Protein AF-0000000077098752 (afdb_homodimer)

Secondary structure (DSSP, 8-state):
----GGG--TTGGGGGGG-----------PPP-EEEESS--SEEEEETT-EEE--EEEESTT-SS--EEEEES-TTTEEE-TT-EEEE-SSEEEEEEEEETTEEEEEEEEEEEEEPPPP-EEE-S-S-EEEETT-EEE---EEESTT-S---EEEEES-TTTEEE-TT-EEEE-SSEEEEEEEEETTSS--EEEEEEEEEPPP-GGGTEEEEETTTTTTS-TTSHHHHHHHHHHT-SEEEEEEEE-TTS-EEE--SSSBHHHHSB---GGGS-HHHHHT-----STTHHHHTT-TTTSSPPBHHHHHHHHHHHTPEEEEEE-----BTTB---GGG----HHHHHHHHHHHHHHHTT--EEEEESSHHHHHHHHHHTTT-TTEEEEEEESS--GGGHHHHHHHTEEEEEETTTS-HHHHHHHHTSSS-EEEE----HHHHHHHHHTT-SEEEESS---/-----TT-GGGGGGGGGG-----------PPP-EEEESS--SEEEEETT-EEE--EEEESTT-SS--EEEEES-TTTEEE-TT-EEEE-SSEEEEEEEEETTEEEEEEEEEEEEEPPPP-EEE-SSS-EEEETT-EEE---EEESTT-S---EEEEES-TTTEEE-TT-EEEE-SSEEEEEEEEETTSS--EEEEEEEEEPPP-GGGTEEEEETTTTTTS-TTSHHHHHHHHHHT-SEEEEEEEE-TTS-EEE--SSSBHHHHSB---GGGS-HHHHHT-----STTHHHHTT-TTTSSPPBHHHHHHHHHHHTPEEEEEE-----BTTB---GGG----HHHHHHHHHHHHHHHTT--EEEEESSHHHHHHHHHHTTT-TTEEEEEEESS--GGGHHHHHHHTEEEEEETTTS-HHHHHHHHTSSS-EEEE----HHHHHHHHHTT-SEEEESS---

Sequence (916 aa):
MKKLKFLLRTASLCMAFILMGTNSVSAKTPKVKKIKFSNVSSKKTMYRGTTKKFTVKITPSKAKKRKIQWYSSNKKVATVNSKGVVTAKKNGKAYITARIKSQKSKKVRCRVTVKTKKVSKVSFNTSKAVLQQGKYYTRKPSVSPSYAYNKKVTYKSSNTKVATVNSSGKIYAKGQGTATITATAADGSKKKASYPVRVIGKIKSSDANFVAHRGLSSEAPESTVKAFELAGDAGFWGAETDIRMTKDGKFVAVHDTTLKRTCGVDKRPEDMTEAEIRKLKIISGNGYSKYKNDPKANKVAFLDEYLDVCKEKGMVPVIEIKMEYTTNGRVADSRMQGVKEGDLQKLSETVEKKMDGEQYMFIAYDFDTMVEMRKIVKDMPNVKLQHVTNNADAGMINYYYKRGIALDCNYETISDATLKKFLDSKVLVNLWTVDNEEKVWDFIGKKVDYITTNRKFWMKKLKFLLRTASLCMAFILMGTNSVSAKTPKVKKIKFSNVSSKKTMYRGTTKKFTVKITPSKAKKRKIQWYSSNKKVATVNSKGVVTAKKNGKAYITARIKSQKSKKVRCRVTVKTKKVSKVSFNTSKAVLQQGKYYTRKPSVSPSYAYNKKVTYKSSNTKVATVNSSGKIYAKGQGTATITATAADGSKKKASYPVRVIGKIKSSDANFVAHRGLSSEAPESTVKAFELAGDAGFWGAETDIRMTKDGKFVAVHDTTLKRTCGVDKRPEDMTEAEIRKLKIISGNGYSKYKNDPKANKVAFLDEYLDVCKEKGMVPVIEIKMEYTTNGRVADSRMQGVKEGDLQKLSETVEKKMDGEQYMFIAYDFDTMVEMRKIVKDMPNVKLQHVTNNADAGMINYYYKRGIALDCNYETISDATLKKFLDSKVLVNLWTVDNEEKVWDFIGKKVDYITTNRKFW

pLDDT: mean 90.5, std 18.33, range [18.77, 98.94]

Foldseek 3Di:
DDDDDDPDDPPPDPPDPPPPPPPPPVPPQDAWDAKDWDPDDQEEEAEAFDKDAIDMDTPPPRHPQQQKDKDKPDVCQWDADSRRIIHGHDADWIKIKIARPVHRVHMGIHIYGYHADAWDAKEFPDAEAEEEAFDKDAGDIDTPDPRHPQAQKAKDKPDVCQWDADRRRMIHGHDADKIKMKIAGPPPPRHMYIHMYGYFHADDLPLAQEEAEQALQQAAPGQFLVSNLVCLVLPHQAYEFEWEAACVGFIWTDDDQACCQFFNDGDGRNDHDPVVQLPTFGDDGHNCVVCVPPSRRTGHDTPVSSLVSCVVSVHAYEYEYQYADDDPPPRPPSQPGDDDLVSLLVVVVVSCVSCVLAAYEYEYQNVVSQVSNLVNCVPRPSYAYEYEYAADDLVCQVVCVVSRYAYEYAPVRDDPVSVVSNLVGPHAYEYPDDADPVVVSVVSVSVHHYYYYSHDRD/DDDPDDPDDDPDPPDDPPPPPPPPPVPPQDAWDAKDWDPDDQEEEAEAADKDAIDMDTPPPRHPQQQKDKDKPDVCQWDADSRRIIHGHDADWIKIKIARPVHRVHMGIHIYGYHADAWDAKAFPDAEAEEEAFDKDAGDIDTPDPRHPQAQKAKDKQDVCQWDADRRRMIHGHDADKIKMKIAGPPPPRHMDIHMYGYFHADDLPLAQEEAEQALQQAAPGQFLVSNLVCLVLPHQAYEFEWEAACVGFIWTDDDQACCQFFNDGDGRNDHDPVVQLPTFGDDGHNCVVCVPPSRRTGHDTPVSSLVSCVVSVHAYEYEYQYADDDPPPRPPSQPGDDDLVSLLVVVVVNCVSCVLAAYEYEYQNVVSQVSNLVNCVPRPSYAYEYEYAADDLVCQVVCVVSRYAYEYAPVRDDPVSVVSNLVGPHAYEYPDDADPVVVSVVSVSVHHYYYYSHDRD

Organism: Anaerostipes caccae (strain DSM 14662 / CCUG 47493 / JCM 13470 / NCIMB 13811 / L1-92) (NCBI:txid411490)

Radius of gyration: 46.58 Å; Cα contacts (8 Å, |Δi|>4): 2101; chains: 2; bounding box: 102×128×172 Å

InterPro domains:
  IPR003343 Bacterial Ig-like domain, group 2 [PF02368] (40-107)
  IPR003343 Bacterial Ig-like domain, group 2 [PF02368] (119-192)
  IPR003343 Bacterial Ig-like domain, group 2 [SM00635] (31-109)
  IPR003343 Bacterial Ig-like domain, group 2 [SM00635] (118-195)
  IPR007110 Immunoglobulin-like domain [PS50835] (30-120)
  IPR008964 Invasin/intimin cell-adhesion fragments [SSF49373] (41-114)
  IPR008964 Invasin/intimin cell-adhesion fragments [SSF49373] (116-199)
  IPR017946 PLC-like phosphodiesterase, TIM beta/alpha-barrel domain superfamily [G3DSA:3.20.20.190] (202-456)
  IPR017946 PLC-like phosphodiesterase, TIM beta/alpha-barrel domain superfamily [SSF51695] (211-455)
  IPR030395 Glycerophosphodiester phosphodiesterase domain [PF03009] (213-455)
  IPR030395 Glycerophosphodiester phosphodiesterase domain [PS51704] (208-458)

Solvent-accessible surface area (backbone atoms only — not comparable to full-atom values): 47860 Å² total; per-residue (Å²): 131,92,85,81,73,90,80,67,81,85,69,72,82,70,68,76,70,67,74,65,76,73,72,73,72,73,71,76,69,53,64,73,74,45,49,38,61,68,77,56,59,65,59,41,80,44,35,22,77,40,72,47,75,53,45,70,46,53,34,54,80,80,30,55,76,68,51,70,42,60,45,48,75,29,64,71,21,26,38,53,40,88,80,32,42,31,36,24,61,27,71,44,66,23,40,39,31,43,24,25,66,80,42,68,86,42,47,34,63,26,42,36,36,23,38,77,41,65,47,73,42,38,40,63,94,62,74,63,46,77,39,38,43,74,40,69,51,70,59,74,66,50,61,29,55,83,63,25,56,52,75,51,58,44,58,46,49,74,31,63,68,19,27,39,54,43,85,78,30,41,32,38,22,61,26,70,43,70,20,39,41,34,40,30,43,66,67,72,60,70,29,48,30,69,32,44,36,37,19,39,66,74,52,52,58,81,66,39,43,31,23,19,43,24,9,25,22,62,60,21,19,58,30,10,46,42,6,40,45,50,22,32,74,70,48,36,44,20,38,29,40,31,33,27,38,23,54,75,72,44,50,31,35,46,81,58,75,39,35,33,78,47,44,68,40,86,45,37,53,49,76,30,40,63,72,60,56,71,70,44,44,48,74,41,59,38,36,29,87,82,31,59,85,38,78,46,38,21,29,70,24,37,49,69,56,48,51,50,45,23,63,75,49,66,23,32,46,33,39,28,59,56,44,59,43,66,60,92,80,46,68,48,62,78,65,60,25,64,64,56,67,68,56,52,51,51,51,52,50,55,50,44,66,72,49,66,73,50,59,34,33,46,29,18,45,31,43,45,55,45,56,54,48,49,66,74,47,67,88,37,87,44,54,46,40,30,45,34,38,67,36,72,48,69,34,42,49,60,40,25,48,80,65,60,32,22,45,27,27,31,58,88,60,42,48,71,68,51,49,48,54,42,66,74,45,88,36,50,40,30,34,36,73,52,71,48,66,70,56,46,53,52,39,44,72,70,61,45,52,28,41,27,14,36,62,81,78,98,140,72,96,74,82,84,80,72,78,86,68,74,82,67,71,79,68,66,74,64,76,73,73,74,68,73,72,75,70,52,63,72,75,44,48,39,61,68,76,56,59,63,60,42,80,43,36,22,76,41,71,48,75,53,45,71,45,53,33,54,80,79,30,54,78,70,52,70,41,61,45,48,74,28,65,71,20,27,38,54,40,89,79,32,42,32,36,25,60,26,70,44,67,24,41,40,32,44,24,25,68,81,42,69,85,44,48,35,64,25,41,35,36,23,39,77,43,65,48,73,40,38,39,62,96,62,75,61,48,76,40,39,42,76,41,69,52,71,59,74,67,49,61,29,56,83,64,26,55,55,75,52,57,43,60,47,50,75,31,63,68,21,26,39,56,42,83,78,30,39,33,38,24,60,26,69,43,71,22,39,41,34,40,30,42,65,67,73,61,70,29,50,30,70,32,44,36,37,18,38,68,73,54,52,59,81,65,39,42,30,24,18,43,23,8,25,25,62,60,19,19,57,31,9,46,41,6,40,45,51,21,31,75,69,48,36,43,22,35,30,41,32,34,26,38,23,55,74,70,44,52,33,37,45,80,59,76,40,35,34,80,47,43,67,38,85,46,37,55,50,77,29,40,64,74,60,56,72,70,43,45,49,73,40,59,37,38,30,86,82,31,59,85,36,78,46,38,21,30,72,23,37,48,70,57,49,51,49,45,24,61,74,49,65,23,32,45,32,40,28,59,58,42,60,44,66,62,91,79,46,64,48,62,79,66,60,28,63,65,56,69,67,59,52,51,49,50,52,50,53,51,44,67,72,48,66,73,50,59,35,31,48,29,20,44,33,42,42,56,46,57,54,48,48,64,73,46,68,90,38,88,43,55,45,38,28,46,35,39,69,38,74,47,71,33,41,48,60,39,26,49,79,65,60,32,23,43,27,28,32,58,88,60,44,48,70,68,51,48,48,54,42,67,74,45,87,37,48,40,29,35,34,74,52,72,48,66,70,57,46,53,51,38,44,74,69,59,45,52,29,41,26,15,36,62,82,79,100

Nearest PDB structures (foldseek):
  5t9b-assembly1_G  TM=8.184E-01  e=1.481E-15  Bacillus subtilis subsp. subtilis str. 168
  5t91-assembly1_A  TM=8.289E-01  e=3.378E-15  Bacillus subtilis subsp. subtilis str. 168
  5t9c-assembly1_E  TM=8.121E-01  e=2.073E-14  Bacillus subtilis subsp. subtilis str. 168
  1zcc-assembly1_C  TM=8.073E-01  e=9.267E-12  Agrobacterium fabrum str. C58
  7quz-assembly2_DDD  TM=9.258E-01  e=1.742E-07  Paenibacillus illinoisensis

Structure (mmCIF, N/CA/C/O backbone):
data_AF-0000000077098752-model_v1
#
loop_
_entity.id
_entity.type
_entity.pdbx_description
1 polymer 'Bacterial group 2 Ig-like protein'
#
loop_
_atom_site.group_PDB
_atom_site.id
_atom_site.type_symbol
_atom_site.label_atom_id
_atom_site.label_alt_id
_atom_site.label_comp_id
_atom_site.label_asym_id
_atom_site.label_entity_id
_atom_site.label_seq_id
_atom_site.pdbx_PDB_ins_code
_atom_site.Cartn_x
_atom_site.Cartn_y
_atom_site.Cartn_z
_atom_site.occupancy
_atom_site.B_iso_or_equiv
_atom_site.auth_seq_id
_atom_site.auth_comp_id
_atom_site.auth_asym_id
_atom_site.auth_atom_id
_atom_site.pdbx_PDB_model_num
ATOM 1 N N . MET A 1 1 ? 56.281 76.312 -70.875 1 19.67 1 MET A N 1
ATOM 2 C CA . MET A 1 1 ? 57.188 76.562 -69.75 1 19.67 1 MET A CA 1
ATOM 3 C C . MET A 1 1 ? 56.562 77.438 -68.688 1 19.67 1 MET A C 1
ATOM 5 O O . MET A 1 1 ? 57.219 77.812 -67.688 1 19.67 1 MET A O 1
ATOM 9 N N . LYS A 1 2 ? 55.562 78.188 -69 1 23.31 2 LYS A N 1
ATOM 10 C CA . LYS A 1 2 ? 55.188 79.438 -68.375 1 23.31 2 LYS A CA 1
ATOM 11 C C . LYS A 1 2 ? 54.625 79.188 -67 1 23.31 2 LYS A C 1
ATOM 13 O O . LYS A 1 2 ? 53.625 78.5 -66.812 1 23.31 2 LYS A O 1
ATOM 18 N N . LYS A 1 3 ? 55.438 79.5 -65.75 1 20.34 3 LYS A N 1
ATOM 19 C CA . LYS A 1 3 ? 55.906 79.312 -64.438 1 20.34 3 LYS A CA 1
ATOM 20 C C . LYS A 1 3 ? 54.812 79.625 -63.406 1 20.34 3 LYS A C 1
ATOM 22 O O . LYS A 1 3 ? 53.812 80.25 -63.781 1 20.34 3 LYS A O 1
ATOM 27 N N . LEU A 1 4 ? 55.188 80.5 -62.156 1 19.48 4 LEU A N 1
ATOM 28 C CA . LEU A 1 4 ? 55.594 80.688 -60.781 1 19.48 4 LEU A CA 1
ATOM 29 C C . LEU A 1 4 ? 54.625 81.562 -60.031 1 19.48 4 LEU A C 1
ATOM 31 O O . LEU A 1 4 ? 54.344 81.375 -58.844 1 19.48 4 LEU A O 1
ATOM 35 N N . LYS A 1 5 ? 54.156 82.688 -60.656 1 19.09 5 LYS A N 1
ATOM 36 C CA . LYS A 1 5 ? 54.156 83.938 -59.938 1 19.09 5 LYS A CA 1
ATOM 37 C C . LYS A 1 5 ? 53.062 84 -58.875 1 19.09 5 LYS A C 1
ATOM 39 O O . LYS A 1 5 ? 53.312 84.438 -57.75 1 19.09 5 LYS A O 1
ATOM 44 N N . PHE A 1 6 ? 51.812 83.875 -59.219 1 21.66 6 PHE A N 1
ATOM 45 C CA . PHE A 1 6 ? 50.812 84.812 -58.656 1 21.66 6 PHE A CA 1
ATOM 46 C C . PHE A 1 6 ? 50.438 84.375 -57.25 1 21.66 6 PHE A C 1
ATOM 48 O O . PHE A 1 6 ? 49.438 84.875 -56.688 1 21.66 6 PHE A O 1
ATOM 55 N N . LEU A 1 7 ? 51.188 83.375 -56.5 1 21.23 7 LEU A N 1
ATOM 56 C CA . LEU A 1 7 ? 50.781 82.688 -55.312 1 21.23 7 LEU A CA 1
ATOM 57 C C . LEU A 1 7 ? 50.781 83.562 -54.094 1 21.23 7 LEU A C 1
ATOM 59 O O . LEU A 1 7 ? 50.594 83.125 -52.969 1 21.23 7 LEU A O 1
ATOM 63 N N . LEU A 1 8 ? 51.188 84.938 -54.25 1 20.23 8 LEU A N 1
ATOM 64 C CA . LEU A 1 8 ? 51.844 85.688 -53.156 1 20.23 8 LEU A CA 1
ATOM 65 C C . LEU A 1 8 ? 50.875 85.875 -52 1 20.23 8 LEU A C 1
ATOM 67 O O . LEU A 1 8 ? 51.219 85.625 -50.844 1 20.23 8 LEU A O 1
ATOM 71 N N . ARG A 1 9 ? 50.031 87 -52 1 20.84 9 ARG A N 1
ATOM 72 C CA . ARG A 1 9 ? 50.062 88.125 -51 1 20.84 9 ARG A CA 1
ATOM 73 C C . ARG A 1 9 ? 49.094 87.812 -49.844 1 20.84 9 ARG A C 1
ATOM 75 O O . ARG A 1 9 ? 48.844 88.625 -49 1 20.84 9 ARG A O 1
ATOM 82 N N . THR A 1 10 ? 48.281 86.688 -49.844 1 23.61 10 THR A N 1
ATOM 83 C CA . THR A 1 10 ? 47.094 86.688 -49 1 23.61 10 THR A CA 1
ATOM 84 C C . THR A 1 10 ? 47.438 86.625 -47.531 1 23.61 10 THR A C 1
ATOM 86 O O . THR A 1 10 ? 46.562 86.375 -46.688 1 23.61 10 THR A O 1
ATOM 89 N N . ALA A 1 11 ? 48.688 87.062 -47.094 1 22.8 11 ALA A N 1
ATOM 90 C CA . ALA A 1 11 ? 49.25 86.688 -45.812 1 22.8 11 ALA A CA 1
ATOM 91 C C . ALA A 1 11 ? 48.531 87.375 -44.656 1 22.8 11 ALA A C 1
ATOM 93 O O . ALA A 1 11 ? 48.562 86.875 -43.531 1 22.8 11 ALA A O 1
ATOM 94 N N . SER A 1 12 ? 48.062 88.625 -44.875 1 22.59 12 SER A N 1
ATOM 95 C CA . SER A 1 12 ? 48.281 89.562 -43.719 1 22.59 12 SER A CA 1
ATOM 96 C C . SER A 1 12 ? 47.281 89.25 -42.594 1 22.59 12 SER A C 1
ATOM 98 O O . SER A 1 12 ? 47.5 89.688 -41.469 1 22.59 12 SER A O 1
ATOM 100 N N . LEU A 1 13 ? 46.031 89 -42.938 1 25.55 13 LEU A N 1
ATOM 101 C CA . LEU A 1 13 ? 45 89.562 -42.062 1 25.55 13 LEU A CA 1
ATOM 102 C C . LEU A 1 13 ? 44.906 88.75 -40.75 1 25.55 13 LEU A C 1
ATOM 104 O O . LEU A 1 13 ? 43.938 88.875 -40 1 25.55 13 LEU A O 1
ATOM 108 N N . CYS A 1 14 ? 45.875 87.812 -40.469 1 23.23 14 CYS A N 1
ATOM 109 C CA . CYS A 1 14 ? 45.562 86.75 -39.5 1 23.23 14 CYS A CA 1
ATOM 110 C C . CYS A 1 14 ? 45.438 87.312 -38.094 1 23.23 14 CYS A C 1
ATOM 112 O O . CYS A 1 14 ? 44.906 86.625 -37.219 1 23.23 14 CYS A O 1
ATOM 114 N N . MET A 1 15 ? 46.125 88.5 -37.844 1 24.12 15 MET A N 1
ATOM 115 C CA . MET A 1 15 ? 46.656 88.438 -36.469 1 24.12 15 MET A CA 1
ATOM 116 C C . MET A 1 15 ? 45.562 88.75 -35.438 1 24.12 15 MET A C 1
ATOM 118 O O . MET A 1 15 ? 45.781 88.562 -34.25 1 24.12 15 MET A O 1
ATOM 122 N N . ALA A 1 16 ? 44.625 89.562 -35.844 1 28.75 16 ALA A N 1
ATOM 123 C CA . ALA A 1 16 ? 44.188 90.438 -34.719 1 28.75 16 ALA A CA 1
ATOM 124 C C . ALA A 1 16 ? 43.312 89.625 -33.75 1 28.75 16 ALA A C 1
ATOM 126 O O . ALA A 1 16 ? 42.781 90.188 -32.781 1 28.75 16 ALA A O 1
ATOM 127 N N . PHE A 1 17 ? 42.875 88.375 -34.156 1 27.52 17 PHE A N 1
ATOM 128 C CA . PHE A 1 17 ? 41.656 88 -33.469 1 27.52 17 PHE A CA 1
ATOM 129 C C . PHE A 1 17 ? 41.906 87.75 -31.984 1 27.52 17 PHE A C 1
ATOM 131 O O . PHE A 1 17 ? 41 87.375 -31.25 1 27.52 17 PHE A O 1
ATOM 138 N N . ILE A 1 18 ? 43.188 87.5 -31.609 1 27.22 18 ILE A N 1
ATOM 139 C CA . ILE A 1 18 ? 43.188 86.5 -30.562 1 27.22 18 ILE A CA 1
ATOM 140 C C . ILE A 1 18 ? 42.719 87.125 -29.234 1 27.22 18 ILE A C 1
ATOM 142 O O . ILE A 1 18 ? 42.469 86.375 -28.266 1 27.22 18 ILE A O 1
ATOM 146 N N . LEU A 1 19 ? 42.844 88.438 -29.094 1 29.45 19 LEU A N 1
ATOM 147 C CA . LEU A 1 19 ? 43 88.688 -27.672 1 29.45 19 LEU A CA 1
ATOM 148 C C . LEU A 1 19 ? 41.656 88.625 -26.953 1 29.45 19 LEU A C 1
ATOM 150 O O . LEU A 1 19 ? 40.969 89.625 -26.766 1 29.45 19 LEU A O 1
ATOM 154 N N . MET A 1 20 ? 40.625 88 -27.641 1 30.11 20 MET A N 1
ATOM 155 C CA . MET A 1 20 ? 39.438 88.125 -26.812 1 30.11 20 MET A CA 1
ATOM 156 C C . MET A 1 20 ? 39.688 87.562 -25.406 1 30.11 20 MET A C 1
ATOM 158 O O . MET A 1 20 ? 40.219 86.5 -25.25 1 30.11 20 MET A O 1
ATOM 162 N N . GLY A 1 21 ? 39.969 88.438 -24.453 1 31.2 21 GLY A N 1
ATOM 163 C CA . GLY A 1 21 ? 40.094 88.188 -23.031 1 31.2 21 GLY A CA 1
ATOM 164 C C . GLY A 1 21 ? 39 87.25 -22.5 1 31.2 21 GLY A C 1
ATOM 165 O O . GLY A 1 21 ? 37.812 87.562 -22.672 1 31.2 21 GLY A O 1
ATOM 166 N N . THR A 1 22 ? 39.094 85.875 -22.766 1 32.94 22 THR A N 1
ATOM 167 C CA . THR A 1 22 ? 38.25 84.875 -22.094 1 32.94 22 THR A CA 1
ATOM 168 C C . THR A 1 22 ? 38.062 85.25 -20.625 1 32.94 22 THR A C 1
ATOM 170 O O . THR A 1 22 ? 39.031 85.375 -19.875 1 32.94 22 THR A O 1
ATOM 173 N N . ASN A 1 23 ? 37.25 86.188 -20.375 1 34.03 23 ASN A N 1
ATOM 174 C CA . ASN A 1 23 ? 36.812 86.25 -18.984 1 34.03 23 ASN A CA 1
ATOM 175 C C . ASN A 1 23 ? 36.5 84.875 -18.422 1 34.03 23 ASN A C 1
ATOM 177 O O . ASN A 1 23 ? 35.594 84.188 -18.922 1 34.03 23 ASN A O 1
ATOM 181 N N . SER A 1 24 ? 37.469 84 -18.172 1 35.19 24 SER A N 1
ATOM 182 C CA . SER A 1 24 ? 37.25 82.812 -17.391 1 35.19 24 SER A CA 1
ATOM 183 C C . SER A 1 24 ? 36.281 83 -16.25 1 35.19 24 SER A C 1
ATOM 185 O O . SER A 1 24 ? 36.625 83.75 -15.289 1 35.19 24 SER A O 1
ATOM 187 N N . VAL A 1 25 ? 35.031 83.312 -16.516 1 39.38 25 VAL A N 1
ATOM 188 C CA . VAL A 1 25 ? 34.094 83.188 -15.414 1 39.38 25 VAL A CA 1
ATOM 189 C C . VAL A 1 25 ? 34.5 81.938 -14.578 1 39.38 25 VAL A C 1
ATOM 191 O O . VAL A 1 25 ? 34.562 80.812 -15.102 1 39.38 25 VAL A O 1
ATOM 194 N N . SER A 1 26 ? 35.312 82 -13.648 1 41.03 26 SER A N 1
ATOM 195 C CA . SER A 1 26 ? 35.5 80.938 -12.648 1 41.03 26 SER A CA 1
ATOM 196 C C . SER A 1 26 ? 34.219 80.188 -12.359 1 41.03 26 SER A C 1
ATOM 198 O O . SER A 1 26 ? 33.25 80.812 -11.883 1 41.03 26 SER A O 1
ATOM 200 N N . ALA A 1 27 ? 33.719 79.375 -13.203 1 47.38 27 ALA A N 1
ATOM 201 C CA . ALA A 1 27 ? 32.594 78.5 -12.883 1 47.38 27 ALA A CA 1
ATOM 202 C C . ALA A 1 27 ? 32.594 78.125 -11.406 1 47.38 27 ALA A C 1
ATOM 204 O O . ALA A 1 27 ? 33.531 77.562 -10.891 1 47.38 27 ALA A O 1
ATOM 205 N N . LYS A 1 28 ? 32 78.875 -10.578 1 53.75 28 LYS A N 1
ATOM 206 C CA . LYS A 1 28 ? 31.766 78.562 -9.188 1 53.75 28 LYS A CA 1
ATOM 207 C C . LYS A 1 28 ? 31.453 77.062 -9.055 1 53.75 28 LYS A C 1
ATOM 209 O O . LYS A 1 28 ? 30.562 76.562 -9.727 1 53.75 28 LYS A O 1
ATOM 214 N N . THR A 1 29 ? 32.312 76.062 -8.906 1 60.47 29 THR A N 1
ATOM 215 C CA . THR A 1 29 ? 32.156 74.625 -8.641 1 60.47 29 THR A CA 1
ATOM 216 C C . THR A 1 29 ? 30.984 74.375 -7.695 1 60.47 29 THR A C 1
ATOM 218 O O . THR A 1 29 ? 30.953 74.938 -6.594 1 60.47 29 THR A O 1
ATOM 221 N N . PRO A 1 30 ? 29.859 73.812 -8.25 1 74.19 30 PRO A N 1
ATOM 222 C CA . PRO A 1 30 ? 28.672 73.688 -7.391 1 74.19 30 PRO A CA 1
ATOM 223 C C . PRO A 1 30 ? 28.969 73 -6.055 1 74.19 30 PRO A C 1
ATOM 225 O O . PRO A 1 30 ? 29.641 72 -6.016 1 74.19 30 PRO A O 1
ATOM 228 N N . LYS A 1 31 ? 28.766 73.688 -5.008 1 84.94 31 LYS A N 1
ATOM 229 C CA . LYS A 1 31 ? 28.844 73.188 -3.641 1 84.94 31 LYS A CA 1
ATOM 230 C C . LYS A 1 31 ? 27.75 72.188 -3.361 1 84.94 31 LYS A C 1
ATOM 232 O O . LYS A 1 31 ? 26.734 72.125 -4.059 1 84.94 31 LYS A O 1
ATOM 237 N N . VAL A 1 32 ? 28.078 71.125 -2.518 1 91.31 32 VAL A N 1
ATOM 238 C CA . VAL A 1 32 ? 27.078 70.125 -2.096 1 91.31 32 VAL A CA 1
ATOM 239 C C . VAL A 1 32 ? 25.906 70.875 -1.44 1 91.31 32 VAL A C 1
ATOM 241 O O . VAL A 1 32 ? 26.094 71.688 -0.544 1 91.31 32 VAL A O 1
ATOM 244 N N . LYS A 1 33 ? 24.75 70.5 -1.899 1 92.5 33 LYS A N 1
ATOM 245 C CA . LYS A 1 33 ? 23.547 71.125 -1.328 1 92.5 33 LYS A CA 1
ATOM 246 C C . LYS A 1 33 ? 22.922 70.188 -0.29 1 92.5 33 LYS A C 1
ATOM 248 O O . LYS A 1 33 ? 22.484 70.625 0.766 1 92.5 33 LYS A O 1
ATOM 253 N N . LYS A 1 34 ? 22.906 68.938 -0.625 1 93.19 34 LYS A N 1
ATOM 254 C CA . LYS A 1 34 ? 22.25 67.938 0.26 1 93.19 34 LYS A CA 1
ATOM 255 C C . LYS A 1 34 ? 22.953 66.625 0.223 1 93.19 34 LYS A C 1
ATOM 257 O O . LYS A 1 34 ? 23.453 66.188 -0.823 1 93.19 34 LYS A O 1
ATOM 262 N N . ILE A 1 35 ? 22.984 65.938 1.349 1 94.94 35 ILE A N 1
ATOM 263 C CA . ILE A 1 35 ? 23.453 64.562 1.495 1 94.94 35 ILE A CA 1
ATOM 264 C C . ILE A 1 35 ? 22.406 63.75 2.252 1 94.94 35 ILE A C 1
ATOM 266 O O . ILE A 1 35 ? 21.875 64.188 3.262 1 94.94 35 ILE A O 1
ATOM 270 N N . LYS A 1 36 ? 22.062 62.625 1.647 1 94.94 36 LYS A N 1
ATOM 271 C CA . LYS A 1 36 ? 21.109 61.719 2.279 1 94.94 36 LYS A CA 1
ATOM 272 C C . LYS A 1 36 ? 21.547 60.281 2.131 1 94.94 36 LYS A C 1
ATOM 274 O O . LYS A 1 36 ? 22.281 59.938 1.208 1 94.94 36 LYS A O 1
ATOM 279 N N . PHE A 1 37 ? 21.156 59.406 3.109 1 95.38 37 PHE A N 1
ATOM 280 C CA . PHE A 1 37 ? 21.391 57.969 2.932 1 95.38 37 PHE A CA 1
ATOM 281 C C . PHE A 1 37 ? 20.547 57.438 1.792 1 95.38 37 PHE A C 1
ATOM 283 O O . PHE A 1 37 ? 19.375 57.812 1.641 1 95.38 37 PHE A O 1
ATOM 290 N N . SER A 1 38 ? 21 56.5 1.01 1 93.62 38 SER A N 1
ATOM 291 C CA . SER A 1 38 ? 20.281 55.938 -0.125 1 93.62 38 SER A CA 1
ATOM 292 C C . SER A 1 38 ? 19.734 54.562 0.196 1 93.62 38 SER A C 1
ATOM 294 O O . SER A 1 38 ? 18.766 54.125 -0.429 1 93.62 38 SER A O 1
ATOM 296 N N . ASN A 1 39 ? 20.312 53.844 1.105 1 92.44 39 ASN A N 1
ATOM 297 C CA . ASN A 1 39 ? 19.922 52.469 1.303 1 92.44 39 ASN A CA 1
ATOM 298 C C . ASN A 1 39 ? 19.531 52.188 2.752 1 92.44 39 ASN A C 1
ATOM 300 O O . ASN A 1 39 ? 19.297 51.031 3.133 1 92.44 39 ASN A O 1
ATOM 304 N N . VAL A 1 40 ? 19.578 53.188 3.598 1 94.25 40 VAL A N 1
ATOM 305 C CA . VAL A 1 40 ? 19.109 53.031 4.969 1 94.25 40 VAL A CA 1
ATOM 306 C C . VAL A 1 40 ? 18.234 54.219 5.371 1 94.25 40 VAL A C 1
ATOM 308 O O . VAL A 1 40 ? 18.344 55.281 4.789 1 94.25 40 VAL A O 1
ATOM 311 N N . SER A 1 41 ? 17.375 53.969 6.367 1 93.12 41 SER A N 1
ATOM 312 C CA . SER A 1 41 ? 16.547 55.031 6.934 1 93.12 41 SER A CA 1
ATOM 313 C C . SER A 1 41 ? 17.25 55.719 8.102 1 93.12 41 SER A C 1
ATOM 315 O O . SER A 1 41 ? 18.438 55.5 8.344 1 93.12 41 SER A O 1
ATOM 317 N N . SER A 1 42 ? 16.469 56.688 8.711 1 94.62 42 SER A N 1
ATOM 318 C CA . SER A 1 42 ? 17.031 57.469 9.82 1 94.62 42 SER A CA 1
ATOM 319 C C . SER A 1 42 ? 17.297 56.562 11.031 1 94.62 42 SER A C 1
ATOM 321 O O . SER A 1 42 ? 18.031 56.938 11.945 1 94.62 42 SER A O 1
ATOM 323 N N . LYS A 1 43 ? 16.656 55.438 11.094 1 96 43 LYS A N 1
ATOM 324 C CA . LYS A 1 43 ? 16.875 54.406 12.117 1 96 43 LYS A CA 1
ATOM 325 C C . LYS A 1 43 ? 17.078 53.031 11.484 1 96 43 LYS A C 1
ATOM 327 O O . LYS A 1 43 ? 16.406 52.688 10.516 1 96 43 LYS A O 1
ATOM 332 N N . LYS A 1 44 ? 18.031 52.312 11.969 1 95.75 44 LYS A N 1
ATOM 333 C CA . LYS A 1 44 ? 18.312 50.969 11.484 1 95.75 44 LYS A CA 1
ATOM 334 C C . LYS A 1 44 ? 18.688 50.031 12.633 1 95.75 44 LYS A C 1
ATOM 336 O O . LYS A 1 44 ? 19.531 50.375 13.469 1 95.75 44 LYS A O 1
ATOM 341 N N . THR A 1 45 ? 17.953 48.906 12.648 1 96.44 45 THR A N 1
ATOM 342 C CA . THR A 1 45 ? 18.375 47.844 13.57 1 96.44 45 THR A CA 1
ATOM 343 C C . THR A 1 45 ? 19.359 46.906 12.906 1 96.44 45 THR A C 1
ATOM 345 O O . THR A 1 45 ? 19.125 46.438 11.781 1 96.44 45 THR A O 1
ATOM 348 N N . MET A 1 46 ? 20.469 46.656 13.445 1 95.56 46 MET A N 1
ATOM 349 C CA . MET A 1 46 ? 21.453 45.656 13.031 1 95.56 46 MET A CA 1
ATOM 350 C C . MET A 1 46 ? 21.703 44.656 14.148 1 95.56 46 MET A C 1
ATOM 352 O O . MET A 1 46 ? 21.344 44.875 15.305 1 95.56 46 MET A O 1
ATOM 356 N N . TYR A 1 47 ? 22.312 43.531 13.703 1 95.94 47 TYR A N 1
ATOM 357 C CA . TYR A 1 47 ? 22.562 42.469 14.68 1 95.94 47 TYR A CA 1
ATOM 358 C C . TYR A 1 47 ? 24.062 42.281 14.891 1 95.94 47 TYR A C 1
ATOM 360 O O . TYR A 1 47 ? 24.828 42.312 13.938 1 95.94 47 TYR A O 1
ATOM 368 N N . ARG A 1 48 ? 24.312 42.125 16.125 1 95.81 48 ARG A N 1
ATOM 369 C CA . ARG A 1 48 ? 25.703 41.969 16.516 1 95.81 48 ARG A CA 1
ATOM 370 C C . ARG A 1 48 ? 26.422 40.969 15.633 1 95.81 48 ARG A C 1
ATOM 372 O O . ARG A 1 48 ? 25.938 39.875 15.414 1 95.81 48 ARG A O 1
ATOM 379 N N . GLY A 1 49 ? 27.594 41.344 15.094 1 93.31 49 GLY A N 1
ATOM 380 C CA . GLY A 1 49 ? 28.406 40.469 14.266 1 93.31 49 GLY A CA 1
ATOM 381 C C . GLY A 1 49 ? 28.141 40.625 12.781 1 93.31 49 GLY A C 1
ATOM 382 O O . GLY A 1 49 ? 28.859 40.062 11.945 1 93.31 49 GLY A O 1
ATOM 383 N N . THR A 1 50 ? 27.219 41.438 12.406 1 94.94 50 THR A N 1
ATOM 384 C CA . THR A 1 50 ? 26.906 41.656 11 1 94.94 50 THR A CA 1
ATOM 385 C C . THR A 1 50 ? 27.5 42.938 10.484 1 94.94 50 THR A C 1
ATOM 387 O O . THR A 1 50 ? 27.969 43.781 11.266 1 94.94 50 THR A O 1
ATOM 390 N N . THR A 1 51 ? 27.484 43.062 9.242 1 96.06 51 THR A N 1
ATOM 391 C CA . THR A 1 51 ? 27.938 44.281 8.562 1 96.06 51 THR A CA 1
ATOM 392 C C . THR A 1 51 ? 26.953 44.688 7.469 1 96.06 51 THR A C 1
ATOM 394 O O . THR A 1 51 ? 26.203 43.844 6.961 1 96.06 51 THR A O 1
ATOM 397 N N . LYS A 1 52 ? 26.984 45.938 7.309 1 95.69 52 LYS A N 1
ATOM 398 C CA . LYS A 1 52 ? 26.188 46.469 6.207 1 95.69 52 LYS A CA 1
ATOM 399 C C . LYS A 1 52 ? 26.828 47.719 5.617 1 95.69 52 LYS A C 1
ATOM 401 O O . LYS A 1 52 ? 27.297 48.594 6.352 1 95.69 52 LYS A O 1
ATOM 406 N N . LYS A 1 53 ? 26.781 47.812 4.359 1 96 53 LYS A N 1
ATOM 407 C CA . LYS A 1 53 ? 27.281 49 3.674 1 96 53 LYS A CA 1
ATOM 408 C C . LYS A 1 53 ? 26.203 50.094 3.6 1 96 53 LYS A C 1
ATOM 410 O O . LYS A 1 53 ? 25.109 49.844 3.092 1 96 53 LYS A O 1
ATOM 415 N N . PHE A 1 54 ? 26.578 51.188 4.164 1 96.12 54 PHE A N 1
ATOM 416 C CA . PHE A 1 54 ? 25.75 52.375 4.02 1 96.12 54 PHE A CA 1
ATOM 417 C C . PHE A 1 54 ? 26.172 53.219 2.809 1 96.12 54 PHE A C 1
ATOM 419 O O . PHE A 1 54 ? 27.359 53.438 2.598 1 96.12 54 PHE A O 1
ATOM 426 N N . THR A 1 55 ? 25.172 53.594 2.07 1 95.5 55 THR A N 1
ATOM 427 C CA . THR A 1 55 ? 25.453 54.438 0.896 1 95.5 55 THR A CA 1
ATOM 428 C C . THR A 1 55 ? 24.719 55.75 0.978 1 95.5 55 THR A C 1
ATOM 430 O O . THR A 1 55 ? 23.656 55.844 1.585 1 95.5 55 THR A O 1
ATOM 433 N N . VAL A 1 56 ? 25.312 56.844 0.352 1 95.25 56 VAL A N 1
ATOM 434 C CA . VAL A 1 56 ? 24.719 58.156 0.383 1 95.25 56 VAL A CA 1
ATOM 435 C C . VAL A 1 56 ? 24.516 58.688 -1.042 1 95.25 56 VAL A C 1
ATOM 437 O O . VAL A 1 56 ? 25.234 58.25 -1.961 1 95.25 56 VAL A O 1
ATOM 440 N N . LYS A 1 57 ? 23.578 59.531 -1.175 1 93.94 57 LYS A N 1
ATOM 441 C CA . LYS A 1 57 ? 23.328 60.312 -2.381 1 93.94 57 LYS A CA 1
ATOM 442 C C . LYS A 1 57 ? 23.594 61.781 -2.137 1 93.94 57 LYS A C 1
ATOM 444 O O . LYS A 1 57 ? 23.062 62.375 -1.192 1 93.94 57 LYS A O 1
ATOM 449 N N . ILE A 1 58 ? 24.469 62.312 -2.906 1 93.62 58 ILE A N 1
ATOM 450 C CA . ILE A 1 58 ? 24.828 63.719 -2.811 1 93.62 58 ILE A CA 1
ATOM 451 C C . ILE A 1 58 ? 24.156 64.5 -3.932 1 93.62 58 ILE A C 1
ATOM 453 O O . ILE A 1 58 ? 24.141 64.062 -5.086 1 93.62 58 ILE A O 1
ATOM 457 N N . THR A 1 59 ? 23.578 65.562 -3.588 1 91.25 59 THR A N 1
ATOM 458 C CA . THR A 1 59 ? 22.984 66.438 -4.57 1 91.25 59 THR A CA 1
ATOM 459 C C . THR A 1 59 ? 23.672 67.812 -4.57 1 91.25 59 THR A C 1
ATOM 461 O O . THR A 1 59 ? 23.812 68.438 -3.52 1 91.25 59 THR A O 1
ATOM 464 N N . PRO A 1 60 ? 23.938 68.312 -5.699 1 88.69 60 PRO A N 1
ATOM 465 C CA . PRO A 1 60 ? 23.891 67.625 -6.996 1 88.69 60 PRO A CA 1
ATOM 466 C C . PRO A 1 60 ? 24.969 66.562 -7.145 1 88.69 60 PRO A C 1
ATOM 468 O O . PRO A 1 60 ? 26.016 66.625 -6.48 1 88.69 60 PRO A O 1
ATOM 471 N N . SER A 1 61 ? 24.75 65.688 -7.988 1 86.06 61 SER A N 1
ATOM 472 C CA . SER A 1 61 ? 25.625 64.562 -8.18 1 86.06 61 SER A CA 1
ATOM 473 C C . SER A 1 61 ? 26.984 64.938 -8.719 1 86.06 61 SER A C 1
ATOM 475 O O . SER A 1 61 ? 27.984 64.25 -8.5 1 86.06 61 SER A O 1
ATOM 477 N N . LYS A 1 62 ? 27.094 66.125 -9.383 1 83.25 62 LYS A N 1
ATOM 478 C CA . LYS A 1 62 ? 28.328 66.562 -10.016 1 83.25 62 LYS A CA 1
ATOM 479 C C . LYS A 1 62 ? 29.094 67.562 -9.117 1 83.25 62 LYS A C 1
ATOM 481 O O . LYS A 1 62 ? 30 68.25 -9.57 1 83.25 62 LYS A O 1
ATOM 486 N N . ALA A 1 63 ? 28.609 67.688 -7.914 1 83.62 63 ALA A N 1
ATOM 487 C CA . ALA A 1 63 ? 29.297 68.562 -7 1 83.62 63 ALA A CA 1
ATOM 488 C C . ALA A 1 63 ? 30.781 68.25 -6.922 1 83.62 63 ALA A C 1
ATOM 490 O O . ALA A 1 63 ? 31.156 67.062 -6.938 1 83.62 63 ALA A O 1
ATOM 491 N N . LYS A 1 64 ? 31.656 69.188 -6.949 1 77.38 64 LYS A N 1
ATOM 492 C CA . LYS A 1 64 ? 33.094 69 -6.746 1 77.38 64 LYS A CA 1
ATOM 493 C C . LYS A 1 64 ? 33.438 68.875 -5.262 1 77.38 64 LYS A C 1
ATOM 495 O O . LYS A 1 64 ? 32.594 69.188 -4.402 1 77.38 64 LYS A O 1
ATOM 500 N N . LYS A 1 65 ? 34.594 68.188 -4.789 1 80.94 65 LYS A N 1
ATOM 501 C CA . LYS A 1 65 ? 35.094 68 -3.424 1 80.94 65 LYS A CA 1
ATOM 502 C C . LYS A 1 65 ? 34.031 67.25 -2.578 1 80.94 65 LYS A C 1
ATOM 504 O O . LYS A 1 65 ? 33.656 67.75 -1.518 1 80.94 65 LYS A O 1
ATOM 509 N N . ARG A 1 66 ? 33.406 66.188 -3.059 1 88.25 66 ARG A N 1
ATOM 510 C CA . ARG A 1 66 ? 32.281 65.5 -2.439 1 88.25 66 ARG A CA 1
ATOM 511 C C . ARG A 1 66 ? 32.812 64.312 -1.644 1 88.25 66 ARG A C 1
ATOM 513 O O . ARG A 1 66 ? 32.062 63.312 -1.416 1 88.25 66 ARG A O 1
ATOM 520 N N . LYS A 1 67 ? 34.062 64.375 -1.279 1 91.75 67 LYS A N 1
ATOM 521 C CA . LYS A 1 67 ? 34.594 63.312 -0.465 1 91.75 67 LYS A CA 1
ATOM 522 C C . LYS A 1 67 ? 33.844 63.188 0.852 1 91.75 67 LYS A C 1
ATOM 524 O O . LYS A 1 67 ? 33.594 64.188 1.532 1 91.75 67 LYS A O 1
ATOM 529 N N . ILE A 1 68 ? 33.531 61.906 1.191 1 94.62 68 ILE A N 1
ATOM 530 C CA . ILE A 1 68 ? 32.719 61.625 2.379 1 94.62 68 ILE A CA 1
ATOM 531 C C . ILE A 1 68 ? 33.625 61.188 3.529 1 94.62 68 ILE A C 1
ATOM 533 O O . ILE A 1 68 ? 34.562 60.406 3.33 1 94.62 68 ILE A O 1
ATOM 537 N N . GLN A 1 69 ? 33.344 61.75 4.68 1 95.5 69 GLN A N 1
ATOM 538 C CA . GLN A 1 69 ? 33.938 61.312 5.93 1 95.5 69 GLN A CA 1
ATOM 539 C C . GLN A 1 69 ? 32.906 60.594 6.801 1 95.5 69 GLN A C 1
ATOM 541 O O . GLN A 1 69 ? 31.812 61.094 7.031 1 95.5 69 GLN A O 1
ATOM 546 N N . TRP A 1 70 ? 33.344 59.438 7.309 1 97.06 70 TRP A N 1
ATOM 547 C CA . TRP A 1 70 ? 32.438 58.594 8.133 1 97.06 70 TRP A CA 1
ATOM 548 C C . TRP A 1 70 ? 32.844 58.688 9.602 1 97.06 70 TRP A C 1
ATOM 550 O O . TRP A 1 70 ? 34.031 58.688 9.922 1 97.06 70 TRP A O 1
ATOM 560 N N . TYR A 1 71 ? 31.719 58.781 10.422 1 95.75 71 TYR A N 1
ATOM 561 C CA . TYR A 1 71 ? 31.938 58.812 11.867 1 95.75 71 TYR A CA 1
ATOM 562 C C . TYR A 1 71 ? 30.906 57.938 12.594 1 95.75 71 TYR A C 1
ATOM 564 O O . TYR A 1 71 ? 29.781 57.812 12.125 1 95.75 71 TYR A O 1
ATOM 572 N N . SER A 1 72 ? 31.422 57.344 13.727 1 97.88 72 SER A N 1
ATOM 573 C CA . SER A 1 72 ? 30.531 56.719 14.68 1 97.88 72 SER A CA 1
ATOM 574 C C . SER A 1 72 ? 30.516 57.469 16.016 1 97.88 72 SER A C 1
ATOM 576 O O . SER A 1 72 ? 31.578 57.812 16.531 1 97.88 72 SER A O 1
ATOM 578 N N . SER A 1 73 ? 29.344 57.625 16.516 1 97.62 73 SER A N 1
ATOM 579 C CA . SER A 1 73 ? 29.25 58.312 17.797 1 97.62 73 SER A CA 1
ATOM 580 C C . SER A 1 73 ? 29.703 57.406 18.953 1 97.62 73 SER A C 1
ATOM 582 O O . SER A 1 73 ? 30.016 57.906 20.031 1 97.62 73 SER A O 1
ATOM 584 N N . ASN A 1 74 ? 29.656 56.125 18.828 1 97.69 74 ASN A N 1
ATOM 585 C CA . ASN A 1 74 ? 30.031 55.094 19.812 1 97.69 74 ASN A CA 1
ATOM 586 C C . ASN A 1 74 ? 30.672 53.875 19.156 1 97.69 74 ASN A C 1
ATOM 588 O O . ASN A 1 74 ? 29.969 52.938 18.75 1 97.69 74 ASN A O 1
ATOM 592 N N . LYS A 1 75 ? 31.953 53.812 19.062 1 96.88 75 LYS A N 1
ATOM 593 C CA . LYS A 1 75 ? 32.688 52.812 18.312 1 96.88 75 LYS A CA 1
ATOM 594 C C . LYS A 1 75 ? 32.625 51.469 19.031 1 96.88 75 LYS A C 1
ATOM 596 O O . LYS A 1 75 ? 32.938 50.406 18.438 1 96.88 75 LYS A O 1
ATOM 601 N N . LYS A 1 76 ? 32.312 51.469 20.281 1 97.19 76 LYS A N 1
ATOM 602 C CA . LYS A 1 76 ? 32.125 50.219 21 1 97.19 76 LYS A CA 1
ATOM 603 C C . LYS A 1 76 ? 30.875 49.469 20.531 1 97.19 76 LYS A C 1
ATOM 605 O O . LYS A 1 76 ? 30.797 48.25 20.609 1 97.19 76 LYS A O 1
ATOM 610 N N . VAL A 1 77 ? 29.891 50.219 20.078 1 98.06 77 VAL A N 1
ATOM 611 C CA . VAL A 1 77 ? 28.594 49.688 19.656 1 98.06 77 VAL A CA 1
ATOM 612 C C . VAL A 1 77 ? 28.609 49.406 18.156 1 98.06 77 VAL A C 1
ATOM 614 O O . VAL A 1 77 ? 28.25 48.312 17.719 1 98.06 77 VAL A O 1
ATOM 617 N N . ALA A 1 78 ? 29.078 50.344 17.328 1 98.12 78 ALA A N 1
ATOM 618 C CA . ALA A 1 78 ? 29.156 50.188 15.875 1 98.12 78 ALA A CA 1
ATOM 619 C C . ALA A 1 78 ? 30.297 51.031 15.305 1 98.12 78 ALA A C 1
ATOM 621 O O . ALA A 1 78 ? 30.531 52.156 15.719 1 98.12 78 ALA A O 1
ATOM 622 N N . THR A 1 79 ? 30.953 50.406 14.43 1 97.88 79 THR A N 1
ATOM 623 C CA . THR A 1 79 ? 32 51.125 13.719 1 97.88 79 THR A CA 1
ATOM 624 C C . THR A 1 79 ? 31.641 51.312 12.25 1 97.88 79 THR A C 1
ATOM 626 O O . THR A 1 79 ? 30.734 50.656 11.742 1 97.88 79 THR A O 1
ATOM 629 N N . VAL A 1 80 ? 32.281 52.188 11.625 1 97.88 80 VAL A N 1
ATOM 630 C CA . VAL A 1 80 ? 32.156 52.438 10.195 1 97.88 80 VAL A CA 1
ATOM 631 C C . VAL A 1 80 ? 33.5 52.719 9.578 1 97.88 80 VAL A C 1
ATOM 633 O O . VAL A 1 80 ? 34.312 53.469 10.156 1 97.88 80 VAL A O 1
ATOM 636 N N . ASN A 1 81 ? 33.781 52.188 8.469 1 96.12 81 ASN A N 1
ATOM 637 C CA . ASN A 1 81 ? 35.062 52.438 7.828 1 96.12 81 ASN A CA 1
ATOM 638 C C . ASN A 1 81 ? 34.906 53.469 6.715 1 96.12 81 ASN A C 1
ATOM 640 O O . ASN A 1 81 ? 33.844 54.062 6.527 1 96.12 81 ASN A O 1
ATOM 644 N N . SER A 1 82 ? 36 53.688 6.031 1 94.81 82 SER A N 1
ATOM 645 C CA . SER A 1 82 ? 36.062 54.781 5.062 1 94.81 82 SER A CA 1
ATOM 646 C C . SER A 1 82 ? 35.156 54.5 3.859 1 94.81 82 SER A C 1
ATOM 648 O O . SER A 1 82 ? 34.844 55.406 3.092 1 94.81 82 SER A O 1
ATOM 650 N N . LYS A 1 83 ? 34.781 53.188 3.732 1 94.81 83 LYS A N 1
ATOM 651 C CA . LYS A 1 83 ? 33.938 52.812 2.605 1 94.81 83 LYS A CA 1
ATOM 652 C C . LYS A 1 83 ? 32.469 52.812 3 1 94.81 83 LYS A C 1
ATOM 654 O O . LYS A 1 83 ? 31.609 52.469 2.195 1 94.81 83 LYS A O 1
ATOM 659 N N . GLY A 1 84 ? 32.188 53.156 4.281 1 96.56 84 GLY A N 1
ATOM 660 C CA . GLY A 1 84 ? 30.828 53.219 4.754 1 96.56 84 GLY A CA 1
ATOM 661 C C . GLY A 1 84 ? 30.297 51.875 5.262 1 96.56 84 GLY A C 1
ATOM 662 O O . GLY A 1 84 ? 29.094 51.719 5.426 1 96.56 84 GLY A O 1
ATOM 663 N N . VAL A 1 85 ? 31.188 50.938 5.41 1 97.5 85 VAL A N 1
ATOM 664 C CA . VAL A 1 85 ? 30.766 49.656 5.938 1 97.5 85 VAL A CA 1
ATOM 665 C C . VAL A 1 85 ? 30.609 49.719 7.453 1 97.5 85 VAL A C 1
ATOM 667 O O . VAL A 1 85 ? 31.578 49.969 8.18 1 97.5 85 VAL A O 1
ATOM 670 N N . VAL A 1 86 ? 29.375 49.594 7.824 1 97.62 86 VAL A N 1
ATOM 671 C CA . VAL A 1 86 ? 29.047 49.656 9.242 1 97.62 86 VAL A CA 1
ATOM 672 C C . VAL A 1 86 ? 29.125 48.25 9.852 1 97.62 86 VAL A C 1
ATOM 674 O O . VAL A 1 86 ? 28.562 47.312 9.305 1 97.62 86 VAL A O 1
ATOM 677 N N . THR A 1 87 ? 29.812 48.094 10.922 1 97.44 87 THR A N 1
ATOM 678 C CA . THR A 1 87 ? 29.938 46.844 11.648 1 97.44 87 THR A CA 1
ATOM 679 C C . THR A 1 87 ? 29.266 46.938 13.016 1 97.44 87 THR A C 1
ATOM 681 O O . THR A 1 87 ? 29.594 47.781 13.82 1 97.44 87 THR A O 1
ATOM 684 N N . ALA A 1 88 ? 28.328 46 13.195 1 96.81 88 ALA A N 1
ATOM 685 C CA . ALA A 1 88 ? 27.672 45.906 14.492 1 96.81 88 ALA A CA 1
ATOM 686 C C . ALA A 1 88 ? 28.516 45.125 15.5 1 96.81 88 ALA A C 1
ATOM 688 O O . ALA A 1 88 ? 28.734 43.938 15.344 1 96.81 88 ALA A O 1
ATOM 689 N N . LYS A 1 89 ? 28.859 45.812 16.578 1 96.19 89 LYS A N 1
ATOM 690 C CA . LYS A 1 89 ? 29.844 45.219 17.469 1 96.19 89 LYS A CA 1
ATOM 691 C C . LYS A 1 89 ? 29.219 44.781 18.797 1 96.19 89 LYS A C 1
ATOM 693 O O . LYS A 1 89 ? 29.453 43.688 19.266 1 96.19 89 LYS A O 1
ATOM 698 N N . LYS A 1 90 ? 28.5 45.688 19.453 1 96.81 90 LYS A N 1
ATOM 699 C CA . LYS A 1 90 ? 27.938 45.438 20.781 1 96.81 90 LYS A CA 1
ATOM 700 C C . LYS A 1 90 ? 26.531 46.031 20.891 1 96.81 90 LYS A C 1
ATOM 702 O O . LYS A 1 90 ? 26.219 47.031 20.266 1 96.81 90 LYS A O 1
ATOM 707 N N . ASN A 1 91 ? 25.797 45.375 21.75 1 96.81 91 ASN A N 1
ATOM 708 C CA . ASN A 1 91 ? 24.453 45.906 21.984 1 96.81 91 ASN A CA 1
ATOM 709 C C . ASN A 1 91 ? 24.5 47.344 22.406 1 96.81 91 ASN A C 1
ATOM 711 O O . ASN A 1 91 ? 25.328 47.75 23.234 1 96.81 91 ASN A O 1
ATOM 715 N N . GLY A 1 92 ? 23.656 48.125 21.906 1 97.06 92 GLY A N 1
ATOM 716 C CA . GLY A 1 92 ? 23.578 49.531 22.203 1 97.06 92 GLY A CA 1
ATOM 717 C C . GLY A 1 92 ? 23.141 50.375 21.016 1 97.06 92 GLY A C 1
ATOM 718 O O . GLY A 1 92 ? 22.594 49.844 20.047 1 97.06 92 GLY A O 1
ATOM 719 N N . LYS A 1 93 ? 23.312 51.719 21.125 1 97.56 93 LYS A N 1
ATOM 720 C CA . LYS A 1 93 ? 22.953 52.656 20.062 1 97.56 93 LYS A CA 1
ATOM 721 C C . LYS A 1 93 ? 24.141 53.531 19.672 1 97.56 93 LYS A C 1
ATOM 723 O O . LYS A 1 93 ? 24.922 53.938 20.547 1 97.56 93 LYS A O 1
ATOM 728 N N . ALA A 1 94 ? 24.266 53.75 18.438 1 97.75 94 ALA A N 1
ATOM 729 C CA . ALA A 1 94 ? 25.281 54.656 17.906 1 97.75 94 ALA A CA 1
ATOM 730 C C . ALA A 1 94 ? 24.766 55.375 16.672 1 97.75 94 ALA A C 1
ATOM 732 O O . ALA A 1 94 ? 24.016 54.812 15.875 1 97.75 94 ALA A O 1
ATOM 733 N N . TYR A 1 95 ? 25.109 56.594 16.562 1 97.69 95 TYR A N 1
ATOM 734 C CA . TYR A 1 95 ? 24.844 57.312 15.328 1 97.69 95 TYR A CA 1
ATOM 735 C C . TYR A 1 95 ? 25.984 57.156 14.336 1 97.69 95 TYR A C 1
ATOM 737 O O . TYR A 1 95 ? 27.141 57.406 14.664 1 97.69 95 TYR A O 1
ATOM 745 N N . ILE A 1 96 ? 25.625 56.75 13.195 1 97.75 96 ILE A N 1
ATOM 746 C CA . ILE A 1 96 ? 26.562 56.75 12.07 1 97.75 96 ILE A CA 1
ATOM 747 C C . ILE A 1 96 ? 26.344 58 11.211 1 97.75 96 ILE A C 1
ATOM 749 O O . ILE A 1 96 ? 25.234 58.219 10.719 1 97.75 96 ILE A O 1
ATOM 753 N N . THR A 1 97 ? 27.406 58.719 11.016 1 97.19 97 THR A N 1
ATOM 754 C CA . THR A 1 97 ? 27.312 60 10.32 1 97.19 97 THR A CA 1
ATOM 755 C C . THR A 1 97 ? 28.203 60 9.078 1 97.19 97 THR A C 1
ATOM 757 O O . THR A 1 97 ? 29.359 59.562 9.125 1 97.19 97 THR A O 1
ATOM 760 N N . ALA A 1 98 ? 27.609 60.406 8.055 1 96.56 98 ALA A N 1
ATOM 761 C CA . ALA A 1 98 ? 28.344 60.75 6.832 1 96.56 98 ALA A CA 1
ATOM 762 C C . ALA A 1 98 ? 28.344 62.281 6.609 1 96.56 98 ALA A C 1
ATOM 764 O O . ALA A 1 98 ? 27.281 62.906 6.555 1 96.56 98 ALA A O 1
ATOM 765 N N . ARG A 1 99 ? 29.5 62.781 6.441 1 95.75 99 ARG A N 1
ATOM 766 C CA . ARG A 1 99 ? 29.609 64.188 6.215 1 95.75 99 ARG A CA 1
ATOM 767 C C . ARG A 1 99 ? 30.562 64.5 5.062 1 95.75 99 ARG A C 1
ATOM 769 O O . ARG A 1 99 ? 31.484 63.75 4.793 1 95.75 99 ARG A O 1
ATOM 776 N N . ILE A 1 100 ? 30.266 65.625 4.457 1 94.06 100 ILE A N 1
ATOM 777 C CA . ILE A 1 100 ? 31.172 66.062 3.412 1 94.06 100 ILE A CA 1
ATOM 778 C C . ILE A 1 100 ? 32.406 66.688 4.047 1 94.06 100 ILE A C 1
ATOM 780 O O . ILE A 1 100 ? 32.281 67.688 4.816 1 94.06 100 ILE A O 1
ATOM 784 N N . LYS A 1 101 ? 33.531 66.25 3.709 1 92.81 101 LYS A N 1
ATOM 785 C CA . LYS A 1 101 ? 34.75 66.688 4.336 1 92.81 101 LYS A CA 1
ATOM 786 C C . LYS A 1 101 ? 34.938 68.188 4.195 1 92.81 101 LYS A C 1
ATOM 788 O O . LYS A 1 101 ? 35.344 68.875 5.148 1 92.81 101 LYS A O 1
ATOM 793 N N . SER A 1 102 ? 34.562 68.688 3.018 1 90.94 102 SER A N 1
ATOM 794 C CA . SER A 1 102 ? 34.812 70.125 2.707 1 90.94 102 SER A CA 1
ATOM 795 C C . SER A 1 102 ? 33.656 71 3.191 1 90.94 102 SER A C 1
ATOM 797 O O . SER A 1 102 ? 33.781 72.25 3.242 1 90.94 102 SER A O 1
ATOM 799 N N . GLN A 1 103 ? 32.562 70.438 3.43 1 92 103 GLN A N 1
ATOM 800 C CA . GLN A 1 103 ? 31.359 71.125 3.914 1 92 103 GLN A CA 1
ATOM 801 C C . GLN A 1 103 ? 30.766 70.438 5.125 1 92 103 GLN A C 1
ATOM 803 O O . GLN A 1 103 ? 29.719 69.812 5.023 1 92 103 GLN A O 1
ATOM 808 N N . LYS A 1 104 ? 31.297 70.625 6.25 1 88.62 104 LYS A N 1
ATOM 809 C CA . LYS A 1 104 ? 31.016 69.812 7.445 1 88.62 104 LYS A CA 1
ATOM 810 C C . LYS A 1 104 ? 29.562 70 7.867 1 88.62 104 LYS A C 1
ATOM 812 O O . LYS A 1 104 ? 29.016 69.125 8.562 1 88.62 104 LYS A O 1
ATOM 817 N N . SER A 1 105 ? 28.938 71.062 7.461 1 91.69 105 SER A N 1
ATOM 818 C CA . SER A 1 105 ? 27.531 71.312 7.801 1 91.69 105 SER A CA 1
ATOM 819 C C . SER A 1 105 ? 26.625 70.375 7.016 1 91.69 105 SER A C 1
ATOM 821 O O . SER A 1 105 ? 25.469 70.188 7.387 1 91.69 105 SER A O 1
ATOM 823 N N . LYS A 1 106 ? 27.109 69.812 5.91 1 94.06 106 LYS A N 1
ATOM 824 C CA . LYS A 1 106 ? 26.344 68.875 5.105 1 94.06 106 LYS A CA 1
ATOM 825 C C . LYS A 1 106 ? 26.578 67.438 5.562 1 94.06 106 LYS A C 1
ATOM 827 O O . LYS A 1 106 ? 27.594 66.875 5.195 1 94.06 106 LYS A O 1
ATOM 832 N N . LYS A 1 107 ? 25.734 67.062 6.41 1 96.06 107 LYS A N 1
ATOM 833 C CA . LYS A 1 107 ? 25.875 65.688 6.977 1 96.06 107 LYS A CA 1
ATOM 834 C C . LYS A 1 107 ? 24.531 65 7.094 1 96.06 107 LYS A C 1
ATOM 836 O O . LYS A 1 107 ? 23.484 65.625 7.035 1 96.06 107 LYS A O 1
ATOM 841 N N . VAL A 1 108 ? 24.547 63.719 7.133 1 96.06 108 VAL A N 1
ATOM 842 C CA . VAL A 1 108 ? 23.391 62.875 7.398 1 96.06 108 VAL A CA 1
ATOM 843 C C . VAL A 1 108 ? 23.75 61.844 8.445 1 96.06 108 VAL A C 1
ATOM 845 O O . VAL A 1 108 ? 24.906 61.375 8.516 1 96.06 108 VAL A O 1
ATOM 848 N N . ARG A 1 109 ? 22.828 61.531 9.336 1 96.5 109 ARG A N 1
ATOM 849 C CA . ARG A 1 109 ? 23.094 60.562 10.391 1 96.5 109 ARG A CA 1
ATOM 850 C C . ARG A 1 109 ? 22.016 59.5 10.438 1 96.5 109 ARG A C 1
ATOM 852 O O . ARG A 1 109 ? 20.859 59.75 10.102 1 96.5 109 ARG A O 1
ATOM 859 N N . CYS A 1 110 ? 22.453 58.312 10.781 1 97.12 110 CYS A N 1
ATOM 860 C CA . CYS A 1 110 ? 21.578 57.156 11.023 1 97.12 110 CYS A CA 1
ATOM 861 C C . CYS A 1 110 ? 21.781 56.594 12.422 1 97.12 110 CYS A C 1
ATOM 863 O O . CYS A 1 110 ? 22.906 56.312 12.812 1 97.12 110 CYS A O 1
ATOM 865 N N . ARG A 1 111 ? 20.656 56.562 13.148 1 97.75 111 ARG A N 1
ATOM 866 C CA . ARG A 1 111 ? 20.75 55.875 14.438 1 97.75 111 ARG A CA 1
ATOM 867 C C . ARG A 1 111 ? 20.734 54.375 14.273 1 97.75 111 ARG A C 1
ATOM 869 O O . ARG A 1 111 ? 19.719 53.781 13.906 1 97.75 111 ARG A O 1
ATOM 876 N N . VAL A 1 112 ? 21.797 53.75 14.57 1 97.56 112 VAL A N 1
ATOM 877 C CA . VAL A 1 112 ? 21.938 52.312 14.492 1 97.56 112 VAL A CA 1
ATOM 878 C C . VAL A 1 112 ? 21.734 51.688 15.875 1 97.56 112 VAL A C 1
ATOM 880 O O . VAL A 1 112 ? 22.438 52.031 16.828 1 97.56 112 VAL A O 1
ATOM 883 N N . THR A 1 113 ? 20.688 50.844 15.914 1 97.81 113 THR A N 1
ATOM 884 C CA . THR A 1 113 ? 20.484 50.031 17.109 1 97.81 113 THR A CA 1
ATOM 885 C C . THR A 1 113 ? 21.016 48.625 16.906 1 97.81 113 THR A C 1
ATOM 887 O O . THR A 1 113 ? 20.547 47.906 16.047 1 97.81 113 THR A O 1
ATOM 890 N N . VAL A 1 114 ? 22.047 48.25 17.672 1 96.81 114 VAL A N 1
ATOM 891 C CA . VAL A 1 114 ? 22.625 46.906 17.578 1 96.81 114 VAL A CA 1
ATOM 892 C C . VAL A 1 114 ? 21.984 46.031 18.641 1 96.81 114 VAL A C 1
ATOM 894 O O . VAL A 1 114 ? 21.984 46.344 19.828 1 96.81 114 VAL A O 1
ATOM 897 N N . LYS A 1 115 ? 21.406 44.875 18.156 1 96.69 115 LYS A N 1
ATOM 898 C CA . LYS A 1 115 ? 20.844 43.844 19.031 1 96.69 115 LYS A CA 1
ATOM 899 C C . LYS A 1 115 ? 21.531 42.5 18.812 1 96.69 115 LYS A C 1
ATOM 901 O O . LYS A 1 115 ? 22.141 42.281 17.766 1 96.69 115 LYS A O 1
ATOM 906 N N . THR A 1 116 ? 21.562 41.75 19.828 1 95.94 116 THR A N 1
ATOM 907 C CA . THR A 1 116 ? 22.062 40.375 19.688 1 95.94 116 THR A CA 1
ATOM 908 C C . THR A 1 116 ? 20.906 39.406 19.406 1 95.94 116 THR A C 1
ATOM 910 O O . THR A 1 116 ? 19.953 39.312 20.188 1 95.94 116 THR A O 1
ATOM 913 N N . LYS A 1 117 ? 21 38.781 18.25 1 95.56 117 LYS A N 1
ATOM 914 C CA . LYS A 1 117 ? 20 37.75 17.922 1 95.56 117 LYS A CA 1
ATOM 915 C C . LYS A 1 117 ? 20.453 36.375 18.391 1 95.56 117 LYS A C 1
ATOM 917 O O . LYS A 1 117 ? 21.562 35.938 18.094 1 95.56 117 LYS A O 1
ATOM 922 N N . LYS A 1 118 ? 19.562 35.719 19.078 1 96 118 LYS A N 1
ATOM 923 C CA . LYS A 1 118 ? 19.797 34.312 19.484 1 96 118 LYS A CA 1
ATOM 924 C C . LYS A 1 118 ? 19.297 33.344 18.422 1 96 118 LYS A C 1
ATOM 926 O O . LYS A 1 118 ? 18.5 33.719 17.547 1 96 118 LYS A O 1
ATOM 931 N N . VAL A 1 119 ? 19.875 32.125 18.5 1 97.25 119 VAL A N 1
ATOM 932 C CA . VAL A 1 119 ? 19.422 31.062 17.641 1 97.25 119 VAL A CA 1
ATOM 933 C C . VAL A 1 119 ? 17.938 30.797 17.875 1 97.25 119 VAL A C 1
ATOM 935 O O . VAL A 1 119 ? 17.5 30.703 19.031 1 97.25 119 VAL A O 1
ATOM 938 N N . SER A 1 120 ? 17.219 30.688 16.781 1 97.38 120 SER A N 1
ATOM 939 C CA . SER A 1 120 ? 15.781 30.422 16.891 1 97.38 120 SER A CA 1
ATOM 940 C C . SER A 1 120 ? 15.453 28.984 16.516 1 97.38 120 SER A C 1
ATOM 942 O O . SER A 1 120 ? 14.398 28.469 16.891 1 97.38 120 SER A O 1
ATOM 944 N N . LYS A 1 121 ? 16.359 28.359 15.766 1 97.5 121 LYS A N 1
ATOM 945 C CA . LYS A 1 121 ? 16.094 26.984 15.328 1 97.5 121 LYS A CA 1
ATOM 946 C C . LYS A 1 121 ? 17.391 26.25 15.023 1 97.5 121 LYS A C 1
ATOM 948 O O . LYS A 1 121 ? 18.312 26.812 14.43 1 97.5 121 LYS A O 1
ATOM 953 N N . VAL A 1 122 ? 17.547 25.109 15.406 1 97.62 122 VAL A N 1
ATOM 954 C CA . VAL A 1 122 ? 18.547 24.125 15 1 97.62 122 VAL A CA 1
ATOM 955 C C . VAL A 1 122 ? 17.859 22.984 14.266 1 97.62 122 VAL A C 1
ATOM 957 O O . VAL A 1 122 ? 16.797 22.5 14.688 1 97.62 122 VAL A O 1
ATOM 960 N N . SER A 1 123 ? 18.375 22.562 13.125 1 97.31 123 SER A N 1
ATOM 961 C CA . SER A 1 123 ? 17.703 21.484 12.391 1 97.31 123 SER A CA 1
ATOM 962 C C . SER A 1 123 ? 18.719 20.594 11.688 1 97.31 123 SER A C 1
ATOM 964 O O . SER A 1 123 ? 19.844 21.016 11.391 1 97.31 123 SER A O 1
ATOM 966 N N . PHE A 1 124 ? 18.312 19.375 11.477 1 96.12 124 PHE A N 1
ATOM 967 C CA . PHE A 1 124 ? 19.062 18.422 10.648 1 96.12 124 PHE A CA 1
ATOM 968 C C . PHE A 1 124 ? 18.312 18.141 9.352 1 96.12 124 PHE A C 1
ATOM 970 O O . PHE A 1 124 ? 17.078 18.188 9.32 1 96.12 124 PHE A O 1
ATOM 977 N N . ASN A 1 125 ? 18.938 17.859 8.289 1 89.38 125 ASN A N 1
ATOM 978 C CA . ASN A 1 125 ? 18.359 17.594 6.977 1 89.38 125 ASN A CA 1
ATOM 979 C C . ASN A 1 125 ? 17.766 16.188 6.91 1 89.38 125 ASN A C 1
ATOM 981 O O . ASN A 1 125 ? 16.906 15.906 6.059 1 89.38 125 ASN A O 1
ATOM 985 N N . THR A 1 126 ? 18.234 15.305 7.66 1 82.44 126 THR A N 1
ATOM 986 C CA . THR A 1 126 ? 17.734 13.938 7.582 1 82.44 126 THR A CA 1
ATOM 987 C C . THR A 1 126 ? 17.141 13.5 8.922 1 82.44 126 THR A C 1
ATOM 989 O O . THR A 1 126 ? 17.547 14.008 9.977 1 82.44 126 THR A O 1
ATOM 992 N N . SER A 1 127 ? 16.328 12.508 8.859 1 88 127 SER A N 1
ATOM 993 C CA . SER A 1 127 ? 15.555 12.102 10.023 1 88 127 SER A CA 1
ATOM 994 C C . SER A 1 127 ? 16.25 10.969 10.781 1 88 127 SER A C 1
ATOM 996 O O . SER A 1 127 ? 15.969 10.742 11.961 1 88 127 SER A O 1
ATOM 998 N N . LYS A 1 128 ? 17.141 10.258 10.195 1 94.75 128 LYS A N 1
ATOM 999 C CA . LYS A 1 128 ? 17.828 9.156 10.883 1 94.75 128 LYS A CA 1
ATOM 1000 C C . LYS A 1 128 ? 19.125 8.789 10.172 1 94.75 128 LYS A C 1
ATOM 1002 O O . LYS A 1 128 ? 19.375 9.258 9.055 1 94.75 128 LYS A O 1
ATOM 1007 N N . ALA A 1 129 ? 19.969 8.055 10.828 1 95.81 129 ALA A N 1
ATOM 1008 C CA . ALA A 1 129 ? 21.203 7.496 10.25 1 95.81 129 ALA A CA 1
ATOM 1009 C C . ALA A 1 129 ? 21.391 6.043 10.664 1 95.81 129 ALA A C 1
ATOM 1011 O O . ALA A 1 129 ? 20.938 5.633 11.734 1 95.81 129 ALA A O 1
ATOM 1012 N N . VAL A 1 130 ? 22.016 5.316 9.75 1 97.06 130 VAL A N 1
ATOM 1013 C CA . VAL A 1 130 ? 22.375 3.924 10 1 97.06 130 VAL A CA 1
ATOM 1014 C C . VAL A 1 130 ? 23.844 3.705 9.672 1 97.06 130 VAL A C 1
ATOM 1016 O O . VAL A 1 130 ? 24.312 4.113 8.602 1 97.06 130 VAL A O 1
ATOM 1019 N N . LEU A 1 131 ? 24.531 3.115 10.617 1 97.38 131 LEU A N 1
ATOM 1020 C CA . LEU A 1 131 ? 25.953 2.846 10.43 1 97.38 131 LEU A CA 1
ATOM 1021 C C . LEU A 1 131 ? 26.297 1.43 10.875 1 97.38 131 LEU A C 1
ATOM 1023 O O . LEU A 1 131 ? 25.781 0.95 11.891 1 97.38 131 LEU A O 1
ATOM 1027 N N . GLN A 1 132 ? 27.203 0.76 10.172 1 98.06 132 GLN A N 1
ATOM 1028 C CA . GLN A 1 132 ? 27.797 -0.471 10.672 1 98.06 132 GLN A CA 1
ATOM 1029 C C . GLN A 1 132 ? 28.797 -0.18 11.805 1 98.06 132 GLN A C 1
ATOM 1031 O O . GLN A 1 132 ? 29.484 0.84 11.781 1 98.06 132 GLN A O 1
ATOM 1036 N N . GLN A 1 133 ? 28.844 -1.085 12.711 1 98 133 GLN A N 1
ATOM 1037 C CA . GLN A 1 133 ? 29.797 -0.971 13.805 1 98 133 GLN A CA 1
ATOM 1038 C C . GLN A 1 133 ? 31.219 -0.733 13.281 1 98 133 GLN A C 1
ATOM 1040 O O . GLN A 1 133 ? 31.656 -1.401 12.344 1 98 133 GLN A O 1
ATOM 1045 N N . GLY A 1 134 ? 31.891 0.305 13.852 1 97.56 134 GLY A N 1
ATOM 1046 C CA . GLY A 1 134 ? 33.25 0.617 13.461 1 97.56 134 GLY A CA 1
ATOM 1047 C C . GLY A 1 134 ? 33.344 1.726 12.43 1 97.56 134 GLY A C 1
ATOM 1048 O O . GLY A 1 134 ? 34.438 2.266 12.188 1 97.56 134 GLY A O 1
ATOM 1049 N N . LYS A 1 135 ? 32.25 2.049 11.812 1 97.69 135 LYS A N 1
ATOM 1050 C CA . LYS A 1 135 ? 32.219 3.119 10.82 1 97.69 135 LYS A CA 1
ATOM 1051 C C . LYS A 1 135 ? 31.906 4.465 11.461 1 97.69 135 LYS A C 1
ATOM 1053 O O . LYS A 1 135 ? 31.656 4.539 12.664 1 97.69 135 LYS A O 1
ATOM 1058 N N . TYR A 1 136 ? 32.094 5.555 10.695 1 97.38 136 TYR A N 1
ATOM 1059 C CA . TYR A 1 136 ? 31.781 6.895 1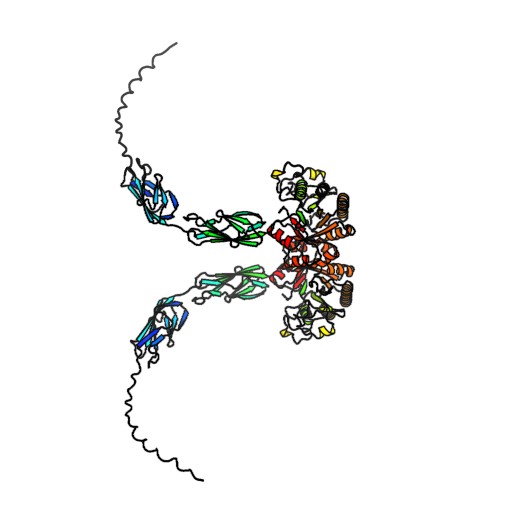1.18 1 97.38 136 TYR A CA 1
ATOM 1060 C C . TYR A 1 136 ? 31.25 7.773 10.055 1 97.38 136 TYR A C 1
ATOM 1062 O O . TYR A 1 136 ? 31.359 7.426 8.875 1 97.38 136 TYR A O 1
ATOM 1070 N N . TYR A 1 137 ? 30.578 8.797 10.445 1 95.44 137 TYR A N 1
ATOM 1071 C CA . TYR A 1 137 ? 30.172 9.82 9.492 1 95.44 137 TYR A CA 1
ATOM 1072 C C . TYR A 1 137 ? 30 11.172 10.18 1 95.44 137 TYR A C 1
ATOM 1074 O O . TYR A 1 137 ? 29.906 11.234 11.406 1 95.44 137 TYR A O 1
ATOM 1082 N N . THR A 1 138 ? 30.109 12.203 9.43 1 96.56 138 THR A N 1
ATOM 1083 C CA . THR A 1 138 ? 29.953 13.547 9.969 1 96.56 138 THR A CA 1
ATOM 1084 C C . THR A 1 138 ? 28.656 14.18 9.492 1 96.56 138 THR A C 1
ATOM 1086 O O . THR A 1 138 ? 28.297 14.07 8.32 1 96.56 138 THR A O 1
ATOM 1089 N N . ARG A 1 139 ? 27.938 14.742 10.43 1 95.69 139 ARG A N 1
ATOM 1090 C CA . ARG A 1 139 ? 26.719 15.484 10.117 1 95.69 139 ARG A CA 1
ATOM 1091 C C . ARG A 1 139 ? 26.625 16.766 10.945 1 95.69 139 ARG A C 1
ATOM 1093 O O . ARG A 1 139 ? 26.547 16.703 12.18 1 95.69 139 ARG A O 1
ATOM 1100 N N . LYS A 1 140 ? 26.5 17.891 10.289 1 94.94 140 LYS A N 1
ATOM 1101 C CA . LYS A 1 140 ? 26.359 19.172 10.953 1 94.94 140 LYS A CA 1
ATOM 1102 C C . LYS A 1 140 ? 24.922 19.703 10.812 1 94.94 140 LYS A C 1
ATOM 1104 O O . LYS A 1 140 ? 24.297 19.547 9.758 1 94.94 140 LYS A O 1
ATOM 1109 N N . PRO A 1 141 ? 24.391 20.359 11.789 1 96.25 141 PRO A N 1
ATOM 1110 C CA . PRO A 1 141 ? 23.047 20.938 11.688 1 96.25 141 PRO A CA 1
ATOM 1111 C C . PRO A 1 141 ? 23.047 22.281 10.961 1 96.25 141 PRO A C 1
ATOM 1113 O O . PRO A 1 141 ? 24.109 22.891 10.766 1 96.25 141 PRO A O 1
ATOM 1116 N N . SER A 1 142 ? 21.875 22.688 10.609 1 96.38 142 SER A N 1
ATOM 1117 C CA . SER A 1 142 ? 21.625 24.062 10.203 1 96.38 142 SER A CA 1
ATOM 1118 C C . SER A 1 142 ? 21.141 24.906 11.375 1 96.38 142 SER A C 1
ATOM 1120 O O . SER A 1 142 ? 20.344 24.438 12.195 1 96.38 142 SER A O 1
ATOM 1122 N N . VAL A 1 143 ? 21.609 26.109 11.406 1 96.56 143 VAL A N 1
ATOM 1123 C CA . VAL A 1 143 ? 21.203 27.031 12.469 1 96.56 143 VAL A CA 1
ATOM 1124 C C . VAL A 1 143 ? 20.547 28.266 11.867 1 96.56 143 VAL A C 1
ATOM 1126 O O . VAL A 1 143 ? 21.047 28.812 10.875 1 96.56 143 VAL A O 1
ATOM 1129 N N . SER A 1 144 ? 19.453 28.609 12.453 1 96.38 144 SER A N 1
ATOM 1130 C CA . SER A 1 144 ? 18.734 29.812 12.016 1 96.38 144 SER A CA 1
ATOM 1131 C C . SER A 1 144 ? 18.5 30.766 13.18 1 96.38 144 SER A C 1
ATOM 1133 O O . SER A 1 144 ? 18.281 30.328 14.312 1 96.38 144 SER A O 1
ATOM 1135 N N . PRO A 1 145 ? 18.344 32 12.812 1 95.5 145 PRO A N 1
ATOM 1136 C CA . PRO A 1 145 ? 18.703 32.594 11.523 1 95.5 145 PRO A CA 1
ATOM 1137 C C . PRO A 1 145 ? 20.203 32.625 11.273 1 95.5 145 PRO A C 1
ATOM 1139 O O . PRO A 1 145 ? 21 32.406 12.203 1 95.5 145 PRO A O 1
ATOM 1142 N N . SER A 1 146 ? 20.594 32.969 10.117 1 93.56 146 SER A N 1
ATOM 1143 C CA . SER A 1 146 ? 22 33 9.734 1 93.56 146 SER A CA 1
ATOM 1144 C C . SER A 1 146 ? 22.734 34.156 10.391 1 93.56 146 SER A C 1
ATOM 1146 O O . SER A 1 146 ? 23.969 34.125 10.477 1 93.56 146 SER A O 1
ATOM 1148 N N . TYR A 1 147 ? 22.078 35.156 10.883 1 93.38 147 TYR A N 1
ATOM 1149 C CA . TYR A 1 147 ? 22.719 36.312 11.484 1 93.38 147 TYR A CA 1
ATOM 1150 C C . TYR A 1 147 ? 22.734 36.188 13.008 1 93.38 147 TYR A C 1
ATOM 1152 O O . TYR A 1 147 ? 23.016 37.188 13.703 1 93.38 147 TYR A O 1
ATOM 1160 N N . ALA A 1 148 ? 22.453 35 13.414 1 94.69 148 ALA A N 1
ATOM 1161 C CA . ALA A 1 148 ? 22.688 34.781 14.844 1 94.69 148 ALA A CA 1
ATOM 1162 C C . ALA A 1 148 ? 24.156 35 15.203 1 94.69 148 ALA A C 1
ATOM 1164 O O . ALA A 1 148 ? 25.047 34.594 14.461 1 94.69 148 ALA A O 1
ATOM 1165 N N . TYR A 1 149 ? 24.297 35.594 16.375 1 95.31 149 TYR A N 1
ATOM 1166 C CA . TYR A 1 149 ? 25.656 35.969 16.75 1 95.31 149 TYR A CA 1
ATOM 1167 C C . TYR A 1 149 ? 26.5 34.75 17.047 1 95.31 149 TYR A C 1
ATOM 1169 O O . TYR A 1 149 ? 27.625 34.625 16.578 1 95.31 149 TYR A O 1
ATOM 1177 N N . ASN A 1 150 ? 26.109 33.875 17.891 1 95.31 150 ASN A N 1
ATOM 1178 C CA . ASN A 1 150 ? 26.75 32.625 18.203 1 95.31 150 ASN A CA 1
ATOM 1179 C C . ASN A 1 150 ? 26 31.438 17.609 1 95.31 150 ASN A C 1
ATOM 1181 O O . ASN A 1 150 ? 24.984 31 18.156 1 95.31 150 ASN A O 1
ATOM 1185 N N . LYS A 1 151 ? 26.578 30.875 16.594 1 96 151 LYS A N 1
ATOM 1186 C CA . LYS A 1 151 ? 25.922 29.781 15.891 1 96 151 LYS A CA 1
ATOM 1187 C C . LYS A 1 151 ? 26.547 28.438 16.234 1 96 151 LYS A C 1
ATOM 1189 O O . LYS A 1 151 ? 26.25 27.422 15.594 1 96 151 LYS A O 1
ATOM 1194 N N . LYS A 1 152 ? 27.438 28.469 17.094 1 96.38 152 LYS A N 1
ATOM 1195 C CA . LYS A 1 152 ? 28.062 27.219 17.516 1 96.38 152 LYS A CA 1
ATOM 1196 C C . LYS A 1 152 ? 27.047 26.281 18.156 1 96.38 152 LYS A C 1
ATOM 1198 O O . LYS A 1 152 ? 26.078 26.734 18.766 1 96.38 152 LYS A O 1
ATOM 1203 N N . VAL A 1 153 ? 27.328 25 17.984 1 97.88 153 VAL A N 1
ATOM 1204 C CA . VAL A 1 153 ? 26.484 24 18.625 1 97.88 153 VAL A CA 1
ATOM 1205 C C . VAL A 1 153 ? 27.344 23.016 19.406 1 97.88 153 VAL A C 1
ATOM 1207 O O . VAL A 1 153 ? 28.531 22.875 19.125 1 97.88 153 VAL A O 1
ATOM 1210 N N . THR A 1 154 ? 26.766 22.438 20.375 1 97.88 154 THR A N 1
ATOM 1211 C CA . THR A 1 154 ? 27.344 21.312 21.094 1 97.88 154 THR A CA 1
ATOM 1212 C C . THR A 1 154 ? 26.578 20.031 20.797 1 97.88 154 THR A C 1
ATOM 1214 O O . THR A 1 154 ? 25.375 20.062 20.531 1 97.88 154 THR A O 1
ATOM 1217 N N . TYR A 1 155 ? 27.312 18.906 20.875 1 98.06 155 TYR A N 1
ATOM 1218 C CA . TYR A 1 155 ? 26.703 17.625 20.547 1 98.06 155 TYR A CA 1
ATOM 1219 C C . TYR A 1 155 ? 26.672 16.703 21.75 1 98.06 155 TYR A C 1
ATOM 1221 O O . TYR A 1 155 ? 27.578 16.766 22.594 1 98.06 155 TYR A O 1
ATOM 1229 N N . LYS A 1 156 ? 25.609 15.945 21.781 1 98.06 156 LYS A N 1
ATOM 1230 C CA . LYS A 1 156 ? 25.484 14.914 22.812 1 98.06 156 LYS A CA 1
ATOM 1231 C C . LYS A 1 156 ? 24.875 13.641 22.234 1 98.06 156 LYS A C 1
ATOM 1233 O O . LYS A 1 156 ? 23.984 13.703 21.375 1 98.06 156 LYS A O 1
ATOM 1238 N N . SER A 1 157 ? 25.406 12.5 22.766 1 98.56 157 SER A N 1
ATOM 1239 C CA . SER A 1 157 ? 24.812 11.203 22.469 1 98.56 157 SER A CA 1
ATOM 1240 C C . SER A 1 157 ? 24 10.688 23.656 1 98.56 157 SER A C 1
ATOM 1242 O O . SER A 1 157 ? 24.422 10.789 24.797 1 98.56 157 SER A O 1
ATOM 1244 N N . SER A 1 158 ? 22.844 10.109 23.344 1 98.44 158 SER A N 1
ATOM 1245 C CA . SER A 1 158 ? 22.016 9.562 24.406 1 98.44 158 SER A CA 1
ATOM 1246 C C . SER A 1 158 ? 22.609 8.266 24.953 1 98.44 158 SER A C 1
ATOM 1248 O O . SER A 1 158 ? 22.234 7.836 26.047 1 98.44 158 SER A O 1
ATOM 1250 N N . ASN A 1 159 ? 23.391 7.566 24.203 1 98.56 159 ASN A N 1
ATOM 1251 C CA . ASN A 1 159 ? 24.016 6.297 24.562 1 98.56 159 ASN A CA 1
ATOM 1252 C C . ASN A 1 159 ? 25.406 6.145 23.938 1 98.56 159 ASN A C 1
ATOM 1254 O O . ASN A 1 159 ? 25.516 5.699 22.797 1 98.56 159 ASN A O 1
ATOM 1258 N N . THR A 1 160 ? 26.438 6.41 24.672 1 98.38 160 THR A N 1
ATOM 1259 C CA . THR A 1 160 ? 27.797 6.473 24.141 1 98.38 160 THR A CA 1
ATOM 1260 C C . THR A 1 160 ? 28.344 5.07 23.891 1 98.38 160 THR A C 1
ATOM 1262 O O . THR A 1 160 ? 29.375 4.906 23.234 1 98.38 160 THR A O 1
ATOM 1265 N N . LYS A 1 161 ? 27.703 4.008 24.406 1 98.5 161 LYS A N 1
ATOM 1266 C CA . LYS A 1 161 ? 28.094 2.637 24.094 1 98.5 161 LYS A CA 1
ATOM 1267 C C . LYS A 1 161 ? 27.688 2.258 22.672 1 98.5 161 LYS A C 1
ATOM 1269 O O . LYS A 1 161 ? 28.25 1.334 22.094 1 98.5 161 LYS A O 1
ATOM 1274 N N . VAL A 1 162 ? 26.719 2.953 22.203 1 98.62 162 VAL A N 1
ATOM 1275 C CA . VAL A 1 162 ? 26.203 2.684 20.875 1 98.62 162 VAL A CA 1
ATOM 1276 C C . VAL A 1 162 ? 26.859 3.627 19.859 1 98.62 162 VAL A C 1
ATOM 1278 O O . VAL A 1 162 ? 27.406 3.182 18.844 1 98.62 162 VAL A O 1
ATOM 1281 N N . ALA A 1 163 ? 26.828 4.922 20.109 1 98.62 163 ALA A N 1
ATOM 1282 C CA . ALA A 1 163 ? 27.422 5.926 19.234 1 98.62 163 ALA A CA 1
ATOM 1283 C C . ALA A 1 163 ? 27.953 7.113 20.031 1 98.62 163 ALA A C 1
ATOM 1285 O O . ALA A 1 163 ? 27.297 7.566 20.984 1 98.62 163 ALA A O 1
ATOM 1286 N N . THR A 1 164 ? 29.078 7.555 19.672 1 98.62 164 THR A N 1
ATOM 1287 C CA . THR A 1 164 ? 29.625 8.797 20.203 1 98.62 164 THR A CA 1
ATOM 1288 C C . THR A 1 164 ? 29.641 9.883 19.141 1 98.62 164 THR A C 1
ATOM 1290 O O . THR A 1 164 ? 29.531 9.594 17.938 1 98.62 164 THR A O 1
ATOM 1293 N N . VAL A 1 165 ? 29.734 11.055 19.562 1 98.56 165 VAL A N 1
ATOM 1294 C CA . VAL A 1 165 ? 29.828 12.188 18.656 1 98.56 165 VAL A CA 1
ATOM 1295 C C . VAL A 1 165 ? 30.828 13.211 19.203 1 98.56 165 VAL A C 1
ATOM 1297 O O . VAL A 1 165 ? 30.859 13.477 20.406 1 98.56 165 VAL A O 1
ATOM 1300 N N . ASN A 1 166 ? 31.609 13.773 18.312 1 97.69 166 ASN A N 1
ATOM 1301 C CA . ASN A 1 166 ? 32.562 14.773 18.781 1 97.69 166 ASN A CA 1
ATOM 1302 C C . ASN A 1 166 ? 32.125 16.188 18.438 1 97.69 166 ASN A C 1
ATOM 1304 O O . ASN A 1 166 ? 30.969 16.391 18 1 97.69 166 ASN A O 1
ATOM 1308 N N . SER A 1 167 ? 32.969 17.141 18.594 1 96.44 167 SER A N 1
ATOM 1309 C CA . SER A 1 167 ? 32.594 18.547 18.531 1 96.44 167 SER A CA 1
ATOM 1310 C C . SER A 1 167 ? 32.375 18.984 17.078 1 96.44 167 SER A C 1
ATOM 1312 O O . SER A 1 167 ? 31.797 20.047 16.828 1 96.44 167 SER A O 1
ATOM 1314 N N . SER A 1 168 ? 32.875 18.188 16.156 1 96 168 SER A N 1
ATOM 1315 C CA . SER A 1 168 ? 32.688 18.516 14.75 1 96 168 SER A CA 1
ATOM 1316 C C . SER A 1 168 ? 31.453 17.844 14.18 1 96 168 SER A C 1
ATOM 1318 O O . SER A 1 168 ? 31.172 17.953 12.984 1 96 168 SER A O 1
ATOM 1320 N N . GLY A 1 169 ? 30.828 17.109 15.047 1 96.81 169 GLY A N 1
ATOM 1321 C CA . GLY A 1 169 ? 29.641 16.406 14.586 1 96.81 169 GLY A CA 1
ATOM 1322 C C . GLY A 1 169 ? 29.953 15.07 13.945 1 96.81 169 GLY A C 1
ATOM 1323 O O . GLY A 1 169 ? 29.141 14.516 13.211 1 96.81 169 GLY A O 1
ATOM 1324 N N . LYS A 1 170 ? 31.156 14.578 14.141 1 97.44 170 LYS A N 1
ATOM 1325 C CA . LYS A 1 170 ? 31.547 13.258 13.656 1 97.44 170 LYS A CA 1
ATOM 1326 C C . LYS A 1 170 ? 31.031 12.164 14.586 1 97.44 170 LYS A C 1
ATOM 1328 O O . LYS A 1 170 ? 31.359 12.133 15.766 1 97.44 170 LYS A O 1
ATOM 1333 N N . ILE A 1 171 ? 30.25 11.281 14.086 1 98.25 171 ILE A N 1
ATOM 1334 C CA . ILE A 1 171 ? 29.609 10.211 14.852 1 98.25 171 ILE A CA 1
ATOM 1335 C C . ILE A 1 171 ? 30.391 8.906 14.656 1 98.25 171 ILE A C 1
ATOM 1337 O O . ILE A 1 171 ? 30.688 8.516 13.531 1 98.25 171 ILE A O 1
ATOM 1341 N N . TYR A 1 172 ? 30.703 8.266 15.672 1 98.5 172 TYR A N 1
ATOM 1342 C CA . TYR A 1 172 ? 31.406 6.984 15.656 1 98.5 172 TYR A CA 1
ATOM 1343 C C . TYR A 1 172 ? 30.484 5.859 16.109 1 98.5 172 TYR A C 1
ATOM 1345 O O . TYR A 1 172 ? 29.938 5.902 17.219 1 98.5 172 TYR A O 1
ATOM 1353 N N . ALA A 1 173 ? 30.344 4.871 15.289 1 98.5 173 ALA A N 1
ATOM 1354 C CA . ALA A 1 173 ? 29.531 3.705 15.617 1 98.5 173 ALA A CA 1
ATOM 1355 C C . ALA A 1 173 ? 30.297 2.723 16.5 1 98.5 173 ALA A C 1
ATOM 1357 O O . ALA A 1 173 ? 31.234 2.062 16.016 1 98.5 173 ALA A O 1
ATOM 1358 N N . LYS A 1 174 ? 29.859 2.576 17.688 1 98.19 174 LYS A N 1
ATOM 1359 C CA . LYS A 1 174 ? 30.641 1.811 18.672 1 98.19 174 LYS A CA 1
ATOM 1360 C C . LYS A 1 174 ? 30.031 0.427 18.891 1 98.19 174 LYS A C 1
ATOM 1362 O O . LYS A 1 174 ? 30.703 -0.588 18.719 1 98.19 174 LYS A O 1
ATOM 1367 N N . GLY A 1 175 ? 28.828 0.361 19.297 1 98.31 175 GLY A N 1
ATOM 1368 C CA . GLY A 1 175 ? 28.125 -0.883 19.562 1 98.31 175 GLY A CA 1
ATOM 1369 C C . GLY A 1 175 ? 26.734 -0.919 18.953 1 98.31 175 GLY A C 1
ATOM 1370 O O . GLY A 1 175 ? 26.141 0.128 18.688 1 98.31 175 GLY A O 1
ATOM 1371 N N . GLN A 1 176 ? 26.266 -2.131 18.766 1 98.06 176 GLN A N 1
ATOM 1372 C CA . GLN A 1 176 ? 24.953 -2.291 18.141 1 98.06 176 GLN A CA 1
ATOM 1373 C C . GLN A 1 176 ? 23.859 -1.685 19.016 1 98.06 176 GLN A C 1
ATOM 1375 O O . GLN A 1 176 ? 23.891 -1.819 20.25 1 98.06 176 GLN A O 1
ATOM 1380 N N . GLY A 1 177 ? 22.906 -1.044 18.422 1 98.06 177 GLY A N 1
ATOM 1381 C CA . GLY A 1 177 ? 21.797 -0.4 19.125 1 98.06 177 GLY A CA 1
ATOM 1382 C C . GLY A 1 177 ? 21.375 0.911 18.484 1 98.06 177 GLY A C 1
ATOM 1383 O O . GLY A 1 177 ? 21.656 1.155 17.312 1 98.06 177 GLY A O 1
ATOM 1384 N N . THR A 1 178 ? 20.594 1.699 19.25 1 98.38 178 THR A N 1
ATOM 1385 C CA . THR A 1 178 ? 20.156 3.01 18.781 1 98.38 178 THR A CA 1
ATOM 1386 C C . THR A 1 178 ? 20.516 4.094 19.797 1 98.38 178 THR A C 1
ATOM 1388 O O . THR A 1 178 ? 20.359 3.9 21 1 98.38 178 THR A O 1
ATOM 1391 N N . ALA A 1 179 ? 21.047 5.113 19.312 1 98.5 179 ALA A N 1
ATOM 1392 C CA . ALA A 1 179 ? 21.328 6.305 20.109 1 98.5 179 ALA A CA 1
ATOM 1393 C C . ALA A 1 179 ? 20.766 7.559 19.438 1 98.5 179 ALA A C 1
ATOM 1395 O O . ALA A 1 179 ? 20.609 7.605 18.219 1 98.5 179 ALA A O 1
ATOM 1396 N N . THR A 1 180 ? 20.422 8.477 20.203 1 98.44 180 THR A N 1
ATOM 1397 C CA . THR A 1 180 ? 19.984 9.773 19.688 1 98.44 180 THR A CA 1
ATOM 1398 C C . THR A 1 180 ? 21.109 10.789 19.766 1 98.44 180 THR A C 1
ATOM 1400 O O . THR A 1 180 ? 21.734 10.961 20.828 1 98.44 180 THR A O 1
ATOM 1403 N N . ILE A 1 181 ? 21.375 11.438 18.656 1 98.31 181 ILE A N 1
ATOM 1404 C CA . ILE A 1 181 ? 22.344 12.531 18.625 1 98.31 181 ILE A CA 1
ATOM 1405 C C . ILE A 1 181 ? 21.609 13.875 18.688 1 98.31 181 ILE A C 1
ATOM 1407 O O . ILE A 1 181 ? 20.703 14.125 17.891 1 98.31 181 ILE A O 1
ATOM 1411 N N . THR A 1 182 ? 22.031 14.648 19.609 1 98.25 182 THR A N 1
ATOM 1412 C CA . THR A 1 182 ? 21.391 15.953 19.797 1 98.25 182 THR A CA 1
ATOM 1413 C C . THR A 1 182 ? 22.391 17.078 19.625 1 98.25 182 THR A C 1
ATOM 1415 O O . THR A 1 182 ? 23.484 17.047 20.188 1 98.25 182 THR A O 1
ATOM 1418 N N . ALA A 1 183 ? 22.062 18.016 18.828 1 98.19 183 ALA A N 1
ATOM 1419 C CA . ALA A 1 183 ? 22.781 19.266 18.719 1 98.19 183 ALA A CA 1
ATOM 1420 C C . ALA A 1 183 ? 22.031 20.391 19.438 1 98.19 183 ALA A C 1
ATOM 1422 O O . ALA A 1 183 ? 20.844 20.609 19.188 1 98.19 183 ALA A O 1
ATOM 1423 N N . THR A 1 184 ? 22.703 21.062 20.234 1 98.19 184 THR A N 1
ATOM 1424 C CA . THR A 1 184 ? 22.125 22.156 21 1 98.19 184 THR A CA 1
ATOM 1425 C C . THR A 1 184 ? 22.891 23.453 20.75 1 98.19 184 THR A C 1
ATOM 1427 O O . THR A 1 184 ? 24.125 23.469 20.781 1 98.19 184 THR A O 1
ATOM 1430 N N . ALA A 1 185 ? 22.156 24.516 20.562 1 97.88 185 ALA A N 1
ATOM 1431 C CA . ALA A 1 185 ? 22.781 25.828 20.406 1 97.88 185 ALA A CA 1
ATOM 1432 C C . ALA A 1 185 ? 23.562 26.219 21.656 1 97.88 185 ALA A C 1
ATOM 1434 O O . ALA A 1 185 ? 23.078 26.047 22.781 1 97.88 185 ALA A O 1
ATOM 1435 N N . ALA A 1 186 ? 24.703 26.766 21.469 1 96.75 186 ALA A N 1
ATOM 1436 C CA . ALA A 1 186 ? 25.578 27.109 22.594 1 96.75 186 ALA A CA 1
ATOM 1437 C C . ALA A 1 186 ? 25.266 28.5 23.125 1 96.75 186 ALA A C 1
ATOM 1439 O O . ALA A 1 186 ? 25.859 28.938 24.125 1 96.75 186 ALA A O 1
ATOM 1440 N N . ASP A 1 187 ? 24.328 29.266 22.531 1 96.06 187 ASP A N 1
ATOM 1441 C CA . ASP A 1 187 ? 24.094 30.656 22.859 1 96.06 187 ASP A CA 1
ATOM 1442 C C . ASP A 1 187 ? 23.094 30.797 24 1 96.06 187 ASP A C 1
ATOM 1444 O O . ASP A 1 187 ? 22.609 31.906 24.281 1 96.06 187 ASP A O 1
ATOM 1448 N N . GLY A 1 188 ? 22.688 29.75 24.547 1 95.19 188 GLY A N 1
ATOM 1449 C CA . GLY A 1 188 ? 21.766 29.781 25.672 1 95.19 188 GLY A CA 1
ATOM 1450 C C . GLY A 1 188 ? 20.312 29.75 25.266 1 95.19 188 GLY A C 1
ATOM 1451 O O . GLY A 1 188 ? 19.422 29.734 26.125 1 95.19 188 GLY A O 1
ATOM 1452 N N . SER A 1 189 ? 20.016 29.734 24.047 1 95.81 189 SER A N 1
ATOM 1453 C CA . SER A 1 189 ? 18.641 29.719 23.562 1 95.81 189 SER A CA 1
ATOM 1454 C C . SER A 1 189 ? 17.953 28.391 23.875 1 95.81 189 SER A C 1
ATOM 1456 O O . SER A 1 189 ? 16.734 28.297 23.812 1 95.81 189 SER A O 1
ATOM 1458 N N . LYS A 1 190 ? 18.672 27.359 24.031 1 96.06 190 LYS A N 1
ATOM 1459 C CA . LYS A 1 190 ? 18.203 26.016 24.328 1 96.06 190 LYS A CA 1
ATOM 1460 C C . LYS A 1 190 ? 17.562 25.375 23.109 1 96.06 190 LYS A C 1
ATOM 1462 O O . LYS A 1 190 ? 16.859 24.359 23.234 1 96.06 190 LYS A O 1
ATOM 1467 N N . LYS A 1 191 ? 17.75 26.016 22.016 1 97.88 191 LYS A N 1
ATOM 1468 C CA . LYS A 1 191 ? 17.281 25.391 20.781 1 97.88 191 LYS A CA 1
ATOM 1469 C C . LYS A 1 191 ? 18.125 24.172 20.422 1 97.88 191 LYS A C 1
ATOM 1471 O O . LYS A 1 191 ? 19.344 24.188 20.547 1 97.88 191 LYS A O 1
ATOM 1476 N N . LYS A 1 192 ? 17.453 23.109 20.062 1 97.94 192 LYS A N 1
ATOM 1477 C CA . LYS A 1 192 ? 18.172 21.875 19.781 1 97.94 192 LYS A CA 1
ATOM 1478 C C . LYS A 1 192 ? 17.453 21.062 18.688 1 97.94 192 LYS A C 1
ATOM 1480 O O . LYS A 1 192 ? 16.312 21.344 18.359 1 97.94 192 LYS A O 1
ATOM 1485 N N . ALA A 1 193 ? 18.141 20.203 18.094 1 98.06 193 ALA A N 1
ATOM 1486 C CA . ALA A 1 193 ? 17.641 19.203 17.156 1 98.06 193 ALA A CA 1
ATOM 1487 C C . ALA A 1 193 ? 18.297 17.844 17.406 1 98.06 193 ALA A C 1
ATOM 1489 O O . ALA A 1 193 ? 19.422 17.766 17.891 1 98.06 193 ALA A O 1
ATOM 1490 N N . SER A 1 194 ? 17.562 16.844 17.172 1 97.69 194 SER A N 1
ATOM 1491 C CA . SER A 1 194 ? 18.094 15.5 17.422 1 97.69 194 SER A CA 1
ATOM 1492 C C . SER A 1 194 ? 17.672 14.539 16.312 1 97.69 194 SER A C 1
ATOM 1494 O O . SER A 1 194 ? 16.719 14.812 15.57 1 97.69 194 SER A O 1
ATOM 1496 N N . TYR A 1 195 ? 18.344 13.492 16.125 1 96.88 195 TYR A N 1
ATOM 1497 C CA . TYR A 1 195 ? 17.984 12.383 15.242 1 96.88 195 TYR A CA 1
ATOM 1498 C C . TYR A 1 195 ? 18.562 11.07 15.758 1 96.88 195 TYR A C 1
ATOM 1500 O O . TYR A 1 195 ? 19.594 11.062 16.438 1 96.88 195 TYR A O 1
ATOM 1508 N N . PRO A 1 196 ? 17.844 10.047 15.547 1 97.88 196 PRO A N 1
ATOM 1509 C CA . PRO A 1 196 ? 18.344 8.742 15.969 1 97.88 196 PRO A CA 1
ATOM 1510 C C . PRO A 1 196 ? 19.438 8.203 15.047 1 97.88 196 PRO A C 1
ATOM 1512 O O . PRO A 1 196 ? 19.391 8.422 13.828 1 97.88 196 PRO A O 1
ATOM 1515 N N . VAL A 1 197 ? 20.391 7.516 15.594 1 97.88 197 VAL A N 1
ATOM 1516 C CA . VAL A 1 197 ? 21.422 6.762 14.891 1 97.88 197 VAL A CA 1
ATOM 1517 C C . VAL A 1 197 ? 21.328 5.285 15.273 1 97.88 197 VAL A C 1
ATOM 1519 O O . VAL A 1 197 ? 21.5 4.93 16.438 1 97.88 197 VAL A O 1
ATOM 1522 N N . ARG A 1 198 ? 21.047 4.488 14.328 1 97.88 198 ARG A N 1
ATOM 1523 C CA . ARG A 1 198 ? 21.078 3.045 14.547 1 97.88 198 ARG A CA 1
ATOM 1524 C C . ARG A 1 198 ? 22.422 2.461 14.133 1 97.88 198 ARG A C 1
ATOM 1526 O O . ARG A 1 198 ? 22.844 2.617 12.984 1 97.88 198 ARG A O 1
ATOM 1533 N N . VAL A 1 199 ? 23.047 1.854 15.016 1 98.56 199 VAL A N 1
ATOM 1534 C CA . VAL A 1 199 ? 24.281 1.131 14.727 1 98.56 199 VAL A CA 1
ATOM 1535 C C . VAL A 1 199 ? 23.984 -0.355 14.547 1 98.56 199 VAL A C 1
ATOM 1537 O O . VAL A 1 199 ? 23.5 -1.009 15.469 1 98.56 199 VAL A O 1
ATOM 1540 N N . ILE A 1 200 ? 24.344 -0.893 13.383 1 98.38 200 ILE A N 1
ATOM 1541 C CA . ILE A 1 200 ? 24.141 -2.307 13.078 1 98.38 200 ILE A CA 1
ATOM 1542 C C . ILE A 1 200 ? 25.484 -3.031 13.102 1 98.38 200 ILE A C 1
ATOM 1544 O O . ILE A 1 200 ? 26.531 -2.4 13.234 1 98.38 200 ILE A O 1
ATOM 1548 N N . GLY A 1 201 ? 25.422 -4.355 13.062 1 97.88 201 GLY A N 1
ATOM 1549 C CA . GLY A 1 201 ? 26.656 -5.125 13.023 1 97.88 201 GLY A CA 1
ATOM 1550 C C . GLY A 1 201 ? 27.359 -5.047 11.68 1 97.88 201 GLY A C 1
ATOM 1551 O O . GLY A 1 201 ? 26.797 -4.535 10.711 1 97.88 201 GLY A O 1
ATOM 1552 N N . LYS A 1 202 ? 28.562 -5.543 11.648 1 97.44 202 LYS A N 1
ATOM 1553 C CA . LYS A 1 202 ? 29.281 -5.664 10.383 1 97.44 202 LYS A CA 1
ATOM 1554 C C . LYS A 1 202 ? 28.672 -6.746 9.5 1 97.44 202 LYS A C 1
ATOM 1556 O O . LYS A 1 202 ? 28.5 -7.887 9.938 1 97.44 202 LYS A O 1
ATOM 1561 N N . ILE A 1 203 ? 28.359 -6.363 8.328 1 98.06 203 ILE A N 1
ATOM 1562 C CA . ILE A 1 203 ? 27.781 -7.316 7.387 1 98.06 203 ILE A CA 1
ATOM 1563 C C . ILE A 1 203 ? 28.906 -8.07 6.668 1 98.06 203 ILE A C 1
ATOM 1565 O O . ILE A 1 203 ? 29.828 -7.453 6.141 1 98.06 203 ILE A O 1
ATOM 1569 N N . LYS A 1 204 ? 28.828 -9.352 6.676 1 98.06 204 LYS A N 1
ATOM 1570 C CA . LYS A 1 204 ? 29.781 -10.219 5.988 1 98.06 204 LYS A CA 1
ATOM 1571 C C . LYS A 1 204 ? 29.125 -10.93 4.809 1 98.06 204 LYS A C 1
ATOM 1573 O O . LYS A 1 204 ? 27.906 -11.141 4.797 1 98.06 204 LYS A O 1
ATOM 1578 N N . SER A 1 205 ? 29.938 -11.312 3.852 1 97.88 205 SER A N 1
ATOM 1579 C CA . SER A 1 205 ? 29.422 -12.016 2.676 1 97.88 205 SER A CA 1
ATOM 1580 C C . SER A 1 205 ? 28.797 -13.352 3.057 1 97.88 205 SER A C 1
ATOM 1582 O O . SER A 1 205 ? 27.938 -13.867 2.34 1 97.88 205 SER A O 1
ATOM 1584 N N . SER A 1 206 ? 29.188 -13.883 4.242 1 97.56 206 SER A N 1
ATOM 1585 C CA . SER A 1 206 ? 28.734 -15.203 4.66 1 97.56 206 SER A CA 1
ATOM 1586 C C . SER A 1 206 ? 27.453 -15.117 5.477 1 97.56 206 SER A C 1
ATOM 1588 O O . SER A 1 206 ? 26.859 -16.141 5.836 1 97.56 206 SER A O 1
ATOM 1590 N N . ASP A 1 207 ? 27 -13.914 5.77 1 97.94 207 ASP A N 1
ATOM 1591 C CA . ASP A 1 207 ? 25.844 -13.734 6.656 1 97.94 207 ASP A CA 1
ATOM 1592 C C . ASP A 1 207 ? 24.547 -14.172 5.977 1 97.94 207 ASP A C 1
ATOM 1594 O O . ASP A 1 207 ? 23.547 -14.414 6.645 1 97.94 207 ASP A O 1
ATOM 1598 N N . ALA A 1 208 ? 24.547 -14.234 4.652 1 97.81 208 ALA A N 1
ATOM 1599 C CA . ALA A 1 208 ? 23.438 -14.68 3.814 1 97.81 208 ALA A CA 1
ATOM 1600 C C . ALA A 1 208 ? 23.922 -15.133 2.443 1 97.81 208 ALA A C 1
ATOM 1602 O O . ALA A 1 208 ? 25.094 -14.945 2.102 1 97.81 208 ALA A O 1
ATOM 1603 N N . ASN A 1 209 ? 23.078 -15.891 1.74 1 98.75 209 ASN A N 1
ATOM 1604 C CA . ASN A 1 209 ? 23.359 -16.094 0.322 1 98.75 209 ASN A CA 1
ATOM 1605 C C . ASN A 1 209 ? 23.094 -14.828 -0.486 1 98.75 209 ASN A C 1
ATOM 1607 O O . ASN A 1 209 ? 21.984 -14.641 -1.002 1 98.75 209 ASN A O 1
ATOM 1611 N N . PHE A 1 210 ? 24.062 -13.953 -0.538 1 98.94 210 PHE A N 1
ATOM 1612 C CA . PHE A 1 210 ? 23.922 -12.703 -1.28 1 98.94 210 PHE A CA 1
ATOM 1613 C C . PHE A 1 210 ? 24 -12.953 -2.781 1 98.94 210 PHE A C 1
ATOM 1615 O O . PHE A 1 210 ? 24.938 -13.586 -3.262 1 98.94 210 PHE A O 1
ATOM 1622 N N . VAL A 1 211 ? 23.031 -12.484 -3.494 1 98.94 211 VAL A N 1
ATOM 1623 C CA . VAL A 1 211 ? 22.953 -12.609 -4.945 1 98.94 211 VAL A CA 1
ATOM 1624 C C . VAL A 1 211 ? 23.188 -11.25 -5.594 1 98.94 211 VAL A C 1
ATOM 1626 O O . VAL A 1 211 ? 22.438 -10.297 -5.344 1 98.94 211 VAL A O 1
ATOM 1629 N N . ALA A 1 212 ? 24.203 -11.172 -6.422 1 98.94 212 ALA A N 1
ATOM 1630 C CA . ALA A 1 212 ? 24.484 -9.922 -7.129 1 98.94 212 ALA A CA 1
ATOM 1631 C C . ALA A 1 212 ? 23.5 -9.703 -8.266 1 98.94 212 ALA A C 1
ATOM 1633 O O . ALA A 1 212 ? 23.453 -10.469 -9.227 1 98.94 212 ALA A O 1
ATOM 1634 N N . HIS A 1 213 ? 22.672 -8.672 -8.156 1 98.94 213 HIS A N 1
ATOM 1635 C CA . HIS A 1 213 ? 21.609 -8.359 -9.109 1 98.94 213 HIS A CA 1
ATOM 1636 C C . HIS A 1 213 ? 22.203 -7.855 -10.43 1 98.94 213 HIS A C 1
ATOM 1638 O O . HIS A 1 213 ? 22.672 -6.719 -10.5 1 98.94 213 HIS A O 1
ATOM 1644 N N . ARG A 1 214 ? 22.203 -8.75 -11.438 1 98.69 214 ARG A N 1
ATOM 1645 C CA . ARG A 1 214 ? 22.766 -8.477 -12.758 1 98.69 214 ARG A CA 1
ATOM 1646 C C . ARG A 1 214 ? 24.25 -8.172 -12.664 1 98.69 214 ARG A C 1
ATOM 1648 O O . ARG A 1 214 ? 24.766 -7.309 -13.375 1 98.69 214 ARG A O 1
ATOM 1655 N N . GLY A 1 215 ? 24.891 -8.859 -11.797 1 98.62 215 GLY A N 1
ATOM 1656 C CA . GLY A 1 215 ? 26.266 -8.562 -11.414 1 98.62 215 GLY A CA 1
ATOM 1657 C C . GLY A 1 215 ? 26.375 -7.496 -10.344 1 98.62 215 GLY A C 1
ATOM 1658 O O . GLY A 1 215 ? 25.359 -7.121 -9.734 1 98.62 215 GLY A O 1
ATOM 1659 N N . LEU A 1 216 ? 27.656 -7.18 -10.031 1 98.69 216 LEU A N 1
ATOM 1660 C CA . LEU A 1 216 ? 27.828 -6.047 -9.133 1 98.69 216 LEU A CA 1
ATOM 1661 C C . LEU A 1 216 ? 27.5 -4.734 -9.844 1 98.69 216 LEU A C 1
ATOM 1663 O O . LEU A 1 216 ? 28.406 -3.926 -10.094 1 98.69 216 LEU A O 1
ATOM 1667 N N . SER A 1 217 ? 26.203 -4.496 -10 1 98.44 217 SER A N 1
ATOM 1668 C CA . SER A 1 217 ? 25.703 -3.486 -10.922 1 98.44 217 SER A CA 1
ATOM 1669 C C . SER A 1 217 ? 25.828 -2.086 -10.336 1 98.44 217 SER A C 1
ATOM 1671 O O . SER A 1 217 ? 25.672 -1.092 -11.047 1 98.44 217 SER A O 1
ATOM 1673 N N . SER A 1 218 ? 26.156 -1.957 -9.086 1 98 218 SER A N 1
ATOM 1674 C CA . SER A 1 218 ? 26.453 -0.65 -8.508 1 98 218 SER A CA 1
ATOM 1675 C C . SER A 1 218 ? 27.812 -0.132 -8.969 1 98 218 SER A C 1
ATOM 1677 O O . SER A 1 218 ? 28.094 1.063 -8.859 1 98 218 SER A O 1
ATOM 1679 N N . GLU A 1 219 ? 28.641 -1.002 -9.469 1 97.69 219 GLU A N 1
ATOM 1680 C CA . GLU A 1 219 ? 30.016 -0.619 -9.742 1 97.69 219 GLU A CA 1
ATOM 1681 C C . GLU A 1 219 ? 30.328 -0.677 -11.234 1 97.69 219 GLU A C 1
ATOM 1683 O O . GLU A 1 219 ? 31.234 0.002 -11.719 1 97.69 219 GLU A O 1
ATOM 1688 N N . ALA A 1 220 ? 29.688 -1.528 -11.914 1 98.06 220 ALA A N 1
ATOM 1689 C CA . ALA A 1 220 ? 29.875 -1.683 -13.359 1 98.06 220 ALA A CA 1
ATOM 1690 C C . ALA A 1 220 ? 28.531 -1.849 -14.07 1 98.06 220 ALA A C 1
ATOM 1692 O O . ALA A 1 220 ? 27.531 -2.186 -13.438 1 98.06 220 ALA A O 1
ATOM 1693 N N . PRO A 1 221 ? 28.5 -1.613 -15.406 1 98 221 PRO A N 1
ATOM 1694 C CA . PRO A 1 221 ? 27.234 -1.761 -16.125 1 98 221 PRO A CA 1
ATOM 1695 C C . PRO A 1 221 ? 26.625 -3.154 -15.969 1 98 221 PRO A C 1
ATOM 1697 O O . PRO A 1 221 ? 27.344 -4.156 -16.031 1 98 221 PRO A O 1
ATOM 1700 N N . GLU A 1 222 ? 25.391 -3.188 -15.672 1 98.31 222 GLU A N 1
ATOM 1701 C CA . GLU A 1 222 ? 24.656 -4.426 -15.414 1 98.31 222 GLU A CA 1
ATOM 1702 C C . GLU A 1 222 ? 24.828 -5.414 -16.562 1 98.31 222 GLU A C 1
ATOM 1704 O O . GLU A 1 222 ? 25 -5.012 -17.719 1 98.31 222 GLU A O 1
ATOM 1709 N N . SER A 1 223 ? 24.781 -6.719 -16.25 1 98.12 223 SER A N 1
ATOM 1710 C CA . SER A 1 223 ? 24.703 -7.816 -17.203 1 98.12 223 SER A CA 1
ATOM 1711 C C . SER A 1 223 ? 25.891 -7.805 -18.156 1 98.12 223 SER A C 1
ATOM 1713 O O . SER A 1 223 ? 25.75 -8.055 -19.344 1 98.12 223 SER A O 1
ATOM 1715 N N . THR A 1 224 ? 27.016 -7.43 -17.625 1 98.44 224 THR A N 1
ATOM 1716 C CA . THR A 1 224 ? 28.281 -7.527 -18.344 1 98.44 224 THR A CA 1
ATOM 1717 C C . THR A 1 224 ? 29.203 -8.539 -17.672 1 98.44 224 THR A C 1
ATOM 1719 O O . THR A 1 224 ? 29.047 -8.852 -16.484 1 98.44 224 THR A O 1
ATOM 1722 N N . VAL A 1 225 ? 30.141 -9 -18.438 1 98.69 225 VAL A N 1
ATOM 1723 C CA . VAL A 1 225 ? 31.141 -9.914 -17.891 1 98.69 225 VAL A CA 1
ATOM 1724 C C . VAL A 1 225 ? 31.859 -9.25 -16.719 1 98.69 225 VAL A C 1
ATOM 1726 O O . VAL A 1 225 ? 32.031 -9.867 -15.664 1 98.69 225 VAL A O 1
ATOM 1729 N N . LYS A 1 226 ? 32.188 -7.996 -16.859 1 98.62 226 LYS A N 1
ATOM 1730 C CA . LYS A 1 226 ? 32.906 -7.258 -15.812 1 98.62 226 LYS A CA 1
ATOM 1731 C C . LYS A 1 226 ? 32.094 -7.199 -14.523 1 98.62 226 LYS A C 1
ATOM 1733 O O . LYS A 1 226 ? 32.594 -7.438 -13.438 1 98.62 226 LYS A O 1
ATOM 1738 N N . ALA A 1 227 ? 30.844 -6.848 -14.672 1 98.81 227 ALA A N 1
ATOM 1739 C CA . ALA A 1 227 ? 29.984 -6.77 -13.492 1 98.81 227 ALA A CA 1
ATOM 1740 C C . ALA A 1 227 ? 29.922 -8.117 -12.773 1 98.81 227 ALA A C 1
ATOM 1742 O O . ALA A 1 227 ? 29.938 -8.164 -11.539 1 98.81 227 ALA A O 1
ATOM 1743 N N . PHE A 1 228 ? 29.844 -9.203 -13.516 1 98.94 228 PHE A N 1
ATOM 1744 C CA . PHE A 1 228 ? 29.812 -10.531 -12.922 1 98.94 228 PHE A CA 1
ATOM 1745 C C . PHE A 1 228 ? 31.156 -10.867 -12.266 1 98.94 228 PHE A C 1
ATOM 1747 O O . PHE A 1 228 ? 31.188 -11.445 -11.18 1 98.94 228 PHE A O 1
ATOM 1754 N N . GLU A 1 229 ? 32.219 -10.523 -12.914 1 98.88 229 GLU A N 1
ATOM 1755 C CA . GLU A 1 229 ? 33.531 -10.758 -12.336 1 98.88 229 GLU A CA 1
ATOM 1756 C C . GLU A 1 229 ? 33.688 -10.016 -11.008 1 98.88 229 GLU A C 1
ATOM 1758 O O . GLU A 1 229 ? 34.188 -10.586 -10.039 1 98.88 229 GLU A O 1
ATOM 1763 N N . LEU A 1 230 ? 33.281 -8.781 -11.016 1 98.75 230 LEU A N 1
ATOM 1764 C CA . LEU A 1 230 ? 33.375 -7.977 -9.797 1 98.75 230 LEU A CA 1
ATOM 1765 C C . LEU A 1 230 ? 32.594 -8.609 -8.664 1 98.75 230 LEU A C 1
ATOM 1767 O O . LEU A 1 230 ? 33.031 -8.586 -7.512 1 98.75 230 LEU A O 1
ATOM 1771 N N . ALA A 1 231 ? 31.438 -9.156 -8.977 1 98.88 231 ALA A N 1
ATOM 1772 C CA . ALA A 1 231 ? 30.625 -9.828 -7.969 1 98.88 231 ALA A CA 1
ATOM 1773 C C . ALA A 1 231 ? 31.359 -11.039 -7.387 1 98.88 231 ALA A C 1
ATOM 1775 O O . ALA A 1 231 ? 31.422 -11.211 -6.168 1 98.88 231 ALA A O 1
ATOM 1776 N N . GLY A 1 232 ? 31.891 -11.836 -8.258 1 98.81 232 GLY A N 1
ATOM 1777 C CA . GLY A 1 232 ? 32.656 -12.984 -7.805 1 98.81 232 GLY A CA 1
ATOM 1778 C C . GLY A 1 232 ? 33.844 -12.594 -6.945 1 98.81 232 GLY A C 1
ATOM 1779 O O . GLY A 1 232 ? 34.094 -13.203 -5.895 1 98.81 232 GLY A O 1
ATOM 1780 N N . ASP A 1 233 ? 34.531 -11.555 -7.406 1 98.69 233 ASP A N 1
ATOM 1781 C CA . ASP A 1 233 ? 35.719 -11.07 -6.672 1 98.69 233 ASP A CA 1
ATOM 1782 C C . ASP A 1 233 ? 35.312 -10.562 -5.289 1 98.69 233 ASP A C 1
ATOM 1784 O O . ASP A 1 233 ? 36.094 -10.664 -4.336 1 98.69 233 ASP A O 1
ATOM 1788 N N . ALA A 1 234 ? 34.156 -10.086 -5.211 1 98.56 234 ALA A N 1
ATOM 1789 C CA . ALA A 1 234 ? 33.688 -9.516 -3.957 1 98.56 234 ALA A CA 1
ATOM 1790 C C . ALA A 1 234 ? 33.156 -10.602 -3.018 1 98.56 234 ALA A C 1
ATOM 1792 O O . ALA A 1 234 ? 32.844 -10.328 -1.855 1 98.56 234 ALA A O 1
ATOM 1793 N N . GLY A 1 235 ? 32.969 -11.781 -3.535 1 98.56 235 GLY A N 1
ATOM 1794 C CA . GLY A 1 235 ? 32.594 -12.883 -2.666 1 98.56 235 GLY A CA 1
ATOM 1795 C C . GLY A 1 235 ? 31.109 -13.117 -2.619 1 98.56 235 GLY A C 1
ATOM 1796 O O . GLY A 1 235 ? 30.594 -13.711 -1.666 1 98.56 235 GLY A O 1
ATOM 1797 N N . PHE A 1 236 ? 30.359 -12.672 -3.576 1 98.88 236 PHE A N 1
ATOM 1798 C CA . PHE A 1 236 ? 28.922 -12.969 -3.633 1 98.88 236 PHE A CA 1
ATOM 1799 C C . PHE A 1 236 ? 28.688 -14.461 -3.779 1 98.88 236 PHE A C 1
ATOM 1801 O O . PHE A 1 236 ? 29.438 -15.156 -4.473 1 98.88 236 PHE A O 1
ATOM 1808 N N . TRP A 1 237 ? 27.625 -14.922 -3.111 1 98.88 237 TRP A N 1
ATOM 1809 C CA . TRP A 1 237 ? 27.219 -16.328 -3.189 1 98.88 237 TRP A CA 1
ATOM 1810 C C . TRP A 1 237 ? 26.781 -16.688 -4.602 1 98.88 237 TRP A C 1
ATOM 1812 O O . TRP A 1 237 ? 27.141 -17.75 -5.121 1 98.88 237 TRP A O 1
ATOM 1822 N N . GLY A 1 238 ? 26.047 -15.852 -5.223 1 98.94 238 GLY A N 1
ATOM 1823 C CA . GLY A 1 238 ? 25.547 -16.047 -6.574 1 98.94 238 GLY A CA 1
ATOM 1824 C C . GLY A 1 238 ? 25.422 -14.758 -7.359 1 98.94 238 GLY A C 1
ATOM 1825 O O . GLY A 1 238 ? 25.609 -13.672 -6.812 1 98.94 238 GLY A O 1
ATOM 1826 N N . ALA A 1 239 ? 25.109 -14.867 -8.656 1 98.94 239 ALA A N 1
ATOM 1827 C CA . ALA A 1 239 ? 24.844 -13.734 -9.539 1 98.94 239 ALA A CA 1
ATOM 1828 C C . ALA A 1 239 ? 23.562 -13.938 -10.344 1 98.94 239 ALA A C 1
ATOM 1830 O O . ALA A 1 239 ? 23.375 -14.992 -10.961 1 98.94 239 ALA A O 1
ATOM 1831 N N . GLU A 1 240 ? 22.703 -12.961 -10.227 1 98.94 240 GLU A N 1
ATOM 1832 C CA . GLU A 1 240 ? 21.453 -13 -10.977 1 98.94 240 GLU A CA 1
ATOM 1833 C C . GLU A 1 240 ? 21.609 -12.367 -12.352 1 98.94 240 GLU A C 1
ATOM 1835 O O . GLU A 1 240 ? 22.312 -11.367 -12.5 1 98.94 240 GLU A O 1
ATOM 1840 N N . THR A 1 241 ? 20.953 -12.898 -13.328 1 98.38 241 THR A N 1
ATOM 1841 C CA . THR A 1 241 ? 20.891 -12.297 -14.656 1 98.38 241 THR A CA 1
ATOM 1842 C C . THR A 1 241 ? 19.531 -12.539 -15.305 1 98.38 241 THR A C 1
ATOM 1844 O O . THR A 1 241 ? 18.781 -13.43 -14.883 1 98.38 241 THR A O 1
ATOM 1847 N N . ASP A 1 242 ? 19.219 -11.727 -16.297 1 97.56 242 ASP A N 1
ATOM 1848 C CA . ASP A 1 242 ? 18.031 -11.867 -17.141 1 97.56 242 ASP A CA 1
ATOM 1849 C C . ASP A 1 242 ? 18.391 -12.445 -18.5 1 97.56 242 ASP A C 1
ATOM 1851 O O . ASP A 1 242 ? 19.281 -11.945 -19.188 1 97.56 242 ASP A O 1
ATOM 1855 N N . ILE A 1 243 ? 17.688 -13.477 -18.844 1 96.88 243 ILE A N 1
ATOM 1856 C CA . ILE A 1 243 ? 18.062 -14.125 -20.109 1 96.88 243 ILE A CA 1
ATOM 1857 C C . ILE A 1 243 ? 16.906 -14.023 -21.109 1 96.88 243 ILE A C 1
ATOM 1859 O O . ILE A 1 243 ? 15.773 -14.391 -20.797 1 96.88 243 ILE A O 1
ATOM 1863 N N . ARG A 1 244 ? 17.188 -13.523 -22.234 1 95.06 244 ARG A N 1
ATOM 1864 C CA . ARG A 1 244 ? 16.344 -13.508 -23.422 1 95.06 244 ARG A CA 1
ATOM 1865 C C . ARG A 1 244 ? 16.953 -14.312 -24.547 1 95.06 244 ARG A C 1
ATOM 1867 O O . ARG A 1 244 ? 18.016 -14.922 -24.375 1 95.06 244 ARG A O 1
ATOM 1874 N N . MET A 1 245 ? 16.234 -14.477 -25.609 1 94.31 245 MET A N 1
ATOM 1875 C CA . MET A 1 245 ? 16.734 -15.273 -26.734 1 94.31 245 MET A CA 1
ATOM 1876 C C . MET A 1 245 ? 16.797 -14.438 -28.016 1 94.31 245 MET A C 1
ATOM 1878 O O . MET A 1 245 ? 15.828 -13.742 -28.344 1 94.31 245 MET A O 1
ATOM 1882 N N . THR A 1 246 ? 17.922 -14.508 -28.672 1 95.5 246 THR A N 1
ATOM 1883 C CA . THR A 1 246 ? 18.078 -13.797 -29.938 1 95.5 246 THR A CA 1
ATOM 1884 C C . THR A 1 246 ? 17.266 -14.461 -31.047 1 95.5 246 THR A C 1
ATOM 1886 O O . THR A 1 246 ? 16.781 -15.578 -30.875 1 95.5 246 THR A O 1
ATOM 1889 N N . LYS A 1 247 ? 17.141 -13.711 -32.125 1 93.38 247 LYS A N 1
ATOM 1890 C CA . LYS A 1 247 ? 16.406 -14.188 -33.281 1 93.38 247 LYS A CA 1
ATOM 1891 C C . LYS A 1 247 ? 16.938 -15.531 -33.781 1 93.38 247 LYS A C 1
ATOM 1893 O O . LYS A 1 247 ? 16.172 -16.375 -34.25 1 93.38 247 LYS A O 1
ATOM 1898 N N . ASP A 1 248 ? 18.219 -15.773 -33.625 1 96.06 248 ASP A N 1
ATOM 1899 C CA . ASP A 1 248 ? 18.875 -16.984 -34.125 1 96.06 248 ASP A CA 1
ATOM 1900 C C . ASP A 1 248 ? 19.094 -17.984 -33 1 96.06 248 ASP A C 1
ATOM 1902 O O . ASP A 1 248 ? 19.906 -18.891 -33.094 1 96.06 248 ASP A O 1
ATOM 1906 N N . GLY A 1 249 ? 18.484 -17.812 -31.812 1 94.31 249 GLY A N 1
ATOM 1907 C CA . GLY A 1 249 ? 18.359 -18.844 -30.797 1 94.31 249 GLY A CA 1
ATOM 1908 C C . GLY A 1 249 ? 19.484 -18.844 -29.797 1 94.31 249 GLY A C 1
ATOM 1909 O O . GLY A 1 249 ? 19.797 -19.891 -29.203 1 94.31 249 GLY A O 1
ATOM 1910 N N . LYS A 1 250 ? 20.156 -17.734 -29.703 1 97 250 LYS A N 1
ATOM 1911 C CA . LYS A 1 250 ? 21.203 -17.625 -28.688 1 97 250 LYS A CA 1
ATOM 1912 C C . LYS A 1 250 ? 20.672 -16.875 -27.453 1 97 250 LYS A C 1
ATOM 1914 O O . LYS A 1 250 ? 19.812 -16 -27.578 1 97 250 LYS A O 1
ATOM 1919 N N . PHE A 1 251 ? 21.234 -17.266 -26.266 1 98.06 251 PHE A N 1
ATOM 1920 C CA . PHE A 1 251 ? 20.781 -16.656 -25.031 1 98.06 251 PHE A CA 1
ATOM 1921 C C . PHE A 1 251 ? 21.641 -15.453 -24.672 1 98.06 251 PHE A C 1
ATOM 1923 O O . PHE A 1 251 ? 22.875 -15.531 -24.703 1 98.06 251 PHE A O 1
ATOM 1930 N N . VAL A 1 252 ? 20.969 -14.336 -24.344 1 98.12 252 VAL A N 1
ATOM 1931 C CA . VAL A 1 252 ? 21.672 -13.078 -24.078 1 98.12 252 VAL A CA 1
ATOM 1932 C C . VAL A 1 252 ? 21.109 -12.438 -22.812 1 98.12 252 VAL A C 1
ATOM 1934 O O . VAL A 1 252 ? 19.906 -12.516 -22.547 1 98.12 252 VAL A O 1
ATOM 1937 N N . ALA A 1 253 ? 22 -11.836 -22.047 1 98.25 253 ALA A N 1
ATOM 1938 C CA . ALA A 1 253 ? 21.641 -11.211 -20.781 1 98.25 253 ALA A CA 1
ATOM 1939 C C . ALA A 1 253 ? 21.125 -9.797 -20.984 1 98.25 253 ALA A C 1
ATOM 1941 O O . ALA A 1 253 ? 21.906 -8.844 -21.016 1 98.25 253 ALA A O 1
ATOM 1942 N N . VAL A 1 254 ? 19.797 -9.672 -21.078 1 96.44 254 VAL A N 1
ATOM 1943 C CA . VAL A 1 254 ? 19.141 -8.383 -21.266 1 96.44 254 VAL A CA 1
ATOM 1944 C C . VAL A 1 254 ? 17.859 -8.328 -20.422 1 96.44 254 VAL A C 1
ATOM 1946 O O . VAL A 1 254 ? 17 -9.211 -20.531 1 96.44 254 VAL A O 1
ATOM 1949 N N . HIS A 1 255 ? 17.812 -7.297 -19.609 1 95.94 255 HIS A N 1
ATOM 1950 C CA . HIS A 1 255 ? 16.672 -7.145 -18.703 1 95.94 255 HIS A CA 1
ATOM 1951 C C . HIS A 1 255 ? 15.484 -6.535 -19.422 1 95.94 255 HIS A C 1
ATOM 1953 O O . HIS A 1 255 ? 14.352 -7.016 -19.281 1 95.94 255 HIS A O 1
ATOM 1959 N N . ASP A 1 256 ? 15.742 -5.484 -20.234 1 93.81 256 ASP A N 1
ATOM 1960 C CA . ASP A 1 256 ? 14.68 -4.672 -20.828 1 93.81 256 ASP A CA 1
ATOM 1961 C C . ASP A 1 256 ? 14.094 -5.355 -22.047 1 93.81 256 ASP A C 1
ATOM 1963 O O . ASP A 1 256 ? 14.711 -6.258 -22.625 1 93.81 256 ASP A O 1
ATOM 1967 N N . THR A 1 257 ? 12.992 -4.828 -22.453 1 91.62 257 THR A N 1
ATOM 1968 C CA . THR A 1 257 ? 12.328 -5.344 -23.656 1 91.62 257 THR A CA 1
ATOM 1969 C C . THR A 1 257 ? 13.148 -5.027 -24.891 1 91.62 257 THR A C 1
ATOM 1971 O O . THR A 1 257 ? 13.141 -5.801 -25.859 1 91.62 257 THR A O 1
ATOM 1974 N N . THR A 1 258 ? 13.812 -3.9 -24.75 1 94.5 258 THR A N 1
ATOM 1975 C CA . THR A 1 258 ? 14.672 -3.496 -25.859 1 94.5 258 THR A CA 1
ATOM 1976 C C . THR A 1 258 ? 16.062 -3.109 -25.359 1 94.5 258 THR A C 1
ATOM 1978 O O . THR A 1 258 ? 16.281 -3.039 -24.141 1 94.5 258 THR A O 1
ATOM 1981 N N . LEU A 1 259 ? 16.953 -2.893 -26.312 1 96.94 259 LEU A N 1
ATOM 1982 C CA . LEU A 1 259 ? 18.312 -2.504 -25.984 1 96.94 259 LEU A CA 1
ATOM 1983 C C . LEU A 1 259 ? 18.469 -0.986 -25.984 1 96.94 259 LEU A C 1
ATOM 1985 O O . LEU A 1 259 ? 19.594 -0.469 -26.031 1 96.94 259 LEU A O 1
ATOM 1989 N N . LYS A 1 260 ? 17.359 -0.278 -25.891 1 97.5 260 LYS A N 1
ATOM 1990 C CA . LYS A 1 260 ? 17.375 1.179 -25.984 1 97.5 260 LYS A CA 1
ATOM 1991 C C . LYS A 1 260 ? 18.125 1.793 -24.812 1 97.5 260 LYS A C 1
ATOM 1993 O O . LYS A 1 260 ? 19.031 2.613 -25 1 97.5 260 LYS A O 1
ATOM 1998 N N . ARG A 1 261 ? 17.812 1.389 -23.609 1 96.88 261 ARG A N 1
ATOM 1999 C CA . ARG A 1 261 ? 18.391 1.993 -22.422 1 96.88 261 ARG A CA 1
ATOM 2000 C C . ARG A 1 261 ? 19.875 1.679 -22.312 1 96.88 261 ARG A C 1
ATOM 2002 O O . ARG A 1 261 ? 20.688 2.568 -22.047 1 96.88 261 ARG A O 1
ATOM 2009 N N . THR A 1 262 ? 20.297 0.447 -22.562 1 97.06 262 THR A N 1
ATOM 2010 C CA . THR A 1 262 ? 21.656 -0.004 -22.297 1 97.06 262 THR A CA 1
ATOM 2011 C C . THR A 1 262 ? 22.562 0.278 -23.5 1 97.06 262 THR A C 1
ATOM 2013 O O . THR A 1 262 ? 23.734 0.616 -23.328 1 97.06 262 THR A O 1
ATOM 2016 N N . CYS A 1 263 ? 22 0.251 -24.766 1 97.38 263 CYS A N 1
ATOM 2017 C CA . CYS A 1 263 ? 22.859 0.304 -25.938 1 97.38 263 CYS A CA 1
ATOM 2018 C C . CYS A 1 263 ? 22.375 1.367 -26.922 1 97.38 263 CYS A C 1
ATOM 2020 O O . CYS A 1 263 ? 22.953 1.533 -28 1 97.38 263 CYS A O 1
ATOM 2022 N N . GLY A 1 264 ? 21.266 1.945 -26.672 1 97.38 264 GLY A N 1
ATOM 2023 C CA . GLY A 1 264 ? 20.766 3.016 -27.516 1 97.38 264 GLY A CA 1
ATOM 2024 C C . GLY A 1 264 ? 19.984 2.512 -28.719 1 97.38 264 GLY A C 1
ATOM 2025 O O . GLY A 1 264 ? 19.594 3.295 -29.594 1 97.38 264 GLY A O 1
ATOM 2026 N N . VAL A 1 265 ? 19.734 1.214 -28.781 1 97.62 265 VAL A N 1
ATOM 2027 C CA . VAL A 1 265 ? 19.047 0.621 -29.922 1 97.62 265 VAL A CA 1
ATOM 2028 C C . VAL A 1 265 ? 17.672 0.136 -29.5 1 97.62 265 VAL A C 1
ATOM 2030 O O . VAL A 1 265 ? 17.547 -0.741 -28.641 1 97.62 265 VAL A O 1
ATOM 2033 N N . ASP A 1 266 ? 16.672 0.702 -30.125 1 96.44 266 ASP A N 1
ATOM 2034 C CA . ASP A 1 266 ? 15.297 0.377 -29.781 1 96.44 266 ASP A CA 1
ATOM 2035 C C . ASP A 1 266 ? 14.812 -0.857 -30.531 1 96.44 266 ASP A C 1
ATOM 2037 O O . ASP A 1 266 ? 13.875 -0.774 -31.328 1 96.44 266 ASP A O 1
ATOM 2041 N N . LYS A 1 267 ? 15.461 -1.988 -30.281 1 95.12 267 LYS A N 1
ATOM 2042 C CA . LYS A 1 267 ? 15.109 -3.295 -30.844 1 95.12 267 LYS A CA 1
ATOM 2043 C C . LYS A 1 267 ? 15.141 -4.375 -29.766 1 95.12 267 LYS A C 1
ATOM 2045 O O . LYS A 1 267 ? 15.961 -4.316 -28.844 1 95.12 267 LYS A O 1
ATOM 2050 N N . ARG A 1 268 ? 14.25 -5.293 -29.938 1 93.12 268 ARG A N 1
ATOM 2051 C CA . ARG A 1 268 ? 14.219 -6.441 -29.047 1 93.12 268 ARG A CA 1
ATOM 2052 C C . ARG A 1 268 ? 15.352 -7.414 -29.344 1 93.12 268 ARG A C 1
ATOM 2054 O O . ARG A 1 268 ? 15.711 -7.613 -30.5 1 93.12 268 ARG A O 1
ATOM 2061 N N . PRO A 1 269 ? 15.906 -8.062 -28.234 1 94.75 269 PRO A N 1
ATOM 2062 C CA . PRO A 1 269 ? 16.859 -9.133 -28.5 1 94.75 269 PRO A CA 1
ATOM 2063 C C . PRO A 1 269 ? 16.297 -10.219 -29.406 1 94.75 269 PRO A C 1
ATOM 2065 O O . PRO A 1 269 ? 17.031 -10.766 -30.25 1 94.75 269 PRO A O 1
ATOM 2068 N N . GLU A 1 270 ? 15.023 -10.508 -29.281 1 91.94 270 GLU A N 1
ATOM 2069 C CA . GLU A 1 270 ? 14.344 -11.562 -30.031 1 91.94 270 GLU A CA 1
ATOM 2070 C C . GLU A 1 270 ? 14.266 -11.211 -31.516 1 91.94 270 GLU A C 1
ATOM 2072 O O . GLU A 1 270 ? 13.961 -12.07 -32.344 1 91.94 270 GLU A O 1
ATOM 2077 N N . ASP A 1 271 ? 14.508 -9.953 -31.875 1 92.88 271 ASP A N 1
ATOM 2078 C CA . ASP A 1 271 ? 14.422 -9.484 -33.25 1 92.88 271 ASP A CA 1
ATOM 2079 C C . ASP A 1 271 ? 15.812 -9.273 -33.844 1 92.88 271 ASP A C 1
ATOM 2081 O O . ASP A 1 271 ? 15.945 -8.758 -34.969 1 92.88 271 ASP A O 1
ATOM 2085 N N . MET A 1 272 ? 16.828 -9.602 -33.094 1 96.19 272 MET A N 1
ATOM 2086 C CA . MET A 1 272 ? 18.203 -9.406 -33.531 1 96.19 272 MET A CA 1
ATOM 2087 C C . MET A 1 272 ? 19 -10.719 -33.438 1 96.19 272 MET A C 1
ATOM 2089 O O . MET A 1 272 ? 18.672 -11.586 -32.625 1 96.19 272 MET A O 1
ATOM 2093 N N . THR A 1 273 ? 19.984 -10.812 -34.344 1 97.94 273 THR A N 1
ATOM 2094 C CA . THR A 1 273 ? 20.891 -11.953 -34.25 1 97.94 273 THR A CA 1
ATOM 2095 C C . THR A 1 273 ? 21.984 -11.711 -33.219 1 97.94 273 THR A C 1
ATOM 2097 O O . THR A 1 273 ? 22.203 -10.578 -32.812 1 97.94 273 THR A O 1
ATOM 2100 N N . GLU A 1 274 ? 22.656 -12.789 -32.875 1 98.06 274 GLU A N 1
ATOM 2101 C CA . GLU A 1 274 ? 23.812 -12.672 -31.984 1 98.06 274 GLU A CA 1
ATOM 2102 C C . GLU A 1 274 ? 24.844 -11.711 -32.562 1 98.06 274 GLU A C 1
ATOM 2104 O O . GLU A 1 274 ? 25.375 -10.852 -31.828 1 98.06 274 GLU A O 1
ATOM 2109 N N . ALA A 1 275 ? 25.125 -11.875 -33.812 1 98.25 275 ALA A N 1
ATOM 2110 C CA . ALA A 1 275 ? 26.141 -11.055 -34.469 1 98.25 275 ALA A CA 1
ATOM 2111 C C . ALA A 1 275 ? 25.797 -9.57 -34.375 1 98.25 275 ALA A C 1
ATOM 2113 O O . ALA A 1 275 ? 26.672 -8.734 -34.156 1 98.25 275 ALA A O 1
ATOM 2114 N N . GLU A 1 276 ? 24.562 -9.258 -34.562 1 98.38 276 GLU A N 1
ATOM 2115 C CA . GLU A 1 276 ? 24.109 -7.871 -34.469 1 98.38 276 GLU A CA 1
ATOM 2116 C C . GLU A 1 276 ? 24.281 -7.328 -33.062 1 98.38 276 GLU A C 1
ATOM 2118 O O . GLU A 1 276 ? 24.75 -6.207 -32.875 1 98.38 276 GLU A O 1
ATOM 2123 N N . ILE A 1 277 ? 23.922 -8.094 -32.062 1 98.44 277 ILE A N 1
ATOM 2124 C CA . ILE A 1 277 ? 23.969 -7.648 -30.656 1 98.44 277 ILE A CA 1
ATOM 2125 C C . ILE A 1 277 ? 25.422 -7.484 -30.219 1 98.44 277 ILE A C 1
ATOM 2127 O O . ILE A 1 277 ? 25.75 -6.539 -29.5 1 98.44 277 ILE A O 1
ATOM 2131 N N . ARG A 1 278 ? 26.312 -8.359 -30.641 1 97.31 278 ARG A N 1
ATOM 2132 C CA . ARG A 1 278 ? 27.703 -8.32 -30.25 1 97.31 278 ARG A CA 1
ATOM 2133 C C . ARG A 1 278 ? 28.391 -7.055 -30.781 1 97.31 278 ARG A C 1
ATOM 2135 O O . ARG A 1 278 ? 29.438 -6.652 -30.266 1 97.31 278 ARG A O 1
ATOM 2142 N N . LYS A 1 279 ? 27.797 -6.387 -31.75 1 97.06 279 LYS A N 1
ATOM 2143 C CA . LYS A 1 279 ? 28.359 -5.16 -32.312 1 97.06 279 LYS A CA 1
ATOM 2144 C C . LYS A 1 279 ? 27.953 -3.945 -31.469 1 97.06 279 LYS A C 1
ATOM 2146 O O . LYS A 1 279 ? 28.531 -2.865 -31.625 1 97.06 279 LYS A O 1
ATOM 2151 N N . LEU A 1 280 ? 26.938 -4.137 -30.719 1 97.62 280 LEU A N 1
ATOM 2152 C CA . LEU A 1 280 ? 26.453 -3.014 -29.922 1 97.62 280 LEU A CA 1
ATOM 2153 C C . LEU A 1 280 ? 27.375 -2.719 -28.75 1 97.62 280 LEU A C 1
ATOM 2155 O O . LEU A 1 280 ? 28.031 -3.627 -28.219 1 97.62 280 LEU A O 1
ATOM 2159 N N . LYS A 1 281 ? 27.406 -1.464 -28.344 1 96.94 281 LYS A N 1
ATOM 2160 C CA . LYS A 1 281 ? 28.156 -1.02 -27.188 1 96.94 281 LYS A CA 1
ATOM 2161 C C . LYS A 1 281 ? 27.234 -0.483 -26.094 1 96.94 281 LYS A C 1
ATOM 2163 O O . LYS A 1 281 ? 26.25 0.199 -26.391 1 96.94 281 LYS A O 1
ATOM 2168 N N . ILE A 1 282 ? 27.562 -0.805 -24.938 1 97.38 282 ILE A N 1
ATOM 2169 C CA . ILE A 1 282 ? 26.844 -0.247 -23.797 1 97.38 282 ILE A CA 1
ATOM 2170 C C . ILE A 1 282 ? 27.141 1.248 -23.688 1 97.38 282 ILE A C 1
ATOM 2172 O O . ILE A 1 282 ? 28.281 1.678 -23.812 1 97.38 282 ILE A O 1
ATOM 2176 N N . ILE A 1 283 ? 26.094 2.029 -23.375 1 96.31 283 ILE A N 1
ATOM 2177 C CA . ILE A 1 283 ? 26.25 3.479 -23.406 1 96.31 283 ILE A CA 1
ATOM 2178 C C . ILE A 1 283 ? 25.828 4.07 -22.062 1 96.31 283 ILE A C 1
ATOM 2180 O O . ILE A 1 283 ? 25.75 5.293 -21.906 1 96.31 283 ILE A O 1
ATOM 2184 N N . SER A 1 284 ? 25.438 3.275 -21.219 1 95.19 284 SER A N 1
ATOM 2185 C CA . SER A 1 284 ? 24.906 3.781 -19.953 1 95.19 284 SER A CA 1
ATOM 2186 C C . SER A 1 284 ? 25.109 2.766 -18.828 1 95.19 284 SER A C 1
ATOM 2188 O O . SER A 1 284 ? 25.625 1.674 -19.047 1 95.19 284 SER A O 1
ATOM 2190 N N . GLY A 1 285 ? 24.656 3.211 -17.578 1 95.38 285 GLY A N 1
ATOM 2191 C CA . GLY A 1 285 ? 24.75 2.357 -16.406 1 95.38 285 GLY A CA 1
ATOM 2192 C C . GLY A 1 285 ? 25.781 2.838 -15.398 1 95.38 285 GLY A C 1
ATOM 2193 O O . GLY A 1 285 ? 26.609 3.695 -15.711 1 95.38 285 GLY A O 1
ATOM 2194 N N . ASN A 1 286 ? 25.672 2.227 -14.289 1 95.06 286 ASN A N 1
ATOM 2195 C CA . ASN A 1 286 ? 26.656 2.549 -13.266 1 95.06 28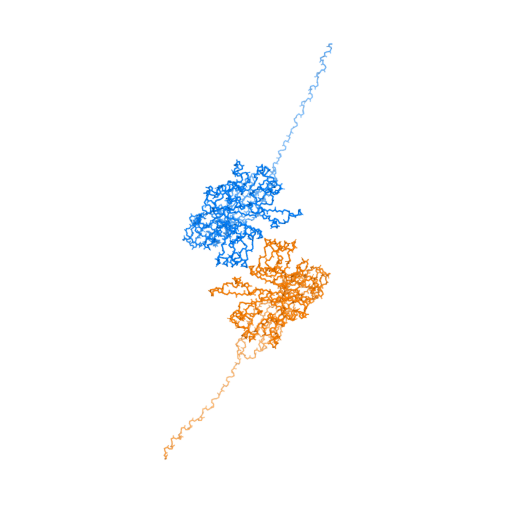6 ASN A CA 1
ATOM 2196 C C . ASN A 1 286 ? 28.062 2.105 -13.672 1 95.06 286 ASN A C 1
ATOM 2198 O O . ASN A 1 286 ? 28.234 1.038 -14.266 1 95.06 286 ASN A O 1
ATOM 2202 N N . GLY A 1 287 ? 29.062 3.01 -13.359 1 94.5 287 GLY A N 1
ATOM 2203 C CA . GLY A 1 287 ? 30.438 2.691 -13.664 1 94.5 287 GLY A CA 1
ATOM 2204 C C . GLY A 1 287 ? 30.781 2.828 -15.141 1 94.5 287 GLY A C 1
ATOM 2205 O O . GLY A 1 287 ? 31.891 2.514 -15.555 1 94.5 287 GLY A O 1
ATOM 2206 N N . TYR A 1 288 ? 29.828 3.268 -15.891 1 94.31 288 TYR A N 1
ATOM 2207 C CA . TYR A 1 288 ? 30.031 3.348 -17.344 1 94.31 288 TYR A CA 1
ATOM 2208 C C . TYR A 1 288 ? 31.281 4.164 -17.672 1 94.31 288 TYR A C 1
ATOM 2210 O O . TYR A 1 288 ? 32.094 3.75 -18.484 1 94.31 288 TYR A O 1
ATOM 2218 N N . SER A 1 289 ? 31.453 5.32 -17.094 1 94.62 289 SER A N 1
ATOM 2219 C CA . SER A 1 289 ? 32.594 6.199 -17.391 1 94.62 289 SER A CA 1
ATOM 2220 C C . SER A 1 289 ? 33.906 5.512 -17.078 1 94.62 289 SER A C 1
ATOM 2222 O O . SER A 1 289 ? 34.875 5.664 -17.828 1 94.62 289 SER A O 1
ATOM 2224 N N . LYS A 1 290 ? 33.906 4.742 -16.047 1 96 290 LYS A N 1
ATOM 2225 C CA . LYS A 1 290 ? 35.125 4.07 -15.594 1 96 290 LYS A CA 1
ATOM 2226 C C . LYS A 1 290 ? 35.5 2.922 -16.531 1 96 290 LYS A C 1
ATOM 2228 O O . LYS A 1 290 ? 36.688 2.646 -16.734 1 96 290 LYS A O 1
ATOM 2233 N N . TYR A 1 291 ? 34.438 2.25 -17.078 1 95.31 291 TYR A N 1
ATOM 2234 C CA . TYR A 1 291 ? 34.719 0.991 -17.766 1 95.31 291 TYR A CA 1
ATOM 2235 C C . TYR A 1 291 ? 34.406 1.095 -19.25 1 95.31 291 TYR A C 1
ATOM 2237 O O . TYR A 1 291 ? 34.406 0.087 -19.953 1 95.31 291 TYR A O 1
ATOM 2245 N N . LYS A 1 292 ? 34.156 2.205 -19.703 1 91.69 292 LYS A N 1
ATOM 2246 C CA . LYS A 1 292 ? 33.656 2.414 -21.062 1 91.69 292 LYS A CA 1
ATOM 2247 C C . LYS A 1 292 ? 34.594 1.806 -22.094 1 91.69 292 LYS A C 1
ATOM 2249 O O . LYS A 1 292 ? 34.188 1.406 -23.172 1 91.69 292 LYS A O 1
ATOM 2254 N N . ASN A 1 293 ? 35.875 1.695 -21.781 1 93.44 293 ASN A N 1
ATOM 2255 C CA . ASN A 1 293 ? 36.844 1.175 -22.734 1 93.44 293 ASN A CA 1
ATOM 2256 C C . ASN A 1 293 ? 37.25 -0.259 -22.406 1 93.44 293 ASN A C 1
ATOM 2258 O O . ASN A 1 293 ? 38.125 -0.832 -23.047 1 93.44 293 ASN A O 1
ATOM 2262 N N . ASP A 1 294 ? 36.688 -0.835 -21.375 1 95.81 294 ASP A N 1
ATOM 2263 C CA . ASP A 1 294 ? 36.906 -2.236 -21.016 1 95.81 294 ASP A CA 1
ATOM 2264 C C . ASP A 1 294 ? 36 -3.15 -21.844 1 95.81 294 ASP A C 1
ATOM 2266 O O . ASP A 1 294 ? 34.781 -3.104 -21.734 1 95.81 294 ASP A O 1
ATOM 2270 N N . PRO A 1 295 ? 36.531 -3.973 -22.641 1 94.94 295 PRO A N 1
ATOM 2271 C CA . PRO A 1 295 ? 35.719 -4.832 -23.516 1 94.94 295 PRO A CA 1
ATOM 2272 C C . PRO A 1 295 ? 34.812 -5.781 -22.734 1 94.94 295 PRO A C 1
ATOM 2274 O O . PRO A 1 295 ? 33.781 -6.254 -23.25 1 94.94 295 PRO A O 1
ATOM 2277 N N . LYS A 1 296 ? 35.125 -6.004 -21.516 1 97.12 296 LYS A N 1
ATOM 2278 C CA . LYS A 1 296 ? 34.312 -6.895 -20.688 1 97.12 296 LYS A CA 1
ATOM 2279 C C . LYS A 1 296 ? 33.156 -6.148 -20.047 1 97.12 296 LYS A C 1
ATOM 2281 O O . LYS A 1 296 ? 32.25 -6.762 -19.469 1 97.12 296 LYS A O 1
ATOM 2286 N N . ALA A 1 297 ? 33.188 -4.793 -20.172 1 97.12 297 ALA A N 1
ATOM 2287 C CA . ALA A 1 297 ? 32.125 -3.998 -19.531 1 97.12 297 ALA A CA 1
ATOM 2288 C C . ALA A 1 297 ? 31.312 -3.219 -20.562 1 97.12 297 ALA A C 1
ATOM 2290 O O . ALA A 1 297 ? 30.297 -2.607 -20.219 1 97.12 297 ALA A O 1
ATOM 2291 N N . ASN A 1 298 ? 31.703 -3.291 -21.781 1 96 298 ASN A N 1
ATOM 2292 C CA . ASN A 1 298 ? 31.078 -2.406 -22.766 1 96 298 ASN A CA 1
ATOM 2293 C C . ASN A 1 298 ? 30.172 -3.178 -23.719 1 96 298 ASN A C 1
ATOM 2295 O O . ASN A 1 298 ? 29.734 -2.639 -24.734 1 96 298 ASN A O 1
ATOM 2299 N N . LYS A 1 299 ? 29.938 -4.434 -23.406 1 96.88 299 LYS A N 1
ATOM 2300 C CA . LYS A 1 299 ? 29 -5.262 -24.141 1 96.88 299 LYS A CA 1
ATOM 2301 C C . LYS A 1 299 ? 28.109 -6.066 -23.203 1 96.88 299 LYS A C 1
ATOM 2303 O O . LYS A 1 299 ? 28.516 -6.43 -22.109 1 96.88 299 LYS A O 1
ATOM 2308 N N . VAL A 1 300 ? 26.906 -6.359 -23.703 1 96.94 300 VAL A N 1
ATOM 2309 C CA . VAL A 1 300 ? 26.047 -7.258 -22.938 1 96.94 300 VAL A CA 1
ATOM 2310 C C . VAL A 1 300 ? 26.625 -8.672 -22.969 1 96.94 300 VAL A C 1
ATOM 2312 O O . VAL A 1 300 ? 27.172 -9.102 -23.984 1 96.94 300 VAL A O 1
ATOM 2315 N N . ALA A 1 301 ? 26.531 -9.344 -21.875 1 98.56 301 ALA A N 1
ATOM 2316 C CA . ALA A 1 301 ? 27.062 -10.703 -21.797 1 98.56 301 ALA A CA 1
ATOM 2317 C C . ALA A 1 301 ? 26.094 -11.703 -22.422 1 98.56 301 ALA A C 1
ATOM 2319 O O . ALA A 1 301 ? 24.875 -11.531 -22.328 1 98.56 301 ALA A O 1
ATOM 2320 N N . PHE A 1 302 ? 26.594 -12.672 -23.047 1 98.62 302 PHE A N 1
ATOM 2321 C CA . PHE A 1 302 ? 25.828 -13.836 -23.453 1 98.62 302 PHE A CA 1
ATOM 2322 C C . PHE A 1 302 ? 25.875 -14.914 -22.375 1 98.62 302 PHE A C 1
ATOM 2324 O O . PHE A 1 302 ? 26.719 -14.859 -21.469 1 98.62 302 PHE A O 1
ATOM 2331 N N . LEU A 1 303 ? 24.938 -15.844 -22.453 1 98.69 303 LEU A N 1
ATOM 2332 C CA . LEU A 1 303 ? 24.75 -16.844 -21.406 1 98.69 303 LEU A CA 1
ATOM 2333 C C . LEU A 1 303 ? 26.062 -17.609 -21.156 1 98.69 303 LEU A C 1
ATOM 2335 O O . LEU A 1 303 ? 26.453 -17.797 -20 1 98.69 303 LEU A O 1
ATOM 2339 N N . ASP A 1 304 ? 26.75 -18 -22.203 1 98.12 304 ASP A N 1
ATOM 2340 C CA . ASP A 1 304 ? 27.969 -18.781 -22.062 1 98.12 304 ASP A CA 1
ATOM 2341 C C . ASP A 1 304 ? 29.031 -18 -21.281 1 98.12 304 ASP A C 1
ATOM 2343 O O . ASP A 1 304 ? 29.734 -18.562 -20.438 1 98.12 304 ASP A O 1
ATOM 2347 N N . GLU A 1 305 ? 29.188 -16.75 -21.547 1 98.62 305 GLU A N 1
ATOM 2348 C CA . GLU A 1 305 ? 30.156 -15.891 -20.875 1 98.62 305 GLU A CA 1
ATOM 2349 C C . GLU A 1 305 ? 29.797 -15.719 -19.391 1 98.62 305 GLU A C 1
ATOM 2351 O O . GLU A 1 305 ? 30.688 -15.773 -18.531 1 98.62 305 GLU A O 1
ATOM 2356 N N . TYR A 1 306 ? 28.547 -15.469 -19.172 1 98.69 306 TYR A N 1
ATOM 2357 C CA . TYR A 1 306 ? 28.031 -15.359 -17.812 1 98.69 306 TYR A CA 1
ATOM 2358 C C . TYR A 1 306 ? 28.312 -16.625 -17.016 1 98.69 306 TYR A C 1
ATOM 2360 O O . TYR A 1 306 ? 28.844 -16.562 -15.898 1 98.69 306 TYR A O 1
ATOM 2368 N N . LEU A 1 307 ? 28.031 -17.797 -17.578 1 98.88 307 LEU A N 1
ATOM 2369 C CA . LEU A 1 307 ? 28.234 -19.078 -16.906 1 98.88 307 LEU A CA 1
ATOM 2370 C C . LEU A 1 307 ? 29.719 -19.344 -16.672 1 98.88 307 LEU A C 1
ATOM 2372 O O . LEU A 1 307 ? 30.094 -19.891 -15.641 1 98.88 307 LEU A O 1
ATOM 2376 N N . ASP A 1 308 ? 30.547 -18.938 -17.609 1 98.62 308 ASP A N 1
ATOM 2377 C CA . ASP A 1 308 ? 31.984 -19.078 -17.453 1 98.62 308 ASP A CA 1
ATOM 2378 C C . ASP A 1 308 ? 32.469 -18.328 -16.219 1 98.62 308 ASP A C 1
ATOM 2380 O O . ASP A 1 308 ? 33.25 -18.859 -15.422 1 98.62 308 ASP A O 1
ATOM 2384 N N . VAL A 1 309 ? 31.984 -17.109 -16.078 1 98.75 309 VAL A N 1
ATOM 2385 C CA . VAL A 1 309 ? 32.406 -16.297 -14.938 1 98.75 309 VAL A CA 1
ATOM 2386 C C . VAL A 1 309 ? 31.922 -16.953 -13.648 1 98.75 309 VAL A C 1
ATOM 2388 O O . VAL A 1 309 ? 32.656 -17.047 -12.672 1 98.75 309 VAL A O 1
ATOM 2391 N N . CYS A 1 310 ? 30.672 -17.406 -13.617 1 98.81 310 CYS A N 1
ATOM 2392 C CA . CYS A 1 310 ? 30.125 -18.031 -12.422 1 98.81 310 CYS A CA 1
ATOM 2393 C C . CYS A 1 310 ? 30.953 -19.25 -12.023 1 98.81 310 CYS A C 1
ATOM 2395 O O . CYS A 1 310 ? 31.281 -19.422 -10.852 1 98.81 310 CYS A O 1
ATOM 2397 N N . LYS A 1 311 ? 31.281 -20.031 -12.984 1 98.12 311 LYS A N 1
ATOM 2398 C CA . LYS A 1 311 ? 32.062 -21.219 -12.719 1 98.12 311 LYS A CA 1
ATOM 2399 C C . LYS A 1 311 ? 33.469 -20.859 -12.227 1 98.12 311 LYS A C 1
ATOM 2401 O O . LYS A 1 311 ? 33.938 -21.406 -11.234 1 98.12 311 LYS A O 1
ATOM 2406 N N . GLU A 1 312 ? 34.062 -19.969 -12.898 1 98.12 312 GLU A N 1
ATOM 2407 C CA . GLU A 1 312 ? 35.406 -19.547 -12.555 1 98.12 312 GLU A CA 1
ATOM 2408 C C . GLU A 1 312 ? 35.469 -18.969 -11.148 1 98.12 312 GLU A C 1
ATOM 2410 O O . GLU A 1 312 ? 36.438 -19.203 -10.406 1 98.12 312 GLU A O 1
ATOM 2415 N N . LYS A 1 313 ? 34.469 -18.219 -10.789 1 98.44 313 LYS A N 1
ATOM 2416 C CA . LYS A 1 313 ? 34.469 -17.469 -9.539 1 98.44 313 LYS A CA 1
ATOM 2417 C C . LYS A 1 313 ? 33.75 -18.219 -8.438 1 98.44 313 LYS A C 1
ATOM 2419 O O . LYS A 1 313 ? 33.656 -17.75 -7.305 1 98.44 313 LYS A O 1
ATOM 2424 N N . GLY A 1 314 ? 33.219 -19.344 -8.758 1 97.81 314 GLY A N 1
ATOM 2425 C CA . GLY A 1 314 ? 32.531 -20.172 -7.773 1 97.81 314 GLY A CA 1
ATOM 2426 C C . GLY A 1 314 ? 31.188 -19.594 -7.352 1 97.81 314 GLY A C 1
ATOM 2427 O O . GLY A 1 314 ? 30.781 -19.719 -6.191 1 97.81 314 GLY A O 1
ATOM 2428 N N . MET A 1 315 ? 30.5 -18.891 -8.195 1 98.75 315 MET A N 1
ATOM 2429 C CA . MET A 1 315 ? 29.188 -18.328 -7.902 1 98.75 315 MET A CA 1
ATOM 2430 C C . MET A 1 315 ? 28.078 -19.219 -8.422 1 98.75 315 MET A C 1
ATOM 2432 O O . MET A 1 315 ? 28.234 -19.875 -9.453 1 98.75 315 MET A O 1
ATOM 2436 N N . VAL A 1 316 ? 26.969 -19.25 -7.77 1 98.88 316 VAL A N 1
ATOM 2437 C CA . VAL A 1 316 ? 25.781 -19.938 -8.242 1 98.88 316 VAL A CA 1
ATOM 2438 C C . VAL A 1 316 ? 25.062 -19.078 -9.289 1 98.88 316 VAL A C 1
ATOM 2440 O O . VAL A 1 316 ? 24.703 -17.938 -9.023 1 98.88 316 VAL A O 1
ATOM 2443 N N . PRO A 1 317 ? 24.859 -19.625 -10.523 1 98.94 317 PRO A N 1
ATOM 2444 C CA . PRO A 1 317 ? 24.047 -18.906 -11.5 1 98.94 317 PRO A CA 1
ATOM 2445 C C . PRO A 1 317 ? 22.578 -18.812 -11.086 1 98.94 317 PRO A C 1
ATOM 2447 O O . PRO A 1 317 ? 21.969 -19.828 -10.711 1 98.94 317 PRO A O 1
ATOM 2450 N N . VAL A 1 318 ? 22.047 -17.609 -11.031 1 98.94 318 VAL A N 1
ATOM 2451 C CA . VAL A 1 318 ? 20.625 -17.344 -10.836 1 98.94 318 VAL A CA 1
ATOM 2452 C C . VAL A 1 318 ? 20.031 -16.734 -12.109 1 98.94 318 VAL A C 1
ATOM 2454 O O . VAL A 1 318 ? 20.203 -15.547 -12.375 1 98.94 318 VAL A O 1
ATOM 2457 N N . ILE A 1 319 ? 19.281 -17.531 -12.875 1 98.75 319 ILE A N 1
ATOM 2458 C CA . ILE A 1 319 ? 18.922 -17.172 -14.242 1 98.75 319 ILE A CA 1
ATOM 2459 C C . ILE A 1 319 ? 17.422 -16.875 -14.328 1 98.75 319 ILE A C 1
ATOM 2461 O O . ILE A 1 319 ? 16.594 -17.797 -14.242 1 98.75 319 ILE A O 1
ATOM 2465 N N . GLU A 1 320 ? 17.094 -15.617 -14.453 1 97.88 320 GLU A N 1
ATOM 2466 C CA . GLU A 1 320 ? 15.688 -15.258 -14.672 1 97.88 320 GLU A CA 1
ATOM 2467 C C . GLU A 1 320 ? 15.289 -15.445 -16.125 1 97.88 320 GLU A C 1
ATOM 2469 O O . GLU A 1 320 ? 15.914 -14.875 -17.031 1 97.88 320 GLU A O 1
ATOM 2474 N N . ILE A 1 321 ? 14.297 -16.188 -16.359 1 96 321 ILE A N 1
ATOM 2475 C CA . ILE A 1 321 ? 13.797 -16.469 -17.703 1 96 321 ILE A CA 1
ATOM 2476 C C . ILE A 1 321 ? 12.891 -15.336 -18.172 1 96 321 ILE A C 1
ATOM 2478 O O . ILE A 1 321 ? 11.797 -15.148 -17.625 1 96 321 ILE A O 1
ATOM 2482 N N . LYS A 1 322 ? 13.305 -14.578 -19.188 1 92 322 LYS A N 1
ATOM 2483 C CA . LYS A 1 322 ? 12.547 -13.438 -19.688 1 92 322 LYS A CA 1
ATOM 2484 C C . LYS A 1 322 ? 12.289 -13.578 -21.188 1 92 322 LYS A C 1
ATOM 2486 O O . LYS A 1 322 ? 11.898 -12.609 -21.844 1 92 322 LYS A O 1
ATOM 2491 N N . MET A 1 323 ? 12.516 -14.703 -21.672 1 86.12 323 MET A N 1
ATOM 2492 C CA . MET A 1 323 ? 12.25 -14.938 -23.094 1 86.12 323 MET A CA 1
ATOM 2493 C C . MET A 1 323 ? 10.805 -14.594 -23.438 1 86.12 323 MET A C 1
ATOM 2495 O O . MET A 1 323 ? 9.891 -14.898 -22.656 1 86.12 323 MET A O 1
ATOM 2499 N N . GLU A 1 324 ? 10.641 -13.75 -24.516 1 76.44 324 GLU A N 1
ATOM 2500 C CA . GLU A 1 324 ? 9.297 -13.328 -24.891 1 76.44 324 GLU A CA 1
ATOM 2501 C C . GLU A 1 324 ? 9.016 -13.625 -26.359 1 76.44 324 GLU A C 1
ATOM 2503 O O . GLU A 1 324 ? 9.914 -13.531 -27.203 1 76.44 324 GLU A O 1
ATOM 2508 N N . TYR A 1 325 ? 7.852 -14.234 -26.516 1 65.5 325 TYR A N 1
ATOM 2509 C CA . TYR A 1 325 ? 7.41 -14.406 -27.891 1 65.5 325 TYR A CA 1
ATOM 2510 C C . TYR A 1 325 ? 6.207 -13.516 -28.203 1 65.5 325 TYR A C 1
ATOM 2512 O O . TYR A 1 325 ? 5.441 -13.172 -27.297 1 65.5 325 TYR A O 1
ATOM 2520 N N . THR A 1 326 ? 6.398 -12.68 -29.203 1 55.66 326 THR A N 1
ATOM 2521 C CA . THR A 1 326 ? 5.25 -11.891 -29.625 1 55.66 326 THR A CA 1
ATOM 2522 C C . THR A 1 326 ? 4.215 -12.773 -30.312 1 55.66 326 THR A C 1
ATOM 2524 O O . THR A 1 326 ? 4.566 -13.719 -31.031 1 55.66 326 THR A O 1
ATOM 2527 N N . THR A 1 327 ? 3.096 -12.977 -29.594 1 49.91 327 THR A N 1
ATOM 2528 C CA . THR A 1 327 ? 2.01 -13.547 -30.391 1 49.91 327 THR A CA 1
ATOM 2529 C C . THR A 1 327 ? 1.176 -12.445 -31.031 1 49.91 327 THR A C 1
ATOM 2531 O O . THR A 1 327 ? 0.668 -11.555 -30.344 1 49.91 327 THR A O 1
ATOM 2534 N N . ASN A 1 328 ? 0.852 -12.648 -32.406 1 45.41 328 ASN A N 1
ATOM 2535 C CA . ASN A 1 328 ? 0.015 -11.844 -33.281 1 45.41 328 ASN A CA 1
ATOM 2536 C C . ASN A 1 328 ? 0.414 -10.367 -33.25 1 45.41 328 ASN A C 1
ATOM 2538 O O . ASN A 1 328 ? -0.447 -9.492 -33.219 1 45.41 328 ASN A O 1
ATOM 2542 N N . GLY A 1 329 ? 1.586 -9.891 -33.188 1 43.69 329 GLY A N 1
ATOM 2543 C CA . GLY A 1 329 ? 2.102 -8.547 -33.375 1 43.69 329 GLY A CA 1
ATOM 2544 C C . GLY A 1 329 ? 2.062 -7.715 -32.094 1 43.69 329 GLY A C 1
ATOM 2545 O O . GLY A 1 329 ? 2.543 -6.582 -32.062 1 43.69 329 GLY A O 1
ATOM 2546 N N . ARG A 1 330 ? 1.088 -7.871 -31.328 1 43.38 330 ARG A N 1
ATOM 2547 C CA . ARG A 1 330 ? 1.09 -7.016 -30.141 1 43.38 330 ARG A CA 1
ATOM 2548 C C . ARG A 1 330 ? 1.922 -7.629 -29.031 1 43.38 330 ARG A C 1
ATOM 2550 O O . ARG A 1 330 ? 1.831 -8.828 -28.766 1 43.38 330 ARG A O 1
ATOM 2557 N N . VAL A 1 331 ? 3.078 -7.004 -28.969 1 44.66 331 VAL A N 1
ATOM 2558 C CA . VAL A 1 331 ? 3.875 -7.352 -27.797 1 44.66 331 VAL A CA 1
ATOM 2559 C C . VAL A 1 331 ? 2.975 -7.441 -26.562 1 44.66 331 VAL A C 1
ATOM 2561 O O . VAL A 1 331 ? 2.352 -6.453 -26.172 1 44.66 331 VAL A O 1
ATOM 2564 N N . ALA A 1 332 ? 2.283 -8.531 -26.438 1 43.59 332 ALA A N 1
ATOM 2565 C CA . ALA A 1 332 ? 1.6 -8.594 -25.156 1 43.59 332 ALA A CA 1
ATOM 2566 C C . ALA A 1 332 ? 2.457 -7.984 -24.047 1 43.59 332 ALA A C 1
ATOM 2568 O O . ALA A 1 332 ? 3.686 -7.949 -24.156 1 43.59 332 ALA A O 1
ATOM 2569 N N . ASP A 1 333 ? 2.045 -7.164 -23.188 1 45.25 333 ASP A N 1
ATOM 2570 C CA . ASP A 1 333 ? 2.877 -6.766 -22.062 1 45.25 333 ASP A CA 1
ATOM 2571 C C . ASP A 1 333 ? 3.893 -7.852 -21.719 1 45.25 333 ASP A C 1
ATOM 2573 O O . ASP A 1 333 ? 3.578 -9.039 -21.766 1 45.25 333 ASP A O 1
ATOM 2577 N N . SER A 1 334 ? 5.215 -7.449 -21.859 1 43.84 334 SER A N 1
ATOM 2578 C CA . SER A 1 334 ? 6.41 -8.258 -21.625 1 43.84 334 SER A CA 1
ATOM 2579 C C . SER A 1 334 ? 6.109 -9.453 -20.734 1 43.84 334 SER A C 1
ATOM 2581 O O . SER A 1 334 ? 6.773 -10.484 -20.812 1 43.84 334 SER A O 1
ATOM 2583 N N . ARG A 1 335 ? 5.34 -9.227 -19.688 1 44.5 335 ARG A N 1
ATOM 2584 C CA . ARG A 1 335 ? 5.199 -10.25 -18.672 1 44.5 335 ARG A CA 1
ATOM 2585 C C . ARG A 1 335 ? 4.328 -11.398 -19.156 1 44.5 335 ARG A C 1
ATOM 2587 O O . ARG A 1 335 ? 4.203 -12.43 -18.484 1 44.5 335 ARG A O 1
ATOM 2594 N N . MET A 1 336 ? 3.559 -11.148 -20.453 1 48.31 336 MET A N 1
ATOM 2595 C CA . MET A 1 336 ? 2.58 -12.156 -20.844 1 48.31 336 MET A CA 1
ATOM 2596 C C . MET A 1 336 ? 3.107 -13.008 -21.984 1 48.31 336 MET A C 1
ATOM 2598 O O . MET A 1 336 ? 2.326 -13.562 -22.766 1 48.31 336 MET A O 1
ATOM 2602 N N . GLN A 1 337 ? 4.414 -12.914 -22.219 1 52.78 337 GLN A N 1
ATOM 2603 C CA . GLN A 1 337 ? 4.961 -13.656 -23.344 1 52.78 337 GLN A CA 1
ATOM 2604 C C . GLN A 1 337 ? 5.105 -15.141 -23.016 1 52.78 337 GLN A C 1
ATOM 2606 O O . GLN A 1 337 ? 5.605 -15.5 -21.953 1 52.78 337 GLN A O 1
ATOM 2611 N N . GLY A 1 338 ? 4.242 -15.961 -23.562 1 62.62 338 GLY A N 1
ATOM 2612 C CA . GLY A 1 338 ? 4.41 -17.391 -23.391 1 62.62 338 GLY A CA 1
ATOM 2613 C C . GLY A 1 338 ? 5.727 -17.922 -23.938 1 62.62 338 GLY A C 1
ATOM 2614 O O . GLY A 1 338 ? 6.203 -17.438 -24.969 1 62.62 338 GLY A O 1
ATOM 2615 N N . VAL A 1 339 ? 6.605 -18.453 -23.031 1 78.62 339 VAL A N 1
ATOM 2616 C CA . VAL A 1 339 ? 7.836 -19.141 -23.422 1 78.62 339 VAL A CA 1
ATOM 2617 C C . VAL A 1 339 ? 7.5 -20.5 -24.016 1 78.62 339 VAL A C 1
ATOM 2619 O O . VAL A 1 339 ? 6.59 -21.188 -23.547 1 78.62 339 VAL A O 1
ATOM 2622 N N . LYS A 1 340 ? 8.18 -20.781 -25.156 1 84.25 340 LYS A N 1
ATOM 2623 C CA . LYS A 1 340 ? 7.992 -22.109 -25.75 1 84.25 340 LYS A CA 1
ATOM 2624 C C . LYS A 1 340 ? 8.734 -23.172 -24.953 1 84.25 340 LYS A C 1
ATOM 2626 O O . LYS A 1 340 ? 9.875 -22.969 -24.531 1 84.25 340 LYS A O 1
ATOM 2631 N N . GLU A 1 341 ? 8.086 -24.281 -24.812 1 88.94 341 GLU A N 1
ATOM 2632 C CA . GLU A 1 341 ? 8.648 -25.391 -24.062 1 88.94 341 GLU A CA 1
ATOM 2633 C C . GLU A 1 341 ? 10.016 -25.797 -24.594 1 88.94 341 GLU A C 1
ATOM 2635 O O . GLU A 1 341 ? 10.938 -26.078 -23.828 1 88.94 341 GLU A O 1
ATOM 2640 N N . GLY A 1 342 ? 10.156 -25.812 -25.938 1 92.56 342 GLY A N 1
ATOM 2641 C CA . GLY A 1 342 ? 11.422 -26.188 -26.562 1 92.56 342 GLY A CA 1
ATOM 2642 C C . GLY A 1 342 ? 12.562 -25.25 -26.172 1 92.56 342 GLY A C 1
ATOM 2643 O O . GLY A 1 342 ? 13.695 -25.688 -26 1 92.56 342 GLY A O 1
ATOM 2644 N N . ASP A 1 343 ? 12.234 -24 -26.062 1 93.12 343 ASP A N 1
ATOM 2645 C CA . ASP A 1 343 ? 13.25 -23.031 -25.703 1 93.12 343 ASP A CA 1
ATOM 2646 C C . ASP A 1 343 ? 13.672 -23.188 -24.234 1 93.12 343 ASP A C 1
ATOM 2648 O O . ASP A 1 343 ? 14.844 -23.016 -23.906 1 93.12 343 ASP A O 1
ATOM 2652 N N . LEU A 1 344 ? 12.742 -23.562 -23.391 1 95.94 344 LEU A N 1
ATOM 2653 C CA . LEU A 1 344 ? 13.055 -23.844 -21.984 1 95.94 344 LEU A CA 1
ATOM 2654 C C . LEU A 1 344 ? 13.953 -25.062 -21.859 1 95.94 344 LEU A C 1
ATOM 2656 O O . LEU A 1 344 ? 14.906 -25.062 -21.078 1 95.94 344 LEU A O 1
ATOM 2660 N N . GLN A 1 345 ? 13.641 -26.078 -22.656 1 96.94 345 GLN A N 1
ATOM 2661 C CA . GLN A 1 345 ? 14.469 -27.281 -22.672 1 96.94 345 GLN A CA 1
ATOM 2662 C C . GLN A 1 345 ? 15.891 -26.953 -23.141 1 96.94 345 GLN A C 1
ATOM 2664 O O . GLN A 1 345 ? 16.859 -27.406 -22.516 1 96.94 345 GLN A O 1
ATOM 2669 N N . LYS A 1 346 ? 15.93 -26.188 -24.172 1 96.75 346 LYS A N 1
ATOM 2670 C CA . LYS A 1 346 ? 17.234 -25.781 -24.688 1 96.75 346 LYS A CA 1
ATOM 2671 C C . LYS A 1 346 ? 18.031 -25.016 -23.641 1 96.75 346 LYS A C 1
ATOM 2673 O O . LYS A 1 346 ? 19.234 -25.25 -23.469 1 96.75 346 LYS A O 1
ATOM 2678 N N . LEU A 1 347 ? 17.391 -24.109 -22.969 1 97.69 347 LEU A N 1
ATOM 2679 C CA . LEU A 1 347 ? 18.047 -23.344 -21.906 1 97.69 347 LEU A CA 1
ATOM 2680 C C . LEU A 1 347 ? 18.562 -24.266 -20.797 1 97.69 347 LEU A C 1
ATOM 2682 O O . LEU A 1 347 ? 19.719 -24.172 -20.406 1 97.69 347 LEU A O 1
ATOM 2686 N N . SER A 1 348 ? 17.719 -25.156 -20.312 1 98.06 348 SER A N 1
ATOM 2687 C CA . SER A 1 348 ? 18.078 -26.094 -19.25 1 98.06 348 SER A CA 1
ATOM 2688 C C . SER A 1 348 ? 19.281 -26.953 -19.656 1 98.06 348 SER A C 1
ATOM 2690 O O . SER A 1 348 ? 20.234 -27.094 -18.891 1 98.06 348 SER A O 1
ATOM 2692 N N . GLU A 1 349 ? 19.25 -27.422 -20.859 1 97.75 349 GLU A N 1
ATOM 2693 C CA . GLU A 1 349 ? 20.312 -28.266 -21.359 1 97.75 349 GLU A CA 1
ATOM 2694 C C . GLU A 1 349 ? 21.625 -27.5 -21.484 1 97.75 349 GLU A C 1
ATOM 2696 O O . GLU A 1 349 ? 22.688 -28.016 -21.125 1 97.75 349 GLU A O 1
ATOM 2701 N N . THR A 1 350 ? 21.5 -26.297 -21.984 1 97.88 350 THR A N 1
ATOM 2702 C CA . THR A 1 350 ? 22.688 -25.469 -22.156 1 97.88 350 THR A CA 1
ATOM 2703 C C . THR A 1 350 ? 23.344 -25.188 -20.797 1 97.88 350 THR A C 1
ATOM 2705 O O . THR A 1 350 ? 24.562 -25.328 -20.656 1 97.88 350 THR A O 1
ATOM 2708 N N . VAL A 1 351 ? 22.578 -24.812 -19.797 1 98.69 351 VAL A N 1
ATOM 2709 C CA . VAL A 1 351 ? 23.109 -24.484 -18.469 1 98.69 351 VAL A CA 1
ATOM 2710 C C . VAL A 1 351 ? 23.688 -25.734 -17.828 1 98.69 351 VAL A C 1
ATOM 2712 O O . VAL A 1 351 ? 24.797 -25.703 -17.281 1 98.69 351 VAL A O 1
ATOM 2715 N N . GLU A 1 352 ? 22.953 -26.859 -17.922 1 98.19 352 GLU A N 1
ATOM 2716 C CA . GLU A 1 352 ? 23.406 -28.094 -17.297 1 98.19 352 GLU A CA 1
ATOM 2717 C C . GLU A 1 352 ? 24.719 -28.578 -17.922 1 98.19 352 GLU A C 1
ATOM 2719 O O . GLU A 1 352 ? 25.609 -29.062 -17.203 1 98.19 352 GLU A O 1
ATOM 2724 N N . LYS A 1 353 ? 24.797 -28.453 -19.219 1 97.81 353 LYS A N 1
ATOM 2725 C CA . LYS A 1 353 ? 26.016 -28.844 -19.891 1 97.81 353 LYS A CA 1
ATOM 2726 C C . LYS A 1 353 ? 27.219 -28.078 -19.344 1 97.81 353 LYS A C 1
ATOM 2728 O O . LYS A 1 353 ? 28.297 -28.641 -19.141 1 97.81 353 LYS A O 1
ATOM 2733 N N . LYS A 1 354 ? 27.047 -26.828 -19.094 1 97.69 354 LYS A N 1
ATOM 2734 C CA . LYS A 1 354 ? 28.125 -25.984 -18.594 1 97.69 354 LYS A CA 1
ATOM 2735 C C . LYS A 1 354 ? 28.375 -26.219 -17.109 1 97.69 354 LYS A C 1
ATOM 2737 O O . LYS A 1 354 ? 29.531 -26.328 -16.672 1 97.69 354 LYS A O 1
ATOM 2742 N N . MET A 1 355 ? 27.375 -26.312 -16.328 1 97.19 355 MET A N 1
ATOM 2743 C CA . MET A 1 355 ? 27.5 -26.391 -14.875 1 97.19 355 MET A CA 1
ATOM 2744 C C . MET A 1 355 ? 27.844 -27.797 -14.438 1 97.19 355 MET A C 1
ATOM 2746 O O . MET A 1 355 ? 28.453 -28 -13.375 1 97.19 355 MET A O 1
ATOM 2750 N N . ASP A 1 356 ? 27.5 -28.797 -15.18 1 95.88 356 ASP A N 1
ATOM 2751 C CA . ASP A 1 356 ? 27.922 -30.188 -15.008 1 95.88 356 ASP A CA 1
ATOM 2752 C C . ASP A 1 356 ? 27.641 -30.672 -13.578 1 95.88 356 ASP A C 1
ATOM 2754 O O . ASP A 1 356 ? 28.547 -31.141 -12.891 1 95.88 356 ASP A O 1
ATOM 2758 N N . GLY A 1 357 ? 26.438 -30.453 -13.117 1 95.88 357 GLY A N 1
ATOM 2759 C CA . GLY A 1 357 ? 26.031 -30.984 -11.828 1 95.88 357 GLY A CA 1
ATOM 2760 C C . GLY A 1 357 ? 26.125 -29.984 -10.703 1 95.88 357 GLY A C 1
ATOM 2761 O O . GLY A 1 357 ? 25.562 -30.188 -9.625 1 95.88 357 GLY A O 1
ATOM 2762 N N . GLU A 1 358 ? 26.812 -28.891 -10.898 1 97.88 358 GLU A N 1
ATOM 2763 C CA . GLU A 1 358 ? 26.875 -27.844 -9.891 1 97.88 358 GLU A CA 1
ATOM 2764 C C . GLU A 1 358 ? 25.531 -27.141 -9.75 1 97.88 358 GLU A C 1
ATOM 2766 O O . GLU A 1 358 ? 24.688 -27.203 -10.648 1 97.88 358 GLU A O 1
ATOM 2771 N N . GLN A 1 359 ? 25.406 -26.484 -8.672 1 98.12 359 GLN A N 1
ATOM 2772 C CA . GLN A 1 359 ? 24.125 -25.859 -8.359 1 98.12 359 GLN A CA 1
ATOM 2773 C C . GLN A 1 359 ? 23.875 -24.641 -9.242 1 98.12 359 GLN A C 1
ATOM 2775 O O . GLN A 1 359 ? 24.797 -23.859 -9.508 1 98.12 359 GLN A O 1
ATOM 2780 N N . TYR A 1 360 ? 22.719 -24.469 -9.719 1 98.69 360 TYR A N 1
ATOM 2781 C CA . TYR A 1 360 ? 22.219 -23.266 -10.359 1 98.69 360 TYR A CA 1
ATOM 2782 C C . TYR A 1 360 ? 20.719 -23.125 -10.172 1 98.69 360 TYR A C 1
ATOM 2784 O O . TYR A 1 360 ? 20.062 -24.047 -9.656 1 98.69 360 TYR A O 1
ATOM 2792 N N . MET A 1 361 ? 20.203 -21.953 -10.523 1 98.62 361 MET A N 1
ATOM 2793 C CA . MET A 1 361 ? 18.797 -21.656 -10.281 1 98.62 361 MET A CA 1
ATOM 2794 C C . MET A 1 361 ? 18.156 -21.031 -11.516 1 98.62 361 MET A C 1
ATOM 2796 O O . MET A 1 361 ? 18.766 -20.203 -12.188 1 98.62 361 MET A O 1
ATOM 2800 N N . PHE A 1 362 ? 16.906 -21.484 -11.773 1 98.62 362 PHE A N 1
ATOM 2801 C CA . PHE A 1 362 ? 16.047 -20.75 -12.68 1 98.62 362 PHE A CA 1
ATOM 2802 C C . PHE A 1 362 ? 14.977 -19.984 -11.898 1 98.62 362 PHE A C 1
ATOM 2804 O O . PHE A 1 362 ? 14.383 -20.516 -10.961 1 98.62 362 PHE A O 1
ATOM 2811 N N . ILE A 1 363 ? 14.789 -18.719 -12.211 1 98.31 363 ILE A N 1
ATOM 2812 C CA . ILE A 1 363 ? 13.711 -17.922 -11.633 1 98.31 363 ILE A CA 1
ATOM 2813 C C . ILE A 1 363 ? 12.883 -17.297 -12.75 1 98.31 363 ILE A C 1
ATOM 2815 O O . ILE A 1 363 ? 13.336 -17.188 -13.891 1 98.31 363 ILE A O 1
ATOM 2819 N N . ALA A 1 364 ? 11.625 -16.969 -12.477 1 96.12 364 ALA A N 1
ATOM 2820 C CA . ALA A 1 364 ? 10.758 -16.375 -13.492 1 96.12 364 ALA A CA 1
ATOM 2821 C C . ALA A 1 364 ? 9.602 -15.602 -12.852 1 96.12 364 ALA A C 1
ATOM 2823 O O . ALA A 1 364 ? 9.047 -16.031 -11.836 1 96.12 364 ALA A O 1
ATOM 2824 N N . TYR A 1 365 ? 9.297 -14.57 -13.469 1 94.5 365 TYR A N 1
ATOM 2825 C CA . TYR A 1 365 ? 8.125 -13.797 -13.078 1 94.5 365 TYR A CA 1
ATOM 2826 C C . TYR A 1 365 ? 6.848 -14.438 -13.602 1 94.5 365 TYR A C 1
ATOM 2828 O O . TYR A 1 365 ? 5.852 -14.531 -12.875 1 94.5 365 TYR A O 1
ATOM 2836 N N . ASP A 1 366 ? 6.867 -14.82 -14.867 1 92.75 366 ASP A N 1
ATOM 2837 C CA . ASP A 1 366 ? 5.73 -15.555 -15.43 1 92.75 366 ASP A CA 1
ATOM 2838 C C . ASP A 1 366 ? 5.574 -16.922 -14.758 1 92.75 366 ASP A C 1
ATOM 2840 O O . ASP A 1 366 ? 6.43 -17.797 -14.914 1 92.75 366 ASP A O 1
ATOM 2844 N N . PHE A 1 367 ? 4.516 -17.078 -14.094 1 94.44 367 PHE A N 1
ATOM 2845 C CA . PHE A 1 367 ? 4.336 -18.266 -13.266 1 94.44 367 PHE A CA 1
ATOM 2846 C C . PHE A 1 367 ? 4.18 -19.516 -14.125 1 94.44 367 PHE A C 1
ATOM 2848 O O . PHE A 1 367 ? 4.637 -20.594 -13.75 1 94.44 367 PHE A O 1
ATOM 2855 N N . ASP A 1 368 ? 3.521 -19.391 -15.266 1 93.12 368 ASP A N 1
ATOM 2856 C CA . ASP A 1 368 ? 3.385 -20.531 -16.172 1 93.12 368 ASP A CA 1
ATOM 2857 C C . ASP A 1 368 ? 4.75 -21.047 -16.609 1 93.12 368 ASP A C 1
ATOM 2859 O O . ASP A 1 368 ? 4.961 -22.25 -16.719 1 93.12 368 ASP A O 1
ATOM 2863 N N . THR A 1 369 ? 5.68 -20.141 -16.844 1 93.38 369 THR A N 1
ATOM 2864 C CA . THR A 1 369 ? 7.055 -20.484 -17.172 1 93.38 369 THR A CA 1
ATOM 2865 C C . THR A 1 369 ? 7.695 -21.297 -16.047 1 93.38 369 THR A C 1
ATOM 2867 O O . THR A 1 369 ? 8.367 -22.297 -16.297 1 93.38 369 THR A O 1
ATOM 2870 N N . MET A 1 370 ? 7.465 -20.891 -14.828 1 94.38 370 MET A N 1
ATOM 2871 C CA . MET A 1 370 ? 7.996 -21.594 -13.672 1 94.38 370 MET A CA 1
ATOM 2872 C C . MET A 1 370 ? 7.441 -23 -13.586 1 94.38 370 MET A C 1
ATOM 2874 O O . MET A 1 370 ? 8.18 -23.953 -13.312 1 94.38 370 MET A O 1
ATOM 2878 N N . VAL A 1 371 ? 6.148 -23.141 -13.844 1 94.38 371 VAL A N 1
ATOM 2879 C CA . VAL A 1 371 ? 5.484 -24.438 -13.797 1 94.38 371 VAL A CA 1
ATOM 2880 C C . VAL A 1 371 ? 6.051 -25.359 -14.883 1 94.38 371 VAL A C 1
ATOM 2882 O O . VAL A 1 371 ? 6.363 -26.516 -14.625 1 94.38 371 VAL A O 1
ATOM 2885 N N . GLU A 1 372 ? 6.258 -24.844 -16.078 1 94.12 372 GLU A N 1
ATOM 2886 C CA . GLU A 1 372 ? 6.82 -25.625 -17.172 1 94.12 372 GLU A CA 1
ATOM 2887 C C . GLU A 1 372 ? 8.273 -26.016 -16.891 1 94.12 372 GLU A C 1
ATOM 2889 O O . GLU A 1 372 ? 8.68 -27.141 -17.172 1 94.12 372 GLU A O 1
ATOM 2894 N N . MET A 1 373 ? 9.039 -25.062 -16.359 1 96.69 373 MET A N 1
ATOM 2895 C CA . MET A 1 373 ? 10.43 -25.359 -16.047 1 96.69 373 MET A CA 1
ATOM 2896 C C . MET A 1 373 ? 10.531 -26.422 -14.961 1 96.69 373 MET A C 1
ATOM 2898 O O . MET A 1 373 ? 11.43 -27.266 -15 1 96.69 373 MET A O 1
ATOM 2902 N N . ARG A 1 374 ? 9.648 -26.422 -13.984 1 97.38 374 ARG A N 1
ATOM 2903 C CA . ARG A 1 374 ? 9.633 -27.438 -12.945 1 97.38 374 ARG A CA 1
ATOM 2904 C C . ARG A 1 374 ? 9.492 -28.828 -13.539 1 97.38 374 ARG A C 1
ATOM 2906 O O . ARG A 1 374 ? 10.141 -29.781 -13.086 1 97.38 374 ARG A O 1
ATOM 2913 N N . LYS A 1 375 ? 8.672 -28.953 -14.57 1 96.69 375 LYS A N 1
ATOM 2914 C CA . LYS A 1 375 ? 8.516 -30.234 -15.242 1 96.69 375 LYS A CA 1
ATOM 2915 C C . LYS A 1 375 ? 9.82 -30.688 -15.906 1 96.69 375 LYS A C 1
ATOM 2917 O O . LYS A 1 375 ? 10.195 -31.859 -15.836 1 96.69 375 LYS A O 1
ATOM 2922 N N . ILE A 1 376 ? 10.477 -29.75 -16.469 1 97.44 376 ILE A N 1
ATOM 2923 C CA . ILE A 1 376 ? 11.688 -30.031 -17.234 1 97.44 376 ILE A CA 1
ATOM 2924 C C . ILE A 1 376 ? 12.805 -30.484 -16.297 1 97.44 376 ILE A C 1
ATOM 2926 O O . ILE A 1 376 ? 13.562 -31.391 -16.625 1 97.44 376 ILE A O 1
ATOM 2930 N N . VAL A 1 377 ? 12.875 -29.875 -15.109 1 97.94 377 VAL A N 1
ATOM 2931 C CA . VAL A 1 377 ? 14.031 -30.109 -14.258 1 97.94 377 VAL A CA 1
ATOM 2932 C C . VAL A 1 377 ? 13.648 -31.047 -13.117 1 97.94 377 VAL A C 1
ATOM 2934 O O . VAL A 1 377 ? 14.344 -31.109 -12.102 1 97.94 377 VAL A O 1
ATOM 2937 N N . LYS A 1 378 ? 12.562 -31.75 -13.18 1 96.31 378 LYS A N 1
ATOM 2938 C CA . LYS A 1 378 ? 11.961 -32.531 -12.102 1 96.31 378 LYS A CA 1
ATOM 2939 C C . LYS A 1 378 ? 12.953 -33.562 -11.547 1 96.31 378 LYS A C 1
ATOM 2941 O O . LYS A 1 378 ? 12.945 -33.844 -10.352 1 96.31 378 LYS A O 1
ATOM 2946 N N . ASP A 1 379 ? 13.906 -34.031 -12.32 1 95.69 379 ASP A N 1
ATOM 2947 C CA . ASP A 1 379 ? 14.828 -35.062 -11.891 1 95.69 379 ASP A CA 1
ATOM 2948 C C . ASP A 1 379 ? 16.25 -34.531 -11.727 1 95.69 379 ASP A C 1
ATOM 2950 O O . ASP A 1 379 ? 17.219 -35.281 -11.742 1 95.69 379 ASP A O 1
ATOM 2954 N N . MET A 1 380 ? 16.375 -33.219 -11.578 1 97.12 380 MET A N 1
ATOM 2955 C CA . MET A 1 380 ? 17.672 -32.562 -11.43 1 97.12 380 MET A CA 1
ATOM 2956 C C . MET A 1 380 ? 17.797 -31.906 -10.055 1 97.12 380 MET A C 1
ATOM 2958 O O . MET A 1 380 ? 17.516 -30.719 -9.898 1 97.12 380 MET A O 1
ATOM 2962 N N . PRO A 1 381 ? 18.344 -32.594 -9.086 1 95.75 381 PRO A N 1
ATOM 2963 C CA . PRO A 1 381 ? 18.344 -32.094 -7.707 1 95.75 381 PRO A CA 1
ATOM 2964 C C . PRO A 1 381 ? 19.25 -30.875 -7.523 1 95.75 381 PRO A C 1
ATOM 2966 O O . PRO A 1 381 ? 19.125 -30.156 -6.527 1 95.75 381 PRO A O 1
ATOM 2969 N N . ASN A 1 382 ? 20.219 -30.703 -8.461 1 97.5 382 ASN A N 1
ATOM 2970 C CA . ASN A 1 382 ? 21.141 -29.578 -8.359 1 97.5 382 ASN A CA 1
ATOM 2971 C C . ASN A 1 382 ? 20.484 -28.281 -8.828 1 97.5 382 ASN A C 1
ATOM 2973 O O . ASN A 1 382 ? 21.047 -27.203 -8.672 1 97.5 382 ASN A O 1
ATOM 2977 N N . VAL A 1 383 ? 19.266 -28.359 -9.398 1 98.56 383 VAL A N 1
ATOM 2978 C CA . VAL A 1 383 ? 18.594 -27.203 -9.945 1 98.56 383 VAL A CA 1
ATOM 2979 C C . VAL A 1 383 ? 17.547 -26.703 -8.953 1 98.56 383 VAL A C 1
ATOM 2981 O O . VAL A 1 383 ? 16.703 -27.469 -8.477 1 98.56 383 VAL A O 1
ATOM 2984 N N . LYS A 1 384 ? 17.609 -25.469 -8.602 1 98.38 384 LYS A N 1
ATOM 2985 C CA . LYS A 1 384 ? 16.609 -24.828 -7.746 1 98.38 384 LYS A CA 1
ATOM 2986 C C . LYS A 1 384 ? 15.719 -23.891 -8.555 1 98.38 384 LYS A C 1
ATOM 2988 O O . LYS A 1 384 ? 16.109 -23.406 -9.617 1 98.38 384 LYS A O 1
ATOM 2993 N N . LEU A 1 385 ? 14.492 -23.672 -8.055 1 98.69 385 LEU A N 1
ATOM 2994 C CA . LEU A 1 385 ? 13.508 -22.812 -8.711 1 98.69 385 LEU A CA 1
ATOM 2995 C C . LEU A 1 385 ? 12.977 -21.75 -7.75 1 98.69 385 LEU A C 1
ATOM 2997 O O . LEU A 1 385 ? 12.734 -22.047 -6.578 1 98.69 385 LEU A O 1
ATOM 3001 N N . GLN A 1 386 ? 12.852 -20.531 -8.227 1 98.69 386 GLN A N 1
ATOM 3002 C CA . GLN A 1 386 ? 12.172 -19.484 -7.469 1 98.69 386 GLN A CA 1
ATOM 3003 C C . GLN A 1 386 ? 11.148 -18.75 -8.336 1 98.69 386 GLN A C 1
ATOM 3005 O O . GLN A 1 386 ? 11.406 -18.469 -9.508 1 98.69 386 GLN A O 1
ATOM 3010 N N . HIS A 1 387 ? 9.977 -18.5 -7.805 1 98 387 HIS A N 1
ATOM 3011 C CA . HIS A 1 387 ? 8.969 -17.672 -8.461 1 98 387 HIS A CA 1
ATOM 3012 C C . HIS A 1 387 ? 9.141 -16.203 -8.117 1 98 387 HIS A C 1
ATOM 3014 O O . HIS A 1 387 ? 8.961 -15.805 -6.961 1 98 387 HIS A O 1
ATOM 3020 N N . VAL A 1 388 ? 9.477 -15.383 -9.102 1 97.75 388 VAL A N 1
ATOM 3021 C CA . VAL A 1 388 ? 9.641 -13.938 -8.922 1 97.75 388 VAL A CA 1
ATOM 3022 C C . VAL A 1 388 ? 8.273 -13.266 -8.891 1 97.75 388 VAL A C 1
ATOM 3024 O O . VAL A 1 388 ? 7.449 -13.469 -9.781 1 97.75 388 VAL A O 1
ATOM 3027 N N . THR A 1 389 ? 8.047 -12.477 -7.879 1 96 389 THR A N 1
ATOM 3028 C CA . THR A 1 389 ? 6.742 -11.828 -7.801 1 96 389 THR A CA 1
ATOM 3029 C C . THR A 1 389 ? 6.848 -10.492 -7.07 1 96 389 THR A C 1
ATOM 3031 O O . THR A 1 389 ? 7.719 -10.312 -6.219 1 96 389 THR A O 1
ATOM 3034 N N . ASN A 1 390 ? 5.984 -9.562 -7.453 1 93.81 390 ASN A N 1
ATOM 3035 C CA . ASN A 1 390 ? 5.844 -8.297 -6.734 1 93.81 390 ASN A CA 1
ATOM 3036 C C . ASN A 1 390 ? 4.82 -8.406 -5.605 1 93.81 390 ASN A C 1
ATOM 3038 O O . ASN A 1 390 ? 4.715 -7.508 -4.773 1 93.81 390 ASN A O 1
ATOM 3042 N N . ASN A 1 391 ? 4.055 -9.492 -5.59 1 92.44 391 ASN A N 1
ATOM 3043 C CA . ASN A 1 391 ? 2.912 -9.609 -4.688 1 92.44 391 ASN A CA 1
ATOM 3044 C C . ASN A 1 391 ? 2.836 -10.992 -4.055 1 92.44 391 ASN A C 1
ATOM 3046 O O . ASN A 1 391 ? 1.957 -11.789 -4.395 1 92.44 391 ASN A O 1
ATOM 3050 N N . ALA A 1 392 ? 3.705 -11.156 -3.086 1 95.06 392 ALA A N 1
ATOM 3051 C CA . ALA A 1 392 ? 3.721 -12.445 -2.387 1 95.06 392 ALA A CA 1
ATOM 3052 C C . ALA A 1 392 ? 2.381 -12.711 -1.711 1 95.06 392 ALA A C 1
ATOM 3054 O O . ALA A 1 392 ? 1.774 -11.812 -1.132 1 95.06 392 ALA A O 1
ATOM 3055 N N . ASP A 1 393 ? 1.907 -13.867 -1.911 1 93.94 393 ASP A N 1
ATOM 3056 C CA . ASP A 1 393 ? 0.634 -14.305 -1.352 1 93.94 393 ASP A CA 1
ATOM 3057 C C . ASP A 1 393 ? 0.802 -15.602 -0.557 1 93.94 393 ASP A C 1
ATOM 3059 O O . ASP A 1 393 ? 1.276 -16.609 -1.09 1 93.94 393 ASP A O 1
ATOM 3063 N N . ALA A 1 394 ? 0.368 -15.586 0.704 1 93.31 394 ALA A N 1
ATOM 3064 C CA . ALA A 1 394 ? 0.506 -16.75 1.568 1 93.31 394 ALA A CA 1
ATOM 3065 C C . ALA A 1 394 ? -0.291 -17.938 1.024 1 93.31 394 ALA A C 1
ATOM 3067 O O . ALA A 1 394 ? -0.003 -19.094 1.352 1 93.31 394 ALA A O 1
ATOM 3068 N N . GLY A 1 395 ? -1.293 -17.719 0.175 1 93.06 395 GLY A N 1
ATOM 3069 C CA . GLY A 1 395 ? -2.074 -18.766 -0.452 1 93.06 395 GLY A CA 1
ATOM 3070 C C . GLY A 1 395 ? -1.258 -19.641 -1.387 1 93.06 395 GLY A C 1
ATOM 3071 O O . GLY A 1 395 ? -1.702 -20.719 -1.783 1 93.06 395 GLY A O 1
ATOM 3072 N N . MET A 1 396 ? -0.012 -19.234 -1.639 1 94.69 396 MET A N 1
ATOM 3073 C CA . MET A 1 396 ? 0.849 -19.969 -2.561 1 94.69 396 MET A CA 1
ATOM 3074 C C . MET A 1 396 ? 1.77 -20.922 -1.803 1 94.69 396 MET A C 1
ATOM 3076 O O . MET A 1 396 ? 2.447 -21.75 -2.41 1 94.69 396 MET A O 1
ATOM 3080 N N . ILE A 1 397 ? 1.827 -20.906 -0.502 1 93.75 397 ILE A N 1
ATOM 3081 C CA . ILE A 1 397 ? 2.826 -21.594 0.315 1 93.75 397 ILE A CA 1
ATOM 3082 C C . ILE A 1 397 ? 2.754 -23.094 0.074 1 93.75 397 ILE A C 1
ATOM 3084 O O . ILE A 1 397 ? 3.775 -23.734 -0.182 1 93.75 397 ILE A O 1
ATOM 3088 N N . ASN A 1 398 ? 1.545 -23.688 0.099 1 91.62 398 ASN A N 1
ATOM 3089 C CA . ASN A 1 398 ? 1.42 -25.125 -0.096 1 91.62 398 ASN A CA 1
ATOM 3090 C C . ASN A 1 398 ? 1.885 -25.547 -1.487 1 91.62 398 ASN A C 1
ATOM 3092 O O . ASN A 1 398 ? 2.564 -26.562 -1.639 1 91.62 398 ASN A O 1
ATOM 3096 N N . TYR A 1 399 ? 1.514 -24.766 -2.422 1 94.31 399 TYR A N 1
ATOM 3097 C CA . TYR A 1 399 ? 1.934 -25.078 -3.785 1 94.31 399 TYR A CA 1
ATOM 3098 C C . TYR A 1 399 ? 3.453 -25.047 -3.908 1 94.31 399 TYR A C 1
ATOM 3100 O O . TYR A 1 399 ? 4.059 -25.969 -4.453 1 94.31 399 TYR A O 1
ATOM 3108 N N . TYR A 1 400 ? 4.102 -23.984 -3.396 1 96.31 400 TYR A N 1
ATOM 3109 C CA . TYR A 1 400 ? 5.551 -23.828 -3.447 1 96.31 400 TYR A CA 1
ATOM 3110 C C . TYR A 1 400 ? 6.246 -24.984 -2.732 1 96.31 400 TYR A C 1
ATOM 3112 O O . TYR A 1 400 ? 7.152 -25.609 -3.289 1 96.31 400 TYR A O 1
ATOM 3120 N N . TYR A 1 401 ? 5.793 -25.266 -1.604 1 93.44 401 TYR A N 1
ATOM 3121 C CA . TYR A 1 401 ? 6.422 -26.281 -0.778 1 93.44 401 TYR A CA 1
ATOM 3122 C C . TYR A 1 401 ? 6.371 -27.656 -1.463 1 93.44 401 TYR A C 1
ATOM 3124 O O . TYR A 1 401 ? 7.395 -28.328 -1.598 1 93.44 401 TYR A O 1
ATOM 3132 N N . LYS A 1 402 ? 5.207 -28.031 -1.986 1 92.38 402 LYS A N 1
ATOM 3133 C CA . LYS A 1 402 ? 4.996 -29.344 -2.564 1 92.38 402 LYS A CA 1
ATOM 3134 C C . LYS A 1 402 ? 5.801 -29.531 -3.848 1 92.38 402 LYS A C 1
ATOM 3136 O O . LYS A 1 402 ? 6.117 -30.656 -4.242 1 92.38 402 LYS A O 1
ATOM 3141 N N . ARG A 1 403 ? 6.199 -28.422 -4.418 1 95.56 403 ARG A N 1
ATOM 3142 C CA . ARG A 1 403 ? 6.848 -28.531 -5.723 1 95.56 403 ARG A CA 1
ATOM 3143 C C . ARG A 1 403 ? 8.281 -28.016 -5.664 1 95.56 403 ARG A C 1
ATOM 3145 O O . ARG A 1 403 ? 8.953 -27.922 -6.691 1 95.56 403 ARG A O 1
ATOM 3152 N N . GLY A 1 404 ? 8.75 -27.625 -4.512 1 96 404 GLY A N 1
ATOM 3153 C CA . GLY A 1 404 ? 10.125 -27.188 -4.336 1 96 404 GLY A CA 1
ATOM 3154 C C . GLY A 1 404 ? 10.422 -25.875 -5.047 1 96 404 GLY A C 1
ATOM 3155 O O . GLY A 1 404 ? 11.469 -25.734 -5.672 1 96 404 GLY A O 1
ATOM 3156 N N . ILE A 1 405 ? 9.477 -25 -5.043 1 97.81 405 ILE A N 1
ATOM 3157 C CA . ILE A 1 405 ? 9.648 -23.656 -5.613 1 97.81 405 ILE A CA 1
ATOM 3158 C C . ILE A 1 405 ? 9.789 -22.641 -4.492 1 97.81 405 ILE A C 1
ATOM 3160 O O . ILE A 1 405 ? 8.961 -22.594 -3.58 1 97.81 405 ILE A O 1
ATOM 3164 N N . ALA A 1 406 ? 10.836 -21.844 -4.492 1 98.38 406 ALA A N 1
ATOM 3165 C CA . ALA A 1 406 ? 11.055 -20.797 -3.49 1 98.38 406 ALA A CA 1
ATOM 3166 C C . ALA A 1 406 ? 10.352 -19.516 -3.887 1 98.38 406 ALA A C 1
ATOM 3168 O O . ALA A 1 406 ? 9.961 -19.328 -5.043 1 98.38 406 ALA A O 1
ATOM 3169 N N . LEU A 1 407 ? 10.141 -18.656 -2.881 1 98.38 407 LEU A N 1
ATOM 3170 C CA . LEU A 1 407 ? 9.602 -17.328 -3.105 1 98.38 407 LEU A CA 1
ATOM 3171 C C . LEU A 1 407 ? 10.719 -16.328 -3.408 1 98.38 407 LEU A C 1
ATOM 3173 O O . LEU A 1 407 ? 11.695 -16.25 -2.664 1 98.38 407 LEU A O 1
ATOM 3177 N N . ASP A 1 408 ? 10.68 -15.672 -4.48 1 98.69 408 ASP A N 1
ATOM 3178 C CA . ASP A 1 408 ? 11.539 -14.547 -4.84 1 98.69 408 ASP A CA 1
ATOM 3179 C C . ASP A 1 408 ? 10.727 -13.25 -4.949 1 98.69 408 ASP A C 1
ATOM 3181 O O . ASP A 1 408 ? 10.117 -12.984 -5.988 1 98.69 408 ASP A O 1
ATOM 3185 N N . CYS A 1 409 ? 10.766 -12.422 -3.912 1 97.75 409 CYS A N 1
ATOM 3186 C CA . CYS A 1 409 ? 9.734 -11.391 -3.873 1 97.75 409 CYS A CA 1
ATOM 3187 C C . CYS A 1 409 ? 10.344 -10.016 -3.611 1 97.75 409 CYS A C 1
ATOM 3189 O O . CYS A 1 409 ? 11.398 -9.906 -2.988 1 97.75 409 CYS A O 1
ATOM 3191 N N . ASN A 1 410 ? 9.625 -9.016 -4.109 1 97.19 410 ASN A N 1
ATOM 3192 C CA . ASN A 1 410 ? 9.938 -7.617 -3.838 1 97.19 410 ASN A CA 1
ATOM 3193 C C . ASN A 1 410 ? 9.805 -7.293 -2.352 1 97.19 410 ASN A C 1
ATOM 3195 O O . ASN A 1 410 ? 8.719 -7.379 -1.788 1 97.19 410 ASN A O 1
ATOM 3199 N N . TYR A 1 411 ? 10.898 -6.895 -1.734 1 97.69 411 TYR A N 1
ATOM 3200 C CA . TYR A 1 411 ? 10.891 -6.703 -0.288 1 97.69 411 TYR A CA 1
ATOM 3201 C C . TYR A 1 411 ? 10.031 -5.504 0.1 1 97.69 411 TYR A C 1
ATOM 3203 O O . TYR A 1 411 ? 9.594 -5.395 1.247 1 97.69 411 TYR A O 1
ATOM 3211 N N . GLU A 1 412 ? 9.797 -4.594 -0.802 1 96.88 412 GLU A N 1
ATOM 3212 C CA . GLU A 1 412 ? 9.062 -3.363 -0.511 1 96.88 412 GLU A CA 1
ATOM 3213 C C . GLU A 1 412 ? 7.559 -3.611 -0.466 1 96.88 412 GLU A C 1
ATOM 3215 O O . GLU A 1 412 ? 6.812 -2.828 0.126 1 96.88 412 GLU A O 1
ATOM 3220 N N . THR A 1 413 ? 7.141 -4.637 -1.134 1 94.94 413 THR A N 1
ATOM 3221 C CA . THR A 1 413 ? 5.699 -4.824 -1.267 1 94.94 413 THR A CA 1
ATOM 3222 C C . THR A 1 413 ? 5.219 -5.961 -0.367 1 94.94 413 THR A C 1
ATOM 3224 O O . THR A 1 413 ? 4.023 -6.07 -0.084 1 94.94 413 THR A O 1
ATOM 3227 N N . ILE A 1 414 ? 6.07 -6.797 0.118 1 95.38 414 ILE A N 1
ATOM 3228 C CA . ILE A 1 414 ? 5.641 -7.891 0.982 1 95.38 414 ILE A CA 1
ATOM 3229 C C . ILE A 1 414 ? 5.391 -7.363 2.395 1 95.38 414 ILE A C 1
ATOM 3231 O O . ILE A 1 414 ? 6.238 -6.664 2.961 1 95.38 414 ILE A O 1
ATOM 3235 N N . SER A 1 415 ? 4.27 -7.66 2.949 1 94.19 415 SER A N 1
ATOM 3236 C CA . SER A 1 415 ? 3.99 -7.266 4.328 1 94.19 415 SER A CA 1
ATOM 3237 C C . SER A 1 415 ? 4.793 -8.102 5.316 1 94.19 415 SER A C 1
ATOM 3239 O O . SER A 1 415 ? 5.168 -9.242 5.016 1 94.19 415 SER A O 1
ATOM 3241 N N . ASP A 1 416 ? 4.98 -7.531 6.496 1 95.44 416 ASP A N 1
ATOM 3242 C CA . ASP A 1 416 ? 5.668 -8.266 7.559 1 95.44 416 ASP A CA 1
ATOM 3243 C C . ASP A 1 416 ? 4.918 -9.547 7.91 1 95.44 416 ASP A C 1
ATOM 3245 O O . ASP A 1 416 ? 5.539 -10.586 8.164 1 95.44 416 ASP A O 1
ATOM 3249 N N . ALA A 1 417 ? 3.648 -9.469 7.906 1 94.38 417 ALA A N 1
ATOM 3250 C CA . ALA A 1 417 ? 2.832 -10.633 8.242 1 94.38 417 ALA A CA 1
ATOM 3251 C C . ALA A 1 417 ? 3.006 -11.742 7.211 1 94.38 417 ALA A C 1
ATOM 3253 O O . ALA A 1 417 ? 3.182 -12.906 7.57 1 94.38 417 ALA A O 1
ATOM 3254 N N . THR A 1 418 ? 2.947 -11.406 5.922 1 94.62 418 THR A N 1
ATOM 3255 C CA . THR A 1 418 ? 3.115 -12.383 4.859 1 94.62 418 THR A CA 1
ATOM 3256 C C . THR A 1 418 ? 4.527 -12.969 4.879 1 94.62 418 THR A C 1
ATOM 3258 O O . THR A 1 418 ? 4.707 -14.18 4.742 1 94.62 418 THR A O 1
ATOM 3261 N N . LEU A 1 419 ? 5.496 -12.078 5.082 1 96.94 419 LEU A N 1
ATOM 3262 C CA . LEU A 1 419 ? 6.875 -12.547 5.16 1 96.94 419 LEU A CA 1
ATOM 3263 C C . LEU A 1 419 ? 7.043 -13.547 6.297 1 96.94 419 LEU A C 1
ATOM 3265 O O . LEU A 1 419 ? 7.676 -14.594 6.121 1 96.94 419 LEU A O 1
ATOM 3269 N N . LYS A 1 420 ? 6.508 -13.227 7.43 1 96.06 420 LYS A N 1
ATOM 3270 C CA . LYS A 1 420 ? 6.594 -14.117 8.578 1 96.06 420 LYS A CA 1
ATOM 3271 C C . LYS A 1 420 ? 5.992 -15.484 8.266 1 96.06 420 LYS A C 1
ATOM 3273 O O . LYS A 1 420 ? 6.551 -16.516 8.641 1 96.06 420 LYS A O 1
ATOM 3278 N N . LYS A 1 421 ? 4.871 -15.523 7.562 1 93.75 421 LYS A N 1
ATOM 3279 C CA . LYS A 1 421 ? 4.234 -16.781 7.188 1 93.75 421 LYS A CA 1
ATOM 3280 C C . LYS A 1 421 ? 5.152 -17.625 6.309 1 93.75 421 LYS A C 1
ATOM 3282 O O . LYS A 1 421 ? 5.254 -18.828 6.488 1 93.75 421 LYS A O 1
ATOM 3287 N N . PHE A 1 422 ? 5.77 -17.016 5.367 1 95.75 422 PHE A N 1
ATOM 3288 C CA . PHE A 1 422 ? 6.695 -17.734 4.5 1 95.75 422 PHE A CA 1
ATOM 3289 C C . PHE A 1 422 ? 7.898 -18.234 5.293 1 95.75 422 PHE A C 1
ATOM 3291 O O . PHE A 1 422 ? 8.297 -19.391 5.16 1 95.75 422 PHE A O 1
ATOM 3298 N N . LEU A 1 423 ? 8.469 -17.375 6.133 1 95.69 423 LEU A N 1
ATOM 3299 C CA . LEU A 1 423 ? 9.648 -17.734 6.898 1 95.69 423 LEU A CA 1
ATOM 3300 C C . LEU A 1 423 ? 9.328 -18.844 7.895 1 95.69 423 LEU A C 1
ATOM 3302 O O . LEU A 1 423 ? 10.203 -19.656 8.234 1 95.69 423 LEU A O 1
ATOM 3306 N N . ASP A 1 424 ? 8.133 -18.922 8.359 1 93.62 424 ASP A N 1
ATOM 3307 C CA . ASP A 1 424 ? 7.691 -19.953 9.289 1 93.62 424 ASP A CA 1
ATOM 3308 C C . ASP A 1 424 ? 7.367 -21.25 8.547 1 93.62 424 ASP A C 1
ATOM 3310 O O . ASP A 1 424 ? 7.121 -22.281 9.172 1 93.62 424 ASP A O 1
ATOM 3314 N N . SER A 1 425 ? 7.344 -21.141 7.277 1 91.56 425 SER A N 1
ATOM 3315 C CA . SER A 1 425 ? 7.102 -22.312 6.453 1 91.56 425 SER A CA 1
ATOM 3316 C C . SER A 1 425 ? 8.406 -22.969 6.031 1 91.56 425 SER A C 1
ATOM 3318 O O . SER A 1 425 ? 9.477 -22.641 6.551 1 91.56 425 SER A O 1
ATOM 3320 N N . LYS A 1 426 ? 8.312 -23.922 5.109 1 91.12 426 LYS A N 1
ATOM 3321 C CA . LYS A 1 426 ? 9.492 -24.594 4.586 1 91.12 426 LYS A CA 1
ATOM 3322 C C . LYS A 1 426 ? 9.867 -24.062 3.211 1 91.12 426 LYS A C 1
ATOM 3324 O O . LYS A 1 426 ? 10.766 -24.594 2.555 1 91.12 426 LYS A O 1
ATOM 3329 N N . VAL A 1 427 ? 9.148 -23.047 2.842 1 96.25 427 VAL A N 1
ATOM 3330 C CA . VAL A 1 427 ? 9.453 -22.422 1.562 1 96.25 427 VAL A CA 1
ATOM 3331 C C . VAL A 1 427 ? 10.633 -21.469 1.727 1 96.25 427 VAL A C 1
ATOM 3333 O O . VAL A 1 427 ? 10.633 -20.625 2.623 1 96.25 427 VAL A O 1
ATOM 3336 N N . LEU A 1 428 ? 11.664 -21.625 0.949 1 98 428 LEU A N 1
ATOM 3337 C CA . LEU A 1 428 ? 12.797 -20.719 0.994 1 98 428 LEU A CA 1
ATOM 3338 C C . LEU A 1 428 ? 12.406 -19.344 0.45 1 98 428 LEU A C 1
ATOM 3340 O O . LEU A 1 428 ? 11.523 -19.234 -0.403 1 98 428 LEU A O 1
ATOM 3344 N N . VAL A 1 429 ? 13.062 -18.281 0.955 1 98.62 429 VAL A N 1
ATOM 3345 C CA . VAL A 1 429 ? 12.672 -16.922 0.624 1 98.62 429 VAL A CA 1
ATOM 3346 C C . VAL A 1 429 ? 13.875 -16.141 0.108 1 98.62 429 VAL A C 1
ATOM 3348 O O . VAL A 1 429 ? 14.938 -16.156 0.735 1 98.62 429 VAL A O 1
ATOM 3351 N N . ASN A 1 430 ? 13.727 -15.562 -1.042 1 98.88 430 ASN A N 1
ATOM 3352 C CA . ASN A 1 430 ? 14.609 -14.531 -1.576 1 98.88 430 ASN A CA 1
ATOM 3353 C C . ASN A 1 430 ? 13.938 -13.164 -1.604 1 98.88 430 ASN A C 1
ATOM 3355 O O . ASN A 1 430 ? 12.781 -13.047 -2 1 98.88 430 ASN A O 1
ATOM 3359 N N . LEU A 1 431 ? 14.625 -12.156 -1.166 1 98.81 431 LEU A N 1
ATOM 3360 C CA . LEU A 1 431 ? 14.109 -10.789 -1.232 1 98.81 431 LEU A CA 1
ATOM 3361 C C . LEU A 1 431 ? 14.961 -9.938 -2.168 1 98.81 431 LEU A C 1
ATOM 3363 O O . LEU A 1 431 ? 16.188 -9.945 -2.08 1 98.81 431 LEU A O 1
ATOM 3367 N N . TRP A 1 432 ? 14.32 -9.305 -3.182 1 98.5 432 TRP A N 1
ATOM 3368 C CA . TRP A 1 432 ? 15.008 -8.422 -4.121 1 98.5 432 TRP A CA 1
ATOM 3369 C C . TRP A 1 432 ? 14.352 -7.051 -4.164 1 98.5 432 TRP A C 1
ATOM 3371 O O . TRP A 1 432 ? 13.188 -6.902 -3.797 1 98.5 432 TRP A O 1
ATOM 3381 N N . THR A 1 433 ? 15.008 -5.992 -4.648 1 97.94 433 THR A N 1
ATOM 3382 C CA . THR A 1 433 ? 16.438 -5.754 -4.598 1 97.94 433 THR A CA 1
ATOM 3383 C C . THR A 1 433 ? 16.812 -4.941 -3.361 1 97.94 433 THR A C 1
ATOM 3385 O O . THR A 1 433 ? 16.422 -3.785 -3.229 1 97.94 433 THR A O 1
ATOM 3388 N N . VAL A 1 434 ? 17.453 -5.438 -2.498 1 98.69 434 VAL A N 1
ATOM 3389 C CA . VAL A 1 434 ? 17.672 -4.836 -1.185 1 98.69 434 VAL A CA 1
ATOM 3390 C C . VAL A 1 434 ? 19 -4.082 -1.168 1 98.69 434 VAL A C 1
ATOM 3392 O O . VAL A 1 434 ? 20.031 -4.652 -0.849 1 98.69 434 VAL A O 1
ATOM 3395 N N . ASP A 1 435 ? 18.906 -2.795 -1.349 1 98.31 435 ASP A N 1
ATOM 3396 C CA . ASP A 1 435 ? 20.125 -1.978 -1.392 1 98.31 435 ASP A CA 1
ATOM 3397 C C . ASP A 1 435 ? 20.266 -1.156 -0.113 1 98.31 435 ASP A C 1
ATOM 3399 O O . ASP A 1 435 ? 21.297 -0.488 0.084 1 98.31 435 ASP A O 1
ATOM 3403 N N . ASN A 1 436 ? 19.234 -1.229 0.723 1 97.19 436 ASN A N 1
ATOM 3404 C CA . ASN A 1 436 ? 19.25 -0.526 2.002 1 97.19 436 ASN A CA 1
ATOM 3405 C C . ASN A 1 436 ? 19.953 -1.35 3.084 1 97.19 436 ASN A C 1
ATOM 3407 O O . ASN A 1 436 ? 19.469 -2.42 3.459 1 97.19 436 ASN A O 1
ATOM 3411 N N . GLU A 1 437 ? 20.953 -0.812 3.545 1 96.81 437 GLU A N 1
ATOM 3412 C CA . GLU A 1 437 ? 21.828 -1.54 4.465 1 96.81 437 GLU A CA 1
ATOM 3413 C C . GLU A 1 437 ? 21.078 -1.941 5.73 1 96.81 437 GLU A C 1
ATOM 3415 O O . GLU A 1 437 ? 21.297 -3.023 6.277 1 96.81 437 GLU A O 1
ATOM 3420 N N . GLU A 1 438 ? 20.25 -1.049 6.211 1 97.12 438 GLU A N 1
ATOM 3421 C CA . GLU A 1 438 ? 19.453 -1.341 7.402 1 97.12 438 GLU A CA 1
ATOM 3422 C C . GLU A 1 438 ? 18.547 -2.539 7.172 1 97.12 438 GLU A C 1
ATOM 3424 O O . GLU A 1 438 ? 18.453 -3.434 8.016 1 97.12 438 GLU A O 1
ATOM 3429 N N . LYS A 1 439 ? 17.938 -2.584 6.012 1 98.19 439 LYS A N 1
ATOM 3430 C CA . LYS A 1 439 ? 17.047 -3.686 5.66 1 98.19 439 LYS A CA 1
ATOM 3431 C C . LYS A 1 439 ? 17.812 -4.984 5.477 1 98.19 439 LYS A C 1
ATOM 3433 O O . LYS A 1 439 ? 17.359 -6.055 5.887 1 98.19 439 LYS A O 1
ATOM 3438 N N . VAL A 1 440 ? 18.953 -4.863 4.863 1 98.56 440 VAL A N 1
ATOM 3439 C CA . VAL A 1 440 ? 19.812 -6.039 4.711 1 98.56 440 VAL A CA 1
ATOM 3440 C C . VAL A 1 440 ? 20.078 -6.664 6.078 1 98.56 440 VAL A C 1
ATOM 3442 O O . VAL A 1 440 ? 19.891 -7.871 6.262 1 98.56 440 VAL A O 1
ATOM 3445 N N . TRP A 1 441 ? 20.484 -5.836 7.02 1 98.44 441 TRP A N 1
ATOM 3446 C CA . TRP A 1 441 ? 20.797 -6.316 8.359 1 98.44 441 TRP A CA 1
ATOM 3447 C C . TRP A 1 441 ? 19.578 -6.961 9.008 1 98.44 441 TRP A C 1
ATOM 3449 O O . TRP A 1 441 ? 19.688 -8.031 9.617 1 98.44 441 TRP A O 1
ATOM 3459 N N . ASP A 1 442 ? 18.469 -6.328 8.844 1 98.12 442 ASP A N 1
ATOM 3460 C CA . ASP A 1 442 ? 17.234 -6.859 9.414 1 98.12 442 ASP A CA 1
ATOM 3461 C C . ASP A 1 442 ? 16.891 -8.227 8.82 1 98.12 442 ASP A C 1
ATOM 3463 O O . ASP A 1 442 ? 16.469 -9.133 9.531 1 98.12 442 ASP A O 1
ATOM 3467 N N . PHE A 1 443 ? 17.062 -8.391 7.535 1 98.62 443 PHE A N 1
ATOM 3468 C CA . PHE A 1 443 ? 16.703 -9.633 6.855 1 98.62 443 PHE A CA 1
ATOM 3469 C C . PHE A 1 443 ? 17.688 -10.742 7.199 1 98.62 443 PHE A C 1
ATOM 3471 O O . PHE A 1 443 ? 17.312 -11.914 7.281 1 98.62 443 PHE A O 1
ATOM 3478 N N . ILE A 1 444 ? 18.969 -10.391 7.379 1 98.44 444 ILE A N 1
ATOM 3479 C CA . ILE A 1 444 ? 19.922 -11.352 7.91 1 98.44 444 ILE A CA 1
ATOM 3480 C C . ILE A 1 444 ? 19.438 -11.875 9.258 1 98.44 444 ILE A C 1
ATOM 3482 O O . ILE A 1 444 ? 19.438 -13.086 9.492 1 98.44 444 ILE A O 1
ATOM 3486 N N . GLY A 1 445 ? 19.016 -10.961 10.086 1 98 445 GLY A N 1
ATOM 3487 C CA . GLY A 1 445 ? 18.516 -11.328 11.398 1 98 445 GLY A CA 1
ATOM 3488 C C . GLY A 1 445 ? 17.297 -12.234 11.336 1 98 445 GLY A C 1
ATOM 3489 O O . GLY A 1 445 ? 17.125 -13.102 12.195 1 98 445 GLY A O 1
ATOM 3490 N N . LYS A 1 446 ? 16.484 -12.008 10.336 1 97.75 446 LYS A N 1
ATOM 3491 C CA . LYS A 1 446 ? 15.281 -12.812 10.156 1 97.75 446 LYS A CA 1
ATOM 3492 C C . LYS A 1 446 ? 15.602 -14.148 9.492 1 97.75 446 LYS A C 1
ATOM 3494 O O . LYS A 1 446 ? 14.711 -14.969 9.273 1 97.75 446 LYS A O 1
ATOM 3499 N N . LYS A 1 447 ? 16.828 -14.305 9.062 1 97.5 447 LYS A N 1
ATOM 3500 C CA . LYS A 1 447 ? 17.344 -15.523 8.445 1 97.5 447 LYS A CA 1
ATOM 3501 C C . LYS A 1 447 ? 16.688 -15.766 7.086 1 97.5 447 LYS A C 1
ATOM 3503 O O . LYS A 1 447 ? 16.281 -16.875 6.773 1 97.5 447 LYS A O 1
ATOM 3508 N N . VAL A 1 448 ? 16.5 -14.719 6.395 1 98.19 448 VAL A N 1
ATOM 3509 C CA . VAL A 1 448 ? 16.094 -14.836 4.996 1 98.19 448 VAL A CA 1
ATOM 3510 C C . VAL A 1 448 ? 17.125 -15.641 4.223 1 98.19 448 VAL A C 1
ATOM 3512 O O . VAL A 1 448 ? 18.328 -15.484 4.438 1 98.19 448 VAL A O 1
ATOM 3515 N N . ASP A 1 449 ? 16.656 -16.453 3.312 1 98.56 449 ASP A N 1
ATOM 3516 C CA . ASP A 1 449 ? 17.562 -17.422 2.689 1 98.56 449 ASP A CA 1
ATOM 3517 C C . ASP A 1 449 ? 18.469 -16.75 1.671 1 98.56 449 ASP A C 1
ATOM 3519 O O . ASP A 1 449 ? 19.672 -17.062 1.593 1 98.56 449 ASP A O 1
ATOM 3523 N N . TYR A 1 450 ? 17.938 -15.898 0.863 1 98.81 450 TYR A N 1
ATOM 3524 C CA . TYR A 1 450 ? 18.688 -15.188 -0.171 1 98.81 450 TYR A CA 1
ATOM 3525 C C . TYR A 1 450 ? 18.375 -13.695 -0.132 1 98.81 450 TYR A C 1
ATOM 3527 O O . TYR A 1 450 ? 17.234 -13.297 0.12 1 98.81 450 TYR A O 1
ATOM 3535 N N . ILE A 1 451 ? 19.359 -12.859 -0.383 1 98.88 451 ILE A N 1
ATOM 3536 C CA . ILE A 1 451 ? 19.203 -11.414 -0.524 1 98.88 451 ILE A CA 1
ATOM 3537 C C . ILE A 1 451 ? 19.828 -10.961 -1.84 1 98.88 451 ILE A C 1
ATOM 3539 O O . ILE A 1 451 ? 21.047 -11.055 -2.023 1 98.88 451 ILE A O 1
ATOM 3543 N N . THR A 1 452 ? 19.016 -10.539 -2.746 1 98.94 452 THR A N 1
ATOM 3544 C CA . THR A 1 452 ? 19.484 -9.984 -4.008 1 98.94 452 THR A CA 1
ATOM 3545 C C . THR A 1 452 ? 19.719 -8.484 -3.893 1 98.94 452 THR A C 1
ATOM 3547 O O . THR A 1 452 ? 18.859 -7.75 -3.416 1 98.94 452 THR A O 1
ATOM 3550 N N . THR A 1 453 ? 20.859 -8.023 -4.277 1 98.88 453 THR A N 1
ATOM 3551 C CA . THR A 1 453 ? 21.25 -6.625 -4.094 1 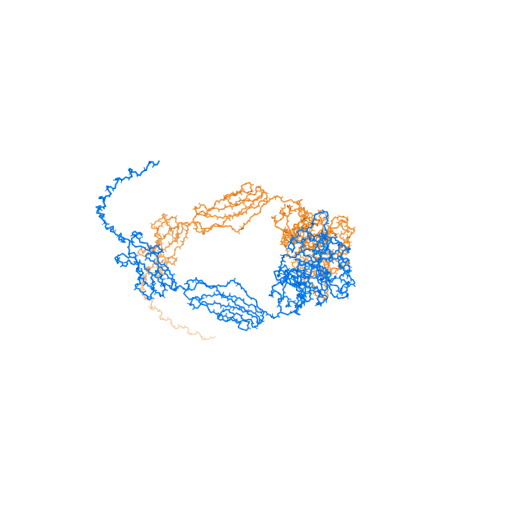98.88 453 THR A CA 1
ATOM 3552 C C . THR A 1 453 ? 22.156 -6.164 -5.227 1 98.88 453 THR A C 1
ATOM 3554 O O . THR A 1 453 ? 22.797 -6.984 -5.883 1 98.88 453 THR A O 1
ATOM 3557 N N . ASN A 1 454 ? 22.203 -4.867 -5.418 1 98.69 454 ASN A N 1
ATOM 3558 C CA . ASN A 1 454 ? 23.078 -4.266 -6.41 1 98.69 454 ASN A CA 1
ATOM 3559 C C . ASN A 1 454 ? 24.453 -3.951 -5.828 1 98.69 454 ASN A C 1
ATOM 3561 O O . ASN A 1 454 ? 25.406 -3.652 -6.566 1 98.69 454 ASN A O 1
ATOM 3565 N N . ARG A 1 455 ? 24.562 -4.062 -4.504 1 97.62 455 ARG A N 1
ATOM 3566 C CA . ARG A 1 455 ? 25.719 -3.457 -3.852 1 97.62 455 ARG A CA 1
ATOM 3567 C C . ARG A 1 455 ? 26.359 -4.434 -2.881 1 97.62 455 ARG A C 1
ATOM 3569 O O . ARG A 1 455 ? 25.719 -5.379 -2.416 1 97.62 455 ARG A O 1
ATOM 3576 N N . LYS A 1 456 ? 27.609 -4.199 -2.682 1 98.25 456 LYS A N 1
ATOM 3577 C CA . LYS A 1 456 ? 28.359 -4.898 -1.638 1 98.25 456 LYS A CA 1
ATOM 3578 C C . LYS A 1 456 ? 28.266 -4.16 -0.306 1 98.25 456 LYS A C 1
ATOM 3580 O O . LYS A 1 456 ? 28.375 -2.934 -0.263 1 98.25 456 LYS A O 1
ATOM 3585 N N . PHE A 1 457 ? 28.078 -4.887 0.765 1 97.69 457 PHE A N 1
ATOM 3586 C CA . PHE A 1 457 ? 27.922 -4.242 2.064 1 97.69 457 PHE A CA 1
ATOM 3587 C C . PHE A 1 457 ? 29.109 -4.547 2.967 1 97.69 457 PHE A C 1
ATOM 3589 O O . PHE A 1 457 ? 29.188 -4.031 4.086 1 97.69 457 PHE A O 1
ATOM 3596 N N . TRP A 1 458 ? 29.984 -5.395 2.564 1 97 458 TRP A N 1
ATOM 3597 C CA . TRP A 1 458 ? 31.156 -5.789 3.34 1 97 458 TRP A CA 1
ATOM 3598 C C . TRP A 1 458 ? 32.438 -5.293 2.678 1 97 458 TRP A C 1
ATOM 3600 O O . TRP A 1 458 ? 32.438 -4.934 1.498 1 97 458 TRP A O 1
ATOM 3610 N N . MET B 1 1 ? -44.469 -6.73 99.938 1 18.77 1 MET B N 1
ATOM 3611 C CA . MET B 1 1 ? -44.281 -5.891 101.125 1 18.77 1 MET B CA 1
ATOM 3612 C C . MET B 1 1 ? -43.875 -4.473 100.688 1 18.77 1 MET B C 1
ATOM 3614 O O . MET B 1 1 ? -43.531 -4.215 99.562 1 18.77 1 MET B O 1
ATOM 3618 N N . LYS B 1 2 ? -42.844 -3.814 101.438 1 20.38 2 LYS B N 1
ATOM 3619 C CA . LYS B 1 2 ? -42.844 -2.551 102.125 1 20.38 2 LYS B CA 1
ATOM 3620 C C . LYS B 1 2 ? -42.438 -1.391 101.25 1 20.38 2 LYS B C 1
ATOM 3622 O O . LYS B 1 2 ? -43 -0.299 101.312 1 20.38 2 LYS B O 1
ATOM 3627 N N . LYS B 1 3 ? -41.219 -1.444 100.812 1 23.95 3 LYS B N 1
ATOM 3628 C CA . LYS B 1 3 ? -40.406 -0.237 100.938 1 23.95 3 LYS B CA 1
ATOM 3629 C C . LYS B 1 3 ? -40.844 0.797 99.875 1 23.95 3 LYS B C 1
ATOM 3631 O O . LYS B 1 3 ? -40.562 0.64 98.688 1 23.95 3 LYS B O 1
ATOM 3636 N N . LEU B 1 4 ? -42.062 1.431 100 1 21.55 4 LEU B N 1
ATOM 3637 C CA . LEU B 1 4 ? -42.969 2.334 99.312 1 21.55 4 LEU B CA 1
ATOM 3638 C C . LEU B 1 4 ? -42.281 3.682 99.062 1 21.55 4 LEU B C 1
ATOM 3640 O O . LEU B 1 4 ? -42.406 4.254 98 1 21.55 4 LEU B O 1
ATOM 3644 N N . LYS B 1 5 ? -41.719 4.312 100.188 1 21.39 5 LYS B N 1
ATOM 3645 C CA . LYS B 1 5 ? -42.062 5.621 100.75 1 21.39 5 LYS B CA 1
ATOM 3646 C C . LYS B 1 5 ? -41.281 6.734 100.062 1 21.39 5 LYS B C 1
ATOM 3648 O O . LYS B 1 5 ? -41.312 7.887 100.5 1 21.39 5 LYS B O 1
ATOM 3653 N N . PHE B 1 6 ? -40.344 6.469 99.188 1 22.06 6 PHE B N 1
ATOM 3654 C CA . PHE B 1 6 ? -39.125 7.254 99 1 22.06 6 PHE B CA 1
ATOM 3655 C C . PHE B 1 6 ? -39.469 8.586 98.312 1 22.06 6 PHE B C 1
ATOM 3657 O O . PHE B 1 6 ? -38.594 9.422 98.125 1 22.06 6 PHE B O 1
ATOM 3664 N N . LEU B 1 7 ? -40.781 8.852 97.688 1 20.84 7 LEU B N 1
ATOM 3665 C CA . LEU B 1 7 ? -40.969 9.594 96.5 1 20.84 7 LEU B CA 1
ATOM 3666 C C . LEU B 1 7 ? -41.094 11.086 96.75 1 20.84 7 LEU B C 1
ATOM 3668 O O . LEU B 1 7 ? -41.156 11.891 95.812 1 20.84 7 LEU B O 1
ATOM 3672 N N . LEU B 1 8 ? -41.312 11.586 98.062 1 20.88 8 LEU B N 1
ATOM 3673 C CA . LEU B 1 8 ? -42.25 12.695 98.188 1 20.88 8 LEU B CA 1
ATOM 3674 C C . LEU B 1 8 ? -41.594 14.023 97.875 1 20.88 8 LEU B C 1
ATOM 3676 O O . LEU B 1 8 ? -42.25 14.961 97.438 1 20.88 8 LEU B O 1
ATOM 3680 N N . ARG B 1 9 ? -40.375 14.297 98.375 1 20.72 9 ARG B N 1
ATOM 3681 C CA . ARG B 1 9 ? -40.219 15.578 99.062 1 20.72 9 ARG B CA 1
ATOM 3682 C C . ARG B 1 9 ? -40.125 16.734 98.062 1 20.72 9 ARG B C 1
ATOM 3684 O O . ARG B 1 9 ? -40.531 17.844 98.375 1 20.72 9 ARG B O 1
ATOM 3691 N N . THR B 1 10 ? -39.312 16.625 96.938 1 24.44 10 THR B N 1
ATOM 3692 C CA . THR B 1 10 ? -38.438 17.75 96.625 1 24.44 10 THR B CA 1
ATOM 3693 C C . THR B 1 10 ? -39.219 18.797 95.812 1 24.44 10 THR B C 1
ATOM 3695 O O . THR B 1 10 ? -38.625 19.688 95.188 1 24.44 10 THR B O 1
ATOM 3698 N N . ALA B 1 11 ? -40.531 19.016 96 1 22.61 11 ALA B N 1
ATOM 3699 C CA . ALA B 1 11 ? -41.375 19.672 95 1 22.61 11 ALA B CA 1
ATOM 3700 C C . ALA B 1 11 ? -41.125 21.172 94.938 1 22.61 11 ALA B C 1
ATOM 3702 O O . ALA B 1 11 ? -41.5 21.859 94 1 22.61 11 ALA B O 1
ATOM 3703 N N . SER B 1 12 ? -40.688 21.75 96.125 1 23.69 12 SER B N 1
ATOM 3704 C CA . SER B 1 12 ? -41.344 23.031 96.312 1 23.69 12 SER B CA 1
ATOM 3705 C C . SER B 1 12 ? -40.75 24.094 95.375 1 23.69 12 SER B C 1
ATOM 3707 O O . SER B 1 12 ? -41.25 25.219 95.312 1 23.69 12 SER B O 1
ATOM 3709 N N . LEU B 1 13 ? -39.438 23.984 95 1 26.28 13 LEU B N 1
ATOM 3710 C CA . LEU B 1 13 ? -38.688 25.219 94.812 1 26.28 13 LEU B CA 1
ATOM 3711 C C . LEU B 1 13 ? -39.125 25.891 93.5 1 26.28 13 LEU B C 1
ATOM 3713 O O . LEU B 1 13 ? -38.438 26.797 93 1 26.28 13 LEU B O 1
ATOM 3717 N N . CYS B 1 14 ? -40.219 25.5 92.812 1 23.16 14 CYS B N 1
ATOM 3718 C CA . CYS B 1 14 ? -40.312 25.719 91.375 1 23.16 14 CYS B CA 1
ATOM 3719 C C . CYS B 1 14 ? -40.562 27.188 91.062 1 23.16 14 CYS B C 1
ATOM 3721 O O . CYS B 1 14 ? -40.438 27.609 89.938 1 23.16 14 CYS B O 1
ATOM 3723 N N . MET B 1 15 ? -41.219 27.906 92.062 1 24.41 15 MET B N 1
ATOM 3724 C CA . MET B 1 15 ? -42.156 28.766 91.375 1 24.41 15 MET B CA 1
ATOM 3725 C C . MET B 1 15 ? -41.469 29.984 90.75 1 24.41 15 MET B C 1
ATOM 3727 O O . MET B 1 15 ? -42.031 30.641 89.875 1 24.41 15 MET B O 1
ATOM 3731 N N . ALA B 1 16 ? -40.5 30.531 91.5 1 29.52 16 ALA B N 1
ATOM 3732 C CA . ALA B 1 16 ? -40.5 32 91.438 1 29.52 16 ALA B CA 1
ATOM 3733 C C . ALA B 1 16 ? -39.938 32.469 90.062 1 29.52 16 ALA B C 1
ATOM 3735 O O . ALA B 1 16 ? -39.781 33.688 89.875 1 29.52 16 ALA B O 1
ATOM 3736 N N . PHE B 1 17 ? -39.375 31.578 89.25 1 27.39 17 PHE B N 1
ATOM 3737 C CA . PHE B 1 17 ? -38.375 32.125 88.375 1 27.39 17 PHE B CA 1
ATOM 3738 C C . PHE B 1 17 ? -39 33.031 87.312 1 27.39 17 PHE B C 1
ATOM 3740 O O . PHE B 1 17 ? -38.281 33.594 86.5 1 27.39 17 PHE B O 1
ATOM 3747 N N . ILE B 1 18 ? -40.281 32.938 87.125 1 27.73 18 ILE B N 1
ATOM 3748 C CA . ILE B 1 18 ? -40.5 33 85.688 1 27.73 18 ILE B CA 1
ATOM 3749 C C . ILE B 1 18 ? -40.375 34.438 85.188 1 27.73 18 ILE B C 1
ATOM 3751 O O . ILE B 1 18 ? -40.406 34.719 84 1 27.73 18 ILE B O 1
ATOM 3755 N N . LEU B 1 19 ? -40.594 35.406 86.188 1 30.14 19 LEU B N 1
ATOM 3756 C CA . LEU B 1 19 ? -41.094 36.594 85.438 1 30.14 19 LEU B CA 1
ATOM 3757 C C . LEU B 1 19 ? -39.969 37.281 84.688 1 30.14 19 LEU B C 1
ATOM 3759 O O . LEU B 1 19 ? -39.406 38.25 85.125 1 30.14 19 LEU B O 1
ATOM 3763 N N . MET B 1 20 ? -38.781 36.562 84.562 1 30.02 20 MET B N 1
ATOM 3764 C CA . MET B 1 20 ? -37.812 37.469 83.938 1 30.02 20 MET B CA 1
ATOM 3765 C C . MET B 1 20 ? -38.344 38.094 82.688 1 30.02 20 MET B C 1
ATOM 3767 O O . MET B 1 20 ? -38.844 37.375 81.812 1 30.02 20 MET B O 1
ATOM 3771 N N . GLY B 1 21 ? -38.844 39.344 82.75 1 31.17 21 GLY B N 1
ATOM 3772 C CA . GLY B 1 21 ? -39.219 40.156 81.625 1 31.17 21 GLY B CA 1
ATOM 3773 C C . GLY B 1 21 ? -38.25 40.062 80.438 1 31.17 21 GLY B C 1
ATOM 3774 O O . GLY B 1 21 ? -37.031 40.219 80.625 1 31.17 21 GLY B O 1
ATOM 3775 N N . THR B 1 22 ? -38.375 39 79.625 1 32.75 22 THR B N 1
ATOM 3776 C CA . THR B 1 22 ? -37.656 38.875 78.312 1 32.75 22 THR B CA 1
ATOM 3777 C C . THR B 1 22 ? -37.656 40.219 77.625 1 32.75 22 THR B C 1
ATOM 3779 O O . THR B 1 22 ? -38.688 40.781 77.312 1 32.75 22 THR B O 1
ATOM 3782 N N . ASN B 1 23 ? -36.875 41.188 78.125 1 34.44 23 ASN B N 1
ATOM 3783 C CA . ASN B 1 23 ? -36.625 42.312 77.188 1 34.44 23 ASN B CA 1
ATOM 3784 C C . ASN B 1 23 ? -36.375 41.844 75.75 1 34.44 23 ASN B C 1
ATOM 3786 O O . ASN B 1 23 ? -35.438 41.062 75.5 1 34.44 23 ASN B O 1
ATOM 3790 N N . SER B 1 24 ? -37.406 41.438 75.062 1 35.75 24 SER B N 1
ATOM 3791 C CA . SER B 1 24 ? -37.312 41.219 73.625 1 35.75 24 SER B CA 1
ATOM 3792 C C . SER B 1 24 ? -36.406 42.281 72.938 1 35.75 24 SER B C 1
ATOM 3794 O O . SER B 1 24 ? -36.781 43.469 72.875 1 35.75 24 SER B O 1
ATOM 3796 N N . VAL B 1 25 ? -35.125 42.344 73.312 1 39.34 25 VAL B N 1
ATOM 3797 C CA . VAL B 1 25 ? -34.281 43.094 72.375 1 39.34 25 VAL B CA 1
ATOM 3798 C C . VAL B 1 25 ? -34.75 42.906 70.938 1 39.34 25 VAL B C 1
ATOM 3800 O O . VAL B 1 25 ? -34.812 41.75 70.438 1 39.34 25 VAL B O 1
ATOM 3803 N N . SER B 1 26 ? -35.594 43.625 70.438 1 40.91 26 SER B N 1
ATOM 3804 C CA . SER B 1 26 ? -35.844 43.656 69 1 40.91 26 SER B CA 1
ATOM 3805 C C . SER B 1 26 ? -34.594 43.406 68.188 1 40.91 26 SER B C 1
ATOM 3807 O O . SER B 1 26 ? -33.625 44.188 68.312 1 40.91 26 SER B O 1
ATOM 3809 N N . ALA B 1 27 ? -34.062 42.25 68.125 1 46.44 27 ALA B N 1
ATOM 3810 C CA . ALA B 1 27 ? -32.969 41.938 67.188 1 46.44 27 ALA B CA 1
ATOM 3811 C C . ALA B 1 27 ? -33 42.812 65.938 1 46.44 27 ALA B C 1
ATOM 3813 O O . ALA B 1 27 ? -34 42.781 65.188 1 46.44 27 ALA B O 1
ATOM 3814 N N . LYS B 1 28 ? -32.5 43.969 66 1 53.34 28 LYS B N 1
ATOM 3815 C CA . LYS B 1 28 ? -32.312 44.75 64.75 1 53.34 28 LYS B CA 1
ATOM 3816 C C . LYS B 1 28 ? -31.984 43.875 63.562 1 53.34 28 LYS B C 1
ATOM 3818 O O . LYS B 1 28 ? -31.062 43.062 63.625 1 53.34 28 LYS B O 1
ATOM 3823 N N . THR B 1 29 ? -32.875 43.344 62.75 1 60.16 29 THR B N 1
ATOM 3824 C CA . THR B 1 29 ? -32.688 42.594 61.5 1 60.16 29 THR B CA 1
ATOM 3825 C C . THR B 1 29 ? -31.547 43.188 60.688 1 60.16 29 THR B C 1
ATOM 3827 O O . THR B 1 29 ? -31.531 44.375 60.344 1 60.16 29 THR B O 1
ATOM 3830 N N . PRO B 1 30 ? -30.406 42.406 60.562 1 74 30 PRO B N 1
ATOM 3831 C CA . PRO B 1 30 ? -29.234 43.031 59.906 1 74 30 PRO B CA 1
ATOM 3832 C C . PRO B 1 30 ? -29.547 43.562 58.531 1 74 30 PRO B C 1
ATOM 3834 O O . PRO B 1 30 ? -30.203 42.906 57.719 1 74 30 PRO B O 1
ATOM 3837 N N . LYS B 1 31 ? -29.391 44.812 58.312 1 85.25 31 LYS B N 1
ATOM 3838 C CA . LYS B 1 31 ? -29.484 45.5 57.031 1 85.25 31 LYS B CA 1
ATOM 3839 C C . LYS B 1 31 ? -28.375 45.031 56.062 1 85.25 31 LYS B C 1
ATOM 3841 O O . LYS B 1 31 ? -27.359 44.5 56.531 1 85.25 31 LYS B O 1
ATOM 3846 N N . VAL B 1 32 ? -28.703 45 54.75 1 91.31 32 VAL B N 1
ATOM 3847 C CA . VAL B 1 32 ? -27.703 44.656 53.719 1 91.31 32 VAL B CA 1
ATOM 3848 C C . VAL B 1 32 ? -26.531 45.656 53.844 1 91.31 32 VAL B C 1
ATOM 3850 O O . VAL B 1 32 ? -26.734 46.875 53.844 1 91.31 32 VAL B O 1
ATOM 3853 N N . LYS B 1 33 ? -25.375 45.125 53.906 1 92.5 33 LYS B N 1
ATOM 3854 C CA . LYS B 1 33 ? -24.172 45.969 53.969 1 92.5 33 LYS B CA 1
ATOM 3855 C C . LYS B 1 33 ? -23.547 46.125 52.594 1 92.5 33 LYS B C 1
ATOM 3857 O O . LYS B 1 33 ? -23.109 47.219 52.25 1 92.5 33 LYS B O 1
ATOM 3862 N N . LYS B 1 34 ? -23.516 45 51.875 1 93.44 34 LYS B N 1
ATOM 3863 C CA . LYS B 1 34 ? -22.859 45.031 50.562 1 93.44 34 LYS B CA 1
ATOM 3864 C C . LYS B 1 34 ? -23.547 44.094 49.594 1 93.44 34 LYS B C 1
ATOM 3866 O O . LYS B 1 34 ? -24.031 43.031 49.969 1 93.44 34 LYS B O 1
ATOM 3871 N N . ILE B 1 35 ? -23.562 44.5 48.344 1 94.94 35 ILE B N 1
ATOM 3872 C CA . ILE B 1 35 ? -24.016 43.719 47.219 1 94.94 35 ILE B CA 1
ATOM 3873 C C . ILE B 1 35 ? -22.969 43.75 46.094 1 94.94 35 ILE B C 1
ATOM 3875 O O . ILE B 1 35 ? -22.438 44.812 45.781 1 94.94 35 ILE B O 1
ATOM 3879 N N . LYS B 1 36 ? -22.594 42.562 45.656 1 95.19 36 LYS B N 1
ATOM 3880 C CA . LYS B 1 36 ? -21.625 42.438 44.562 1 95.19 36 LYS B CA 1
ATOM 3881 C C . LYS B 1 36 ? -22.047 41.344 43.562 1 95.19 36 LYS B C 1
ATOM 3883 O O . LYS B 1 36 ? -22.781 40.406 43.938 1 95.19 36 LYS B O 1
ATOM 3888 N N . PHE B 1 37 ? -21.656 41.5 42.281 1 95.44 37 PHE B N 1
ATOM 3889 C CA . PHE B 1 37 ? -21.859 40.406 41.344 1 95.44 37 PHE B CA 1
ATOM 3890 C C . PHE B 1 37 ? -21 39.219 41.719 1 95.44 37 PHE B C 1
ATOM 3892 O O . PHE B 1 37 ? -19.844 39.375 42.094 1 95.44 37 PHE B O 1
ATOM 3899 N N . SER B 1 38 ? -21.453 38 41.531 1 93.62 38 SER B N 1
ATOM 3900 C CA . SER B 1 38 ? -20.719 36.781 41.875 1 93.62 38 SER B CA 1
ATOM 3901 C C . SER B 1 38 ? -20.156 36.125 40.625 1 93.62 38 SER B C 1
ATOM 3903 O O . SER B 1 38 ? -19.188 35.344 40.688 1 93.62 38 SER B O 1
ATOM 3905 N N . ASN B 1 39 ? -20.734 36.312 39.5 1 92.56 39 ASN B N 1
ATOM 3906 C CA . ASN B 1 39 ? -20.328 35.531 38.312 1 92.56 39 ASN B CA 1
ATOM 3907 C C . ASN B 1 39 ? -19.938 36.438 37.156 1 92.56 39 ASN B C 1
ATOM 3909 O O . ASN B 1 39 ? -19.703 35.969 36.031 1 92.56 39 ASN B O 1
ATOM 3913 N N . VAL B 1 40 ? -20 37.75 37.344 1 94.25 40 VAL B N 1
ATOM 3914 C CA . VAL B 1 40 ? -19.547 38.688 36.312 1 94.25 40 VAL B CA 1
ATOM 3915 C C . VAL B 1 40 ? -18.688 39.781 36.906 1 94.25 40 VAL B C 1
ATOM 3917 O O . VAL B 1 40 ? -18.797 40.062 38.125 1 94.25 40 VAL B O 1
ATOM 3920 N N . SER B 1 41 ? -17.828 40.375 36.094 1 93.31 41 SER B N 1
ATOM 3921 C CA . SER B 1 41 ? -17.031 41.531 36.5 1 93.31 41 SER B CA 1
ATOM 3922 C C . SER B 1 41 ? -17.75 42.844 36.219 1 93.31 41 SER B C 1
ATOM 3924 O O . SER B 1 41 ? -18.938 42.844 35.875 1 93.31 41 SER B O 1
ATOM 3926 N N . SER B 1 42 ? -17.016 43.938 36.531 1 94.56 42 SER B N 1
ATOM 3927 C CA . SER B 1 42 ? -17.594 45.281 36.375 1 94.56 42 SER B CA 1
ATOM 3928 C C . SER B 1 42 ? -17.844 45.594 34.875 1 94.56 42 SER B C 1
ATOM 3930 O O . SER B 1 42 ? -18.594 46.5 34.562 1 94.56 42 SER B O 1
ATOM 3932 N N . LYS B 1 43 ? -17.188 44.906 34 1 96.06 43 LYS B N 1
ATOM 3933 C CA . LYS B 1 43 ? -17.391 44.969 32.562 1 96.06 43 LYS B CA 1
ATOM 3934 C C . LYS B 1 43 ? -17.562 43.594 31.953 1 96.06 43 LYS B C 1
ATOM 3936 O O . LYS B 1 43 ? -16.891 42.656 32.344 1 96.06 43 LYS B O 1
ATOM 3941 N N . LYS B 1 44 ? -18.531 43.438 31.078 1 95.75 44 LYS B N 1
ATOM 3942 C CA . LYS B 1 44 ? -18.781 42.188 30.391 1 95.75 44 LYS B CA 1
ATOM 3943 C C . LYS B 1 44 ? -19.156 42.406 28.938 1 95.75 44 LYS B C 1
ATOM 3945 O O . LYS B 1 44 ? -20 43.25 28.625 1 95.75 44 LYS B O 1
ATOM 3950 N N . THR B 1 45 ? -18.422 41.688 28.094 1 96.38 45 THR B N 1
ATOM 3951 C CA . THR B 1 45 ? -18.828 41.688 26.688 1 96.38 45 THR B CA 1
ATOM 3952 C C . THR B 1 45 ? -19.797 40.531 26.422 1 96.38 45 THR B C 1
ATOM 3954 O O . THR B 1 45 ? -19.562 39.406 26.828 1 96.38 45 THR B O 1
ATOM 3957 N N . MET B 1 46 ? -20.906 40.75 25.859 1 95.56 46 MET B N 1
ATOM 3958 C CA . MET B 1 46 ? -21.875 39.781 25.391 1 95.56 46 MET B CA 1
ATOM 3959 C C . MET B 1 46 ? -22.125 39.938 23.891 1 95.56 46 MET B C 1
ATOM 3961 O O . MET B 1 46 ? -21.781 40.938 23.312 1 95.56 46 MET B O 1
ATOM 3965 N N . TYR B 1 47 ? -22.688 38.844 23.344 1 96 47 TYR B N 1
ATOM 3966 C CA . TYR B 1 47 ? -22.938 38.875 21.906 1 96 47 TYR B CA 1
ATOM 3967 C C . TYR B 1 47 ? -24.438 38.875 21.609 1 96 47 TYR B C 1
ATOM 3969 O O . TYR B 1 47 ? -25.203 38.188 22.266 1 96 47 TYR B O 1
ATOM 3977 N N . ARG B 1 48 ? -24.703 39.688 20.672 1 95.81 48 ARG B N 1
ATOM 3978 C CA . ARG B 1 48 ? -26.094 39.875 20.297 1 95.81 48 ARG B CA 1
ATOM 3979 C C . ARG B 1 48 ? -26.797 38.531 20.125 1 95.81 48 ARG B C 1
ATOM 3981 O O . ARG B 1 48 ? -26.281 37.625 19.453 1 95.81 48 ARG B O 1
ATOM 3988 N N . GLY B 1 49 ? -27.969 38.344 20.75 1 93.38 49 GLY B N 1
ATOM 3989 C CA . GLY B 1 49 ? -28.75 37.125 20.641 1 93.38 49 GLY B CA 1
ATOM 3990 C C . GLY B 1 49 ? -28.484 36.156 21.766 1 93.38 49 GLY B C 1
ATOM 3991 O O . GLY B 1 49 ? -29.188 35.125 21.891 1 93.38 49 GLY B O 1
ATOM 3992 N N . THR B 1 50 ? -27.562 36.406 22.641 1 94.94 50 THR B N 1
ATOM 3993 C CA . THR B 1 50 ? -27.234 35.5 23.719 1 94.94 50 THR B CA 1
ATOM 3994 C C . THR B 1 50 ? -27.859 35.969 25.031 1 94.94 50 THR B C 1
ATOM 3996 O O . THR B 1 50 ? -28.328 37.125 25.125 1 94.94 50 THR B O 1
ATOM 3999 N N . THR B 1 51 ? -27.844 35.125 25.969 1 96.19 51 THR B N 1
ATOM 4000 C CA . THR B 1 51 ? -28.297 35.406 27.312 1 96.19 51 THR B CA 1
ATOM 4001 C C . THR B 1 51 ? -27.312 34.875 28.344 1 96.19 51 THR B C 1
ATOM 4003 O O . THR B 1 51 ? -26.547 33.969 28.062 1 96.19 51 THR B O 1
ATOM 4006 N N . LYS B 1 52 ? -27.359 35.594 29.391 1 95.69 52 LYS B N 1
ATOM 4007 C CA . LYS B 1 52 ? -26.562 35.156 30.531 1 95.69 52 LYS B CA 1
ATOM 4008 C C . LYS B 1 52 ? -27.203 35.531 31.859 1 95.69 52 LYS B C 1
ATOM 4010 O O . LYS B 1 52 ? -27.703 36.656 32 1 95.69 52 LYS B O 1
ATOM 4015 N N . LYS B 1 53 ? -27.141 34.656 32.781 1 96.06 53 LYS B N 1
ATOM 4016 C CA . LYS B 1 53 ? -27.656 34.906 34.125 1 96.06 53 LYS B CA 1
ATOM 4017 C C . LYS B 1 53 ? -26.594 35.594 34.969 1 96.06 53 LYS B C 1
ATOM 4019 O O . LYS B 1 53 ? -25.484 35.094 35.125 1 96.06 53 LYS B O 1
ATOM 4024 N N . PHE B 1 54 ? -27 36.75 35.438 1 96.25 54 PHE B N 1
ATOM 4025 C CA . PHE B 1 54 ? -26.172 37.438 36.438 1 96.25 54 PHE B CA 1
ATOM 4026 C C . PHE B 1 54 ? -26.594 37.094 37.844 1 96.25 54 PHE B C 1
ATOM 4028 O O . PHE B 1 54 ? -27.797 37.062 38.156 1 96.25 54 PHE B O 1
ATOM 4035 N N . THR B 1 55 ? -25.594 36.812 38.625 1 95.5 55 THR B N 1
ATOM 4036 C CA . THR B 1 55 ? -25.875 36.469 40.031 1 95.5 55 THR B CA 1
ATOM 4037 C C . THR B 1 55 ? -25.156 37.438 40.969 1 95.5 55 THR B C 1
ATOM 4039 O O . THR B 1 55 ? -24.094 37.969 40.656 1 95.5 55 THR B O 1
ATOM 4042 N N . VAL B 1 56 ? -25.766 37.656 42.188 1 95.31 56 VAL B N 1
ATOM 4043 C CA . VAL B 1 56 ? -25.188 38.594 43.188 1 95.31 56 VAL B CA 1
ATOM 4044 C C . VAL B 1 56 ? -25 37.875 44.5 1 95.31 56 VAL B C 1
ATOM 4046 O O . VAL B 1 56 ? -25.688 36.906 44.812 1 95.31 56 VAL B O 1
ATOM 4049 N N . LYS B 1 57 ? -24.047 38.344 45.219 1 94 57 LYS B N 1
ATOM 4050 C CA . LYS B 1 57 ? -23.797 37.969 46.625 1 94 57 LYS B CA 1
ATOM 4051 C C . LYS B 1 57 ? -24.094 39.156 47.562 1 94 57 LYS B C 1
ATOM 4053 O O . LYS B 1 57 ? -23.578 40.25 47.375 1 94 57 LYS B O 1
ATOM 4058 N N . ILE B 1 58 ? -24.969 38.875 48.469 1 93.62 58 ILE B N 1
ATOM 4059 C CA . ILE B 1 58 ? -25.359 39.875 49.438 1 93.62 58 ILE B CA 1
ATOM 4060 C C . ILE B 1 58 ? -24.672 39.594 50.781 1 93.62 58 ILE B C 1
ATOM 4062 O O . ILE B 1 58 ? -24.656 38.438 51.219 1 93.62 58 ILE B O 1
ATOM 4066 N N . THR B 1 59 ? -24.141 40.531 51.344 1 91.19 59 THR B N 1
ATOM 4067 C CA .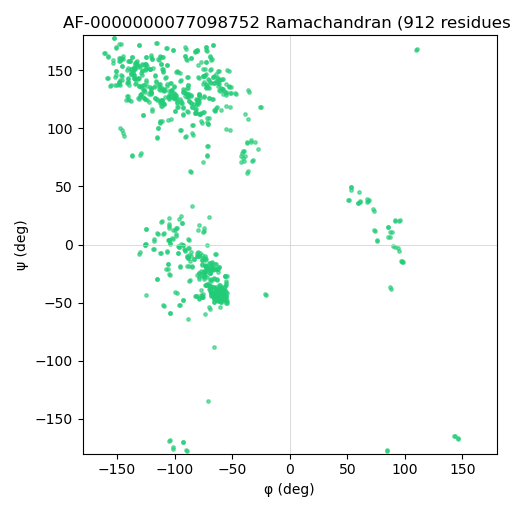 THR B 1 59 ? -23.531 40.406 52.656 1 91.19 59 THR B CA 1
ATOM 4068 C C . THR B 1 59 ? -24.25 41.312 53.656 1 91.19 59 THR B C 1
ATOM 4070 O O . THR B 1 59 ? -24.406 42.5 53.438 1 91.19 59 THR B O 1
ATOM 4073 N N . PRO B 1 60 ? -24.516 40.812 54.781 1 88.56 60 PRO B N 1
ATOM 4074 C CA . PRO B 1 60 ? -24.453 39.375 55.156 1 88.56 60 PRO B CA 1
ATOM 4075 C C . PRO B 1 60 ? -25.516 38.531 54.438 1 88.56 60 PRO B C 1
ATOM 4077 O O . PRO B 1 60 ? -26.547 39.062 54.031 1 88.56 60 PRO B O 1
ATOM 4080 N N . SER B 1 61 ? -25.297 37.312 54.375 1 86.06 61 SER B N 1
ATOM 4081 C CA . SER B 1 61 ? -26.156 36.406 53.656 1 86.06 61 SER B CA 1
ATOM 4082 C C . SER B 1 61 ? -27.531 36.25 54.312 1 86.06 61 SER B C 1
ATOM 4084 O O . SER B 1 61 ? -28.516 35.969 53.656 1 86.06 61 SER B O 1
ATOM 4086 N N . LYS B 1 62 ? -27.625 36.562 55.625 1 83.56 62 LYS B N 1
ATOM 4087 C CA . LYS B 1 62 ? -28.859 36.375 56.375 1 83.56 62 LYS B CA 1
ATOM 4088 C C . LYS B 1 62 ? -29.641 37.656 56.5 1 83.56 62 LYS B C 1
ATOM 4090 O O . LYS B 1 62 ? -30.547 37.781 57.312 1 83.56 62 LYS B O 1
ATOM 4095 N N . ALA B 1 63 ? -29.141 38.656 55.781 1 83.88 63 ALA B N 1
ATOM 4096 C CA . ALA B 1 63 ? -29.859 39.938 55.844 1 83.88 63 ALA B CA 1
ATOM 4097 C C . ALA B 1 63 ? -31.344 39.75 55.531 1 83.88 63 ALA B C 1
ATOM 4099 O O . ALA B 1 63 ? -31.703 38.938 54.688 1 83.88 63 ALA B O 1
ATOM 4100 N N . LYS B 1 64 ? -32.188 40.344 56.25 1 77.44 64 LYS B N 1
ATOM 4101 C CA . LYS B 1 64 ? -33.625 40.375 55.969 1 77.44 64 LYS B CA 1
ATOM 4102 C C . LYS B 1 64 ? -33.969 41.375 54.844 1 77.44 64 LYS B C 1
ATOM 4104 O O . LYS B 1 64 ? -33.156 42.25 54.531 1 77.44 64 LYS B O 1
ATOM 4109 N N . LYS B 1 65 ? -35.156 41.281 54.062 1 81.06 65 LYS B N 1
ATOM 4110 C CA . LYS B 1 65 ? -35.656 42.125 52.969 1 81.06 65 LYS B CA 1
ATOM 4111 C C . LYS B 1 65 ? -34.594 42.281 51.875 1 81.06 65 LYS B C 1
ATOM 4113 O O . LYS B 1 65 ? -34.219 43.406 51.531 1 81.06 65 LYS B O 1
ATOM 4118 N N . ARG B 1 66 ? -33.938 41.25 51.406 1 88.62 66 ARG B N 1
ATOM 4119 C CA . ARG B 1 66 ? -32.844 41.25 50.438 1 88.62 66 ARG B CA 1
ATOM 4120 C C . ARG B 1 66 ? -33.344 41.031 49.031 1 88.62 66 ARG B C 1
ATOM 4122 O O . ARG B 1 66 ? -32.594 40.562 48.156 1 88.62 66 ARG B O 1
ATOM 4129 N N . LYS B 1 67 ? -34.594 41.375 48.844 1 91.94 67 LYS B N 1
ATOM 4130 C CA . LYS B 1 67 ? -35.125 41.25 47.5 1 91.94 67 LYS B CA 1
ATOM 4131 C C . LYS B 1 67 ? -34.375 42.156 46.531 1 91.94 67 LYS B C 1
ATOM 4133 O O . LYS B 1 67 ? -34.125 43.344 46.812 1 91.94 67 LYS B O 1
ATOM 4138 N N . ILE B 1 68 ? -34.062 41.562 45.344 1 94.81 68 ILE B N 1
ATOM 4139 C CA . ILE B 1 68 ? -33.281 42.281 44.344 1 94.81 68 ILE B CA 1
ATOM 4140 C C . ILE B 1 68 ? -34.188 42.844 43.25 1 94.81 68 ILE B C 1
ATOM 4142 O O . ILE B 1 68 ? -35.094 42.188 42.812 1 94.81 68 ILE B O 1
ATOM 4146 N N . GLN B 1 69 ? -33.875 44.094 42.906 1 95.56 69 GLN B N 1
ATOM 4147 C CA . GLN B 1 69 ? -34.469 44.719 41.719 1 95.56 69 GLN B CA 1
ATOM 4148 C C . GLN B 1 69 ? -33.438 44.906 40.625 1 95.56 69 GLN B C 1
ATOM 4150 O O . GLN B 1 69 ? -32.375 45.406 40.844 1 95.56 69 GLN B O 1
ATOM 4155 N N . TRP B 1 70 ? -33.875 44.5 39.406 1 97.12 70 TRP B N 1
ATOM 4156 C CA . TRP B 1 70 ? -32.969 44.562 38.25 1 97.12 70 TRP B CA 1
ATOM 4157 C C . TRP B 1 70 ? -33.375 45.719 37.312 1 97.12 70 TRP B C 1
ATOM 4159 O O . TRP B 1 70 ? -34.594 45.938 37.094 1 97.12 70 TRP B O 1
ATOM 4169 N N . TYR B 1 71 ? -32.25 46.438 36.875 1 95.75 71 TYR B N 1
ATOM 4170 C CA . TYR B 1 71 ? -32.469 47.531 35.938 1 95.75 71 TYR B CA 1
ATOM 4171 C C . TYR B 1 71 ? -31.453 47.5 34.812 1 95.75 71 TYR B C 1
ATOM 4173 O O . TYR B 1 71 ? -30.312 47.062 35 1 95.75 71 TYR B O 1
ATOM 4181 N N . SER B 1 72 ? -31.984 47.938 33.594 1 97.88 72 SER B N 1
ATOM 4182 C CA . SER B 1 72 ? -31.094 48.219 32.469 1 97.88 72 SER B CA 1
ATOM 4183 C C . SER B 1 72 ? -31.109 49.719 32.156 1 97.88 72 SER B C 1
ATOM 4185 O O . SER B 1 72 ? -32.156 50.344 32.062 1 97.88 72 SER B O 1
ATOM 4187 N N . SER B 1 73 ? -29.938 50.219 31.953 1 97.62 73 SER B N 1
ATOM 4188 C CA . SER B 1 73 ? -29.859 51.656 31.609 1 97.62 73 SER B CA 1
ATOM 4189 C C . SER B 1 73 ? -30.297 51.906 30.172 1 97.62 73 SER B C 1
ATOM 4191 O O . SER B 1 73 ? -30.625 53.031 29.812 1 97.62 73 SER B O 1
ATOM 4193 N N . ASN B 1 74 ? -30.234 50.938 29.281 1 97.69 74 ASN B N 1
ATOM 4194 C CA . ASN B 1 74 ? -30.609 51 27.875 1 97.69 74 ASN B CA 1
ATOM 4195 C C . ASN B 1 74 ? -31.219 49.688 27.406 1 97.69 74 ASN B C 1
ATOM 4197 O O . ASN B 1 74 ? -30.516 48.781 26.969 1 97.69 74 ASN B O 1
ATOM 4201 N N . LYS B 1 75 ? -32.5 49.562 27.391 1 96.88 75 LYS B N 1
ATOM 4202 C CA . LYS B 1 75 ? -33.25 48.312 27.125 1 96.88 75 LYS B CA 1
ATOM 4203 C C . LYS B 1 75 ? -33.156 47.969 25.641 1 96.88 75 LYS B C 1
ATOM 4205 O O . LYS B 1 75 ? -33.469 46.812 25.266 1 96.88 75 LYS B O 1
ATOM 4210 N N . LYS B 1 76 ? -32.812 48.906 24.812 1 97.25 76 LYS B N 1
ATOM 4211 C CA . LYS B 1 76 ? -32.625 48.594 23.391 1 97.25 76 LYS B CA 1
ATOM 4212 C C . LYS B 1 76 ? -31.359 47.781 23.172 1 97.25 76 LYS B C 1
ATOM 4214 O O . LYS B 1 76 ? -31.266 47.031 22.203 1 97.25 76 LYS B O 1
ATOM 4219 N N . VAL B 1 77 ? -30.391 47.969 24.047 1 98.12 77 VAL B N 1
ATOM 4220 C CA . VAL B 1 77 ? -29.094 47.312 23.938 1 98.12 77 VAL B CA 1
ATOM 4221 C C . VAL B 1 77 ? -29.094 46 24.734 1 98.12 77 VAL B C 1
ATOM 4223 O O . VAL B 1 77 ? -28.719 44.938 24.219 1 98.12 77 VAL B O 1
ATOM 4226 N N . ALA B 1 78 ? -29.562 45.969 25.984 1 98.12 78 ALA B N 1
ATOM 4227 C CA . ALA B 1 78 ? -29.625 44.812 26.844 1 98.12 78 ALA B CA 1
ATOM 4228 C C . ALA B 1 78 ? -30.797 44.906 27.828 1 98.12 78 ALA B C 1
ATOM 4230 O O . ALA B 1 78 ? -31.047 45.969 28.391 1 98.12 78 ALA B O 1
ATOM 4231 N N . THR B 1 79 ? -31.422 43.844 27.969 1 97.81 79 THR B N 1
ATOM 4232 C CA . THR B 1 79 ? -32.5 43.75 28.953 1 97.81 79 THR B CA 1
ATOM 4233 C C . THR B 1 79 ? -32.125 42.812 30.078 1 97.81 79 THR B C 1
ATOM 4235 O O . THR B 1 79 ? -31.203 42 29.938 1 97.81 79 THR B O 1
ATOM 4238 N N . VAL B 1 80 ? -32.781 42.906 31.156 1 97.88 80 VAL B N 1
ATOM 4239 C CA . VAL B 1 80 ? -32.625 42 32.281 1 97.88 80 VAL B CA 1
ATOM 4240 C C . VAL B 1 80 ? -34 41.719 32.906 1 97.88 80 VAL B C 1
ATOM 4242 O O . VAL B 1 80 ? -34.812 42.656 33.062 1 97.88 80 VAL B O 1
ATOM 4245 N N . ASN B 1 81 ? -34.219 40.531 33.25 1 96.19 81 ASN B N 1
ATOM 4246 C CA . ASN B 1 81 ? -35.5 40.188 33.875 1 96.19 81 ASN B CA 1
ATOM 4247 C C . ASN B 1 81 ? -35.375 40.062 35.375 1 96.19 81 ASN B C 1
ATOM 4249 O O . ASN B 1 81 ? -34.312 40.344 35.938 1 96.19 81 ASN B O 1
ATOM 4253 N N . SER B 1 82 ? -36.438 39.656 35.969 1 94.88 82 SER B N 1
ATOM 4254 C CA . SER B 1 82 ? -36.531 39.656 37.438 1 94.88 82 SER B CA 1
ATOM 4255 C C . SER B 1 82 ? -35.625 38.594 38.031 1 94.88 82 SER B C 1
ATOM 4257 O O . SER B 1 82 ? -35.312 38.625 39.25 1 94.88 82 SER B O 1
ATOM 4259 N N . LYS B 1 83 ? -35.188 37.656 37.156 1 94.88 83 LYS B N 1
ATOM 4260 C CA . LYS B 1 83 ? -34.344 36.562 37.625 1 94.88 83 LYS B CA 1
ATOM 4261 C C . LYS B 1 83 ? -32.875 36.875 37.375 1 94.88 83 LYS B C 1
ATOM 4263 O O . LYS B 1 83 ? -32 36.062 37.656 1 94.88 83 LYS B O 1
ATOM 4268 N N . GLY B 1 84 ? -32.625 38.062 36.75 1 96.56 84 GLY B N 1
ATOM 4269 C CA . GLY B 1 84 ? -31.25 38.5 36.5 1 96.56 84 GLY B CA 1
ATOM 4270 C C . GLY B 1 84 ? -30.719 38 35.156 1 96.56 84 GLY B C 1
ATOM 4271 O O . GLY B 1 84 ? -29.5 38.031 34.938 1 96.56 84 GLY B O 1
ATOM 4272 N N . VAL B 1 85 ? -31.609 37.469 34.375 1 97.56 85 VAL B N 1
ATOM 4273 C CA . VAL B 1 85 ? -31.172 37 33.031 1 97.56 85 VAL B CA 1
ATOM 4274 C C . VAL B 1 85 ? -31.031 38.188 32.094 1 97.56 85 VAL B C 1
ATOM 4276 O O . VAL B 1 85 ? -32 38.875 31.781 1 97.56 85 VAL B O 1
ATOM 4279 N N . VAL B 1 86 ? -29.797 38.406 31.75 1 97.69 86 VAL B N 1
ATOM 4280 C CA . VAL B 1 86 ? -29.469 39.5 30.859 1 97.69 86 VAL B CA 1
ATOM 4281 C C . VAL B 1 86 ? -29.547 39.031 29.406 1 97.69 86 VAL B C 1
ATOM 4283 O O . VAL B 1 86 ? -28.969 37.969 29.062 1 97.69 86 VAL B O 1
ATOM 4286 N N . THR B 1 87 ? -30.234 39.688 28.562 1 97.5 87 THR B N 1
ATOM 4287 C CA . THR B 1 87 ? -30.344 39.406 27.141 1 97.5 87 THR B CA 1
ATOM 4288 C C . THR B 1 87 ? -29.672 40.5 26.312 1 97.5 87 THR B C 1
ATOM 4290 O O . THR B 1 87 ? -30.031 41.688 26.422 1 97.5 87 THR B O 1
ATOM 4293 N N . ALA B 1 88 ? -28.734 40 25.484 1 96.88 88 ALA B N 1
ATOM 4294 C CA . ALA B 1 88 ? -28.078 40.938 24.562 1 96.88 88 ALA B CA 1
ATOM 4295 C C . ALA B 1 88 ? -28.922 41.156 23.312 1 96.88 88 ALA B C 1
ATOM 4297 O O . ALA B 1 88 ? -29.141 40.25 22.516 1 96.88 88 ALA B O 1
ATOM 4298 N N . LYS B 1 89 ? -29.281 42.406 23.094 1 96.25 89 LYS B N 1
ATOM 4299 C CA . LYS B 1 89 ? -30.281 42.688 22.047 1 96.25 89 LYS B CA 1
ATOM 4300 C C . LYS B 1 89 ? -29.656 43.375 20.844 1 96.25 89 LYS B C 1
ATOM 4302 O O . LYS B 1 89 ? -29.891 43 19.703 1 96.25 89 LYS B O 1
ATOM 4307 N N . LYS B 1 90 ? -28.938 44.469 21.078 1 96.81 90 LYS B N 1
ATOM 4308 C CA . LYS B 1 90 ? -28.375 45.312 20.016 1 96.81 90 LYS B CA 1
ATOM 4309 C C . LYS B 1 90 ? -26.984 45.812 20.391 1 96.81 90 LYS B C 1
ATOM 4311 O O . LYS B 1 90 ? -26.688 46 21.562 1 96.81 90 LYS B O 1
ATOM 4316 N N . ASN B 1 91 ? -26.25 46 19.344 1 96.75 91 ASN B N 1
ATOM 4317 C CA . ASN B 1 91 ? -24.922 46.562 19.578 1 96.75 91 ASN B CA 1
ATOM 4318 C C . ASN B 1 91 ? -24.984 47.844 20.391 1 96.75 91 ASN B C 1
ATOM 4320 O O . ASN B 1 91 ? -25.828 48.719 20.141 1 96.75 91 ASN B O 1
ATOM 4324 N N . GLY B 1 92 ? -24.156 47.969 21.312 1 97.06 92 GLY B N 1
ATOM 4325 C CA . GLY B 1 92 ? -24.094 49.156 22.172 1 97.06 92 GLY B CA 1
ATOM 4326 C C . GLY B 1 92 ? -23.672 48.812 23.594 1 97.06 92 GLY B C 1
ATOM 4327 O O . GLY B 1 92 ? -23.109 47.75 23.844 1 97.06 92 GLY B O 1
ATOM 4328 N N . LYS B 1 93 ? -23.859 49.812 24.516 1 97.56 93 LYS B N 1
ATOM 4329 C CA . LYS B 1 93 ? -23.5 49.625 25.922 1 97.56 93 LYS B CA 1
ATOM 4330 C C . LYS B 1 93 ? -24.703 49.906 26.828 1 97.56 93 LYS B C 1
ATOM 4332 O O . LYS B 1 93 ? -25.5 50.812 26.547 1 97.56 93 LYS B O 1
ATOM 4337 N N . ALA B 1 94 ? -24.812 49.156 27.812 1 97.81 94 ALA B N 1
ATOM 4338 C CA . ALA B 1 94 ? -25.828 49.344 28.844 1 97.81 94 ALA B CA 1
ATOM 4339 C C . ALA B 1 94 ? -25.328 48.906 30.219 1 97.81 94 ALA B C 1
ATOM 4341 O O . ALA B 1 94 ? -24.562 47.938 30.328 1 97.81 94 ALA B O 1
ATOM 4342 N N . TYR B 1 95 ? -25.688 49.625 31.188 1 97.69 95 TYR B N 1
ATOM 4343 C CA . TYR B 1 95 ? -25.422 49.188 32.562 1 97.69 95 TYR B CA 1
ATOM 4344 C C . TYR B 1 95 ? -26.547 48.312 33.062 1 97.69 95 TYR B C 1
ATOM 4346 O O . TYR B 1 95 ? -27.719 48.719 33.031 1 97.69 95 TYR B O 1
ATOM 4354 N N . ILE B 1 96 ? -26.188 47.219 33.562 1 97.75 96 ILE B N 1
ATOM 4355 C CA . ILE B 1 96 ? -27.109 46.375 34.281 1 97.75 96 ILE B CA 1
ATOM 4356 C C . ILE B 1 96 ? -26.891 46.562 35.781 1 97.75 96 ILE B C 1
ATOM 4358 O O . ILE B 1 96 ? -25.781 46.344 36.312 1 97.75 96 ILE B O 1
ATOM 4362 N N . THR B 1 97 ? -27.969 46.875 36.469 1 97.25 97 THR B N 1
ATOM 4363 C CA . THR B 1 97 ? -27.891 47.219 37.875 1 97.25 97 THR B CA 1
ATOM 4364 C C . THR B 1 97 ? -28.766 46.281 38.719 1 97.25 97 THR B C 1
ATOM 4366 O O . THR B 1 97 ? -29.922 46 38.344 1 97.25 97 THR B O 1
ATOM 4369 N N . ALA B 1 98 ? -28.172 45.781 39.688 1 96.62 98 ALA B N 1
ATOM 4370 C CA . ALA B 1 98 ? -28.891 45.094 40.781 1 96.62 98 ALA B CA 1
ATOM 4371 C C . ALA B 1 98 ? -28.922 45.938 42.031 1 96.62 98 ALA B C 1
ATOM 4373 O O . ALA B 1 98 ? -27.859 46.312 42.562 1 96.62 98 ALA B O 1
ATOM 4374 N N . ARG B 1 99 ? -30.078 46.125 42.531 1 95.81 99 ARG B N 1
ATOM 4375 C CA . ARG B 1 99 ? -30.203 46.906 43.75 1 95.81 99 ARG B CA 1
ATOM 4376 C C . ARG B 1 99 ? -31.156 46.219 44.719 1 95.81 99 ARG B C 1
ATOM 4378 O O . ARG B 1 99 ? -32.062 45.5 44.344 1 95.81 99 ARG B O 1
ATOM 4385 N N . ILE B 1 100 ? -30.859 46.531 45.969 1 94.12 100 ILE B N 1
ATOM 4386 C CA . ILE B 1 100 ? -31.766 46.031 47 1 94.12 100 ILE B CA 1
ATOM 4387 C C . ILE B 1 100 ? -33 46.938 47.062 1 94.12 100 ILE B C 1
ATOM 4389 O O . ILE B 1 100 ? -32.906 48.156 47.25 1 94.12 100 ILE B O 1
ATOM 4393 N N . LYS B 1 101 ? -34.125 46.344 46.906 1 93 101 LYS B N 1
ATOM 4394 C CA . LYS B 1 101 ? -35.375 47.094 46.812 1 93 101 LYS B CA 1
ATOM 4395 C C . LYS B 1 101 ? -35.594 47.969 48.031 1 93 101 LYS B C 1
ATOM 4397 O O . LYS B 1 101 ? -36 49.125 47.906 1 93 101 LYS B O 1
ATOM 4402 N N . SER B 1 102 ? -35.188 47.469 49.25 1 91.19 102 SER B N 1
ATOM 4403 C CA . SER B 1 102 ? -35.438 48.156 50.5 1 91.19 102 SER B CA 1
ATOM 4404 C C . SER B 1 102 ? -34.312 49.125 50.844 1 91.19 102 SER B C 1
ATOM 4406 O O . SER B 1 102 ? -34.438 49.969 51.719 1 91.19 102 SER B O 1
ATOM 4408 N N . GLN B 1 103 ? -33.188 48.969 50.25 1 92.31 103 GLN B N 1
ATOM 4409 C CA . GLN B 1 103 ? -32 49.781 50.438 1 92.31 103 GLN B CA 1
ATOM 4410 C C . GLN B 1 103 ? -31.422 50.25 49.094 1 92.31 103 GLN B C 1
ATOM 4412 O O . GLN B 1 103 ? -30.359 49.75 48.688 1 92.31 103 GLN B O 1
ATOM 4417 N N . LYS B 1 104 ? -31.969 51.188 48.5 1 89 104 LYS B N 1
ATOM 4418 C CA . LYS B 1 104 ? -31.672 51.562 47.125 1 89 104 LYS B CA 1
ATOM 4419 C C . LYS B 1 104 ? -30.219 52 46.938 1 89 104 LYS B C 1
ATOM 4421 O O . LYS B 1 104 ? -29.672 51.938 45.844 1 89 104 LYS B O 1
ATOM 4426 N N . SER B 1 105 ? -29.609 52.438 48.031 1 91.75 105 SER B N 1
ATOM 4427 C CA . SER B 1 105 ? -28.219 52.844 48 1 91.75 105 SER B CA 1
ATOM 4428 C C . SER B 1 105 ? -27.281 51.656 47.812 1 91.75 105 SER B C 1
ATOM 4430 O O . SER B 1 105 ? -26.125 51.812 47.438 1 91.75 105 SER B O 1
ATOM 4432 N N . LYS B 1 106 ? -27.766 50.469 48.156 1 94.19 106 LYS B N 1
ATOM 4433 C CA . LYS B 1 106 ? -26.984 49.25 48 1 94.19 106 LYS B CA 1
ATOM 4434 C C . LYS B 1 106 ? -27.219 48.625 46.625 1 94.19 106 LYS B C 1
ATOM 4436 O O . LYS B 1 106 ? -28.219 47.938 46.406 1 94.19 106 LYS B O 1
ATOM 4441 N N . LYS B 1 107 ? -26.359 49 45.75 1 96.12 107 LYS B N 1
ATOM 4442 C CA . LYS B 1 107 ? -26.484 48.531 44.375 1 96.12 107 LYS B CA 1
ATOM 4443 C C . LYS B 1 107 ? -25.125 48.156 43.781 1 96.12 107 LYS B C 1
ATOM 4445 O O . LYS B 1 107 ? -24.094 48.562 44.312 1 96.12 107 LYS B O 1
ATOM 4450 N N . VAL B 1 108 ? -25.125 47.344 42.781 1 96.25 108 VAL B N 1
ATOM 4451 C CA . VAL B 1 108 ? -23.969 47 42 1 96.25 108 VAL B CA 1
ATOM 4452 C C . VAL B 1 108 ? -24.328 47.062 40.5 1 96.25 108 VAL B C 1
ATOM 4454 O O . VAL B 1 108 ? -25.469 46.812 40.125 1 96.25 108 VAL B O 1
ATOM 4457 N N . ARG B 1 109 ? -23.391 47.531 39.688 1 96.5 109 ARG B N 1
ATOM 4458 C CA . ARG B 1 109 ? -23.672 47.656 38.25 1 96.5 109 ARG B CA 1
ATOM 4459 C C . ARG B 1 109 ? -22.562 47 37.438 1 96.5 109 ARG B C 1
ATOM 4461 O O . ARG B 1 109 ? -21.406 46.969 37.844 1 96.5 109 ARG B O 1
ATOM 4468 N N . CYS B 1 110 ? -23 46.469 36.312 1 97.19 110 CYS B N 1
ATOM 4469 C CA . CYS B 1 110 ? -22.109 45.906 35.312 1 97.19 110 CYS B CA 1
ATOM 4470 C C . CYS B 1 110 ? -22.312 46.562 33.969 1 97.19 110 CYS B C 1
ATOM 4472 O O . CYS B 1 110 ? -23.453 46.656 33.469 1 97.19 110 CYS B O 1
ATOM 4474 N N . ARG B 1 111 ? -21.203 47.094 33.438 1 97.81 111 ARG B N 1
ATOM 4475 C CA . ARG B 1 111 ? -21.297 47.625 32.062 1 97.81 111 ARG B CA 1
ATOM 4476 C C . ARG B 1 111 ? -21.266 46.5 31.062 1 97.81 111 ARG B C 1
ATOM 4478 O O . ARG B 1 111 ? -20.234 45.844 30.859 1 97.81 111 ARG B O 1
ATOM 4485 N N . VAL B 1 112 ? -22.328 46.281 30.391 1 97.56 112 VAL B N 1
ATOM 4486 C CA . VAL B 1 112 ? -22.453 45.25 29.359 1 97.56 112 VAL B CA 1
ATOM 4487 C C . VAL B 1 112 ? -22.234 45.875 27.984 1 97.56 112 VAL B C 1
ATOM 4489 O O . VAL B 1 112 ? -22.953 46.812 27.609 1 97.56 112 VAL B O 1
ATOM 4492 N N . THR B 1 113 ? -21.203 45.375 27.344 1 97.81 113 THR B N 1
ATOM 4493 C CA . THR B 1 113 ? -20.984 45.75 25.953 1 97.81 113 THR B CA 1
ATOM 4494 C C . THR B 1 113 ? -21.5 44.656 25.016 1 97.81 113 THR B C 1
ATOM 4496 O O . THR B 1 113 ? -21 43.5 25.062 1 97.81 113 THR B O 1
ATOM 4499 N N . VAL B 1 114 ? -22.516 44.938 24.234 1 96.81 114 VAL B N 1
ATOM 4500 C CA . VAL B 1 114 ? -23.078 43.969 23.281 1 96.81 114 VAL B CA 1
ATOM 4501 C C . VAL B 1 114 ? -22.438 44.188 21.906 1 96.81 114 VAL B C 1
ATOM 4503 O O . VAL B 1 114 ? -22.453 45.281 21.375 1 96.81 114 VAL B O 1
ATOM 4506 N N . LYS B 1 115 ? -21.828 43.094 21.391 1 96.75 115 LYS B N 1
ATOM 4507 C CA . LYS B 1 115 ? -21.266 43.062 20.047 1 96.75 115 LYS B CA 1
ATOM 4508 C C . LYS B 1 115 ? -21.938 42 19.188 1 96.75 115 LYS B C 1
ATOM 4510 O O . LYS B 1 115 ? -22.531 41.062 19.703 1 96.75 115 LYS B O 1
ATOM 4515 N N . THR B 1 116 ? -21.969 42.219 17.922 1 96 116 THR B N 1
ATOM 4516 C CA . THR B 1 116 ? -22.438 41.219 17 1 96 116 THR B CA 1
ATOM 4517 C C . THR B 1 116 ? -21.281 40.375 16.469 1 96 116 THR B C 1
ATOM 4519 O O . THR B 1 116 ? -20.328 40.906 15.906 1 96 116 THR B O 1
ATOM 4522 N N . LYS B 1 117 ? -21.359 39.094 16.781 1 95.56 117 LYS B N 1
ATOM 4523 C CA . LYS B 1 117 ? -20.344 38.188 16.25 1 95.56 117 LYS B CA 1
ATOM 4524 C C . LYS B 1 117 ? -20.781 37.594 14.898 1 95.56 117 LYS B C 1
ATOM 4526 O O . LYS B 1 117 ? -21.891 37.094 14.766 1 95.56 117 LYS B O 1
ATOM 4531 N N . LYS B 1 118 ? -19.875 37.688 13.953 1 96 118 LYS B N 1
ATOM 4532 C CA . LYS B 1 118 ? -20.109 37.062 12.648 1 96 118 LYS B CA 1
ATOM 4533 C C . LYS B 1 118 ? -19.578 35.625 12.625 1 96 118 LYS B C 1
ATOM 4535 O O . LYS B 1 118 ? -18.781 35.25 13.484 1 96 118 LYS B O 1
ATOM 4540 N N . VAL B 1 119 ? -20.141 34.875 11.656 1 97.25 119 VAL B N 1
ATOM 4541 C CA . VAL B 1 119 ? -19.656 33.531 11.43 1 97.25 119 VAL B CA 1
ATOM 4542 C C . VAL B 1 119 ? -18.172 33.562 11.086 1 97.25 119 VAL B C 1
ATOM 4544 O O . VAL B 1 119 ? -17.75 34.344 10.242 1 97.25 119 VAL B O 1
ATOM 4547 N N . SER B 1 120 ? -17.453 32.656 11.742 1 97.44 120 SER B N 1
ATOM 4548 C CA . SER B 1 120 ? -16.016 32.594 11.477 1 97.44 120 SER B CA 1
ATOM 4549 C C . SER B 1 120 ? -15.672 31.359 10.656 1 97.44 120 SER B C 1
ATOM 4551 O O . SER B 1 120 ? -14.609 31.312 10.023 1 97.44 120 SER B O 1
ATOM 4553 N N . LYS B 1 121 ? -16.562 30.375 10.695 1 97.5 121 LYS B N 1
ATOM 4554 C CA . LYS B 1 121 ? -16.281 29.141 9.961 1 97.5 121 LYS B CA 1
ATOM 4555 C C . LYS B 1 121 ? -17.578 28.406 9.609 1 97.5 121 LYS B C 1
ATOM 4557 O O . LYS B 1 121 ? -18.5 28.312 10.422 1 97.5 121 LYS B O 1
ATOM 4562 N N . VAL B 1 122 ? -17.703 27.922 8.492 1 97.62 122 VAL B N 1
ATOM 4563 C CA . VAL B 1 122 ? -18.672 26.953 8.023 1 97.62 122 VAL B CA 1
ATOM 4564 C C . VAL B 1 122 ? -17.969 25.641 7.656 1 97.62 122 VAL B C 1
ATOM 4566 O O . VAL B 1 122 ? -16.906 25.656 7.039 1 97.62 122 VAL B O 1
ATOM 4569 N N . SER B 1 123 ? -18.484 24.516 8.086 1 97.31 123 SER B N 1
ATOM 4570 C CA . SER B 1 123 ? -17.797 23.25 7.789 1 97.31 123 SER B CA 1
ATOM 4571 C C . SER B 1 123 ? -18.797 22.125 7.574 1 97.31 123 SER B C 1
ATOM 4573 O O . SER B 1 123 ? -19.922 22.172 8.086 1 97.31 123 SER B O 1
ATOM 4575 N N . PHE B 1 124 ? -18.375 21.156 6.809 1 96.19 124 PHE B N 1
ATOM 4576 C CA . PHE B 1 124 ? -19.094 19.906 6.652 1 96.19 124 PHE B CA 1
ATOM 4577 C C . PHE B 1 124 ? -18.344 18.75 7.305 1 96.19 124 PHE B C 1
ATOM 4579 O O . PHE B 1 124 ? -17.109 18.766 7.367 1 96.19 124 PHE B O 1
ATOM 4586 N N . ASN B 1 125 ? -18.953 17.781 7.812 1 89.56 125 ASN B N 1
ATOM 4587 C CA . ASN B 1 125 ? -18.359 16.641 8.484 1 89.56 125 ASN B CA 1
ATOM 4588 C C . ASN B 1 125 ? -17.734 15.664 7.492 1 89.56 125 ASN B C 1
ATOM 4590 O O . ASN B 1 125 ? -16.875 14.859 7.855 1 89.56 125 ASN B O 1
ATOM 4594 N N . THR B 1 126 ? -18.203 15.609 6.328 1 82.69 126 THR B N 1
ATOM 4595 C CA . THR B 1 126 ? -17.672 14.648 5.367 1 82.69 126 THR B CA 1
ATOM 4596 C C . THR B 1 126 ? -17.094 15.359 4.148 1 82.69 126 THR B C 1
ATOM 4598 O O . THR B 1 126 ? -17.531 16.469 3.816 1 82.69 126 THR B O 1
ATOM 4601 N N . SER B 1 127 ? -16.266 14.672 3.461 1 88.19 127 SER B N 1
ATOM 4602 C CA . SER B 1 127 ? -15.492 15.289 2.389 1 88.19 127 SER B CA 1
ATOM 4603 C C . SER B 1 127 ? -16.156 15.086 1.035 1 88.19 127 SER B C 1
ATOM 4605 O O . SER B 1 127 ? -15.891 15.828 0.086 1 88.19 127 SER B O 1
ATOM 4607 N N . LYS B 1 128 ? -17.047 14.164 0.87 1 94.69 128 LYS B N 1
ATOM 4608 C CA . LYS B 1 128 ? -17.719 13.938 -0.409 1 94.69 128 LYS B CA 1
ATOM 4609 C C . LYS B 1 128 ? -19 13.148 -0.224 1 94.69 128 LYS B C 1
ATOM 4611 O O . LYS B 1 128 ? -19.266 12.617 0.858 1 94.69 128 LYS B O 1
ATOM 4616 N N . ALA B 1 129 ? -19.859 13.125 -1.215 1 95.88 129 ALA B N 1
ATOM 4617 C CA . ALA B 1 129 ? -21.062 12.312 -1.254 1 95.88 129 ALA B CA 1
ATOM 4618 C C . ALA B 1 129 ? -21.234 11.648 -2.617 1 95.88 129 ALA B C 1
ATOM 4620 O O . ALA B 1 129 ? -20.781 12.172 -3.635 1 95.88 129 ALA B O 1
ATOM 4621 N N . VAL B 1 130 ? -21.844 10.477 -2.561 1 97.06 130 VAL B N 1
ATOM 4622 C CA . VAL B 1 130 ? -22.188 9.734 -3.768 1 97.06 130 VAL B CA 1
ATOM 4623 C C . VAL B 1 130 ? -23.656 9.32 -3.719 1 97.06 130 VAL B C 1
ATOM 4625 O O . VAL B 1 130 ? -24.125 8.797 -2.705 1 97.06 130 VAL B O 1
ATOM 4628 N N . LEU B 1 131 ? -24.344 9.617 -4.789 1 97.38 131 LEU B N 1
ATOM 4629 C CA . LEU B 1 131 ? -25.75 9.273 -4.867 1 97.38 131 LEU B CA 1
ATOM 4630 C C . LEU B 1 131 ? -26.094 8.664 -6.223 1 97.38 131 LEU B C 1
ATOM 4632 O O . LEU B 1 131 ? -25.578 9.109 -7.254 1 97.38 131 LEU B O 1
ATOM 4636 N N . GLN B 1 132 ? -26.984 7.68 -6.258 1 98.06 132 GLN B N 1
ATOM 4637 C CA . GLN B 1 132 ? -27.562 7.23 -7.52 1 98.06 132 GLN B CA 1
ATOM 4638 C C . GLN B 1 132 ? -28.562 8.25 -8.055 1 98.06 132 GLN B C 1
ATOM 4640 O O . GLN B 1 132 ? -29.266 8.906 -7.285 1 98.06 132 GLN B O 1
ATOM 4645 N N . GLN B 1 133 ? -28.609 8.336 -9.352 1 98.06 133 GLN B N 1
ATOM 4646 C CA . GLN B 1 133 ? -29.578 9.211 -10 1 98.06 133 GLN B CA 1
ATOM 4647 C C . GLN B 1 133 ? -30.984 8.961 -9.477 1 98.06 133 GLN B C 1
ATOM 4649 O O . GLN B 1 133 ? -31.406 7.809 -9.352 1 98.06 133 GLN B O 1
ATOM 4654 N N . GLY B 1 134 ? -31.688 10.062 -9.094 1 97.56 134 GLY B N 1
ATOM 4655 C CA . GLY B 1 134 ? -33.062 9.969 -8.609 1 97.56 134 GLY B CA 1
ATOM 4656 C C . GLY B 1 134 ? -33.156 9.938 -7.098 1 97.56 134 GLY B C 1
ATOM 4657 O O . GLY B 1 134 ? -34.25 10.094 -6.539 1 97.56 134 GLY B O 1
ATOM 4658 N N . LYS B 1 135 ? -32.062 9.703 -6.438 1 97.69 135 LYS B N 1
ATOM 4659 C CA . LYS B 1 135 ? -32.062 9.672 -4.977 1 97.69 135 LYS B CA 1
ATOM 4660 C C . LYS B 1 135 ? -31.75 11.055 -4.402 1 97.69 135 LYS B C 1
ATOM 4662 O O . LYS B 1 135 ? -31.516 12.008 -5.148 1 97.69 135 LYS B O 1
ATOM 4667 N N . TYR B 1 136 ? -31.938 11.195 -3.07 1 97.5 136 TYR B N 1
ATOM 4668 C CA . TYR B 1 136 ? -31.641 12.461 -2.393 1 97.5 136 TYR B CA 1
ATOM 4669 C C . TYR B 1 136 ? -31.141 12.219 -0.979 1 97.5 136 TYR B C 1
ATOM 4671 O O . TYR B 1 136 ? -31.25 11.102 -0.454 1 97.5 136 TYR B O 1
ATOM 4679 N N . TYR B 1 137 ? -30.484 13.203 -0.491 1 95.62 137 TYR B N 1
ATOM 4680 C CA . TYR B 1 137 ? -30.109 13.18 0.917 1 95.62 137 TYR B CA 1
ATOM 4681 C C . TYR B 1 137 ? -29.953 14.594 1.457 1 95.62 137 TYR B C 1
ATOM 4683 O O . TYR B 1 137 ? -29.859 15.555 0.687 1 95.62 137 TYR B O 1
ATOM 4691 N N . THR B 1 138 ? -30.047 14.719 2.746 1 96.62 138 THR B N 1
ATOM 4692 C CA . THR B 1 138 ? -29.922 16.016 3.387 1 96.62 138 THR B CA 1
ATOM 4693 C C . THR B 1 138 ? -28.609 16.094 4.184 1 96.62 138 THR B C 1
ATOM 4695 O O . THR B 1 138 ? -28.25 15.148 4.887 1 96.62 138 THR B O 1
ATOM 4698 N N . ARG B 1 139 ? -27.922 17.188 3.986 1 95.81 139 ARG B N 1
ATOM 4699 C CA . ARG B 1 139 ? -26.703 17.453 4.758 1 95.81 139 ARG B CA 1
ATOM 4700 C C . ARG B 1 139 ? -26.641 18.922 5.156 1 95.81 139 ARG B C 1
ATOM 4702 O O . ARG B 1 139 ? -26.562 19.797 4.297 1 95.81 139 ARG B O 1
ATOM 4709 N N . LYS B 1 140 ? -26.516 19.188 6.449 1 95.06 140 LYS B N 1
ATOM 4710 C CA . LYS B 1 140 ? -26.391 20.531 6.973 1 95.06 140 LYS B CA 1
ATOM 4711 C C . LYS B 1 140 ? -24.969 20.797 7.469 1 95.06 140 LYS B C 1
ATOM 4713 O O . LYS B 1 140 ? -24.344 19.922 8.055 1 95.06 140 LYS B O 1
ATOM 4718 N N . PRO B 1 141 ? -24.438 21.969 7.305 1 96.31 141 PRO B N 1
ATOM 4719 C CA . PRO B 1 141 ? -23.109 22.312 7.82 1 96.31 141 PRO B CA 1
ATOM 4720 C C . PRO B 1 141 ? -23.125 22.656 9.305 1 96.31 141 PRO B C 1
ATOM 4722 O O . PRO B 1 141 ? -24.188 22.906 9.875 1 96.31 141 PRO B O 1
ATOM 4725 N N . SER B 1 142 ? -21.969 22.688 9.859 1 96.44 142 SER B N 1
ATOM 4726 C CA . SER B 1 142 ? -21.734 23.297 11.156 1 96.44 142 SER B CA 1
ATOM 4727 C C . SER B 1 142 ? -21.25 24.734 11.008 1 96.44 142 SER B C 1
ATOM 4729 O O . SER B 1 142 ? -20.453 25.047 10.117 1 96.44 142 SER B O 1
ATOM 4731 N N . VAL B 1 143 ? -21.75 25.547 11.875 1 96.5 143 VAL B N 1
ATOM 4732 C CA . VAL B 1 143 ? -21.359 26.953 11.852 1 96.5 143 VAL B CA 1
ATOM 4733 C C . VAL B 1 143 ? -20.719 27.328 13.18 1 96.5 143 VAL B C 1
ATOM 4735 O O . VAL B 1 143 ? -21.203 26.953 14.25 1 96.5 143 VAL B O 1
ATOM 4738 N N . SER B 1 144 ? -19.625 28.031 13.055 1 96.25 144 SER B N 1
ATOM 4739 C CA . SER B 1 144 ? -18.922 28.5 14.234 1 96.25 144 SER B CA 1
ATOM 4740 C C . SER B 1 144 ? -18.703 30.016 14.18 1 96.25 144 SER B C 1
ATOM 4742 O O . SER B 1 144 ? -18.484 30.578 13.102 1 96.25 144 SER B O 1
ATOM 4744 N N . PRO B 1 145 ? -18.578 30.562 15.359 1 95.44 145 PRO B N 1
ATOM 4745 C CA . PRO B 1 145 ? -18.922 30 16.672 1 95.44 145 PRO B CA 1
ATOM 4746 C C . PRO B 1 145 ? -20.438 29.797 16.828 1 95.44 145 PRO B C 1
ATOM 4748 O O . PRO B 1 145 ? -21.219 30.344 16.047 1 95.44 145 PRO B O 1
ATOM 4751 N N . SER B 1 146 ? -20.812 29.172 17.844 1 93.56 146 SER B N 1
ATOM 4752 C CA . SER B 1 146 ? -22.219 28.875 18.109 1 93.56 146 SER B CA 1
ATOM 4753 C C . SER B 1 146 ? -22.984 30.125 18.531 1 93.56 146 SER B C 1
ATOM 4755 O O . SER B 1 146 ? -24.219 30.156 18.469 1 93.56 146 SER B O 1
ATOM 4757 N N . TYR B 1 147 ? -22.344 31.156 18.969 1 93.44 147 TYR B N 1
ATOM 4758 C CA . TYR B 1 147 ? -23 32.375 19.438 1 93.44 147 TYR B CA 1
ATOM 4759 C C . TYR B 1 147 ? -23.016 33.438 18.328 1 93.44 147 TYR B C 1
ATOM 4761 O O . TYR B 1 147 ? -23.312 34.594 18.594 1 93.44 147 TYR B O 1
ATOM 4769 N N . ALA B 1 148 ? -22.734 32.969 17.172 1 94.69 148 ALA B N 1
ATOM 4770 C CA . ALA B 1 148 ? -22.969 33.875 16.062 1 94.69 148 ALA B CA 1
ATOM 4771 C C . ALA B 1 148 ? -24.438 34.25 15.961 1 94.69 148 ALA B C 1
ATOM 4773 O O . ALA B 1 148 ? -25.312 33.406 16.141 1 94.69 148 ALA B O 1
ATOM 4774 N N . TYR B 1 149 ? -24.609 35.531 15.625 1 95.38 149 TYR B N 1
ATOM 4775 C CA . TYR B 1 149 ? -25.969 36.031 15.656 1 95.38 149 TYR B CA 1
ATOM 4776 C C . TYR B 1 149 ? -26.797 35.406 14.523 1 95.38 149 TYR B C 1
ATOM 4778 O O . TYR B 1 149 ? -27.922 34.969 14.75 1 95.38 149 TYR B O 1
ATOM 4786 N N . ASN B 1 150 ? -26.406 35.5 13.336 1 95.31 150 ASN B N 1
ATOM 4787 C CA . ASN B 1 150 ? -27.031 34.875 12.164 1 95.31 150 ASN B CA 1
ATOM 4788 C C . ASN B 1 150 ? -26.25 33.656 11.695 1 95.31 150 ASN B C 1
ATOM 4790 O O . ASN B 1 150 ? -25.234 33.781 11.008 1 95.31 150 ASN B O 1
ATOM 4794 N N . LYS B 1 151 ? -26.828 32.531 11.938 1 96.06 151 LYS B N 1
ATOM 4795 C CA . LYS B 1 151 ? -26.141 31.281 11.602 1 96.06 151 LYS B CA 1
ATOM 4796 C C . LYS B 1 151 ? -26.75 30.641 10.359 1 96.06 151 LYS B C 1
ATOM 4798 O O . LYS B 1 151 ? -26.438 29.484 10.031 1 96.06 151 LYS B O 1
ATOM 4803 N N . LYS B 1 152 ? -27.641 31.281 9.797 1 96.44 152 LYS B N 1
ATOM 4804 C CA . LYS B 1 152 ? -28.25 30.766 8.57 1 96.44 152 LYS B CA 1
ATOM 4805 C C . LYS B 1 152 ? -27.203 30.641 7.461 1 96.44 152 LYS B C 1
ATOM 4807 O O . LYS B 1 152 ? -26.25 31.406 7.406 1 96.44 152 LYS B O 1
ATOM 4812 N N . VAL B 1 153 ? -27.469 29.641 6.613 1 97.88 153 VAL B N 1
ATOM 4813 C CA . VAL B 1 153 ? -26.609 29.469 5.445 1 97.88 153 VAL B CA 1
ATOM 4814 C C . VAL B 1 153 ? -27.469 29.391 4.184 1 97.88 153 VAL B C 1
ATOM 4816 O O . VAL B 1 153 ? -28.656 29.078 4.25 1 97.88 153 VAL B O 1
ATOM 4819 N N . THR B 1 154 ? -26.875 29.734 3.113 1 97.88 154 THR B N 1
ATOM 4820 C CA . THR B 1 154 ? -27.453 29.531 1.786 1 97.88 154 THR B CA 1
ATOM 4821 C C . THR B 1 154 ? -26.672 28.453 1.026 1 97.88 154 THR B C 1
ATOM 4823 O O . THR B 1 154 ? -25.469 28.297 1.244 1 97.88 154 THR B O 1
ATOM 4826 N N . TYR B 1 155 ? -27.375 27.766 0.141 1 98.12 155 TYR B N 1
ATOM 4827 C CA . TYR B 1 155 ? -26.75 26.672 -0.596 1 98.12 155 TYR B CA 1
ATOM 4828 C C . TYR B 1 155 ? -26.719 26.969 -2.09 1 98.12 155 TYR B C 1
ATOM 4830 O O . TYR B 1 155 ? -27.625 27.625 -2.619 1 98.12 155 TYR B O 1
ATOM 4838 N N . LYS B 1 156 ? -25.641 26.484 -2.668 1 98.12 156 LYS B N 1
ATOM 4839 C CA . LYS B 1 156 ? -25.5 26.562 -4.121 1 98.12 156 LYS B CA 1
ATOM 4840 C C . LYS B 1 156 ? -24.875 25.297 -4.684 1 98.12 156 LYS B C 1
ATOM 4842 O O . LYS B 1 156 ? -23.984 24.719 -4.059 1 98.12 156 LYS B O 1
ATOM 4847 N N . SER B 1 157 ? -25.406 24.922 -5.883 1 98.56 157 SER B N 1
ATOM 4848 C CA . SER B 1 157 ? -24.797 23.844 -6.652 1 98.56 157 SER B CA 1
ATOM 4849 C C . SER B 1 157 ? -23.984 24.406 -7.82 1 98.56 157 SER B C 1
ATOM 4851 O O . SER B 1 157 ? -24.422 25.328 -8.508 1 98.56 157 SER B O 1
ATOM 4853 N N . SER B 1 158 ? -22.812 23.797 -8.031 1 98.44 158 SER B N 1
ATOM 4854 C CA . SER B 1 158 ? -21.984 24.234 -9.141 1 98.44 158 SER B CA 1
ATOM 4855 C C . SER B 1 158 ? -22.547 23.781 -10.484 1 98.44 158 SER B C 1
ATOM 4857 O O . SER B 1 158 ? -22.188 24.312 -11.531 1 98.44 158 SER B O 1
ATOM 4859 N N . ASN B 1 159 ? -23.344 22.719 -10.508 1 98.56 159 ASN B N 1
ATOM 4860 C CA . ASN B 1 159 ? -23.938 22.156 -11.703 1 98.56 159 ASN B CA 1
ATOM 4861 C C . ASN B 1 159 ? -25.312 21.562 -11.406 1 98.56 159 ASN B C 1
ATOM 4863 O O . ASN B 1 159 ? -25.422 20.406 -10.984 1 98.56 159 ASN B O 1
ATOM 4867 N N . THR B 1 160 ? -26.359 22.266 -11.711 1 98.38 160 THR B N 1
ATOM 4868 C CA . THR B 1 160 ? -27.719 21.891 -11.328 1 98.38 160 THR B CA 1
ATOM 4869 C C . THR B 1 160 ? -28.25 20.766 -12.211 1 98.38 160 THR B C 1
ATOM 4871 O O . THR B 1 160 ? -29.266 20.156 -11.898 1 98.38 160 THR B O 1
ATOM 4874 N N . LYS B 1 161 ? -27.594 20.453 -13.344 1 98.44 161 LYS B N 1
ATOM 4875 C CA . LYS B 1 161 ? -27.969 19.312 -14.164 1 98.44 161 LYS B CA 1
ATOM 4876 C C . LYS B 1 161 ? -27.547 18 -13.492 1 98.44 161 LYS B C 1
ATOM 4878 O O . LYS B 1 161 ? -28.094 16.938 -13.797 1 98.44 161 LYS B O 1
ATOM 4883 N N . VAL B 1 162 ? -26.594 18.141 -12.648 1 98.62 162 VAL B N 1
ATOM 4884 C CA . VAL B 1 162 ? -26.062 16.969 -11.953 1 98.62 162 VAL B CA 1
ATOM 4885 C C . VAL B 1 162 ? -26.719 16.828 -10.586 1 98.62 162 VAL B C 1
ATOM 4887 O O . VAL B 1 162 ? -27.266 15.773 -10.25 1 98.62 162 VAL B O 1
ATOM 4890 N N . ALA B 1 163 ? -26.719 17.875 -9.789 1 98.69 163 ALA B N 1
ATOM 4891 C CA . ALA B 1 163 ? -27.328 17.875 -8.461 1 98.69 163 ALA B CA 1
ATOM 4892 C C . ALA B 1 163 ? -27.875 19.266 -8.109 1 98.69 163 ALA B C 1
ATOM 4894 O O . ALA B 1 163 ? -27.234 20.281 -8.391 1 98.69 163 ALA B O 1
ATOM 4895 N N . THR B 1 164 ? -29 19.266 -7.547 1 98.62 164 THR B N 1
ATOM 4896 C CA . THR B 1 164 ? -29.562 20.484 -6.984 1 98.62 164 THR B CA 1
ATOM 4897 C C . THR B 1 164 ? -29.594 20.406 -5.457 1 98.62 164 THR B C 1
ATOM 4899 O O . THR B 1 164 ? -29.469 19.328 -4.883 1 98.62 164 THR B O 1
ATOM 4902 N N . VAL B 1 165 ? -29.703 21.531 -4.883 1 98.56 165 VAL B N 1
ATOM 4903 C CA . VAL B 1 165 ? -29.797 21.609 -3.43 1 98.56 165 VAL B CA 1
ATOM 4904 C C . VAL B 1 165 ? -30.812 22.672 -3.037 1 98.56 165 VAL B C 1
ATOM 4906 O O . VAL B 1 165 ? -30.859 23.75 -3.641 1 98.56 165 VAL B O 1
ATOM 4909 N N . ASN B 1 166 ? -31.594 22.375 -2.023 1 97.75 166 ASN B N 1
ATOM 4910 C CA . ASN B 1 166 ? -32.562 23.375 -1.591 1 97.75 166 ASN B CA 1
ATOM 4911 C C . ASN B 1 166 ? -32.125 24.078 -0.308 1 97.75 166 ASN B C 1
ATOM 4913 O O . ASN B 1 166 ? -31 23.891 0.141 1 97.75 166 ASN B O 1
ATOM 4917 N N . SER B 1 167 ? -33 24.812 0.294 1 96.5 167 SER B N 1
ATOM 4918 C CA . SER B 1 167 ? -32.656 25.703 1.396 1 96.5 167 SER B CA 1
ATOM 4919 C C . SER B 1 167 ? -32.438 24.922 2.686 1 96.5 167 SER B C 1
ATOM 4921 O O . SER B 1 167 ? -31.859 25.438 3.648 1 96.5 167 SER B O 1
ATOM 4923 N N . SER B 1 168 ? -32.938 23.688 2.697 1 96.06 168 SER B N 1
ATOM 4924 C CA . SER B 1 168 ? -32.75 22.859 3.883 1 96.06 168 SER B CA 1
ATOM 4925 C C . SER B 1 168 ? -31.484 22 3.764 1 96.06 168 SER B C 1
ATOM 4927 O O . SER B 1 168 ? -31.203 21.188 4.645 1 96.06 168 SER B O 1
ATOM 4929 N N . GLY B 1 169 ? -30.859 22.172 2.646 1 96.94 169 GLY B N 1
ATOM 4930 C CA . GLY B 1 169 ? -29.672 21.375 2.436 1 96.94 169 GLY B CA 1
ATOM 4931 C C . GLY B 1 169 ? -29.953 20 1.868 1 96.94 169 GLY B C 1
ATOM 4932 O O . GLY B 1 169 ? -29.125 19.094 1.962 1 96.94 169 GLY B O 1
ATOM 4933 N N . LYS B 1 170 ? -31.141 19.812 1.364 1 97.69 170 LYS B N 1
ATOM 4934 C CA . LYS B 1 170 ? -31.5 18.562 0.699 1 97.69 170 LYS B CA 1
ATOM 4935 C C . LYS B 1 170 ? -30.984 18.531 -0.733 1 97.69 170 LYS B C 1
ATOM 4937 O O . LYS B 1 170 ? -31.328 19.391 -1.548 1 97.69 170 LYS B O 1
ATOM 4942 N N . ILE B 1 171 ? -30.203 17.578 -1.056 1 98.25 171 ILE B N 1
ATOM 4943 C CA . ILE B 1 171 ? -29.547 17.438 -2.354 1 98.25 171 ILE B CA 1
ATOM 4944 C C . ILE B 1 171 ? -30.297 16.422 -3.207 1 98.25 171 ILE B C 1
ATOM 4946 O O . ILE B 1 171 ? -30.578 15.312 -2.752 1 98.25 171 ILE B O 1
ATOM 4950 N N . TYR B 1 172 ? -30.609 16.734 -4.359 1 98.56 172 TYR B N 1
ATOM 4951 C CA . TYR B 1 172 ? -31.297 15.867 -5.312 1 98.56 172 TYR B CA 1
ATOM 4952 C C . TYR B 1 172 ? -30.359 15.469 -6.449 1 98.56 172 TYR B C 1
ATOM 4954 O O . TYR B 1 172 ? -29.812 16.328 -7.145 1 98.56 172 TYR B O 1
ATOM 4962 N N . ALA B 1 173 ? -30.203 14.195 -6.648 1 98.5 173 ALA B N 1
ATOM 4963 C CA . ALA B 1 173 ? -29.375 13.68 -7.73 1 98.5 173 ALA B CA 1
ATOM 4964 C C . ALA B 1 173 ? -30.141 13.672 -9.055 1 98.5 173 ALA B C 1
ATOM 4966 O O . ALA B 1 173 ? -31.062 12.867 -9.234 1 98.5 173 ALA B O 1
ATOM 4967 N N . LYS B 1 174 ? -29.703 14.469 -9.953 1 98.19 174 LYS B N 1
ATOM 4968 C CA . LYS B 1 174 ? -30.469 14.68 -11.18 1 98.19 174 LYS B CA 1
ATOM 4969 C C . LYS B 1 174 ? -29.844 13.93 -12.352 1 98.19 174 LYS B C 1
ATOM 4971 O O . LYS B 1 174 ? -30.5 13.117 -13 1 98.19 174 LYS B O 1
ATOM 4976 N N . GLY B 1 175 ? -28.641 14.203 -12.664 1 98.31 175 GLY B N 1
ATOM 4977 C CA . GLY B 1 175 ? -27.922 13.578 -13.758 1 98.31 175 GLY B CA 1
ATOM 4978 C C . GLY B 1 175 ? -26.531 13.125 -13.375 1 98.31 175 GLY B C 1
ATOM 4979 O O . GLY B 1 175 ? -25.953 13.641 -12.414 1 98.31 175 GLY B O 1
ATOM 4980 N N . GLN B 1 176 ? -26.047 12.172 -14.148 1 98.06 176 GLN B N 1
ATOM 4981 C CA . GLN B 1 176 ? -24.719 11.625 -13.844 1 98.06 176 GLN B CA 1
ATOM 4982 C C . GLN B 1 176 ? -23.641 12.695 -13.969 1 98.06 176 GLN B C 1
ATOM 4984 O O . GLN B 1 176 ? -23.672 13.516 -14.891 1 98.06 176 GLN B O 1
ATOM 4989 N N . GLY B 1 177 ? -22.703 12.703 -13.094 1 98.06 177 GLY B N 1
ATOM 4990 C CA . GLY B 1 177 ? -21.609 13.672 -13.062 1 98.06 177 GLY B CA 1
ATOM 4991 C C . GLY B 1 177 ? -21.203 14.07 -11.656 1 98.06 177 GLY B C 1
ATOM 4992 O O . GLY B 1 177 ? -21.469 13.352 -10.695 1 98.06 177 GLY B O 1
ATOM 4993 N N . THR B 1 178 ? -20.438 15.18 -11.57 1 98.44 178 THR B N 1
ATOM 4994 C CA . THR B 1 178 ? -20.016 15.703 -10.273 1 98.44 178 THR B CA 1
ATOM 4995 C C . THR B 1 178 ? -20.391 17.172 -10.141 1 98.44 178 THR B C 1
ATOM 4997 O O . THR B 1 178 ? -20.219 17.953 -11.086 1 98.44 178 THR B O 1
ATOM 5000 N N . ALA B 1 179 ? -20.938 17.484 -9.062 1 98.5 179 ALA B N 1
ATOM 5001 C CA . ALA B 1 179 ? -21.234 18.859 -8.711 1 98.5 179 ALA B CA 1
ATOM 5002 C C . ALA B 1 179 ? -20.688 19.219 -7.328 1 98.5 179 ALA B C 1
ATOM 5004 O O . ALA B 1 179 ? -20.547 18.328 -6.473 1 98.5 179 ALA B O 1
ATOM 5005 N N . THR B 1 180 ? -20.359 20.375 -7.148 1 98.44 180 THR B N 1
ATOM 5006 C CA . THR B 1 180 ? -19.938 20.875 -5.844 1 98.44 180 THR B CA 1
ATOM 5007 C C . THR B 1 180 ? -21.078 21.594 -5.145 1 98.44 180 THR B C 1
ATOM 5009 O O . THR B 1 180 ? -21.703 22.5 -5.723 1 98.44 180 THR B O 1
ATOM 5012 N N . ILE B 1 181 ? -21.344 21.219 -3.91 1 98.31 181 ILE B N 1
ATOM 5013 C CA . ILE B 1 181 ? -22.328 21.906 -3.078 1 98.31 181 ILE B CA 1
ATOM 5014 C C . ILE B 1 181 ? -21.609 22.844 -2.113 1 98.31 181 ILE B C 1
ATOM 5016 O O . ILE B 1 181 ? -20.688 22.438 -1.394 1 98.31 181 ILE B O 1
ATOM 5020 N N . THR B 1 182 ? -22.031 24.047 -2.146 1 98.25 182 THR B N 1
ATOM 5021 C CA . THR B 1 182 ? -21.406 25.062 -1.301 1 98.25 182 THR B CA 1
ATOM 5022 C C . THR B 1 182 ? -22.438 25.672 -0.346 1 98.25 182 THR B C 1
ATOM 5024 O O . THR B 1 182 ? -23.531 26.062 -0.764 1 98.25 182 THR B O 1
ATOM 5027 N N . ALA B 1 183 ? -22.109 25.719 0.883 1 98.25 183 ALA B N 1
ATOM 5028 C CA . ALA B 1 183 ? -22.859 26.469 1.893 1 98.25 183 ALA B CA 1
ATOM 5029 C C . ALA B 1 183 ? -22.125 27.75 2.27 1 98.25 183 ALA B C 1
ATOM 5031 O O . ALA B 1 183 ? -20.938 27.719 2.604 1 98.25 183 ALA B O 1
ATOM 5032 N N . THR B 1 184 ? -22.812 28.781 2.217 1 98.19 184 THR B N 1
ATOM 5033 C CA . THR B 1 184 ? -22.266 30.094 2.527 1 98.19 184 THR B CA 1
ATOM 5034 C C . THR B 1 184 ? -23.031 30.75 3.658 1 98.19 184 THR B C 1
ATOM 5036 O O . THR B 1 184 ? -24.266 30.781 3.641 1 98.19 184 THR B O 1
ATOM 5039 N N . ALA B 1 185 ? -22.312 31.328 4.586 1 97.88 185 ALA B N 1
ATOM 5040 C CA . ALA B 1 185 ? -22.969 32.062 5.664 1 97.88 185 ALA B CA 1
ATOM 5041 C C . ALA B 1 185 ? -23.766 33.25 5.117 1 97.88 185 ALA B C 1
ATOM 5043 O O . ALA B 1 185 ? -23.281 33.969 4.246 1 97.88 185 ALA B O 1
ATOM 5044 N N . ALA B 1 186 ? -24.906 33.469 5.629 1 96.75 186 ALA B N 1
ATOM 5045 C CA . ALA B 1 186 ? -25.781 34.5 5.129 1 96.75 186 ALA B CA 1
ATOM 5046 C C . ALA B 1 186 ? -25.5 35.844 5.816 1 96.75 186 ALA B C 1
ATOM 5048 O O . ALA B 1 186 ? -26.094 36.875 5.473 1 96.75 186 ALA B O 1
ATOM 5049 N N . ASP B 1 187 ? -24.578 35.906 6.797 1 96 187 ASP B N 1
ATOM 5050 C CA . ASP B 1 187 ? -24.375 37.094 7.629 1 96 187 ASP B CA 1
ATOM 5051 C C . ASP B 1 187 ? -23.375 38.062 6.98 1 96 187 ASP B C 1
ATOM 5053 O O . ASP B 1 187 ? -22.906 39 7.625 1 96 187 ASP B O 1
ATOM 5057 N N . GLY B 1 188 ? -22.953 37.75 5.836 1 95.19 188 GLY B N 1
ATOM 5058 C CA . GLY B 1 188 ? -22.047 38.656 5.117 1 95.19 188 GLY B CA 1
ATOM 5059 C C . GLY B 1 188 ? -20.578 38.344 5.383 1 95.19 188 GLY B C 1
ATOM 5060 O O . GLY B 1 188 ? -19.688 39 4.816 1 95.19 188 GLY B O 1
ATOM 5061 N N . SER B 1 189 ? -20.281 37.406 6.184 1 95.81 189 SER B N 1
ATOM 5062 C CA . SER B 1 189 ? -18.906 37.062 6.508 1 95.81 189 SER B CA 1
ATOM 5063 C C . SER B 1 189 ? -18.203 36.438 5.316 1 95.81 189 SER B C 1
ATOM 5065 O O . SER B 1 189 ? -16.969 36.344 5.293 1 95.81 189 SER B O 1
ATOM 5067 N N . LYS B 1 190 ? -18.906 35.875 4.438 1 96.12 190 LYS B N 1
ATOM 5068 C CA . LYS B 1 190 ? -18.422 35.219 3.23 1 96.12 190 LYS B CA 1
ATOM 5069 C C . LYS B 1 190 ? -17.75 33.875 3.562 1 96.12 190 LYS B C 1
ATOM 5071 O O . LYS B 1 190 ? -17.031 33.312 2.734 1 96.12 190 LYS B O 1
ATOM 5076 N N . LYS B 1 191 ? -17.969 33.469 4.781 1 97.88 191 LYS B N 1
ATOM 5077 C CA . LYS B 1 191 ? -17.469 32.125 5.137 1 97.88 191 LYS B CA 1
ATOM 5078 C C . LYS B 1 191 ? -18.281 31.047 4.453 1 97.88 191 LYS B C 1
ATOM 5080 O O . LYS B 1 191 ? -19.516 31.141 4.375 1 97.88 191 LYS B O 1
ATOM 5085 N N . LYS B 1 192 ? -17.594 30.078 3.92 1 97.94 192 LYS B N 1
ATOM 5086 C CA . LYS B 1 192 ? -18.281 29.031 3.17 1 97.94 192 LYS B CA 1
ATOM 5087 C C . LYS B 1 192 ? -17.562 27.703 3.299 1 97.94 192 LYS B C 1
ATOM 5089 O O . LYS B 1 192 ? -16.406 27.656 3.74 1 97.94 192 LYS B O 1
ATOM 5094 N N . ALA B 1 193 ? -18.219 26.672 3.035 1 98.06 193 ALA B N 1
ATOM 5095 C CA . ALA B 1 193 ? -17.703 25.312 2.91 1 98.06 193 ALA B CA 1
ATOM 5096 C C . ALA B 1 193 ? -18.328 24.578 1.727 1 98.06 193 ALA B C 1
ATOM 5098 O O . ALA B 1 193 ? -19.469 24.891 1.341 1 98.06 193 ALA B O 1
ATOM 5099 N N . SER B 1 194 ? -17.609 23.734 1.148 1 97.75 194 SER B N 1
ATOM 5100 C CA . SER B 1 194 ? -18.094 23.016 -0.019 1 97.75 194 SER B CA 1
ATOM 5101 C C . SER B 1 194 ? -17.672 21.562 0.003 1 97.75 194 SER B C 1
ATOM 5103 O O . SER B 1 194 ? -16.719 21.203 0.708 1 97.75 194 SER B O 1
ATOM 5105 N N . TYR B 1 195 ? -18.328 20.719 -0.668 1 96.94 195 TYR B N 1
ATOM 5106 C CA . TYR B 1 195 ? -17.969 19.328 -0.906 1 96.94 195 TYR B CA 1
ATOM 5107 C C . TYR B 1 195 ? -18.531 18.828 -2.234 1 96.94 195 TYR B C 1
ATOM 5109 O O . TYR B 1 195 ? -19.562 19.328 -2.699 1 96.94 195 TYR B O 1
ATOM 5117 N N . PRO B 1 196 ? -17.781 18 -2.863 1 97.94 196 PRO B N 1
ATOM 5118 C CA . PRO B 1 196 ? -18.266 17.438 -4.121 1 97.94 196 PRO B CA 1
ATOM 5119 C C . PRO B 1 196 ? -19.344 16.375 -3.91 1 97.94 196 PRO B C 1
ATOM 5121 O O . PRO B 1 196 ? -19.297 15.617 -2.939 1 97.94 196 PRO B O 1
ATOM 5124 N N . VAL B 1 197 ? -20.297 16.312 -4.785 1 97.94 197 VAL B N 1
ATOM 5125 C CA . VAL B 1 197 ? -21.312 15.273 -4.891 1 97.94 197 VAL B CA 1
ATOM 5126 C C . VAL B 1 197 ? -21.219 14.578 -6.246 1 97.94 197 VAL B C 1
ATOM 5128 O O . VAL B 1 197 ? -21.391 15.211 -7.289 1 97.94 197 VAL B O 1
ATOM 5131 N N . ARG B 1 198 ? -20.891 13.344 -6.215 1 97.94 198 ARG B N 1
ATOM 5132 C CA . ARG B 1 198 ? -20.906 12.547 -7.438 1 97.94 198 ARG B CA 1
ATOM 5133 C C . ARG B 1 198 ? -22.25 11.828 -7.605 1 97.94 198 ARG B C 1
ATOM 5135 O O . ARG B 1 198 ? -22.672 11.07 -6.73 1 97.94 198 ARG B O 1
ATOM 5142 N N . VAL B 1 199 ? -22.875 12.078 -8.648 1 98.56 199 VAL B N 1
ATOM 5143 C CA . VAL B 1 199 ? -24.094 11.367 -9.008 1 98.56 199 VAL B CA 1
ATOM 5144 C C . VAL B 1 199 ? -23.781 10.242 -9.992 1 98.56 199 VAL B C 1
ATOM 5146 O O . VAL B 1 199 ? -23.281 10.5 -11.094 1 98.56 199 VAL B O 1
ATOM 5149 N N . ILE B 1 200 ? -24.109 9.023 -9.625 1 98.38 200 ILE B N 1
ATOM 5150 C CA . ILE B 1 200 ? -23.891 7.855 -10.477 1 98.38 200 ILE B CA 1
ATOM 5151 C C . ILE B 1 200 ? -25.219 7.367 -11.039 1 98.38 200 ILE B C 1
ATOM 5153 O O . ILE B 1 200 ? -26.281 7.875 -10.664 1 98.38 200 ILE B O 1
ATOM 5157 N N . GLY B 1 201 ? -25.141 6.461 -11.992 1 97.88 201 GLY B N 1
ATOM 5158 C CA . GLY B 1 201 ? -26.359 5.902 -12.547 1 97.88 201 GLY B CA 1
ATOM 5159 C C . GLY B 1 201 ? -27.062 4.945 -11.602 1 97.88 201 GLY B C 1
ATOM 5160 O O . GLY B 1 201 ? -26.516 4.566 -10.57 1 97.88 201 GLY B O 1
ATOM 5161 N N . LYS B 1 202 ? -28.266 4.574 -11.961 1 97.44 202 LYS B N 1
ATOM 5162 C CA . LYS B 1 202 ? -28.984 3.543 -11.211 1 97.44 202 LYS B CA 1
ATOM 5163 C C . LYS B 1 202 ? -28.344 2.17 -11.43 1 97.44 202 LYS B C 1
ATOM 5165 O O . LYS B 1 202 ? -28.156 1.741 -12.57 1 97.44 202 LYS B O 1
ATOM 5170 N N . ILE B 1 203 ? -28.031 1.552 -10.359 1 98.06 203 ILE B N 1
ATOM 5171 C CA . ILE B 1 203 ? -27.438 0.222 -10.438 1 98.06 203 ILE B CA 1
ATOM 5172 C C . ILE B 1 203 ? -28.547 -0.832 -10.523 1 98.06 203 ILE B C 1
ATOM 5174 O O . ILE B 1 203 ? -29.484 -0.828 -9.719 1 98.06 203 ILE B O 1
ATOM 5178 N N . LYS B 1 204 ? -28.453 -1.68 -11.492 1 98.06 204 LYS B N 1
ATOM 5179 C CA . LYS B 1 204 ? -29.391 -2.781 -11.68 1 98.06 204 LYS B CA 1
ATOM 5180 C C . LYS B 1 204 ? -28.719 -4.125 -11.422 1 98.06 204 LYS B C 1
ATOM 5182 O O . LYS B 1 204 ? -27.5 -4.258 -11.555 1 98.06 204 LYS B O 1
ATOM 5187 N N . SER B 1 205 ? -29.516 -5.105 -11.07 1 97.81 205 SER B N 1
ATOM 5188 C CA . SER B 1 205 ? -29 -6.441 -10.805 1 97.81 205 SER B CA 1
ATOM 5189 C C . SER B 1 205 ? -28.359 -7.043 -12.047 1 97.81 205 SER B C 1
ATOM 5191 O O . SER B 1 205 ? -27.484 -7.914 -11.945 1 97.81 205 SER B O 1
ATOM 5193 N N . SER B 1 206 ? -28.734 -6.512 -13.242 1 97.56 206 SER B N 1
ATOM 5194 C CA . SER B 1 206 ? -28.281 -7.074 -14.508 1 97.56 206 SER B CA 1
ATOM 5195 C C . SER B 1 206 ? -26.984 -6.398 -14.977 1 97.56 206 SER B C 1
ATOM 5197 O O . SER B 1 206 ? -26.391 -6.805 -15.977 1 97.56 206 SER B O 1
ATOM 5199 N N . ASP B 1 207 ? -26.547 -5.375 -14.258 1 97.94 207 ASP B N 1
ATOM 5200 C CA . ASP B 1 207 ? -25.422 -4.578 -14.703 1 97.94 207 ASP B CA 1
ATOM 5201 C C . ASP B 1 207 ? -24.109 -5.359 -14.578 1 97.94 207 ASP B C 1
ATOM 5203 O O . ASP B 1 207 ? -23.109 -5.012 -15.195 1 97.94 207 ASP B O 1
ATOM 5207 N N . ALA B 1 208 ? -24.094 -6.383 -13.742 1 97.81 208 ALA B N 1
ATOM 5208 C CA . ALA B 1 208 ? -22.969 -7.289 -13.508 1 97.81 208 ALA B CA 1
ATOM 5209 C C . ALA B 1 208 ? -23.453 -8.617 -12.938 1 97.81 208 ALA B C 1
ATOM 5211 O O . ALA B 1 208 ? -24.609 -8.766 -12.57 1 97.81 208 ALA B O 1
ATOM 5212 N N . ASN B 1 209 ? -22.594 -9.633 -13.039 1 98.75 209 ASN B N 1
ATOM 5213 C CA . ASN B 1 209 ? -22.859 -10.828 -12.242 1 98.75 209 ASN B CA 1
ATOM 5214 C C . ASN B 1 209 ? -22.609 -10.586 -10.758 1 98.75 209 ASN B C 1
ATOM 5216 O O . ASN B 1 209 ? -21.5 -10.828 -10.266 1 98.75 209 ASN B O 1
ATOM 5220 N N . PHE B 1 210 ? -23.594 -10.055 -10.078 1 98.94 210 PHE B N 1
ATOM 5221 C CA . PHE B 1 210 ? -23.453 -9.781 -8.648 1 98.94 210 PHE B CA 1
ATOM 5222 C C . PHE B 1 210 ? -23.516 -11.062 -7.84 1 98.94 210 PHE B C 1
ATOM 5224 O O . PHE B 1 210 ? -24.453 -11.852 -7.996 1 98.94 210 PHE B O 1
ATOM 5231 N N . VAL B 1 211 ? -22.547 -11.273 -7.008 1 98.94 211 VAL B N 1
ATOM 5232 C CA . VAL B 1 211 ? -22.469 -12.438 -6.133 1 98.94 211 VAL B CA 1
ATOM 5233 C C . VAL B 1 211 ? -22.719 -12.016 -4.688 1 98.94 211 VAL B C 1
ATOM 5235 O O . VAL B 1 211 ? -21.984 -11.188 -4.141 1 98.94 211 VAL B O 1
ATOM 5238 N N . ALA B 1 212 ? -23.734 -12.586 -4.086 1 98.94 212 ALA B N 1
ATOM 5239 C CA . ALA B 1 212 ? -24.031 -12.289 -2.686 1 98.94 212 ALA B CA 1
ATOM 5240 C C . ALA B 1 212 ? -23.031 -12.977 -1.757 1 98.94 212 ALA B C 1
ATOM 5242 O O . ALA B 1 212 ? -22.984 -14.203 -1.688 1 98.94 212 ALA B O 1
ATOM 5243 N N . HIS B 1 213 ? -22.234 -12.195 -1.059 1 98.94 213 HIS B N 1
ATOM 5244 C CA . HIS B 1 213 ? -21.172 -12.695 -0.179 1 98.94 213 HIS B CA 1
ATOM 5245 C C . HIS B 1 213 ? -21.766 -13.344 1.069 1 98.94 213 HIS B C 1
ATOM 5247 O O . HIS B 1 213 ? -22.25 -12.648 1.961 1 98.94 213 HIS B O 1
ATOM 5253 N N . ARG B 1 214 ? -21.75 -14.695 1.067 1 98.69 214 ARG B N 1
ATOM 5254 C CA . ARG B 1 214 ? -22.312 -15.5 2.145 1 98.69 214 ARG B CA 1
ATOM 5255 C C . ARG B 1 214 ? -23.812 -15.242 2.303 1 98.69 214 ARG B C 1
ATOM 5257 O O . ARG B 1 214 ? -24.328 -15.211 3.422 1 98.69 214 ARG B O 1
ATOM 5264 N N . GLY B 1 215 ? -24.438 -15.055 1.219 1 98.62 215 GLY B N 1
ATOM 5265 C CA . GLY B 1 215 ? -25.812 -14.594 1.176 1 98.62 215 GLY B CA 1
ATOM 5266 C C . GLY B 1 215 ? -25.938 -13.078 1.256 1 98.62 215 GLY B C 1
ATOM 5267 O O . GLY B 1 215 ? -24.953 -12.359 1.132 1 98.62 215 GLY B O 1
ATOM 5268 N N . LEU B 1 216 ? -27.234 -12.672 1.278 1 98.62 216 LEU B N 1
ATOM 5269 C CA . LEU B 1 216 ? -27.422 -1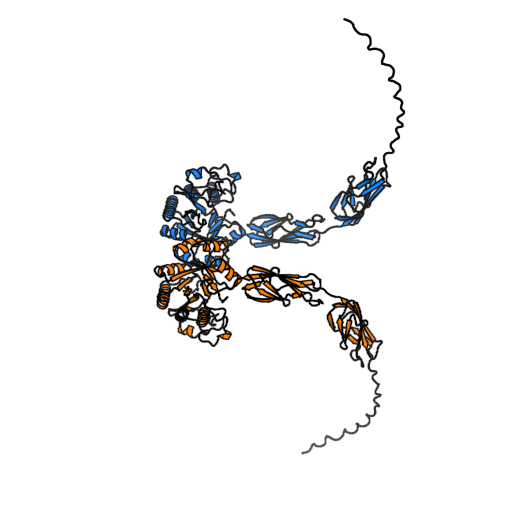1.242 1.523 1 98.62 216 LEU B CA 1
ATOM 5270 C C . LEU B 1 216 ? -27.109 -10.898 2.977 1 98.62 216 LEU B C 1
ATOM 5272 O O . LEU B 1 216 ? -28.016 -10.555 3.744 1 98.62 216 LEU B O 1
ATOM 5276 N N . SER B 1 217 ? -25.812 -10.836 3.275 1 98.38 217 SER B N 1
ATOM 5277 C CA . SER B 1 217 ? -25.312 -10.844 4.645 1 98.38 217 SER B CA 1
ATOM 5278 C C . SER B 1 217 ? -25.453 -9.477 5.297 1 98.38 217 SER B C 1
ATOM 5280 O O . SER B 1 217 ? -25.312 -9.344 6.512 1 98.38 217 SER B O 1
ATOM 5282 N N . SER B 1 218 ? -25.797 -8.461 4.551 1 98 218 SER B N 1
ATOM 5283 C CA . SER B 1 218 ? -26.109 -7.16 5.133 1 98 218 SER B CA 1
ATOM 5284 C C . SER B 1 218 ? -27.469 -7.176 5.82 1 98 218 SER B C 1
ATOM 5286 O O . SER B 1 218 ? -27.766 -6.305 6.645 1 98 218 SER B O 1
ATOM 5288 N N . GLU B 1 219 ? -28.281 -8.133 5.504 1 97.62 219 GLU B N 1
ATOM 5289 C CA . GLU B 1 219 ? -29.672 -8.102 5.965 1 97.62 219 GLU B CA 1
ATOM 5290 C C . GLU B 1 219 ? -29.969 -9.258 6.914 1 97.62 219 GLU B C 1
ATOM 5292 O O . GLU B 1 219 ? -30.875 -9.172 7.734 1 97.62 219 GLU B O 1
ATOM 5297 N N . ALA B 1 220 ? -29.312 -10.312 6.738 1 98 220 ALA B N 1
ATOM 5298 C CA . ALA B 1 220 ? -29.484 -11.492 7.582 1 98 220 ALA B CA 1
ATOM 5299 C C . ALA B 1 220 ? -28.141 -12.117 7.941 1 98 220 ALA B C 1
ATOM 5301 O O . ALA B 1 220 ? -27.125 -11.859 7.273 1 98 220 ALA B O 1
ATOM 5302 N N . PRO B 1 221 ? -28.109 -12.961 9.008 1 98 221 PRO B N 1
ATOM 5303 C CA . PRO B 1 221 ? -26.828 -13.57 9.383 1 98 221 PRO B CA 1
ATOM 5304 C C . PRO B 1 221 ? -26.203 -14.375 8.25 1 98 221 PRO B C 1
ATOM 5306 O O . PRO B 1 221 ? -26.906 -15.109 7.551 1 98 221 PRO B O 1
ATOM 5309 N N . GLU B 1 222 ? -24.969 -14.172 8.039 1 98.31 222 GLU B N 1
ATOM 5310 C CA . GLU B 1 222 ? -24.234 -14.797 6.949 1 98.31 222 GLU B CA 1
ATOM 5311 C C . GLU B 1 222 ? -24.375 -16.312 6.98 1 98.31 222 GLU B C 1
ATOM 5313 O O . GLU B 1 222 ? -24.547 -16.906 8.047 1 98.31 222 GLU B O 1
ATOM 5318 N N . SER B 1 223 ? -24.312 -16.953 5.797 1 98.12 223 SER B N 1
ATOM 5319 C CA . SER B 1 223 ? -24.219 -18.391 5.621 1 98.12 223 SER B CA 1
ATOM 5320 C C . SER B 1 223 ? -25.406 -19.109 6.25 1 98.12 223 SER B C 1
ATOM 5322 O O . SER B 1 223 ? -25.25 -20.156 6.867 1 98.12 223 SER B O 1
ATOM 5324 N N . THR B 1 224 ? -26.531 -18.469 6.16 1 98.44 224 THR B N 1
ATOM 5325 C CA . THR B 1 224 ? -27.797 -19.078 6.562 1 98.44 224 THR B CA 1
ATOM 5326 C C . THR B 1 224 ? -28.703 -19.281 5.355 1 98.44 224 THR B C 1
ATOM 5328 O O . THR B 1 224 ? -28.547 -18.594 4.336 1 98.44 224 THR B O 1
ATOM 5331 N N . VAL B 1 225 ? -29.625 -20.172 5.52 1 98.69 225 VAL B N 1
ATOM 5332 C CA . VAL B 1 225 ? -30.625 -20.375 4.465 1 98.69 225 VAL B CA 1
ATOM 5333 C C . VAL B 1 225 ? -31.359 -19.078 4.172 1 98.69 225 VAL B C 1
ATOM 5335 O O . VAL B 1 225 ? -31.547 -18.703 3.012 1 98.69 225 VAL B O 1
ATOM 5338 N N . LYS B 1 226 ? -31.703 -18.344 5.199 1 98.62 226 LYS B N 1
ATOM 5339 C CA . LYS B 1 226 ? -32.438 -17.094 5.047 1 98.62 226 LYS B CA 1
ATOM 5340 C C . LYS B 1 226 ? -31.609 -16.078 4.242 1 98.62 226 LYS B C 1
ATOM 5342 O O . LYS B 1 226 ? -32.156 -15.43 3.336 1 98.62 226 LYS B O 1
ATOM 5347 N N . ALA B 1 227 ? -30.391 -15.938 4.613 1 98.81 227 ALA B N 1
ATOM 5348 C CA . ALA B 1 227 ? -29.531 -15 3.891 1 98.81 227 ALA B CA 1
ATOM 5349 C C . ALA B 1 227 ? -29.453 -15.359 2.41 1 98.81 227 ALA B C 1
ATOM 5351 O O . ALA B 1 227 ? -29.484 -14.477 1.55 1 98.81 227 ALA B O 1
ATOM 5352 N N . PHE B 1 228 ? -29.375 -16.625 2.092 1 98.94 228 PHE B N 1
ATOM 5353 C CA . PHE B 1 228 ? -29.328 -17.078 0.703 1 98.94 228 PHE B CA 1
ATOM 5354 C C . PHE B 1 228 ? -30.656 -16.828 0.01 1 98.94 228 PHE B C 1
ATOM 5356 O O . PHE B 1 228 ? -30.688 -16.406 -1.146 1 98.94 228 PHE B O 1
ATOM 5363 N N . GLU B 1 229 ? -31.719 -17.094 0.684 1 98.88 229 GLU B N 1
ATOM 5364 C CA . GLU B 1 229 ? -33.031 -16.828 0.117 1 98.88 229 GLU B CA 1
ATOM 5365 C C . GLU B 1 229 ? -33.219 -15.359 -0.217 1 98.88 229 GLU B C 1
ATOM 5367 O O . GLU B 1 229 ? -33.719 -15.016 -1.29 1 98.88 229 GLU B O 1
ATOM 5372 N N . LEU B 1 230 ? -32.844 -14.539 0.707 1 98.75 230 LEU B N 1
ATOM 5373 C CA . LEU B 1 230 ? -32.938 -13.102 0.496 1 98.75 230 LEU B CA 1
ATOM 5374 C C . LEU B 1 230 ? -32.156 -12.664 -0.725 1 98.75 230 LEU B C 1
ATOM 5376 O O . LEU B 1 230 ? -32.594 -11.797 -1.482 1 98.75 230 LEU B O 1
ATOM 5380 N N . ALA B 1 231 ? -30.984 -13.242 -0.918 1 98.88 231 ALA B N 1
ATOM 5381 C CA . ALA B 1 231 ? -30.156 -12.938 -2.088 1 98.88 231 ALA B CA 1
ATOM 5382 C C . ALA B 1 231 ? -30.891 -13.312 -3.379 1 98.88 231 ALA B C 1
ATOM 5384 O O . ALA B 1 231 ? -30.938 -12.516 -4.32 1 98.88 231 ALA B O 1
ATOM 5385 N N . GLY B 1 232 ? -31.406 -14.492 -3.395 1 98.81 232 GLY B N 1
ATOM 5386 C CA . GLY B 1 232 ? -32.156 -14.93 -4.559 1 98.81 232 GLY B CA 1
ATOM 5387 C C . GLY B 1 232 ? -33.375 -14.047 -4.852 1 98.81 232 GLY B C 1
ATOM 5388 O O . GLY B 1 232 ? -33.594 -13.672 -6 1 98.81 232 GLY B O 1
ATOM 5389 N N . ASP B 1 233 ? -34.062 -13.711 -3.768 1 98.69 233 ASP B N 1
ATOM 5390 C CA . ASP B 1 233 ? -35.25 -12.859 -3.904 1 98.69 233 ASP B CA 1
ATOM 5391 C C . ASP B 1 233 ? -34.844 -11.484 -4.445 1 98.69 233 ASP B C 1
ATOM 5393 O O . ASP B 1 233 ? -35.625 -10.852 -5.156 1 98.69 233 ASP B O 1
ATOM 5397 N N . ALA B 1 234 ? -33.688 -11.102 -4.145 1 98.5 234 ALA B N 1
ATOM 5398 C CA . ALA B 1 234 ? -33.219 -9.781 -4.551 1 98.5 234 ALA B CA 1
ATOM 5399 C C . ALA B 1 234 ? -32.688 -9.797 -5.98 1 98.5 234 ALA B C 1
ATOM 5401 O O . ALA B 1 234 ? -32.406 -8.75 -6.551 1 98.5 234 ALA B O 1
ATOM 5402 N N . GLY B 1 235 ? -32.5 -10.969 -6.523 1 98.5 235 GLY B N 1
ATOM 5403 C CA . GLY B 1 235 ? -32.125 -11.047 -7.922 1 98.5 235 GLY B CA 1
ATOM 5404 C C . GLY B 1 235 ? -30.625 -11.156 -8.125 1 98.5 235 GLY B C 1
ATOM 5405 O O . GLY B 1 235 ? -30.109 -10.836 -9.195 1 98.5 235 GLY B O 1
ATOM 5406 N N . PHE B 1 236 ? -29.875 -11.562 -7.141 1 98.88 236 PHE B N 1
ATOM 5407 C CA . PHE B 1 236 ? -28.453 -11.781 -7.305 1 98.88 236 PHE B CA 1
ATOM 5408 C C . PHE B 1 236 ? -28.188 -12.883 -8.32 1 98.88 236 PHE B C 1
ATOM 5410 O O . PHE B 1 236 ? -28.922 -13.875 -8.383 1 98.88 236 PHE B O 1
ATOM 5417 N N . TRP B 1 237 ? -27.109 -12.672 -9.102 1 98.88 237 TRP B N 1
ATOM 5418 C CA . TRP B 1 237 ? -26.703 -13.664 -10.094 1 98.88 237 TRP B CA 1
ATOM 5419 C C . TRP B 1 237 ? -26.234 -14.953 -9.422 1 98.88 237 TRP B C 1
ATOM 5421 O O . TRP B 1 237 ? -26.578 -16.047 -9.867 1 98.88 237 TRP B O 1
ATOM 5431 N N . GLY B 1 238 ? -25.516 -14.844 -8.375 1 98.94 238 GLY B N 1
ATOM 5432 C CA . GLY B 1 238 ? -25.016 -15.977 -7.617 1 98.94 238 GLY B CA 1
ATOM 5433 C C . GLY B 1 238 ? -24.891 -15.695 -6.129 1 98.94 238 GLY B C 1
ATOM 5434 O O . GLY B 1 238 ? -25.109 -14.57 -5.688 1 98.94 238 GLY B O 1
ATOM 5435 N N . ALA B 1 239 ? -24.578 -16.734 -5.344 1 98.94 239 ALA B N 1
ATOM 5436 C CA . ALA B 1 239 ? -24.328 -16.641 -3.906 1 98.94 239 ALA B CA 1
ATOM 5437 C C . ALA B 1 239 ? -23.047 -17.359 -3.518 1 98.94 239 ALA B C 1
ATOM 5439 O O . ALA B 1 239 ? -22.828 -18.516 -3.893 1 98.94 239 ALA B O 1
ATOM 5440 N N . GLU B 1 240 ? -22.203 -16.594 -2.861 1 98.94 240 GLU B N 1
ATOM 5441 C CA . GLU B 1 240 ? -20.938 -17.172 -2.385 1 98.94 240 GLU B CA 1
ATOM 5442 C C . GLU B 1 240 ? -21.094 -17.766 -0.992 1 98.94 240 GLU B C 1
ATOM 5444 O O . GLU B 1 240 ? -21.828 -17.234 -0.154 1 98.94 240 GLU B O 1
ATOM 5449 N N . THR B 1 241 ? -20.422 -18.844 -0.729 1 98.38 241 THR B N 1
ATOM 5450 C CA . THR B 1 241 ? -20.359 -19.422 0.605 1 98.38 241 THR B CA 1
ATOM 5451 C C . THR B 1 241 ? -18.984 -20.047 0.862 1 98.38 241 THR B C 1
ATOM 5453 O O . THR B 1 241 ? -18.234 -20.328 -0.078 1 98.38 241 THR B O 1
ATOM 5456 N N . ASP B 1 242 ? -18.688 -20.266 2.135 1 97.62 242 ASP B N 1
ATOM 5457 C CA . ASP B 1 242 ? -17.5 -20.953 2.596 1 97.62 242 ASP B CA 1
ATOM 5458 C C . ASP B 1 242 ? -17.828 -22.375 3.074 1 97.62 242 ASP B C 1
ATOM 5460 O O . ASP B 1 242 ? -18.719 -22.547 3.906 1 97.62 242 ASP B O 1
ATOM 5464 N N . ILE B 1 243 ? -17.109 -23.297 2.541 1 96.94 243 ILE B N 1
ATOM 5465 C CA . ILE B 1 243 ? -17.469 -24.672 2.887 1 96.94 243 ILE B CA 1
ATOM 5466 C C . ILE B 1 243 ? -16.312 -25.328 3.639 1 96.94 243 ILE B C 1
ATOM 5468 O O . ILE B 1 243 ? -15.18 -25.328 3.164 1 96.94 243 ILE B O 1
ATOM 5472 N N . ARG B 1 244 ? -16.609 -25.844 4.758 1 95.06 244 ARG B N 1
ATOM 5473 C CA . ARG B 1 244 ? -15.75 -26.703 5.566 1 95.06 244 ARG B CA 1
ATOM 5474 C C . ARG B 1 244 ? -16.344 -28.094 5.715 1 95.06 244 ARG B C 1
ATOM 5476 O O . ARG B 1 244 ? -17.406 -28.391 5.137 1 95.06 244 ARG B O 1
ATOM 5483 N N . MET B 1 245 ? -15.617 -29 6.301 1 94.5 245 MET B N 1
ATOM 5484 C CA . MET B 1 245 ? -16.094 -30.375 6.453 1 94.5 245 MET B CA 1
ATOM 5485 C C . MET B 1 245 ? -16.156 -30.766 7.926 1 94.5 245 MET B C 1
ATOM 5487 O O . MET B 1 245 ? -15.203 -30.531 8.672 1 94.5 245 MET B O 1
ATOM 5491 N N . THR B 1 246 ? -17.281 -31.328 8.32 1 95.62 246 THR B N 1
ATOM 5492 C CA . THR B 1 246 ? -17.438 -31.781 9.695 1 95.62 246 THR B CA 1
ATOM 5493 C C . THR B 1 246 ? -16.609 -33.031 9.938 1 95.62 246 THR B C 1
ATOM 5495 O O . THR B 1 246 ? -16.109 -33.656 8.992 1 95.62 246 THR B O 1
ATOM 5498 N N . LYS B 1 247 ? -16.5 -33.344 11.219 1 93.5 247 LYS B N 1
ATOM 5499 C CA . LYS B 1 247 ? -15.742 -34.531 11.648 1 93.5 247 LYS B CA 1
ATOM 5500 C C . LYS B 1 247 ? -16.266 -35.781 10.969 1 93.5 247 LYS B C 1
ATOM 5502 O O . LYS B 1 247 ? -15.484 -36.688 10.656 1 93.5 247 LYS B O 1
ATOM 5507 N N . ASP B 1 248 ? -17.547 -35.875 10.688 1 96.12 248 ASP B N 1
ATOM 5508 C CA . ASP B 1 248 ? -18.172 -37.062 10.109 1 96.12 248 ASP B CA 1
ATOM 5509 C C . ASP B 1 248 ? -18.375 -36.875 8.602 1 96.12 248 ASP B C 1
ATOM 5511 O O . ASP B 1 248 ? -19.188 -37.562 8 1 96.12 248 ASP B O 1
ATOM 5515 N N . GLY B 1 249 ? -17.781 -35.875 7.957 1 94.44 249 GLY B N 1
ATOM 5516 C CA . GLY B 1 249 ? -17.641 -35.812 6.512 1 94.44 249 GLY B CA 1
ATOM 5517 C C . GLY B 1 249 ? -18.781 -35.094 5.828 1 94.44 249 GLY B C 1
ATOM 5518 O O . GLY B 1 249 ? -19.062 -35.344 4.656 1 94.44 249 GLY B O 1
ATOM 5519 N N . LYS B 1 250 ? -19.469 -34.281 6.582 1 97.06 250 LYS B N 1
ATOM 5520 C CA . LYS B 1 250 ? -20.516 -33.438 5.984 1 97.06 250 LYS B CA 1
ATOM 5521 C C . LYS B 1 250 ? -20 -32.031 5.719 1 97.06 250 LYS B C 1
ATOM 5523 O O . LYS B 1 250 ? -19.156 -31.516 6.461 1 97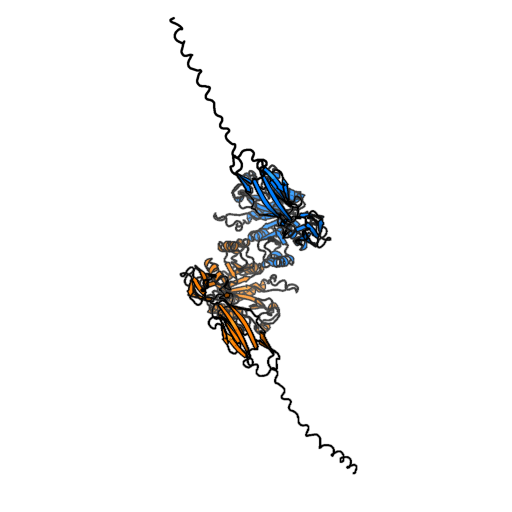.06 250 LYS B O 1
ATOM 5528 N N . PHE B 1 251 ? -20.562 -31.406 4.645 1 98.06 251 PHE B N 1
ATOM 5529 C CA . PHE B 1 251 ? -20.125 -30.078 4.273 1 98.06 251 PHE B CA 1
ATOM 5530 C C . PHE B 1 251 ? -21 -29.016 4.922 1 98.06 251 PHE B C 1
ATOM 5532 O O . PHE B 1 251 ? -22.234 -29.109 4.879 1 98.06 251 PHE B O 1
ATOM 5539 N N . VAL B 1 252 ? -20.359 -28.016 5.539 1 98.12 252 VAL B N 1
ATOM 5540 C CA . VAL B 1 252 ? -21.078 -26.984 6.289 1 98.12 252 VAL B CA 1
ATOM 5541 C C . VAL B 1 252 ? -20.531 -25.609 5.922 1 98.12 252 VAL B C 1
ATOM 5543 O O . VAL B 1 252 ? -19.328 -25.438 5.695 1 98.12 252 VAL B O 1
ATOM 5546 N N . ALA B 1 253 ? -21.438 -24.641 5.867 1 98.25 253 ALA B N 1
ATOM 5547 C CA . ALA B 1 253 ? -21.094 -23.281 5.484 1 98.25 253 ALA B CA 1
ATOM 5548 C C . ALA B 1 253 ? -20.594 -22.484 6.688 1 98.25 253 ALA B C 1
ATOM 5550 O O . ALA B 1 253 ? -21.391 -21.891 7.426 1 98.25 253 ALA B O 1
ATOM 5551 N N . VAL B 1 254 ? -19.266 -22.438 6.84 1 96.5 254 VAL B N 1
ATOM 5552 C CA . VAL B 1 254 ? -18.625 -21.719 7.93 1 96.5 254 VAL B CA 1
ATOM 5553 C C . VAL B 1 254 ? -17.344 -21.047 7.418 1 96.5 254 VAL B C 1
ATOM 5555 O O . VAL B 1 254 ? -16.484 -21.688 6.84 1 96.5 254 VAL B O 1
ATOM 5558 N N . HIS B 1 255 ? -17.328 -19.75 7.648 1 95.94 255 HIS B N 1
ATOM 5559 C CA . HIS B 1 255 ? -16.203 -18.953 7.168 1 95.94 255 HIS B CA 1
ATOM 5560 C C . HIS B 1 255 ? -15.016 -19.062 8.109 1 95.94 255 HIS B C 1
ATOM 5562 O O . HIS B 1 255 ? -13.883 -19.266 7.66 1 95.94 255 HIS B O 1
ATOM 5568 N N . ASP B 1 256 ? -15.273 -18.969 9.422 1 93.88 256 ASP B N 1
ATOM 5569 C CA . ASP B 1 256 ? -14.219 -18.859 10.422 1 93.88 256 ASP B CA 1
ATOM 5570 C C . ASP B 1 256 ? -13.617 -20.234 10.734 1 93.88 256 ASP B C 1
ATOM 5572 O O . ASP B 1 256 ? -14.219 -21.266 10.43 1 93.88 256 ASP B O 1
ATOM 5576 N N . THR B 1 257 ? -12.523 -20.156 11.406 1 91.69 257 THR B N 1
ATOM 5577 C CA . THR B 1 257 ? -11.852 -21.391 11.82 1 91.69 257 THR B CA 1
ATOM 5578 C C . THR B 1 257 ? -12.664 -22.125 12.883 1 91.69 257 THR B C 1
ATOM 5580 O O . THR B 1 257 ? -12.641 -23.344 12.953 1 91.69 257 THR B O 1
ATOM 5583 N N . THR B 1 258 ? -13.344 -21.266 13.625 1 94.5 258 THR B N 1
ATOM 5584 C CA . THR B 1 258 ? -14.203 -21.828 14.656 1 94.5 258 THR B CA 1
ATOM 5585 C C . THR B 1 258 ? -15.602 -21.219 14.602 1 94.5 258 THR B C 1
ATOM 5587 O O . THR B 1 258 ? -15.836 -20.281 13.844 1 94.5 258 THR B O 1
ATOM 5590 N N . LEU B 1 259 ? -16.484 -21.797 15.398 1 96.94 259 LEU B N 1
ATOM 5591 C CA . LEU B 1 259 ? -17.859 -21.312 15.461 1 96.94 259 LEU B CA 1
ATOM 5592 C C . LEU B 1 259 ? -18.031 -20.297 16.594 1 96.94 259 LEU B C 1
ATOM 5594 O O . LEU B 1 259 ? -19.156 -20 17 1 96.94 259 LEU B O 1
ATOM 5598 N N . LYS B 1 260 ? -16.938 -19.75 17.062 1 97.5 260 LYS B N 1
ATOM 5599 C CA . LYS B 1 260 ? -16.969 -18.844 18.219 1 97.5 260 LYS B CA 1
ATOM 5600 C C . LYS B 1 260 ? -17.734 -17.562 17.875 1 97.5 260 LYS B C 1
ATOM 5602 O O . LYS B 1 260 ? -18.641 -17.172 18.609 1 97.5 260 LYS B O 1
ATOM 5607 N N . ARG B 1 261 ? -17.422 -16.938 16.781 1 96.88 261 ARG B N 1
ATOM 5608 C CA . ARG B 1 261 ? -18.016 -15.656 16.438 1 96.88 261 ARG B CA 1
ATOM 5609 C C . ARG B 1 261 ? -19.5 -15.805 16.125 1 96.88 261 ARG B C 1
ATOM 5611 O O . ARG B 1 261 ? -20.328 -15.023 16.609 1 96.88 261 ARG B O 1
ATOM 5618 N N . THR B 1 262 ? -19.891 -16.812 15.359 1 97 262 THR B N 1
ATOM 5619 C CA . THR B 1 262 ? -21.25 -16.938 14.844 1 97 262 THR B CA 1
ATOM 5620 C C . THR B 1 262 ? -22.156 -17.656 15.852 1 97 262 THR B C 1
ATOM 5622 O O . THR B 1 262 ? -23.328 -17.328 15.977 1 97 262 THR B O 1
ATOM 5625 N N . CYS B 1 263 ? -21.578 -18.609 16.688 1 97.38 263 CYS B N 1
ATOM 5626 C CA . CYS B 1 263 ? -22.438 -19.453 17.5 1 97.38 263 CYS B CA 1
ATOM 5627 C C . CYS B 1 263 ? -21.969 -19.469 18.953 1 97.38 263 CYS B C 1
ATOM 5629 O O . CYS B 1 263 ? -22.547 -20.172 19.781 1 97.38 263 CYS B O 1
ATOM 5631 N N . GLY B 1 264 ? -20.859 -18.906 19.219 1 97.38 264 GLY B N 1
ATOM 5632 C CA . GLY B 1 264 ? -20.375 -18.812 20.594 1 97.38 264 GLY B CA 1
ATOM 5633 C C . GLY B 1 264 ? -19.578 -20.031 21.016 1 97.38 264 GLY B C 1
ATOM 5634 O O . GLY B 1 264 ? -19.203 -20.156 22.188 1 97.38 264 GLY B O 1
ATOM 5635 N N . VAL B 1 265 ? -19.312 -20.938 20.078 1 97.62 265 VAL B N 1
ATOM 5636 C CA . VAL B 1 265 ? -18.609 -22.172 20.406 1 97.62 265 VAL B CA 1
ATOM 5637 C C . VAL B 1 265 ? -17.219 -22.156 19.781 1 97.62 265 VAL B C 1
ATOM 5639 O O . VAL B 1 265 ? -17.094 -22.109 18.547 1 97.62 265 VAL B O 1
ATOM 5642 N N . ASP B 1 266 ? -16.25 -22.234 20.641 1 96.44 266 ASP B N 1
ATOM 5643 C CA . ASP B 1 266 ? -14.867 -22.172 20.172 1 96.44 266 ASP B CA 1
ATOM 5644 C C . ASP B 1 266 ? -14.359 -23.547 19.766 1 96.44 266 ASP B C 1
ATOM 5646 O O . ASP B 1 266 ? -13.422 -24.078 20.359 1 96.44 266 ASP B O 1
ATOM 5650 N N . LYS B 1 267 ? -14.984 -24.125 18.734 1 95.19 267 LYS B N 1
ATOM 5651 C CA . LYS B 1 267 ? -14.617 -25.406 18.141 1 95.19 267 LYS B CA 1
ATOM 5652 C C . LYS B 1 267 ? -14.641 -25.328 16.609 1 95.19 267 LYS B C 1
ATOM 5654 O O . LYS B 1 267 ? -15.461 -24.625 16.031 1 95.19 267 LYS B O 1
ATOM 5659 N N . ARG B 1 268 ? -13.742 -26.062 16.047 1 93.12 268 ARG B N 1
ATOM 5660 C CA . ARG B 1 268 ? -13.688 -26.156 14.594 1 93.12 268 ARG B CA 1
ATOM 5661 C C . ARG B 1 268 ? -14.805 -27.047 14.07 1 93.12 268 ARG B C 1
ATOM 5663 O O . ARG B 1 268 ? -15.156 -28.062 14.688 1 93.12 268 ARG B O 1
ATOM 5670 N N . PRO B 1 269 ? -15.352 -26.672 12.844 1 94.75 269 PRO B N 1
ATOM 5671 C CA . PRO B 1 269 ? -16.297 -27.594 12.219 1 94.75 269 PRO B CA 1
ATOM 5672 C C . PRO B 1 269 ? -15.711 -29 12.016 1 94.75 269 PRO B C 1
ATOM 5674 O O . PRO B 1 269 ? -16.422 -29.984 12.172 1 94.75 269 PRO B O 1
ATOM 5677 N N . GLU B 1 270 ? -14.438 -29.062 11.719 1 91.94 270 GLU B N 1
ATOM 5678 C CA . GLU B 1 270 ? -13.742 -30.328 11.438 1 91.94 270 GLU B CA 1
ATOM 5679 C C . GLU B 1 270 ? -13.656 -31.203 12.688 1 91.94 270 GLU B C 1
ATOM 5681 O O . GLU B 1 270 ? -13.344 -32.375 12.602 1 91.94 270 GLU B O 1
ATOM 5686 N N . ASP B 1 271 ? -13.898 -30.625 13.867 1 92.94 271 ASP B N 1
ATOM 5687 C CA . ASP B 1 271 ? -13.82 -31.344 15.133 1 92.94 271 ASP B CA 1
ATOM 5688 C C . ASP B 1 271 ? -15.211 -31.656 15.68 1 92.94 271 ASP B C 1
ATOM 5690 O O . ASP B 1 271 ? -15.344 -32.125 16.812 1 92.94 271 ASP B O 1
ATOM 5694 N N . MET B 1 272 ? -16.234 -31.328 14.922 1 96.25 272 MET B N 1
ATOM 5695 C CA . MET B 1 272 ? -17.609 -31.547 15.344 1 96.25 272 MET B CA 1
ATOM 5696 C C . MET B 1 272 ? -18.375 -32.375 14.32 1 96.25 272 MET B C 1
ATOM 5698 O O . MET B 1 272 ? -18.062 -32.344 13.125 1 96.25 272 MET B O 1
ATOM 5702 N N . THR B 1 273 ? -19.359 -33.125 14.82 1 97.94 273 THR B N 1
ATOM 5703 C CA . THR B 1 273 ? -20.25 -33.844 13.914 1 97.94 273 THR B CA 1
ATOM 5704 C C . THR B 1 273 ? -21.359 -32.906 13.406 1 97.94 273 THR B C 1
ATOM 5706 O O . THR B 1 273 ? -21.594 -31.844 13.969 1 97.94 273 THR B O 1
ATOM 5709 N N . GLU B 1 274 ? -22.031 -33.375 12.352 1 98.06 274 GLU B N 1
ATOM 5710 C CA . GLU B 1 274 ? -23.188 -32.656 11.852 1 98.06 274 GLU B CA 1
ATOM 5711 C C . GLU B 1 274 ? -24.234 -32.438 12.938 1 98.06 274 GLU B C 1
ATOM 5713 O O . GLU B 1 274 ? -24.766 -31.344 13.102 1 98.06 274 GLU B O 1
ATOM 5718 N N . ALA B 1 275 ? -24.5 -33.5 13.656 1 98.19 275 ALA B N 1
ATOM 5719 C CA . ALA B 1 275 ? -25.516 -33.438 14.703 1 98.19 275 ALA B CA 1
ATOM 5720 C C . ALA B 1 275 ? -25.188 -32.375 15.75 1 98.19 275 ALA B C 1
ATOM 5722 O O . ALA B 1 275 ? -26.078 -31.656 16.203 1 98.19 275 ALA B O 1
ATOM 5723 N N . GLU B 1 276 ? -23.953 -32.281 16.109 1 98.38 276 GLU B N 1
ATOM 5724 C CA . GLU B 1 276 ? -23.516 -31.297 17.078 1 98.38 276 GLU B CA 1
ATOM 5725 C C . GLU B 1 276 ? -23.688 -29.875 16.547 1 98.38 276 GLU B C 1
ATOM 5727 O O . GLU B 1 276 ? -24.188 -29 17.25 1 98.38 276 GLU B O 1
ATOM 5732 N N . ILE B 1 277 ? -23.344 -29.641 15.312 1 98.44 277 ILE B N 1
ATOM 5733 C CA . ILE B 1 277 ? -23.406 -28.297 14.719 1 98.44 277 ILE B CA 1
ATOM 5734 C C . ILE B 1 277 ? -24.859 -27.891 14.539 1 98.44 277 ILE B C 1
ATOM 5736 O O . ILE B 1 277 ? -25.219 -26.719 14.766 1 98.44 277 ILE B O 1
ATOM 5740 N N . ARG B 1 278 ? -25.734 -28.797 14.164 1 97.31 278 ARG B N 1
ATOM 5741 C CA . ARG B 1 278 ? -27.141 -28.5 13.93 1 97.31 278 ARG B CA 1
ATOM 5742 C C . ARG B 1 278 ? -27.828 -28.062 15.211 1 97.31 278 ARG B C 1
ATOM 5744 O O . ARG B 1 278 ? -28.891 -27.438 15.172 1 97.31 278 ARG B O 1
ATOM 5751 N N . LYS B 1 279 ? -27.234 -28.328 16.359 1 97.06 279 LYS B N 1
ATOM 5752 C CA . LYS B 1 279 ? -27.797 -27.938 17.641 1 97.06 279 LYS B CA 1
ATOM 5753 C C . LYS B 1 279 ? -27.422 -26.5 18 1 97.06 279 LYS B C 1
ATOM 5755 O O . LYS B 1 279 ? -28 -25.906 18.891 1 97.06 279 LYS B O 1
ATOM 5760 N N . LEU B 1 280 ? -26.438 -26.047 17.359 1 97.62 280 LEU B N 1
ATOM 5761 C CA . LEU B 1 280 ? -25.953 -24.703 17.672 1 97.62 280 LEU B CA 1
ATOM 5762 C C . LEU B 1 280 ? -26.906 -23.641 17.094 1 97.62 280 LEU B C 1
ATOM 5764 O O . LEU B 1 280 ? -27.547 -23.875 16.078 1 97.62 280 LEU B O 1
ATOM 5768 N N . LYS B 1 281 ? -26.938 -22.5 17.766 1 96.94 281 LYS B N 1
ATOM 5769 C CA . LYS B 1 281 ? -27.719 -21.344 17.312 1 96.94 281 LYS B CA 1
ATOM 5770 C C . LYS B 1 281 ? -26.797 -20.172 16.984 1 96.94 281 LYS B C 1
ATOM 5772 O O . LYS B 1 281 ? -25.828 -19.922 17.703 1 96.94 281 LYS B O 1
ATOM 5777 N N . ILE B 1 282 ? -27.141 -19.531 15.977 1 97.38 282 ILE B N 1
ATOM 5778 C CA . ILE B 1 282 ? -26.422 -18.297 15.641 1 97.38 282 ILE B CA 1
ATOM 5779 C C . ILE B 1 282 ? -26.734 -17.219 16.672 1 97.38 282 ILE B C 1
ATOM 5781 O O . ILE B 1 282 ? -27.891 -17.047 17.078 1 97.38 282 ILE B O 1
ATOM 5785 N N . ILE B 1 283 ? -25.719 -16.453 17.062 1 96.31 283 ILE B N 1
ATOM 5786 C CA . ILE B 1 283 ? -25.891 -15.508 18.156 1 96.31 283 ILE B CA 1
ATOM 5787 C C . ILE B 1 283 ? -25.484 -14.117 17.703 1 96.31 283 ILE B C 1
ATOM 5789 O O . ILE B 1 283 ? -25.422 -13.18 18.5 1 96.31 283 ILE B O 1
ATOM 5793 N N . SER B 1 284 ? -25.078 -14 16.547 1 95.12 284 SER B N 1
ATOM 5794 C CA . SER B 1 284 ? -24.562 -12.711 16.078 1 95.12 284 SER B CA 1
ATOM 5795 C C . SER B 1 284 ? -24.75 -12.555 14.57 1 95.12 284 SER B C 1
ATOM 5797 O O . SER B 1 284 ? -25.266 -13.453 13.906 1 95.12 284 SER B O 1
ATOM 5799 N N . GLY B 1 285 ? -24.312 -11.32 14.07 1 95.31 285 GLY B N 1
ATOM 5800 C CA . GLY B 1 285 ? -24.406 -11.016 12.656 1 95.31 285 GLY B CA 1
ATOM 5801 C C . GLY B 1 285 ? -25.453 -9.969 12.336 1 95.31 285 GLY B C 1
ATOM 5802 O O . GLY B 1 285 ? -26.297 -9.641 13.18 1 95.31 285 GLY B O 1
ATOM 5803 N N . ASN B 1 286 ? -25.344 -9.539 11.141 1 95.12 286 ASN B N 1
ATOM 5804 C CA . ASN B 1 286 ? -26.344 -8.57 10.695 1 95.12 286 ASN B CA 1
ATOM 5805 C C . ASN B 1 286 ? -27.734 -9.188 10.625 1 95.12 286 ASN B C 1
ATOM 5807 O O . ASN B 1 286 ? -27.891 -10.344 10.219 1 95.12 286 ASN B O 1
ATOM 5811 N N . GLY B 1 287 ? -28.734 -8.367 11.086 1 94.44 287 GLY B N 1
ATOM 5812 C CA . GLY B 1 287 ? -30.109 -8.82 11.047 1 94.44 287 GLY B CA 1
ATOM 5813 C C . GLY B 1 287 ? -30.438 -9.836 12.125 1 94.44 287 GLY B C 1
ATOM 5814 O O . GLY B 1 287 ? -31.547 -10.367 12.172 1 94.44 287 GLY B O 1
ATOM 5815 N N . TYR B 1 288 ? -29.5 -10.094 12.969 1 94.31 288 TYR B N 1
ATOM 5816 C CA . TYR B 1 288 ? -29.688 -11.117 13.992 1 94.31 288 TYR B CA 1
ATOM 5817 C C . TYR B 1 288 ? -30.938 -10.836 14.812 1 94.31 288 TYR B C 1
ATOM 5819 O O . TYR B 1 288 ? -31.75 -11.734 15.039 1 94.31 288 TYR B O 1
ATOM 5827 N N . SER B 1 289 ? -31.156 -9.641 15.281 1 94.56 289 SER B N 1
ATOM 5828 C CA . SER B 1 289 ? -32.281 -9.289 16.125 1 94.56 289 SER B CA 1
ATOM 5829 C C . SER B 1 289 ? -33.625 -9.539 15.391 1 94.56 289 SER B C 1
ATOM 5831 O O . SER B 1 289 ? -34.562 -10.008 15.992 1 94.56 289 SER B O 1
ATOM 5833 N N . LYS B 1 290 ? -33.594 -9.273 14.133 1 95.94 290 LYS B N 1
ATOM 5834 C CA . LYS B 1 290 ? -34.812 -9.398 13.312 1 95.94 290 LYS B CA 1
ATOM 5835 C C . LYS B 1 290 ? -35.156 -10.867 13.086 1 95.94 290 LYS B C 1
ATOM 5837 O O . LYS B 1 290 ? -36.344 -11.219 13.016 1 95.94 290 LYS B O 1
ATOM 5842 N N . TYR B 1 291 ? -34.094 -11.711 12.961 1 95.19 291 TYR B N 1
ATOM 5843 C CA . TYR B 1 291 ? -34.344 -13.062 12.484 1 95.19 291 TYR B CA 1
ATOM 5844 C C . TYR B 1 291 ? -34.031 -14.094 13.555 1 95.19 291 TYR B C 1
ATOM 5846 O O . TYR B 1 291 ? -34 -15.297 13.281 1 95.19 291 TYR B O 1
ATOM 5854 N N . LYS B 1 292 ? -33.781 -13.688 14.695 1 91.56 292 LYS B N 1
ATOM 5855 C CA . LYS B 1 292 ? -33.312 -14.555 15.766 1 91.56 292 LYS B CA 1
ATOM 5856 C C . LYS B 1 292 ? -34.25 -15.742 15.984 1 91.56 292 LYS B C 1
ATOM 5858 O O . LYS B 1 292 ? -33.812 -16.812 16.422 1 91.56 292 LYS B O 1
ATOM 5863 N N . ASN B 1 293 ? -35.5 -15.594 15.672 1 93.38 293 ASN B N 1
ATOM 5864 C CA . ASN B 1 293 ? -36.469 -16.656 15.914 1 93.38 293 ASN B CA 1
ATOM 5865 C C . ASN B 1 293 ? -36.844 -17.375 14.617 1 93.38 293 ASN B C 1
ATOM 5867 O O . ASN B 1 293 ? -37.719 -18.25 14.625 1 93.38 293 ASN B O 1
ATOM 5871 N N . ASP B 1 294 ? -36.281 -16.984 13.516 1 95.75 294 ASP B N 1
ATOM 5872 C CA . ASP B 1 294 ? -36.469 -17.672 12.234 1 95.75 294 ASP B CA 1
ATOM 5873 C C . ASP B 1 294 ? -35.562 -18.891 12.117 1 95.75 294 ASP B C 1
ATOM 5875 O O . ASP B 1 294 ? -34.344 -18.75 12.078 1 95.75 294 ASP B O 1
ATOM 5879 N N . PRO B 1 295 ? -36.062 -20.031 12.023 1 94.81 295 PRO B N 1
ATOM 5880 C CA . PRO B 1 295 ? -35.25 -21.234 11.969 1 94.81 295 PRO B CA 1
ATOM 5881 C C . PRO B 1 295 ? -34.312 -21.281 10.742 1 94.81 295 PRO B C 1
ATOM 5883 O O . PRO B 1 295 ? -33.312 -21.969 10.75 1 94.81 295 PRO B O 1
ATOM 5886 N N . LYS B 1 296 ? -34.625 -20.516 9.773 1 97.12 296 LYS B N 1
ATOM 5887 C CA . LYS B 1 296 ? -33.812 -20.5 8.562 1 97.12 296 LYS B CA 1
ATOM 5888 C C . LYS B 1 296 ? -32.656 -19.5 8.695 1 97.12 296 LYS B C 1
ATOM 5890 O O . LYS B 1 296 ? -31.766 -19.469 7.852 1 97.12 296 LYS B O 1
ATOM 5895 N N . ALA B 1 297 ? -32.719 -18.703 9.789 1 97.06 297 ALA B N 1
ATOM 5896 C CA . ALA B 1 297 ? -31.688 -17.672 9.961 1 97.06 297 ALA B CA 1
ATOM 5897 C C . ALA B 1 297 ? -30.891 -17.906 11.234 1 97.06 297 ALA B C 1
ATOM 5899 O O . ALA B 1 297 ? -29.875 -17.25 11.469 1 97.06 297 ALA B O 1
ATOM 5900 N N . ASN B 1 298 ? -31.25 -18.875 11.992 1 95.94 298 ASN B N 1
ATOM 5901 C CA . ASN B 1 298 ? -30.641 -19 13.305 1 95.94 298 ASN B CA 1
ATOM 5902 C C . ASN B 1 298 ? -29.719 -20.219 13.375 1 95.94 298 ASN B C 1
ATOM 5904 O O . ASN B 1 298 ? -29.281 -20.609 14.453 1 95.94 298 ASN B O 1
ATOM 5908 N N . LYS B 1 299 ? -29.469 -20.828 12.234 1 96.81 299 LYS B N 1
ATOM 5909 C CA . LYS B 1 299 ? -28.516 -21.922 12.125 1 96.81 299 LYS B CA 1
ATOM 5910 C C . LYS B 1 299 ? -27.625 -21.75 10.906 1 96.81 299 LYS B C 1
ATOM 5912 O O . LYS B 1 299 ? -28.031 -21.172 9.898 1 96.81 299 LYS B O 1
ATOM 5917 N N . VAL B 1 300 ? -26.406 -22.312 11.031 1 96.81 300 VAL B N 1
ATOM 5918 C CA . VAL B 1 300 ? -25.547 -22.312 9.852 1 96.81 300 VAL B CA 1
ATOM 5919 C C . VAL B 1 300 ? -26.109 -23.297 8.812 1 96.81 300 VAL B C 1
ATOM 5921 O O . VAL B 1 300 ? -26.641 -24.344 9.164 1 96.81 300 VAL B O 1
ATOM 5924 N N . ALA B 1 301 ? -26.016 -22.922 7.578 1 98.5 301 ALA B N 1
ATOM 5925 C CA . ALA B 1 301 ? -26.516 -23.766 6.508 1 98.5 301 ALA B CA 1
ATOM 5926 C C . ALA B 1 301 ? -25.531 -24.891 6.188 1 98.5 301 ALA B C 1
ATOM 5928 O O . ALA B 1 301 ? -24.312 -24.703 6.266 1 98.5 301 ALA B O 1
ATOM 5929 N N . PHE B 1 302 ? -26.016 -26.016 5.883 1 98.56 302 PHE B N 1
ATOM 5930 C CA . PHE B 1 302 ? -25.219 -27.078 5.281 1 98.56 302 PHE B CA 1
ATOM 5931 C C . PHE B 1 302 ? -25.266 -27 3.76 1 98.56 302 PHE B C 1
ATOM 5933 O O . PHE B 1 302 ? -26.109 -26.297 3.195 1 98.56 302 PHE B O 1
ATOM 5940 N N . LEU B 1 303 ? -24.312 -27.656 3.127 1 98.75 303 LEU B N 1
ATOM 5941 C CA . LEU B 1 303 ? -24.125 -27.547 1.684 1 98.75 303 LEU B CA 1
ATOM 5942 C C . LEU B 1 303 ? -25.422 -27.891 0.943 1 98.75 303 LEU B C 1
ATOM 5944 O O . LEU B 1 303 ? -25.812 -27.156 0.024 1 98.75 303 LEU B O 1
ATOM 5948 N N . ASP B 1 304 ? -26.109 -28.938 1.339 1 98.12 304 ASP B N 1
ATOM 5949 C CA . ASP B 1 304 ? -27.312 -29.359 0.648 1 98.12 304 ASP B CA 1
ATOM 5950 C C . ASP B 1 304 ? -28.391 -28.281 0.713 1 98.12 304 ASP B C 1
ATOM 5952 O O . ASP B 1 304 ? -29.078 -28.016 -0.278 1 98.12 304 ASP B O 1
ATOM 5956 N N . GLU B 1 305 ? -28.562 -27.641 1.814 1 98.62 305 GLU B N 1
ATOM 5957 C CA . GLU B 1 305 ? -29.531 -26.578 2.006 1 98.62 305 GLU B CA 1
ATOM 5958 C C . GLU B 1 305 ? -29.203 -25.359 1.152 1 98.62 305 GLU B C 1
ATOM 5960 O O . GLU B 1 305 ? -30.078 -24.766 0.532 1 98.62 305 GLU B O 1
ATOM 5965 N N . TYR B 1 306 ? -27.953 -25.016 1.198 1 98.69 306 TYR B N 1
ATOM 5966 C CA . TYR B 1 306 ? -27.438 -23.922 0.377 1 98.69 306 TYR B CA 1
ATOM 5967 C C . TYR B 1 306 ? -27.719 -24.172 -1.101 1 98.69 306 TYR B C 1
ATOM 5969 O O . TYR B 1 306 ? -28.25 -23.312 -1.798 1 98.69 306 TYR B O 1
ATOM 5977 N N . LEU B 1 307 ? -27.406 -25.375 -1.593 1 98.88 307 LEU B N 1
ATOM 5978 C CA . LEU B 1 307 ? -27.594 -25.734 -2.996 1 98.88 307 LEU B CA 1
ATOM 5979 C C . LEU B 1 307 ? -29.078 -25.75 -3.355 1 98.88 307 LEU B C 1
ATOM 5981 O O . LEU B 1 307 ? -29.453 -25.359 -4.461 1 98.88 307 LEU B O 1
ATOM 5985 N N . ASP B 1 308 ? -29.906 -26.188 -2.443 1 98.62 308 ASP B N 1
ATOM 5986 C CA . ASP B 1 308 ? -31.344 -26.172 -2.67 1 98.62 308 ASP B CA 1
ATOM 5987 C C . ASP B 1 308 ? -31.844 -24.75 -2.932 1 98.62 308 ASP B C 1
ATOM 5989 O O . ASP B 1 308 ? -32.625 -24.531 -3.861 1 98.62 308 ASP B O 1
ATOM 5993 N N . VAL B 1 309 ? -31.375 -23.844 -2.105 1 98.75 309 VAL B N 1
ATOM 5994 C CA . VAL B 1 309 ? -31.797 -22.453 -2.264 1 98.75 309 VAL B CA 1
ATOM 5995 C C . VAL B 1 309 ? -31.328 -21.922 -3.609 1 98.75 309 VAL B C 1
ATOM 5997 O O . VAL B 1 309 ? -32.094 -21.266 -4.328 1 98.75 309 VAL B O 1
ATOM 6000 N N . CYS B 1 310 ? -30.062 -22.188 -3.957 1 98.81 310 CYS B N 1
ATOM 6001 C CA . CYS B 1 310 ? -29.531 -21.703 -5.223 1 98.81 310 CYS B CA 1
ATOM 6002 C C . CYS B 1 310 ? -30.344 -22.234 -6.398 1 98.81 310 CYS B C 1
ATOM 6004 O O . CYS B 1 310 ? -30.672 -21.484 -7.316 1 98.81 310 CYS B O 1
ATOM 6006 N N . LYS B 1 311 ? -30.641 -23.469 -6.355 1 98.12 311 LYS B N 1
ATOM 6007 C CA . LYS B 1 311 ? -31.422 -24.078 -7.426 1 98.12 311 LYS B CA 1
ATOM 6008 C C . LYS B 1 311 ? -32.812 -23.484 -7.492 1 98.12 311 LYS B C 1
ATOM 6010 O O . LYS B 1 311 ? -33.312 -23.125 -8.57 1 98.12 311 LYS B O 1
ATOM 6015 N N . GLU B 1 312 ? -33.406 -23.406 -6.379 1 98.06 312 GLU B N 1
ATOM 6016 C CA . GLU B 1 312 ? -34.781 -22.875 -6.301 1 98.06 312 GLU B CA 1
ATOM 6017 C C . GLU B 1 312 ? -34.844 -21.453 -6.812 1 98.06 312 GLU B C 1
ATOM 6019 O O . GLU B 1 312 ? -35.812 -21.078 -7.488 1 98.06 312 GLU B O 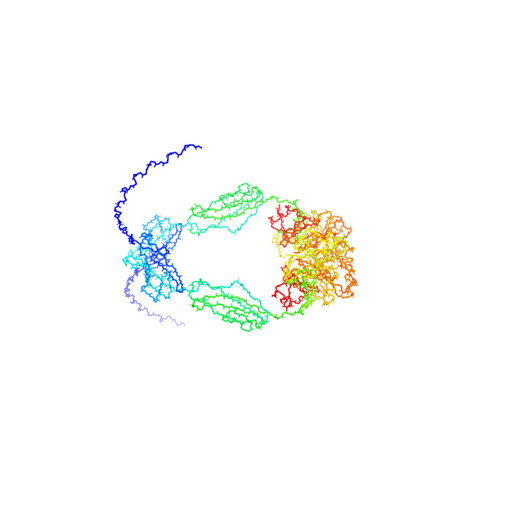1
ATOM 6024 N N . LYS B 1 313 ? -33.875 -20.672 -6.484 1 98.44 313 LYS B N 1
ATOM 6025 C CA . LYS B 1 313 ? -33.906 -19.234 -6.77 1 98.44 313 LYS B CA 1
ATOM 6026 C C . LYS B 1 313 ? -33.156 -18.922 -8.062 1 98.44 313 LYS B C 1
ATOM 6028 O O . LYS B 1 313 ? -33.062 -17.75 -8.461 1 98.44 313 LYS B O 1
ATOM 6033 N N . GLY B 1 314 ? -32.594 -19.906 -8.68 1 97.81 314 GLY B N 1
ATOM 6034 C CA . GLY B 1 314 ? -31.906 -19.703 -9.945 1 97.81 314 GLY B CA 1
ATOM 6035 C C . GLY B 1 314 ? -30.578 -19 -9.781 1 97.81 314 GLY B C 1
ATOM 6036 O O . GLY B 1 314 ? -30.172 -18.219 -10.648 1 97.81 314 GLY B O 1
ATOM 6037 N N . MET B 1 315 ? -29.906 -19.141 -8.688 1 98.75 315 MET B N 1
ATOM 6038 C CA . MET B 1 315 ? -28.609 -18.531 -8.445 1 98.75 315 MET B CA 1
ATOM 6039 C C . MET B 1 315 ? -27.484 -19.5 -8.766 1 98.75 315 MET B C 1
ATOM 6041 O O . MET B 1 315 ? -27.625 -20.703 -8.562 1 98.75 315 MET B O 1
ATOM 6045 N N . VAL B 1 316 ? -26.375 -19.016 -9.219 1 98.88 316 VAL B N 1
ATOM 6046 C CA . VAL B 1 316 ? -25.172 -19.812 -9.406 1 98.88 316 VAL B CA 1
ATOM 6047 C C . VAL B 1 316 ? -24.469 -20.016 -8.062 1 98.88 316 VAL B C 1
ATOM 6049 O O . VAL B 1 316 ? -24.125 -19.047 -7.387 1 98.88 316 VAL B O 1
ATOM 6052 N N . PRO B 1 317 ? -24.25 -21.297 -7.652 1 98.94 317 PRO B N 1
ATOM 6053 C CA . PRO B 1 317 ? -23.438 -21.531 -6.457 1 98.94 317 PRO B CA 1
ATOM 6054 C C . PRO B 1 317 ? -21.984 -21.141 -6.652 1 98.94 317 PRO B C 1
ATOM 6056 O O . PRO B 1 317 ? -21.359 -21.516 -7.648 1 98.94 317 PRO B O 1
ATOM 6059 N N . VAL B 1 318 ? -21.453 -20.297 -5.793 1 98.94 318 VAL B N 1
ATOM 6060 C CA . VAL B 1 318 ? -20.047 -19.953 -5.715 1 98.94 318 VAL B CA 1
ATOM 6061 C C . VAL B 1 318 ? -19.453 -20.484 -4.41 1 98.94 318 VAL B C 1
ATOM 6063 O O . VAL B 1 318 ? -19.641 -19.891 -3.348 1 98.94 318 VAL B O 1
ATOM 6066 N N . ILE B 1 319 ? -18.672 -21.562 -4.48 1 98.81 319 ILE B N 1
ATOM 6067 C CA . ILE B 1 319 ? -18.312 -22.344 -3.303 1 98.81 319 ILE B CA 1
ATOM 6068 C C . ILE B 1 319 ? -16.828 -22.203 -3.02 1 98.81 319 ILE B C 1
ATOM 6070 O O . ILE B 1 319 ? -15.992 -22.734 -3.748 1 98.81 319 ILE B O 1
ATOM 6074 N N . GLU B 1 320 ? -16.516 -21.453 -1.98 1 97.94 320 GLU B N 1
ATOM 6075 C CA . GLU B 1 320 ? -15.133 -21.344 -1.557 1 97.94 320 GLU B CA 1
ATOM 6076 C C . GLU B 1 320 ? -14.719 -22.562 -0.72 1 97.94 320 GLU B C 1
ATOM 6078 O O . GLU B 1 320 ? -15.344 -22.844 0.303 1 97.94 320 GLU B O 1
ATOM 6083 N N . ILE B 1 321 ? -13.711 -23.219 -1.113 1 96.06 321 ILE B N 1
ATOM 6084 C CA . ILE B 1 321 ? -13.203 -24.391 -0.423 1 9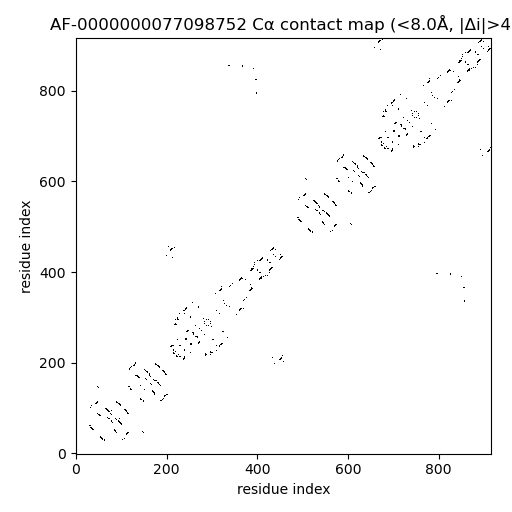6.06 321 ILE B CA 1
ATOM 6085 C C . ILE B 1 321 ? -12.305 -23.969 0.737 1 96.06 321 ILE B C 1
ATOM 6087 O O . ILE B 1 321 ? -11.219 -23.422 0.522 1 96.06 321 ILE B O 1
ATOM 6091 N N . LYS B 1 322 ? -12.719 -24.219 1.969 1 92.19 322 LYS B N 1
ATOM 6092 C CA . LYS B 1 322 ? -11.977 -23.828 3.164 1 92.19 322 LYS B CA 1
ATOM 6093 C C . LYS B 1 322 ? -11.711 -25.031 4.062 1 92.19 322 LYS B C 1
ATOM 6095 O O . LYS B 1 322 ? -11.336 -24.875 5.227 1 92.19 322 LYS B O 1
ATOM 6100 N N . MET B 1 323 ? -11.922 -26.141 3.531 1 86.5 323 MET B N 1
ATOM 6101 C CA . MET B 1 323 ? -11.641 -27.359 4.305 1 86.5 323 MET B CA 1
ATOM 6102 C C . MET B 1 323 ? -10.195 -27.359 4.797 1 86.5 323 MET B C 1
ATOM 6104 O O . MET B 1 323 ? -9.281 -26.984 4.066 1 86.5 323 MET B O 1
ATOM 6108 N N . GLU B 1 324 ? -10.031 -27.625 6.141 1 76.88 324 GLU B N 1
ATOM 6109 C CA . GLU B 1 324 ? -8.688 -27.609 6.719 1 76.88 324 GLU B CA 1
ATOM 6110 C C . GLU B 1 324 ? -8.406 -28.906 7.473 1 76.88 324 GLU B C 1
ATOM 6112 O O . GLU B 1 324 ? -9.305 -29.484 8.086 1 76.88 324 GLU B O 1
ATOM 6117 N N . TYR B 1 325 ? -7.227 -29.391 7.148 1 66.44 325 TYR B N 1
ATOM 6118 C CA . TYR B 1 325 ? -6.781 -30.531 7.941 1 66.44 325 TYR B CA 1
ATOM 6119 C C . TYR B 1 325 ? -5.598 -30.156 8.82 1 66.44 325 TYR B C 1
ATOM 6121 O O . TYR B 1 325 ? -4.844 -29.234 8.5 1 66.44 325 TYR B O 1
ATOM 6129 N N . THR B 1 326 ? -5.797 -30.359 10.102 1 56 326 THR B N 1
ATOM 6130 C CA . THR B 1 326 ? -4.668 -30.141 11 1 56 326 THR B CA 1
ATOM 6131 C C . THR B 1 326 ? -3.629 -31.234 10.844 1 56 326 THR B C 1
ATOM 6133 O O . THR B 1 326 ? -3.98 -32.406 10.641 1 56 326 THR B O 1
ATOM 6136 N N . THR B 1 327 ? -2.484 -30.844 10.234 1 49.88 327 THR B N 1
ATOM 6137 C CA . THR B 1 327 ? -1.404 -31.812 10.359 1 49.88 327 THR B CA 1
ATOM 6138 C C . THR B 1 327 ? -0.6 -31.562 11.633 1 49.88 327 THR B C 1
ATOM 6140 O O . THR B 1 327 ? -0.091 -30.453 11.844 1 49.88 327 THR B O 1
ATOM 6143 N N . ASN B 1 328 ? -0.28 -32.719 12.414 1 45.53 328 ASN B N 1
ATOM 6144 C CA . ASN B 1 328 ? 0.523 -32.844 13.625 1 45.53 328 ASN B CA 1
ATOM 6145 C C . ASN B 1 328 ? 0.092 -31.828 14.688 1 45.53 328 ASN B C 1
ATOM 6147 O O . ASN B 1 328 ? 0.934 -31.234 15.367 1 45.53 328 ASN B O 1
ATOM 6151 N N . GLY B 1 329 ? -1.073 -31.453 14.961 1 44.06 329 GLY B N 1
ATOM 6152 C CA . GLY B 1 329 ? -1.623 -30.688 16.062 1 44.06 329 GLY B CA 1
ATOM 6153 C C . GLY B 1 329 ? -1.592 -29.188 15.836 1 44.06 329 GLY B C 1
ATOM 6154 O O . GLY B 1 329 ? -2.121 -28.422 16.641 1 44.06 329 GLY B O 1
ATOM 6155 N N . ARG B 1 330 ? -0.594 -28.734 15.266 1 44.16 330 ARG B N 1
ATOM 6156 C CA . ARG B 1 330 ? -0.615 -27.281 15.102 1 44.16 330 ARG B CA 1
ATOM 6157 C C . ARG B 1 330 ? -1.403 -26.891 13.859 1 44.16 330 ARG B C 1
ATOM 6159 O O . ARG B 1 330 ? -1.237 -27.484 12.797 1 44.16 330 ARG B O 1
ATOM 6166 N N . VAL B 1 331 ? -2.576 -26.469 14.227 1 44.88 331 VAL B N 1
ATOM 6167 C CA . VAL B 1 331 ? -3.33 -25.844 13.148 1 44.88 331 VAL B CA 1
ATOM 6168 C C . VAL B 1 331 ? -2.398 -24.984 12.289 1 44.88 331 VAL B C 1
ATOM 6170 O O . VAL B 1 331 ? -1.798 -24.031 12.789 1 44.88 331 VAL B O 1
ATOM 6173 N N . ALA B 1 332 ? -1.695 -25.625 11.406 1 43.59 332 ALA B N 1
ATOM 6174 C CA . ALA B 1 332 ? -0.992 -24.703 10.523 1 43.59 332 ALA B CA 1
ATOM 6175 C C . ALA B 1 332 ? -1.831 -23.453 10.25 1 43.59 332 ALA B C 1
ATOM 6177 O O . ALA B 1 332 ? -3.061 -23.5 10.328 1 43.59 332 ALA B O 1
ATOM 6178 N N . ASP B 1 333 ? -1.407 -22.281 10.352 1 44.75 333 ASP B N 1
ATOM 6179 C CA . ASP B 1 333 ? -2.225 -21.141 9.922 1 44.75 333 ASP B CA 1
ATOM 6180 C C . ASP B 1 333 ? -3.234 -21.562 8.859 1 44.75 333 ASP B C 1
ATOM 6182 O O . ASP B 1 333 ? -2.926 -22.391 8 1 44.75 333 ASP B O 1
ATOM 6186 N N . SER B 1 334 ? -4.551 -21.375 9.258 1 43.56 334 SER B N 1
ATOM 6187 C CA . SER B 1 334 ? -5.746 -21.703 8.484 1 43.56 334 SER B CA 1
ATOM 6188 C C . SER B 1 334 ? -5.43 -21.797 6.996 1 43.56 334 SER B C 1
ATOM 6190 O O . SER B 1 334 ? -6.098 -22.531 6.262 1 43.56 334 SER B O 1
ATOM 6192 N N . ARG B 1 335 ? -4.641 -20.875 6.488 1 44.09 335 ARG B N 1
ATOM 6193 C CA . ARG B 1 335 ? -4.496 -20.75 5.043 1 44.09 335 ARG B CA 1
ATOM 6194 C C . ARG B 1 335 ? -3.637 -21.891 4.48 1 44.09 335 ARG B C 1
ATOM 6196 O O . ARG B 1 335 ? -3.545 -22.062 3.264 1 44.09 335 ARG B O 1
ATOM 6203 N N . MET B 1 336 ? -2.861 -22.703 5.5 1 48.44 336 MET B N 1
ATOM 6204 C CA . MET B 1 336 ? -1.93 -23.688 4.957 1 48.44 336 MET B CA 1
ATOM 6205 C C . MET B 1 336 ? -2.482 -25.094 5.109 1 48.44 336 MET B C 1
ATOM 6207 O O . MET B 1 336 ? -1.72 -26.047 5.246 1 48.44 336 MET B O 1
ATOM 6211 N N . GLN B 1 337 ? -3.789 -25.172 5.238 1 52.94 337 GLN B N 1
ATOM 6212 C CA . GLN B 1 337 ? -4.426 -26.469 5.418 1 52.94 337 GLN B CA 1
ATOM 6213 C C . GLN B 1 337 ? -4.488 -27.234 4.098 1 52.94 337 GLN B C 1
ATOM 6215 O O . GLN B 1 337 ? -4.898 -26.688 3.074 1 52.94 337 GLN B O 1
ATOM 6220 N N . GLY B 1 338 ? -3.658 -28.219 3.928 1 62.69 338 GLY B N 1
ATOM 6221 C CA . GLY B 1 338 ? -3.791 -29.062 2.748 1 62.69 338 GLY B CA 1
ATOM 6222 C C . GLY B 1 338 ? -5.078 -29.859 2.723 1 62.69 338 GLY B C 1
ATOM 6223 O O . GLY B 1 338 ? -5.527 -30.359 3.758 1 62.69 338 GLY B O 1
ATOM 6224 N N . VAL B 1 339 ? -5.969 -29.562 1.709 1 78.81 339 VAL B N 1
ATOM 6225 C CA . VAL B 1 339 ? -7.18 -30.344 1.454 1 78.81 339 VAL B CA 1
ATOM 6226 C C . VAL B 1 339 ? -6.816 -31.688 0.844 1 78.81 339 VAL B C 1
ATOM 6228 O O . VAL B 1 339 ? -5.898 -31.781 0.026 1 78.81 339 VAL B O 1
ATOM 6231 N N . LYS B 1 340 ? -7.488 -32.75 1.372 1 84.56 340 LYS B N 1
ATOM 6232 C CA . LYS B 1 340 ? -7.277 -34.062 0.79 1 84.56 340 LYS B CA 1
ATOM 6233 C C . LYS B 1 340 ? -8.008 -34.219 -0.544 1 84.56 340 LYS B C 1
ATOM 6235 O O . LYS B 1 340 ? -9.148 -33.75 -0.681 1 84.56 340 LYS B O 1
ATOM 6240 N N . GLU B 1 341 ? -7.352 -34.812 -1.452 1 89.31 341 GLU B N 1
ATOM 6241 C CA . GLU B 1 341 ? -7.902 -35 -2.793 1 89.31 341 GLU B CA 1
ATOM 6242 C C . GLU B 1 341 ? -9.258 -35.688 -2.74 1 89.31 341 GLU B C 1
ATOM 6244 O O . GLU B 1 341 ? -10.18 -35.312 -3.467 1 89.31 341 GLU B O 1
ATOM 6249 N N . GLY B 1 342 ? -9.398 -36.719 -1.863 1 92.75 342 GLY B N 1
ATOM 6250 C CA . GLY B 1 342 ? -10.656 -37.438 -1.731 1 92.75 342 GLY B CA 1
ATOM 6251 C C . GLY B 1 342 ? -11.805 -36.531 -1.299 1 92.75 342 GLY B C 1
ATOM 6252 O O . GLY B 1 342 ? -12.938 -36.719 -1.751 1 92.75 342 GLY B O 1
ATOM 6253 N N . ASP B 1 343 ? -11.5 -35.625 -0.441 1 93.38 343 ASP B N 1
ATOM 6254 C CA . ASP B 1 343 ? -12.531 -34.719 0.036 1 93.38 343 ASP B CA 1
ATOM 6255 C C . ASP B 1 343 ? -12.953 -33.75 -1.064 1 93.38 343 ASP B C 1
ATOM 6257 O O . ASP B 1 343 ? -14.133 -33.375 -1.166 1 93.38 343 ASP B O 1
ATOM 6261 N N . LEU B 1 344 ? -12.023 -33.344 -1.908 1 96.06 344 LEU B N 1
ATOM 6262 C CA . LEU B 1 344 ? -12.336 -32.5 -3.047 1 96.06 344 LEU B CA 1
ATOM 6263 C C . LEU B 1 344 ? -13.219 -33.219 -4.047 1 96.06 344 LEU B C 1
ATOM 6265 O O . LEU B 1 344 ? -14.172 -32.656 -4.582 1 96.06 344 LEU B O 1
ATOM 6269 N N . GLN B 1 345 ? -12.891 -34.5 -4.27 1 97 345 GLN B N 1
ATOM 6270 C CA . GLN B 1 345 ? -13.695 -35.312 -5.152 1 97 345 GLN B CA 1
ATOM 6271 C C . GLN B 1 345 ? -15.125 -35.469 -4.621 1 97 345 GLN B C 1
ATOM 6273 O O . GLN B 1 345 ? -16.094 -35.312 -5.371 1 97 345 GLN B O 1
ATOM 6278 N N . LYS B 1 346 ? -15.164 -35.719 -3.365 1 96.81 346 LYS B N 1
ATOM 6279 C CA . LYS B 1 346 ? -16.469 -35.844 -2.727 1 96.81 346 LYS B CA 1
ATOM 6280 C C . LYS B 1 346 ? -17.281 -34.562 -2.869 1 96.81 346 LYS B C 1
ATOM 6282 O O . LYS B 1 346 ? -18.484 -34.594 -3.162 1 96.81 346 LYS B O 1
ATOM 6287 N N . LEU B 1 347 ? -16.672 -33.438 -2.637 1 97.75 347 LEU B N 1
ATOM 6288 C CA . LEU B 1 347 ? -17.328 -32.156 -2.777 1 97.75 347 LEU B CA 1
ATOM 6289 C C . LEU B 1 347 ? -17.828 -31.953 -4.203 1 97.75 347 LEU B C 1
ATOM 6291 O O . LEU B 1 347 ? -19 -31.609 -4.406 1 97.75 347 LEU B O 1
ATOM 6295 N N . SER B 1 348 ? -16.984 -32.188 -5.191 1 98.12 348 SER B N 1
ATOM 6296 C CA . SER B 1 348 ? -17.344 -32.031 -6.594 1 98.12 348 SER B CA 1
ATOM 6297 C C . SER B 1 348 ? -18.516 -32.906 -6.969 1 98.12 348 SER B C 1
ATOM 6299 O O . SER B 1 348 ? -19.484 -32.438 -7.594 1 98.12 348 SER B O 1
ATOM 6301 N N . GLU B 1 349 ? -18.469 -34.125 -6.516 1 97.81 349 GLU B N 1
ATOM 6302 C CA . GLU B 1 349 ? -19.531 -35.062 -6.82 1 97.81 349 GLU B CA 1
ATOM 6303 C C . GLU B 1 349 ? -20.859 -34.656 -6.176 1 97.81 349 GLU B C 1
ATOM 6305 O O . GLU B 1 349 ? -21.906 -34.75 -6.805 1 97.81 349 GLU B O 1
ATOM 6310 N N . THR B 1 350 ? -20.75 -34.219 -4.961 1 97.94 350 THR B N 1
ATOM 6311 C CA . THR B 1 350 ? -21.938 -33.812 -4.23 1 97.94 350 THR B CA 1
ATOM 6312 C C . THR B 1 350 ? -22.609 -32.625 -4.93 1 97.94 350 THR B C 1
ATOM 6314 O O . THR B 1 350 ? -23.828 -32.625 -5.133 1 97.94 350 THR B O 1
ATOM 6317 N N . VAL B 1 351 ? -21.844 -31.625 -5.305 1 98.69 351 VAL B N 1
ATOM 6318 C CA . VAL B 1 351 ? -22.391 -30.438 -5.949 1 98.69 351 VAL B CA 1
ATOM 6319 C C . VAL B 1 351 ? -22.953 -30.797 -7.32 1 98.69 351 VAL B C 1
ATOM 6321 O O . VAL B 1 351 ? -24.062 -30.375 -7.672 1 98.69 351 VAL B O 1
ATOM 6324 N N . GLU B 1 352 ? -22.203 -31.609 -8.094 1 98.19 352 GLU B N 1
ATOM 6325 C CA . GLU B 1 352 ? -22.656 -31.969 -9.43 1 98.19 352 GLU B CA 1
ATOM 6326 C C . GLU B 1 352 ? -23.953 -32.781 -9.391 1 98.19 352 GLU B C 1
ATOM 6328 O O . GLU B 1 352 ? -24.844 -32.562 -10.227 1 98.19 352 GLU B O 1
ATOM 6333 N N . LYS B 1 353 ? -24.031 -33.656 -8.43 1 97.81 353 LYS B N 1
ATOM 6334 C CA . LYS B 1 353 ? -25.25 -34.438 -8.281 1 97.81 353 LYS B CA 1
ATOM 6335 C C . LYS B 1 353 ? -26.453 -33.531 -8.078 1 97.81 353 LYS B C 1
ATOM 6337 O O . LYS B 1 353 ? -27.531 -33.781 -8.641 1 97.81 353 LYS B O 1
ATOM 6342 N N . LYS B 1 354 ? -26.297 -32.531 -7.312 1 97.69 354 LYS B N 1
ATOM 6343 C CA . LYS B 1 354 ? -27.391 -31.594 -7.016 1 97.69 354 LYS B CA 1
ATOM 6344 C C . LYS B 1 354 ? -27.641 -30.656 -8.188 1 97.69 354 LYS B C 1
ATOM 6346 O O . LYS B 1 354 ? -28.797 -30.422 -8.562 1 97.69 354 LYS B O 1
ATOM 6351 N N . MET B 1 355 ? -26.656 -30.109 -8.766 1 97.19 355 MET B N 1
ATOM 6352 C CA . MET B 1 355 ? -26.781 -29.078 -9.797 1 97.19 355 MET B CA 1
ATOM 6353 C C . MET B 1 355 ? -27.125 -29.703 -11.148 1 97.19 355 MET B C 1
ATOM 6355 O O . MET B 1 355 ? -27.719 -29.062 -12 1 97.19 355 MET B O 1
ATOM 6359 N N . ASP B 1 356 ? -26.75 -30.922 -11.398 1 95.81 356 ASP B N 1
ATOM 6360 C CA . ASP B 1 356 ? -27.141 -31.719 -12.555 1 95.81 356 ASP B CA 1
ATOM 6361 C C . ASP B 1 356 ? -26.859 -30.984 -13.859 1 95.81 356 ASP B C 1
ATOM 6363 O O . ASP B 1 356 ? -27.766 -30.797 -14.672 1 95.81 356 ASP B O 1
ATOM 6367 N N . GLY B 1 357 ? -25.672 -30.484 -13.992 1 95.81 357 GLY B N 1
ATOM 6368 C CA . GLY B 1 357 ? -25.25 -29.875 -15.25 1 95.81 357 GLY B CA 1
ATOM 6369 C C . GLY B 1 357 ? -25.375 -28.359 -15.25 1 95.81 357 GLY B C 1
ATOM 6370 O O . GLY B 1 357 ? -24.812 -27.688 -16.109 1 95.81 357 GLY B O 1
ATOM 6371 N N . GLU B 1 358 ? -26.078 -27.781 -14.32 1 97.88 358 GLU B N 1
ATOM 6372 C CA . GLU B 1 358 ? -26.156 -26.328 -14.211 1 97.88 358 GLU B CA 1
ATOM 6373 C C . GLU B 1 358 ? -24.828 -25.734 -13.766 1 97.88 358 GLU B C 1
ATOM 6375 O O . GLU B 1 358 ? -23.984 -26.438 -13.203 1 97.88 358 GLU B O 1
ATOM 6380 N N . GLN B 1 359 ? -24.719 -24.5 -14.008 1 98.12 359 GLN B N 1
ATOM 6381 C CA . GLN B 1 359 ? -23.438 -23.828 -13.734 1 98.12 359 GLN B CA 1
ATOM 6382 C C . GLN B 1 359 ? -23.203 -23.672 -12.234 1 98.12 359 GLN B C 1
ATOM 6384 O O . GLN B 1 359 ? -24.141 -23.359 -11.484 1 98.12 359 GLN B O 1
ATOM 6389 N N . TYR B 1 360 ? -22.062 -23.906 -11.789 1 98.69 360 TYR B N 1
ATOM 6390 C CA . TYR B 1 360 ? -21.578 -23.562 -10.461 1 98.69 360 TYR B CA 1
ATOM 6391 C C . TYR B 1 360 ? -20.062 -23.312 -10.469 1 98.69 360 TYR B C 1
ATOM 6393 O O . TYR B 1 360 ? -19.406 -23.531 -11.492 1 98.69 360 TYR B O 1
ATOM 6401 N N . MET B 1 361 ? -19.562 -22.781 -9.344 1 98.62 361 MET B N 1
ATOM 6402 C CA . MET B 1 361 ? -18.156 -22.391 -9.281 1 98.62 361 MET B CA 1
ATOM 6403 C C . MET B 1 361 ? -17.516 -22.875 -7.984 1 98.62 361 MET B C 1
ATOM 6405 O O . MET B 1 361 ? -18.141 -22.844 -6.922 1 98.62 361 MET B O 1
ATOM 6409 N N . PHE B 1 362 ? -16.281 -23.375 -8.148 1 98.62 362 PHE B N 1
ATOM 6410 C CA . PHE B 1 362 ? -15.414 -23.547 -6.988 1 98.62 362 PHE B CA 1
ATOM 6411 C C . PHE B 1 362 ? -14.367 -22.438 -6.934 1 98.62 362 PHE B C 1
ATOM 6413 O O . PHE B 1 362 ? -13.766 -22.094 -7.953 1 98.62 362 PHE B O 1
ATOM 6420 N N . ILE B 1 363 ? -14.195 -21.828 -5.777 1 98.31 363 ILE B N 1
ATOM 6421 C CA . ILE B 1 363 ? -13.133 -20.844 -5.559 1 98.31 363 ILE B CA 1
ATOM 6422 C C . ILE B 1 363 ? -12.305 -21.25 -4.336 1 98.31 363 ILE B C 1
ATOM 6424 O O . ILE B 1 363 ? -12.758 -22.031 -3.504 1 98.31 363 ILE B O 1
ATOM 6428 N N . ALA B 1 364 ? -11.047 -20.797 -4.27 1 96.25 364 ALA B N 1
ATOM 6429 C CA . ALA B 1 364 ? -10.188 -21.156 -3.148 1 96.25 364 ALA B CA 1
ATOM 6430 C C . ALA B 1 364 ? -9.047 -20.156 -2.992 1 96.25 364 ALA B C 1
ATOM 6432 O O . ALA B 1 364 ? -8.492 -19.672 -3.984 1 96.25 364 ALA B O 1
ATOM 6433 N N . TYR B 1 365 ? -8.75 -19.922 -1.803 1 94.44 365 TYR B N 1
ATOM 6434 C CA . TYR B 1 365 ? -7.594 -19.094 -1.48 1 94.44 365 TYR B CA 1
ATOM 6435 C C . TYR B 1 365 ? -6.305 -19.891 -1.604 1 94.44 365 TYR B C 1
ATOM 6437 O O . TYR B 1 365 ? -5.312 -19.406 -2.148 1 94.44 365 TYR B O 1
ATOM 6445 N N . ASP B 1 366 ? -6.301 -21.094 -1.041 1 92.75 366 ASP B N 1
ATOM 6446 C CA . ASP B 1 366 ? -5.152 -21.984 -1.205 1 92.75 366 ASP B CA 1
ATOM 6447 C C . ASP B 1 366 ? -4.98 -22.391 -2.666 1 92.75 366 ASP B C 1
ATOM 6449 O O . ASP B 1 366 ? -5.824 -23.109 -3.221 1 92.75 366 ASP B O 1
ATOM 6453 N N . PHE B 1 367 ? -3.926 -22 -3.23 1 94.5 367 PHE B N 1
ATOM 6454 C CA . PHE B 1 367 ? -3.736 -22.172 -4.668 1 94.5 367 PHE B CA 1
ATOM 6455 C C . PHE B 1 367 ? -3.561 -23.641 -5.016 1 94.5 367 PHE B C 1
ATOM 6457 O O . PHE B 1 367 ? -4.004 -24.094 -6.078 1 94.5 367 PHE B O 1
ATOM 6464 N N . ASP B 1 368 ? -2.895 -24.406 -4.156 1 93.19 368 ASP B N 1
ATOM 6465 C CA . ASP B 1 368 ? -2.736 -25.828 -4.402 1 93.19 368 ASP B CA 1
ATOM 6466 C C . ASP B 1 368 ? -4.094 -26.531 -4.5 1 93.19 368 ASP B C 1
ATOM 6468 O O . ASP B 1 368 ? -4.285 -27.406 -5.336 1 93.19 368 ASP B O 1
ATOM 6472 N N . THR B 1 369 ? -5.031 -26.094 -3.682 1 93.5 369 THR B N 1
ATOM 6473 C CA . THR B 1 369 ? -6.398 -26.594 -3.727 1 93.5 369 THR B CA 1
ATOM 6474 C C . THR B 1 369 ? -7.039 -26.297 -5.082 1 93.5 369 THR B C 1
ATOM 6476 O O . THR B 1 369 ? -7.695 -27.172 -5.668 1 93.5 369 THR B O 1
ATOM 6479 N N . MET B 1 370 ? -6.812 -25.109 -5.586 1 94.44 370 MET B N 1
ATOM 6480 C CA . MET B 1 370 ? -7.344 -24.719 -6.887 1 94.44 370 MET B CA 1
ATOM 6481 C C . MET B 1 370 ? -6.77 -25.594 -7.996 1 94.44 370 MET B C 1
ATOM 6483 O O . MET B 1 370 ? -7.496 -26.031 -8.891 1 94.44 370 MET B O 1
ATOM 6487 N N . VAL B 1 371 ? -5.473 -25.859 -7.918 1 94.38 371 VAL B N 1
ATOM 6488 C CA . VAL B 1 371 ? -4.793 -26.688 -8.914 1 94.38 371 VAL B CA 1
ATOM 6489 C C . VAL B 1 371 ? -5.336 -28.109 -8.875 1 94.38 371 VAL B C 1
ATOM 6491 O O . VAL B 1 371 ? -5.633 -28.688 -9.914 1 94.38 371 VAL B O 1
ATOM 6494 N N . GLU B 1 372 ? -5.555 -28.656 -7.703 1 94.19 372 GLU B N 1
ATOM 6495 C CA . GLU B 1 372 ? -6.094 -30.016 -7.555 1 94.19 372 GLU B CA 1
ATOM 6496 C C . GLU B 1 372 ? -7.543 -30.078 -8.031 1 94.19 372 GLU B C 1
ATOM 6498 O O . GLU B 1 372 ? -7.938 -31.047 -8.695 1 94.19 372 GLU B O 1
ATOM 6503 N N . MET B 1 373 ? -8.32 -29.062 -7.699 1 96.81 373 MET B N 1
ATOM 6504 C CA . MET B 1 373 ? -9.719 -29.047 -8.133 1 96.81 373 MET B CA 1
ATOM 6505 C C . MET B 1 373 ? -9.812 -28.953 -9.656 1 96.81 373 MET B C 1
ATOM 6507 O O . MET B 1 373 ? -10.695 -29.547 -10.266 1 96.81 373 MET B O 1
ATOM 6511 N N . ARG B 1 374 ? -8.938 -28.203 -10.297 1 97.38 374 ARG B N 1
ATOM 6512 C CA . ARG B 1 374 ? -8.906 -28.109 -11.75 1 97.38 374 ARG B CA 1
ATOM 6513 C C . ARG B 1 374 ? -8.742 -29.484 -12.391 1 97.38 374 ARG B C 1
ATOM 6515 O O . ARG B 1 374 ? -9.383 -29.781 -13.398 1 97.38 374 ARG B O 1
ATOM 6522 N N . LYS B 1 375 ? -7.914 -30.328 -11.781 1 96.69 375 LYS B N 1
ATOM 6523 C CA . LYS B 1 375 ? -7.734 -31.688 -12.289 1 96.69 375 LYS B CA 1
ATOM 6524 C C . LYS B 1 375 ? -9.031 -32.469 -12.18 1 96.69 375 LYS B C 1
ATOM 6526 O O . LYS B 1 375 ? -9.383 -33.219 -13.102 1 96.69 375 LYS B O 1
ATOM 6531 N N . ILE B 1 376 ? -9.703 -32.281 -11.125 1 97.44 376 ILE B N 1
ATOM 6532 C CA . ILE B 1 376 ? -10.906 -33.062 -10.82 1 97.44 376 ILE B CA 1
ATOM 6533 C C . ILE B 1 376 ? -12.023 -32.688 -11.789 1 97.44 376 ILE B C 1
ATOM 6535 O O . ILE B 1 376 ? -12.766 -33.531 -12.266 1 97.44 376 ILE B O 1
ATOM 6539 N N . VAL B 1 377 ? -12.102 -31.391 -12.133 1 97.94 377 VAL B N 1
ATOM 6540 C CA . VAL B 1 377 ? -13.266 -30.938 -12.891 1 97.94 377 VAL B CA 1
ATOM 6541 C C . VAL B 1 377 ? -12.867 -30.703 -14.344 1 97.94 377 VAL B C 1
ATOM 6543 O O . VAL B 1 377 ? -13.57 -30 -15.078 1 97.94 377 VAL B O 1
ATOM 6546 N N . LYS B 1 378 ? -11.773 -31.203 -14.828 1 96.31 378 LYS B N 1
ATOM 6547 C CA . LYS B 1 378 ? -11.172 -30.922 -16.125 1 96.31 378 LYS B CA 1
ATOM 6548 C C . LYS B 1 378 ? -12.156 -31.203 -17.266 1 96.31 378 LYS B C 1
ATOM 6550 O O . LYS B 1 378 ? -12.141 -30.516 -18.281 1 96.31 378 LYS B O 1
ATOM 6555 N N . ASP B 1 379 ? -13.102 -32.094 -17.109 1 95.69 379 ASP B N 1
ATOM 6556 C CA . ASP B 1 379 ? -14.008 -32.5 -18.172 1 95.69 379 ASP B CA 1
ATOM 6557 C C . ASP B 1 379 ? -15.438 -32.031 -17.891 1 95.69 379 ASP B C 1
ATOM 6559 O O . ASP B 1 379 ? -16.391 -32.562 -18.453 1 95.69 379 ASP B O 1
ATOM 6563 N N . MET B 1 380 ? -15.586 -31.047 -17.016 1 97.12 380 MET B N 1
ATOM 6564 C CA . MET B 1 380 ? -16.891 -30.5 -16.625 1 97.12 380 MET B CA 1
ATOM 6565 C C . MET B 1 380 ? -17.031 -29.047 -17.062 1 97.12 380 MET B C 1
ATOM 6567 O O . MET B 1 380 ? -16.766 -28.141 -16.281 1 97.12 380 MET B O 1
ATOM 6571 N N . PRO B 1 381 ? -17.562 -28.781 -18.219 1 95.75 381 PRO B N 1
ATOM 6572 C CA . PRO B 1 381 ? -17.594 -27.422 -18.766 1 95.75 381 PRO B CA 1
ATOM 6573 C C . PRO B 1 381 ? -18.516 -26.484 -17.984 1 95.75 381 PRO B C 1
ATOM 6575 O O . PRO B 1 381 ? -18.406 -25.266 -18.125 1 95.75 381 PRO B O 1
ATOM 6578 N N . ASN B 1 382 ? -19.484 -27.094 -17.25 1 97.5 382 ASN B N 1
ATOM 6579 C CA . ASN B 1 382 ? -20.406 -26.281 -16.469 1 97.5 382 ASN B CA 1
ATOM 6580 C C . ASN B 1 382 ? -19.766 -25.75 -15.195 1 97.5 382 ASN B C 1
ATOM 6582 O O . ASN B 1 382 ? -20.344 -24.906 -14.5 1 97.5 382 ASN B O 1
ATOM 6586 N N . VAL B 1 383 ? -18.562 -26.219 -14.859 1 98.56 383 VAL B N 1
ATOM 6587 C CA . VAL B 1 383 ? -17.891 -25.844 -13.625 1 98.56 383 VAL B CA 1
ATOM 6588 C C . VAL B 1 383 ? -16.859 -24.75 -13.906 1 98.56 383 VAL B C 1
ATOM 6590 O O . VAL B 1 383 ? -16.016 -24.906 -14.805 1 98.56 383 VAL B O 1
ATOM 6593 N N . LYS B 1 384 ? -16.938 -23.672 -13.234 1 98.38 384 LYS B N 1
ATOM 6594 C CA . LYS B 1 384 ? -15.953 -22.594 -13.32 1 98.38 384 LYS B CA 1
ATOM 6595 C C . LYS B 1 384 ? -15.07 -22.547 -12.078 1 98.38 384 LYS B C 1
ATOM 6597 O O . LYS B 1 384 ? -15.469 -23.047 -11.016 1 98.38 384 LYS B O 1
ATOM 6602 N N . LEU B 1 385 ? -13.852 -22.016 -12.234 1 98.69 385 LEU B N 1
ATOM 6603 C CA . LEU B 1 385 ? -12.883 -21.922 -11.148 1 98.69 385 LEU B CA 1
ATOM 6604 C C . LEU B 1 385 ? -12.367 -20.5 -11 1 98.69 385 LEU B C 1
ATOM 6606 O O . LEU B 1 385 ? -12.117 -19.812 -12 1 98.69 385 LEU B O 1
ATOM 6610 N N . GLN B 1 386 ? -12.25 -20.031 -9.766 1 98.69 386 GLN B N 1
ATOM 6611 C CA . GLN B 1 386 ? -11.594 -18.766 -9.484 1 98.69 386 GLN B CA 1
ATOM 6612 C C . GLN B 1 386 ? -10.57 -18.906 -8.367 1 98.69 386 GLN B C 1
ATOM 6614 O O . GLN B 1 386 ? -10.828 -19.594 -7.371 1 98.69 386 GLN B O 1
ATOM 6619 N N . HIS B 1 387 ? -9.406 -18.328 -8.516 1 98.12 387 HIS B N 1
ATOM 6620 C CA . HIS B 1 387 ? -8.406 -18.266 -7.461 1 98.12 387 HIS B CA 1
ATOM 6621 C C . HIS B 1 387 ? -8.594 -17.016 -6.598 1 98.12 387 HIS B C 1
ATOM 6623 O O . HIS B 1 387 ? -8.43 -15.891 -7.074 1 98.12 387 HIS B O 1
ATOM 6629 N N . VAL B 1 388 ? -8.938 -17.219 -5.328 1 97.81 388 VAL B N 1
ATOM 6630 C CA . VAL B 1 388 ? -9.125 -16.125 -4.379 1 97.81 388 VAL B CA 1
ATOM 6631 C C . VAL B 1 388 ? -7.766 -15.625 -3.889 1 97.81 388 VAL B C 1
ATOM 6633 O O . VAL B 1 388 ? -6.934 -16.422 -3.436 1 97.81 388 VAL B O 1
ATOM 6636 N N . THR B 1 389 ? -7.551 -14.344 -3.982 1 96 389 THR B N 1
ATOM 6637 C CA . THR B 1 389 ? -6.258 -13.836 -3.541 1 96 389 THR B CA 1
ATOM 6638 C C . THR B 1 389 ? -6.383 -12.406 -3.035 1 96 389 THR B C 1
ATOM 6640 O O . THR B 1 389 ? -7.25 -11.656 -3.488 1 96 389 THR B O 1
ATOM 6643 N N . ASN B 1 390 ? -5.535 -12.055 -2.072 1 93.94 390 ASN B N 1
ATOM 6644 C CA . ASN B 1 390 ? -5.414 -10.672 -1.616 1 93.94 390 ASN B CA 1
ATOM 6645 C C . ASN B 1 390 ? -4.395 -9.898 -2.441 1 93.94 390 ASN B C 1
ATOM 6647 O O . ASN B 1 390 ? -4.297 -8.68 -2.33 1 93.94 390 ASN B O 1
ATOM 6651 N N . ASN B 1 391 ? -3.609 -10.602 -3.252 1 92.44 391 ASN B N 1
ATOM 6652 C CA . ASN B 1 391 ? -2.461 -10 -3.924 1 92.44 391 ASN B CA 1
ATOM 6653 C C . ASN B 1 391 ? -2.371 -10.445 -5.383 1 92.44 391 ASN B C 1
ATOM 6655 O O . ASN B 1 391 ? -1.476 -11.211 -5.75 1 92.44 391 ASN B O 1
ATOM 6659 N N . ALA B 1 392 ? -3.254 -9.844 -6.152 1 95.12 392 ALA B N 1
ATOM 6660 C CA . ALA B 1 392 ? -3.26 -10.172 -7.578 1 95.12 392 ALA B CA 1
ATOM 6661 C C . ALA B 1 392 ? -1.922 -9.828 -8.227 1 95.12 392 ALA B C 1
ATOM 6663 O O . ALA B 1 392 ? -1.335 -8.781 -7.934 1 95.12 392 ALA B O 1
ATOM 6664 N N . ASP B 1 393 ? -1.436 -10.734 -8.953 1 93.81 393 ASP B N 1
ATOM 6665 C CA . ASP B 1 393 ? -0.16 -10.594 -9.648 1 93.81 393 ASP B CA 1
ATOM 6666 C C . ASP B 1 393 ? -0.314 -10.875 -11.141 1 93.81 393 ASP B C 1
ATOM 6668 O O . ASP B 1 393 ? -0.772 -11.945 -11.531 1 93.81 393 ASP B O 1
ATOM 6672 N N . ALA B 1 394 ? 0.117 -9.914 -11.969 1 93.19 394 ALA B N 1
ATOM 6673 C CA . ALA B 1 394 ? -0.015 -10.055 -13.414 1 93.19 394 ALA B CA 1
ATOM 6674 C C . ALA B 1 394 ? 0.799 -11.242 -13.93 1 93.19 394 ALA B C 1
ATOM 6676 O O . ALA B 1 394 ? 0.524 -11.766 -15.008 1 93.19 394 ALA B O 1
ATOM 6677 N N . GLY B 1 395 ? 1.811 -11.719 -13.188 1 93.06 395 GLY B N 1
ATOM 6678 C CA . GLY B 1 395 ? 2.609 -12.875 -13.547 1 93.06 395 GLY B CA 1
ATOM 6679 C C . GLY B 1 395 ? 1.809 -14.164 -13.578 1 93.06 395 GLY B C 1
ATOM 6680 O O . GLY B 1 395 ? 2.27 -15.172 -14.117 1 93.06 395 GLY B O 1
ATOM 6681 N N . MET B 1 396 ? 0.558 -14.102 -13.117 1 94.69 396 MET B N 1
ATOM 6682 C CA . MET B 1 396 ? -0.288 -15.289 -13.055 1 94.69 396 MET B CA 1
ATOM 6683 C C . MET B 1 396 ? -1.2 -15.375 -14.273 1 94.69 396 MET B C 1
ATOM 6685 O O . MET B 1 396 ? -1.863 -16.391 -14.492 1 94.69 396 MET B O 1
ATOM 6689 N N . ILE B 1 397 ? -1.258 -14.391 -15.125 1 93.69 397 ILE B N 1
ATOM 6690 C CA . ILE B 1 397 ? -2.254 -14.25 -16.188 1 93.69 397 ILE B CA 1
ATOM 6691 C C . ILE B 1 397 ? -2.162 -15.43 -17.141 1 93.69 397 ILE B C 1
ATOM 6693 O O . ILE B 1 397 ? -3.174 -16.062 -17.453 1 93.69 397 ILE B O 1
ATOM 6697 N N . ASN B 1 398 ? -0.942 -15.797 -17.609 1 91.62 398 ASN B N 1
ATOM 6698 C CA . ASN B 1 398 ? -0.799 -16.906 -18.547 1 91.62 398 ASN B CA 1
ATOM 6699 C C . ASN B 1 398 ? -1.252 -18.219 -17.938 1 91.62 398 ASN B C 1
ATOM 6701 O O . ASN B 1 398 ? -1.916 -19.016 -18.594 1 91.62 398 ASN B O 1
ATOM 6705 N N . TYR B 1 399 ? -0.889 -18.391 -16.734 1 94.25 399 TYR B N 1
ATOM 6706 C CA . TYR B 1 399 ? -1.299 -19.625 -16.047 1 94.25 399 TYR B CA 1
ATOM 6707 C C . TYR B 1 399 ? -2.816 -19.703 -15.953 1 94.25 399 TYR B C 1
ATOM 6709 O O . TYR B 1 399 ? -3.408 -20.734 -16.281 1 94.25 399 TYR B O 1
ATOM 6717 N N . TYR B 1 400 ? -3.475 -18.625 -15.508 1 96.25 400 TYR B N 1
ATOM 6718 C CA . TYR B 1 400 ? -4.926 -18.578 -15.367 1 96.25 400 TYR B CA 1
ATOM 6719 C C . TYR B 1 400 ? -5.613 -18.828 -16.703 1 96.25 400 TYR B C 1
ATOM 6721 O O . TYR B 1 400 ? -6.504 -19.672 -16.812 1 96.25 400 TYR B O 1
ATOM 6729 N N . TYR B 1 401 ? -5.168 -18.172 -17.672 1 93.44 401 TYR B N 1
ATOM 6730 C CA . TYR B 1 401 ? -5.793 -18.234 -18.984 1 93.44 401 TYR B CA 1
ATOM 6731 C C . TYR B 1 401 ? -5.719 -19.656 -19.547 1 93.44 401 TYR B C 1
ATOM 6733 O O . TYR B 1 401 ? -6.734 -20.219 -19.953 1 93.44 401 TYR B O 1
ATOM 6741 N N . LYS B 1 402 ? -4.535 -20.297 -19.484 1 92.25 402 LYS B N 1
ATOM 6742 C CA . LYS B 1 402 ? -4.305 -21.609 -20.078 1 92.25 402 LYS B CA 1
ATOM 6743 C C . LYS B 1 402 ? -5.102 -22.688 -19.344 1 92.25 402 LYS B C 1
ATOM 6745 O O . LYS B 1 402 ? -5.402 -23.734 -19.922 1 92.25 402 LYS B O 1
ATOM 6750 N N . ARG B 1 403 ? -5.508 -22.375 -18.141 1 95.5 403 ARG B N 1
ATOM 6751 C CA . ARG B 1 403 ? -6.148 -23.422 -17.359 1 95.5 403 ARG B CA 1
ATOM 6752 C C . ARG B 1 403 ? -7.59 -23.047 -17.016 1 95.5 403 ARG B C 1
ATOM 6754 O O . ARG B 1 403 ? -8.258 -23.766 -16.281 1 95.5 403 ARG B O 1
ATOM 6761 N N . GLY B 1 404 ? -8.078 -21.953 -17.516 1 95.88 404 GLY B N 1
ATOM 6762 C CA . GLY B 1 404 ? -9.453 -21.547 -17.312 1 95.88 404 GLY B CA 1
ATOM 6763 C C . GLY B 1 404 ? -9.766 -21.188 -15.859 1 95.88 404 GLY B C 1
ATOM 6764 O O . GLY B 1 404 ? -10.82 -21.562 -15.344 1 95.88 404 GLY B O 1
ATOM 6765 N N . ILE B 1 405 ? -8.836 -20.594 -15.195 1 97.88 405 ILE B N 1
ATOM 6766 C CA . ILE B 1 405 ? -9.023 -20.125 -13.82 1 97.88 405 ILE B CA 1
ATOM 6767 C C . ILE B 1 405 ? -9.18 -18.609 -13.812 1 97.88 405 ILE B C 1
ATOM 6769 O O . ILE B 1 405 ? -8.367 -17.891 -14.383 1 97.88 405 ILE B O 1
ATOM 6773 N N . ALA B 1 406 ? -10.25 -18.109 -13.227 1 98.38 406 ALA B N 1
ATOM 6774 C CA . ALA B 1 406 ? -10.477 -16.672 -13.125 1 98.38 406 ALA B CA 1
ATOM 6775 C C . ALA B 1 406 ? -9.789 -16.094 -11.891 1 98.38 406 ALA B C 1
ATOM 6777 O O . ALA B 1 406 ? -9.398 -16.828 -10.984 1 98.38 406 ALA B O 1
ATOM 6778 N N . LEU B 1 407 ? -9.602 -14.766 -11.93 1 98.38 407 LEU B N 1
ATOM 6779 C CA . LEU B 1 407 ? -9.078 -14.039 -10.781 1 98.38 407 LEU B CA 1
ATOM 6780 C C . LEU B 1 407 ? -10.211 -13.617 -9.844 1 98.38 407 LEU B C 1
ATOM 6782 O O . LEU B 1 407 ? -11.195 -13.016 -10.289 1 98.38 407 LEU B O 1
ATOM 6786 N N . ASP B 1 408 ? -10.164 -13.977 -8.633 1 98.69 408 ASP B N 1
ATOM 6787 C CA . ASP B 1 408 ? -11.039 -13.5 -7.562 1 98.69 408 ASP B CA 1
ATOM 6788 C C . ASP B 1 408 ? -10.25 -12.711 -6.52 1 98.69 408 ASP B C 1
ATOM 6790 O O . ASP B 1 408 ? -9.633 -13.297 -5.625 1 98.69 408 ASP B O 1
ATOM 6794 N N . CYS B 1 409 ? -10.305 -11.383 -6.59 1 97.81 409 CYS B N 1
ATOM 6795 C CA . CYS B 1 409 ? -9.289 -10.656 -5.84 1 97.81 409 CYS B CA 1
ATOM 6796 C C . CYS B 1 409 ? -9.914 -9.555 -4.992 1 97.81 409 CYS B C 1
ATOM 6798 O O . CYS B 1 409 ? -10.984 -9.039 -5.328 1 97.81 409 CYS B O 1
ATOM 6800 N N . ASN B 1 410 ? -9.203 -9.242 -3.926 1 97.19 410 ASN B N 1
ATOM 6801 C CA . ASN B 1 410 ? -9.531 -8.109 -3.064 1 97.19 410 ASN B CA 1
ATOM 6802 C C . ASN B 1 410 ? -9.414 -6.785 -3.809 1 97.19 410 ASN B C 1
ATOM 6804 O O . ASN B 1 410 ? -8.32 -6.406 -4.242 1 97.19 410 ASN B O 1
ATOM 6808 N N . TYR B 1 411 ? -10.516 -6.078 -3.932 1 97.69 411 TYR B N 1
ATOM 6809 C CA . TYR B 1 411 ? -10.516 -4.875 -4.754 1 97.69 411 TYR B CA 1
ATOM 6810 C C . TYR B 1 411 ? -9.68 -3.775 -4.109 1 97.69 411 TYR B C 1
ATOM 6812 O O . TYR B 1 411 ? -9.25 -2.838 -4.789 1 97.69 411 TYR B O 1
ATOM 6820 N N . GLU B 1 412 ? -9.453 -3.832 -2.834 1 96.88 412 GLU B N 1
ATOM 6821 C CA . GLU B 1 412 ? -8.742 -2.785 -2.104 1 96.88 412 GLU B CA 1
ATOM 6822 C C . GLU B 1 412 ? -7.238 -2.896 -2.307 1 96.88 412 GLU B C 1
ATOM 6824 O O . GLU B 1 412 ? -6.504 -1.925 -2.111 1 96.88 412 GLU B O 1
ATOM 6829 N N . THR B 1 413 ? -6.805 -4.074 -2.627 1 95 413 THR B N 1
ATOM 6830 C CA . THR B 1 413 ? -5.363 -4.281 -2.666 1 95 413 THR B CA 1
ATOM 6831 C C . THR B 1 413 ? -4.867 -4.359 -4.109 1 95 413 THR B C 1
ATOM 6833 O O . THR B 1 413 ? -3.672 -4.203 -4.367 1 95 413 THR B O 1
ATOM 6836 N N . ILE B 1 414 ? -5.707 -4.57 -5.062 1 95.44 414 ILE B N 1
ATOM 6837 C CA . ILE B 1 414 ? -5.262 -4.648 -6.453 1 95.44 414 ILE B CA 1
ATOM 6838 C C . ILE B 1 414 ? -5.031 -3.242 -7 1 95.44 414 ILE B C 1
ATOM 6840 O O . ILE B 1 414 ? -5.887 -2.365 -6.855 1 95.44 414 ILE B O 1
ATOM 6844 N N . SER B 1 415 ? -3.904 -3.016 -7.582 1 94.25 415 SER B N 1
ATOM 6845 C CA . SER B 1 415 ? -3.641 -1.722 -8.203 1 94.25 415 SER B CA 1
ATOM 6846 C C . SER B 1 415 ? -4.441 -1.557 -9.492 1 94.25 415 SER B C 1
ATOM 6848 O O . SER B 1 415 ? -4.793 -2.543 -10.148 1 94.25 415 SER B O 1
ATOM 6850 N N . ASP B 1 416 ? -4.648 -0.302 -9.859 1 95.44 416 ASP B N 1
ATOM 6851 C CA . ASP B 1 416 ? -5.328 -0.009 -11.117 1 95.44 416 ASP B CA 1
ATOM 6852 C C . ASP B 1 416 ? -4.566 -0.591 -12.305 1 95.44 416 ASP B C 1
ATOM 6854 O O . ASP B 1 416 ? -5.172 -1.101 -13.25 1 95.44 416 ASP B O 1
ATOM 6858 N N . ALA B 1 417 ? -3.297 -0.516 -12.227 1 94.31 417 ALA B N 1
ATOM 6859 C CA . ALA B 1 417 ? -2.467 -1.026 -13.32 1 94.31 417 ALA B CA 1
ATOM 6860 C C . ALA B 1 417 ? -2.617 -2.539 -13.461 1 94.31 417 ALA B C 1
ATOM 6862 O O . ALA B 1 417 ? -2.777 -3.053 -14.57 1 94.31 417 ALA B O 1
ATOM 6863 N N . THR B 1 418 ? -2.551 -3.275 -12.352 1 94.56 418 THR B N 1
ATOM 6864 C CA . THR B 1 418 ? -2.699 -4.727 -12.375 1 94.56 418 THR B CA 1
ATOM 6865 C C . THR B 1 418 ? -4.102 -5.117 -12.828 1 94.56 418 THR B C 1
ATOM 6867 O O . THR B 1 418 ? -4.266 -6.031 -13.641 1 94.56 418 THR B O 1
ATOM 6870 N N . LEU B 1 419 ? -5.082 -4.395 -12.305 1 96.88 419 LEU B N 1
ATOM 6871 C CA . LEU B 1 419 ? -6.453 -4.668 -12.711 1 96.88 419 LEU B CA 1
ATOM 6872 C C . LEU B 1 419 ? -6.621 -4.488 -14.219 1 96.88 419 LEU B C 1
ATOM 6874 O O . LEU B 1 419 ? -7.238 -5.324 -14.883 1 96.88 419 LEU B O 1
ATOM 6878 N N . LYS B 1 420 ? -6.102 -3.416 -14.734 1 96.06 420 LYS B N 1
ATOM 6879 C CA . LYS B 1 420 ? -6.188 -3.156 -16.172 1 96.06 420 LYS B CA 1
ATOM 6880 C C . LYS B 1 420 ? -5.562 -4.293 -16.969 1 96.06 420 LYS B C 1
ATOM 6882 O O . LYS B 1 420 ? -6.109 -4.711 -17.984 1 96.06 420 LYS B O 1
ATOM 6887 N N . LYS B 1 421 ? -4.434 -4.828 -16.516 1 93.69 421 LYS B N 1
ATOM 6888 C CA . LYS B 1 421 ? -3.777 -5.938 -17.203 1 93.69 421 LYS B CA 1
ATOM 6889 C C . LYS B 1 421 ? -4.68 -7.168 -17.25 1 93.69 421 LYS B C 1
ATOM 6891 O O . LYS B 1 421 ? -4.766 -7.844 -18.281 1 93.69 421 LYS B O 1
ATOM 6896 N N . PHE B 1 422 ? -5.297 -7.469 -16.172 1 95.75 422 PHE B N 1
ATOM 6897 C CA . PHE B 1 422 ? -6.207 -8.609 -16.141 1 95.75 422 PHE B CA 1
ATOM 6898 C C . PHE B 1 422 ? -7.406 -8.367 -17.047 1 95.75 422 PHE B C 1
ATOM 6900 O O . PHE B 1 422 ? -7.785 -9.242 -17.828 1 95.75 422 PHE B O 1
ATOM 6907 N N . LEU B 1 423 ? -7.992 -7.168 -16.969 1 95.69 423 LEU B N 1
ATOM 6908 C CA . LEU B 1 423 ? -9.172 -6.855 -17.766 1 95.69 423 LEU B CA 1
ATOM 6909 C C . LEU B 1 423 ? -8.844 -6.848 -19.25 1 95.69 423 LEU B C 1
ATOM 6911 O O . LEU B 1 423 ? -9.711 -7.133 -20.094 1 95.69 423 LEU B O 1
ATOM 6915 N N . ASP B 1 424 ? -7.648 -6.531 -19.609 1 93.56 424 ASP B N 1
ATOM 6916 C CA . ASP B 1 424 ? -7.199 -6.527 -21 1 93.56 424 ASP B CA 1
ATOM 6917 C C . ASP B 1 424 ? -6.855 -7.941 -21.469 1 93.56 424 ASP B C 1
ATOM 6919 O O . ASP B 1 424 ? -6.602 -8.156 -22.656 1 93.56 424 ASP B O 1
ATOM 6923 N N . SER B 1 425 ? -6.824 -8.812 -20.531 1 91.56 425 SER B N 1
ATOM 6924 C CA . SER B 1 425 ? -6.562 -10.211 -20.859 1 91.56 425 SER B CA 1
ATOM 6925 C C . SER B 1 425 ? -7.859 -10.984 -21.078 1 91.56 425 SER B C 1
ATOM 6927 O O . SER B 1 425 ? -8.93 -10.383 -21.188 1 91.56 425 SER B O 1
ATOM 6929 N N . LYS B 1 426 ? -7.738 -12.297 -21.172 1 91.19 426 LYS B N 1
ATOM 6930 C CA . LYS B 1 426 ? -8.906 -13.156 -21.328 1 91.19 426 LYS B CA 1
ATOM 6931 C C . LYS B 1 426 ? -9.289 -13.82 -20.016 1 91.19 426 LYS B C 1
ATOM 6933 O O . LYS B 1 426 ? -10.18 -14.672 -19.984 1 91.19 426 LYS B O 1
ATOM 6938 N N . VAL B 1 427 ? -8.57 -13.414 -19.016 1 96.25 427 VAL B N 1
ATOM 6939 C CA . VAL B 1 427 ? -8.875 -13.945 -17.688 1 96.25 427 VAL B CA 1
ATOM 6940 C C . VAL B 1 427 ? -10.07 -13.203 -17.094 1 96.25 427 VAL B C 1
ATOM 6942 O O . VAL B 1 427 ? -10.086 -11.969 -17.062 1 96.25 427 VAL B O 1
ATOM 6945 N N . LEU B 1 428 ? -11.102 -13.906 -16.703 1 98 428 LEU B N 1
ATOM 6946 C CA . LEU B 1 428 ? -12.242 -13.273 -16.047 1 98 428 LEU B CA 1
ATOM 6947 C C . LEU B 1 428 ? -11.867 -12.758 -14.664 1 98 428 LEU B C 1
ATOM 6949 O O . LEU B 1 428 ? -10.977 -13.305 -14.016 1 98 428 LEU B O 1
ATOM 6953 N N . VAL B 1 429 ? -12.555 -11.688 -14.227 1 98.62 429 VAL B N 1
ATOM 6954 C CA . VAL B 1 429 ? -12.18 -11.023 -12.984 1 98.62 429 VAL B CA 1
ATOM 6955 C C . VAL B 1 429 ? -13.391 -10.906 -12.07 1 98.62 429 VAL B C 1
ATOM 6957 O O . VAL B 1 429 ? -14.461 -10.453 -12.492 1 98.62 429 VAL B O 1
ATOM 6960 N N . ASN B 1 430 ? -13.234 -11.367 -10.859 1 98.88 430 ASN B N 1
ATOM 6961 C CA . ASN B 1 430 ? -14.133 -11.094 -9.75 1 98.88 430 ASN B CA 1
ATOM 6962 C C . ASN B 1 430 ? -13.477 -10.195 -8.703 1 98.88 430 ASN B C 1
ATOM 6964 O O . ASN B 1 430 ? -12.312 -10.391 -8.352 1 98.88 430 ASN B O 1
ATOM 6968 N N . LEU B 1 431 ? -14.188 -9.211 -8.242 1 98.81 431 LEU B N 1
ATOM 6969 C CA . LEU B 1 431 ? -13.695 -8.344 -7.18 1 98.81 431 LEU B CA 1
ATOM 6970 C C . LEU B 1 431 ? -14.547 -8.477 -5.926 1 98.81 431 LEU B C 1
ATOM 6972 O O . LEU B 1 431 ? -15.781 -8.43 -6 1 98.81 431 LEU B O 1
ATOM 6976 N N . TRP B 1 432 ? -13.906 -8.805 -4.777 1 98.5 432 TRP B N 1
ATOM 6977 C CA . TRP B 1 432 ? -14.602 -8.93 -3.5 1 98.5 432 TRP B CA 1
ATOM 6978 C C . TRP B 1 432 ? -13.961 -8.031 -2.445 1 98.5 432 TRP B C 1
ATOM 6980 O O . TRP B 1 432 ? -12.797 -7.641 -2.574 1 98.5 432 TRP B O 1
ATOM 6990 N N . THR B 1 433 ? -14.625 -7.695 -1.33 1 98 433 THR B N 1
ATOM 6991 C CA . THR B 1 433 ? -16.062 -7.523 -1.197 1 98 433 THR B CA 1
ATOM 6992 C C . THR B 1 433 ? -16.469 -6.066 -1.418 1 98 433 THR B C 1
ATOM 6994 O O . THR B 1 433 ? -16.094 -5.191 -0.636 1 98 433 THR B O 1
ATOM 6997 N N . VAL B 1 434 ? -17.094 -5.762 -2.377 1 98.69 434 VAL B N 1
ATOM 6998 C CA . VAL B 1 434 ? -17.328 -4.387 -2.807 1 98.69 434 VAL B CA 1
ATOM 6999 C C . VAL B 1 434 ? -18.656 -3.887 -2.264 1 98.69 434 VAL B C 1
ATOM 7001 O O . VAL B 1 434 ? -19.703 -4.047 -2.908 1 98.69 434 VAL B O 1
ATOM 7004 N N . ASP B 1 435 ? -18.594 -3.164 -1.188 1 98.31 435 ASP B N 1
ATOM 7005 C CA . ASP B 1 435 ? -19.812 -2.666 -0.557 1 98.31 435 ASP B CA 1
ATOM 7006 C C . ASP B 1 435 ? -19.984 -1.167 -0.796 1 98.31 435 ASP B C 1
ATOM 7008 O O . ASP B 1 435 ? -21.016 -0.587 -0.433 1 98.31 435 ASP B O 1
ATOM 7012 N N . ASN B 1 436 ? -18.953 -0.581 -1.397 1 97.19 436 ASN B N 1
ATOM 7013 C CA . ASN B 1 436 ? -18.984 0.84 -1.729 1 97.19 436 ASN B CA 1
ATOM 7014 C C . ASN B 1 436 ? -19.672 1.089 -3.068 1 97.19 436 ASN B C 1
ATOM 7016 O O . ASN B 1 436 ? -19.188 0.658 -4.113 1 97.19 436 ASN B O 1
ATOM 7020 N N . GLU B 1 437 ? -20.672 1.781 -2.975 1 96.81 437 GLU B N 1
ATOM 7021 C CA . GLU B 1 437 ? -21.547 1.973 -4.137 1 96.81 437 GLU B CA 1
ATOM 7022 C C . GLU B 1 437 ? -20.797 2.656 -5.277 1 96.81 437 GLU B C 1
ATOM 7024 O O . GLU B 1 437 ? -21 2.34 -6.449 1 96.81 437 GLU B O 1
ATOM 7029 N N . GLU B 1 438 ? -19.984 3.619 -4.93 1 97.12 438 GLU B N 1
ATOM 7030 C CA . GLU B 1 438 ? -19.203 4.32 -5.934 1 97.12 438 GLU B CA 1
ATOM 7031 C C . GLU B 1 438 ? -18.266 3.361 -6.668 1 97.12 438 GLU B C 1
ATOM 7033 O O . GLU B 1 438 ? -18.172 3.396 -7.898 1 97.12 438 GLU B O 1
ATOM 7038 N N . LYS B 1 439 ? -17.656 2.477 -5.93 1 98.25 439 LYS B N 1
ATOM 7039 C CA . LYS B 1 439 ? -16.75 1.494 -6.512 1 98.25 439 LYS B CA 1
ATOM 7040 C C . LYS B 1 439 ? -17.5 0.479 -7.363 1 98.25 439 LYS B C 1
ATOM 7042 O O . LYS B 1 439 ? -17.031 0.08 -8.43 1 98.25 439 LYS B O 1
ATOM 7047 N N . VAL B 1 440 ? -18.641 0.089 -6.867 1 98.56 440 VAL B N 1
ATOM 7048 C CA . VAL B 1 440 ? -19.469 -0.819 -7.645 1 98.56 440 VAL B CA 1
ATOM 7049 C C . VAL B 1 440 ? -19.734 -0.221 -9.023 1 98.56 440 VAL B C 1
ATOM 7051 O O . VAL B 1 440 ? -19.531 -0.884 -10.047 1 98.56 440 VAL B O 1
ATOM 7054 N N . TRP B 1 441 ? -20.172 1.019 -9.039 1 98.44 441 TRP B N 1
ATOM 7055 C CA . TRP B 1 441 ? -20.484 1.696 -10.289 1 98.44 441 TRP B CA 1
ATOM 7056 C C . TRP B 1 441 ? -19.25 1.766 -11.195 1 98.44 441 TRP B C 1
ATOM 7058 O O . TRP B 1 441 ? -19.344 1.513 -12.398 1 98.44 441 TRP B O 1
ATOM 7068 N N . ASP B 1 442 ? -18.156 2.086 -10.609 1 98.19 442 ASP B N 1
ATOM 7069 C CA . ASP B 1 442 ? -16.922 2.176 -11.383 1 98.19 442 ASP B CA 1
ATOM 7070 C C . ASP B 1 442 ? -16.562 0.826 -11.992 1 98.19 442 ASP B C 1
ATOM 7072 O O . ASP B 1 442 ? -16.125 0.757 -13.148 1 98.19 442 ASP B O 1
ATOM 7076 N N . PHE B 1 443 ? -16.703 -0.248 -11.266 1 98.62 443 PHE B N 1
ATOM 7077 C CA . PHE B 1 443 ? -16.328 -1.576 -11.734 1 98.62 443 PHE B CA 1
ATOM 7078 C C . PHE B 1 443 ? -17.297 -2.07 -12.797 1 98.62 443 PHE B C 1
ATOM 7080 O O . PHE B 1 443 ? -16.906 -2.785 -13.719 1 98.62 443 PHE B O 1
ATOM 7087 N N . ILE B 1 444 ? -18.578 -1.717 -12.664 1 98.44 444 ILE B N 1
ATOM 7088 C CA . ILE B 1 444 ? -19.531 -1.976 -13.742 1 98.44 444 ILE B CA 1
ATOM 7089 C C . ILE B 1 444 ? -19.047 -1.316 -15.031 1 98.44 444 ILE B C 1
ATOM 7091 O O . ILE B 1 444 ? -19.031 -1.945 -16.094 1 98.44 444 ILE B O 1
ATOM 7095 N N . GLY B 1 445 ? -18.656 -0.089 -14.898 1 98 445 GLY B N 1
ATOM 7096 C CA . GLY B 1 445 ? -18.156 0.649 -16.047 1 98 445 GLY B CA 1
ATOM 7097 C C . GLY B 1 445 ? -16.922 0.017 -16.672 1 98 445 GLY B C 1
ATOM 7098 O O . GLY B 1 445 ? -16.734 0.077 -17.891 1 98 445 GLY B O 1
ATOM 7099 N N . LYS B 1 446 ? -16.094 -0.565 -15.828 1 97.75 446 LYS B N 1
ATOM 7100 C CA . LYS B 1 446 ? -14.883 -1.221 -16.297 1 97.75 446 LYS B CA 1
ATOM 7101 C C . LYS B 1 446 ? -15.188 -2.613 -16.844 1 97.75 446 LYS B C 1
ATOM 7103 O O . LYS B 1 446 ? -14.281 -3.311 -17.312 1 97.75 446 LYS B O 1
ATOM 7108 N N . LYS B 1 447 ? -16.406 -3.047 -16.688 1 97.5 447 LYS B N 1
ATOM 7109 C CA . LYS B 1 447 ? -16.891 -4.328 -17.203 1 97.5 447 LYS B CA 1
ATOM 7110 C C . LYS B 1 447 ? -16.234 -5.492 -16.453 1 97.5 447 LYS B C 1
ATOM 7112 O O . LYS B 1 447 ? -15.805 -6.465 -17.078 1 97.5 447 LYS B O 1
ATOM 7117 N N . VAL B 1 448 ? -16.062 -5.312 -15.211 1 98.25 448 VAL B N 1
ATOM 7118 C CA . VAL B 1 448 ? -15.641 -6.426 -14.367 1 98.25 448 VAL B CA 1
ATOM 7119 C C . VAL B 1 448 ? -16.672 -7.555 -14.461 1 98.25 448 VAL B C 1
ATOM 7121 O O . VAL B 1 448 ? -17.875 -7.305 -14.492 1 98.25 448 VAL B O 1
ATOM 7124 N N . ASP B 1 449 ? -16.172 -8.766 -14.461 1 98.5 449 ASP B N 1
ATOM 7125 C CA . ASP B 1 449 ? -17.062 -9.891 -14.773 1 98.5 449 ASP B CA 1
ATOM 7126 C C . ASP B 1 449 ? -17.984 -10.203 -13.594 1 98.5 449 ASP B C 1
ATOM 7128 O O . ASP B 1 449 ? -19.156 -10.484 -13.781 1 98.5 449 ASP B O 1
ATOM 7132 N N . TYR B 1 450 ? -17.438 -10.234 -12.422 1 98.81 450 TYR B N 1
ATOM 7133 C CA . TYR B 1 450 ? -18.188 -10.539 -11.203 1 98.81 450 TYR B CA 1
ATOM 7134 C C . TYR B 1 450 ? -17.906 -9.516 -10.117 1 98.81 450 TYR B C 1
ATOM 7136 O O . TYR B 1 450 ? -16.766 -9.047 -9.977 1 98.81 450 TYR B O 1
ATOM 7144 N N . ILE B 1 451 ? -18.906 -9.164 -9.336 1 98.88 451 ILE B N 1
ATOM 7145 C CA . ILE B 1 451 ? -18.781 -8.305 -8.164 1 98.88 451 ILE B CA 1
ATOM 7146 C C . ILE B 1 451 ? -19.406 -8.984 -6.949 1 98.88 451 ILE B C 1
ATOM 7148 O O . ILE B 1 451 ? -20.609 -9.211 -6.91 1 98.88 451 ILE B O 1
ATOM 7152 N N . THR B 1 452 ? -18.578 -9.359 -6.02 1 98.94 452 THR B N 1
ATOM 7153 C CA . THR B 1 452 ? -19.062 -9.938 -4.773 1 98.94 452 THR B CA 1
ATOM 7154 C C . THR B 1 452 ? -19.312 -8.852 -3.73 1 98.94 452 THR B C 1
ATOM 7156 O O . THR B 1 452 ? -18.453 -8 -3.494 1 98.94 452 THR B O 1
ATOM 7159 N N . THR B 1 453 ? -20.453 -8.852 -3.139 1 98.88 453 THR B N 1
ATOM 7160 C CA . THR B 1 453 ? -20.859 -7.789 -2.227 1 98.88 453 THR B CA 1
ATOM 7161 C C . THR B 1 453 ? -21.766 -8.336 -1.131 1 98.88 453 THR B C 1
ATOM 7163 O O . THR B 1 453 ? -22.406 -9.383 -1.306 1 98.88 453 THR B O 1
ATOM 7166 N N . ASN B 1 454 ? -21.828 -7.609 -0.04 1 98.69 454 ASN B N 1
ATOM 7167 C CA . ASN B 1 454 ? -22.719 -7.961 1.069 1 98.69 454 ASN B CA 1
ATOM 7168 C C . ASN B 1 454 ? -24.094 -7.332 0.907 1 98.69 454 ASN B C 1
ATOM 7170 O O . ASN B 1 454 ? -25.031 -7.691 1.622 1 98.69 454 ASN B O 1
ATOM 7174 N N . ARG B 1 455 ? -24.203 -6.43 -0.059 1 97.62 455 ARG B N 1
ATOM 7175 C CA . ARG B 1 455 ? -25.375 -5.562 -0.049 1 97.62 455 ARG B CA 1
ATOM 7176 C C . ARG B 1 455 ? -26.016 -5.492 -1.431 1 97.62 455 ARG B C 1
ATOM 7178 O O . ARG B 1 455 ? -25.359 -5.766 -2.439 1 97.62 455 ARG B O 1
ATOM 7185 N N . LYS B 1 456 ? -27.25 -5.199 -1.396 1 98.25 456 LYS B N 1
ATOM 7186 C CA . LYS B 1 456 ? -28 -4.898 -2.617 1 98.25 456 LYS B CA 1
ATOM 7187 C C . LYS B 1 456 ? -27.922 -3.412 -2.953 1 98.25 456 LYS B C 1
ATOM 7189 O O . LYS B 1 456 ? -28.062 -2.562 -2.068 1 98.25 456 LYS B O 1
ATOM 7194 N N . PHE B 1 457 ? -27.734 -3.098 -4.211 1 97.69 457 PHE B N 1
ATOM 7195 C CA . PHE B 1 457 ? -27.594 -1.698 -4.594 1 97.69 457 PHE B CA 1
ATOM 7196 C C . PHE B 1 457 ? -28.797 -1.246 -5.43 1 97.69 457 PHE B C 1
ATOM 7198 O O . PHE B 1 457 ? -28.891 -0.072 -5.789 1 97.69 457 PHE B O 1
ATOM 7205 N N . TRP B 1 458 ? -29.656 -2.123 -5.809 1 97 458 TRP B N 1
ATOM 7206 C CA . TRP B 1 458 ? -30.828 -1.825 -6.625 1 97 458 TRP B CA 1
ATOM 7207 C C . TRP B 1 458 ? -32.094 -2.006 -5.82 1 97 458 TRP B C 1
ATOM 7209 O O . TRP B 1 458 ? -32.094 -2.643 -4.766 1 97 458 TRP B O 1
#